Protein 9RFA (pdb70)

Foldseek 3Di:
DLFEEEEEDCPLQNVLLLVLLLVVVYEYEYAPCPHDDDPSNVVSHYHYDHAQLVSLQPGLEYEYEDAELVVVVCQDDPVSHNLNNAAASHEYEYQYQYFLVSQVVSQVSNVVRNYGYKDWHWDDGSNLQNVLAIATEIAGDPVSCVVCVVSNSSRHDNYDYQYHTSRRSVVVLVVLLCLLLLLVVLLVVLVVQLVVPHQSVVVLVVCCPDPNNDPCSVPLVVCLNVVPFQADDFLLSSLVSLVSVVVVCVVVVHDDPSSVVSNVLSVLCVVVPGRRTYSSCSSVSVCVVVVHGSYD/DFEEEEEPCPLLNVLLVVLQVVVPYAYEYEPCPHDDDDVNVVSHYHYDDAQLVRLQRGQEYEYEDAELVVVVCQDPPDRHNQNNHAANHEYEYQYQYALVSQVVSQVSSVVRNYGYKDWHWQAFSVQSNVLATATEIAADPVVCVVCVVSSSSRHDNYDYQYHGSRRSVVSLVVLLCLLLLLVVLLVVLQVQVVVVHQLVVVLVVLCVDPNNDPCSVPLSVCLNVVVFQDPDFLLSSLNSLVSVVVVCVVVVHDDPSSVVSNVLSVQCVVVPRRRTYSSCSSVSVCVVVVHGSYDD/DWEEEEADCPLQRVLLLVLLVVVVYAYEYEPCPHDDDPVNVVSHYHYDHALLVSQLPGQEYEYEDAELVVVVCQDPPVRHNQNNHAASHEYEYQYQYALVSFVVSQVSSVVRNYGYKDWHWDFGSVLQNVLAIAIEIAADPVSCVVCVVSSSSRHDRYDDQYHTSRRSVVVLVVLLCLLLLLVVLLVVLVVQLVVPHQLVVVLVVCCVDDNNDVCSVPLSVCLNVVVFAARDFLLSSLSSLVSVVVVCVVVVHDDPSSVVSNVLSVLCVVVPRRRTYSSCSSVSVCVVVVHGSYDD/DDAWEEEEADCPLQRVLLLVLSLVVPHEYEYEPCPHDDDPVSVVSHYHYDPAQLVSLLPTQEYEYADEEPVVVVCQQDPVSHNLNNAAANHEYEYQYQYFLVSQQVSQVSSCVRVYGYKYWHWDQGSVLQNVLAIATEIEGDPVSCVVCVVSNSSRHDNYYHCYHGSSRSVVVLVVLLCLLLLLVVLLVVLVVQLVVVHQLVVVLVVCCPDPNNDPCSVPLVVCLNVVPWQDPPFLLNSLVSLVSVVVVCVVVVHDDPSSVVSNVLSVQCVVVPGRRTYSSCSSVSVCVVVVHGSYD

Structure (mmCIF, N/CA/C/O backbone):
data_9RFA
#
_entry.id   9RFA
#
_cell.length_a   80.442
_cell.length_b   121.465
_cell.length_c   132.835
_cell.angle_alpha   90.00
_cell.angle_beta   90.00
_cell.angle_gamma   90.00
#
_symmetry.space_group_name_H-M   'P 21 21 21'
#
loop_
_entity.id
_entity.type
_entity.pdbx_description
1 polymer 'Probable oxidoreductase'
2 water water
#
loop_
_atom_site.group_PDB
_atom_site.id
_atom_site.type_symbol
_atom_site.label_atom_id
_atom_site.label_alt_id
_atom_site.label_comp_id
_atom_site.label_asym_id
_atom_site.label_entity_id
_atom_site.label_seq_id
_atom_site.pdbx_PDB_ins_code
_atom_site.Cartn_x
_atom_site.Cartn_y
_atom_site.Cartn_z
_atom_site.occupancy
_atom_site.B_iso_or_equiv
_atom_site.auth_seq_id
_atom_site.auth_comp_id
_atom_site.auth_asym_id
_atom_site.auth_atom_id
_atom_site.pdbx_PDB_model_num
ATOM 1 N N . HIS A 1 16 ? -42.753 4.566 62.520 1.00 76.43 16 HIS A N 1
ATOM 2 C CA . HIS A 1 16 ? -41.501 5.088 63.065 1.00 77.01 16 HIS A CA 1
ATOM 3 C C . HIS A 1 16 ? -40.710 4.001 63.813 1.00 76.72 16 HIS A C 1
ATOM 4 O O . HIS A 1 16 ? -40.002 4.328 64.773 1.00 77.42 16 HIS A O 1
ATOM 11 N N . MET A 1 17 ? -40.853 2.735 63.417 1.00 75.39 17 MET A N 1
ATOM 12 C CA . MET A 1 17 ? -40.025 1.677 64.056 1.00 74.54 17 MET A CA 1
ATOM 13 C C . MET A 1 17 ? -38.567 1.943 63.680 1.00 72.58 17 MET A C 1
ATOM 14 O O . MET A 1 17 ? -37.736 2.072 64.598 1.00 72.35 17 MET A O 1
ATOM 19 N N . ALA A 1 18 ? -38.279 2.025 62.381 1.00 70.98 18 ALA A N 1
ATOM 20 C CA . ALA A 1 18 ? -36.938 2.334 61.883 1.00 69.56 18 ALA A CA 1
ATOM 21 C C . ALA A 1 18 ? -36.990 3.033 60.523 1.00 67.58 18 ALA A C 1
ATOM 22 O O . ALA A 1 18 ? -37.933 2.839 59.752 1.00 67.02 18 ALA A O 1
ATOM 24 N N . LYS A 1 19 ? -35.971 3.859 60.241 1.00 66.56 19 LYS A N 1
ATOM 25 C CA . LYS A 1 19 ? -35.846 4.560 58.969 1.00 65.91 19 LYS A CA 1
ATOM 26 C C . LYS A 1 19 ? -35.033 3.656 58.085 1.00 65.34 19 LYS A C 1
ATOM 27 O O . LYS A 1 19 ? -33.871 3.372 58.378 1.00 65.07 19 LYS A O 1
ATOM 33 N N . ILE A 1 20 ? -35.680 3.115 57.058 1.00 64.97 20 ILE A N 1
ATOM 34 C CA . ILE A 1 20 ? -35.048 2.161 56.153 1.00 64.76 20 ILE A CA 1
ATOM 35 C C . ILE A 1 20 ? -35.048 2.673 54.720 1.00 64.48 20 ILE A C 1
ATOM 36 O O . ILE A 1 20 ? -36.072 3.135 54.221 1.00 64.62 20 ILE A O 1
ATOM 41 N N . GLY A 1 21 ? -33.886 2.562 54.078 1.00 63.58 21 GLY A N 1
ATOM 42 C CA . GLY A 1 21 ? -33.790 2.900 52.651 1.00 63.15 21 GLY A CA 1
ATOM 43 C C . GLY A 1 21 ? -33.867 1.623 51.841 1.00 62.41 21 GLY A C 1
ATOM 44 O O . GLY A 1 21 ? -33.647 0.553 52.421 1.00 62.67 21 GLY A O 1
ATOM 45 N N . PHE A 1 22 ? -34.173 1.727 50.555 1.00 61.64 22 PHE A N 1
ATOM 46 C CA . PHE A 1 22 ? -34.359 0.509 49.735 1.00 61.95 22 PHE A CA 1
ATOM 47 C C . PHE A 1 22 ? -34.054 0.830 48.275 1.00 62.20 22 PHE A C 1
ATOM 48 O O . PHE A 1 22 ? -34.926 1.389 47.595 1.00 62.89 22 PHE A O 1
ATOM 56 N N . ILE A 1 23 ? -32.849 0.491 47.824 1.00 61.58 23 ILE A N 1
ATOM 57 C CA . ILE A 1 23 ? -32.502 0.678 46.388 1.00 61.64 23 ILE A CA 1
ATOM 58 C C . ILE A 1 23 ? -32.749 -0.655 45.677 1.00 61.63 23 ILE A C 1
ATOM 59 O O . ILE A 1 23 ? -31.993 -1.598 45.927 1.00 61.09 23 ILE A O 1
ATOM 64 N N . GLY A 1 24 ? -33.796 -0.726 44.852 1.00 61.93 24 GLY A N 1
ATOM 65 C CA . GLY A 1 24 ? -34.152 -1.971 44.148 1.00 62.34 24 GLY A CA 1
ATOM 66 C C . GLY A 1 24 ? -35.577 -2.383 44.444 1.00 62.64 24 GLY A C 1
ATOM 67 O O . GLY A 1 24 ? -35.752 -3.411 45.103 1.00 63.26 24 GLY A O 1
ATOM 68 N N . THR A 1 25 ? -36.556 -1.627 43.956 1.00 62.49 25 THR A N 1
ATOM 69 C CA . THR A 1 25 ? -37.977 -1.903 44.299 1.00 63.12 25 THR A CA 1
ATOM 70 C C . THR A 1 25 ? -38.667 -2.622 43.138 1.00 63.69 25 THR A C 1
ATOM 71 O O . THR A 1 25 ? -39.677 -2.108 42.641 1.00 64.10 25 THR A O 1
ATOM 75 N N . GLY A 1 26 ? -38.153 -3.783 42.749 1.00 63.57 26 GLY A N 1
ATOM 76 C CA . GLY A 1 26 ? -38.695 -4.478 41.573 1.00 64.00 26 GLY A CA 1
ATOM 77 C C . GLY A 1 26 ? -39.638 -5.613 41.908 1.00 64.36 26 GLY A C 1
ATOM 78 O O . GLY A 1 26 ? -40.396 -5.475 42.877 1.00 64.67 26 GLY A O 1
ATOM 79 N N . ILE A 1 27 ? -39.568 -6.702 41.146 1.00 64.23 27 ILE A N 1
ATOM 80 C CA . ILE A 1 27 ? -40.525 -7.835 41.303 1.00 64.51 27 ILE A CA 1
ATOM 81 C C . ILE A 1 27 ? -40.543 -8.343 42.745 1.00 64.55 27 ILE A C 1
ATOM 82 O O . ILE A 1 27 ? -41.605 -8.792 43.189 1.00 65.08 27 ILE A O 1
ATOM 87 N N . MET A 1 28 ? -39.410 -8.280 43.430 1.00 63.68 28 MET A N 1
ATOM 88 C CA . MET A 1 28 ? -39.378 -8.701 44.849 1.00 63.43 28 MET A CA 1
ATOM 89 C C . MET A 1 28 ? -39.160 -7.480 45.745 1.00 62.76 28 MET A C 1
ATOM 90 O O . MET A 1 28 ? -39.760 -7.435 46.822 1.00 62.62 28 MET A O 1
ATOM 95 N N . GLY A 1 29 ? -38.344 -6.530 45.300 1.00 62.15 29 GLY A N 1
ATOM 96 C CA . GLY A 1 29 ? -38.036 -5.337 46.104 1.00 62.05 29 GLY A CA 1
ATOM 97 C C . GLY A 1 29 ? -39.289 -4.611 46.539 1.00 61.78 29 GLY A C 1
ATOM 98 O O . GLY A 1 29 ? -39.385 -4.261 47.721 1.00 61.67 29 GLY A O 1
ATOM 99 N N . LYS A 1 30 ? -40.212 -4.397 45.607 1.00 61.55 30 LYS A N 1
ATOM 100 C CA . LYS A 1 30 ? -41.441 -3.636 45.934 1.00 61.88 30 LYS A CA 1
ATOM 101 C C . LYS A 1 30 ? -42.243 -4.408 46.979 1.00 62.30 30 LYS A C 1
ATOM 102 O O . LYS A 1 30 ? -42.491 -3.820 48.039 1.00 62.76 30 LYS A O 1
ATOM 108 N N . PRO A 1 31 ? -42.664 -5.678 46.773 1.00 61.81 31 PRO A N 1
ATOM 109 C CA . PRO A 1 31 ? -43.370 -6.383 47.859 1.00 61.35 31 PRO A CA 1
ATOM 110 C C . PRO A 1 31 ? -42.624 -6.379 49.196 1.00 60.81 31 PRO A C 1
ATOM 111 O O . PRO A 1 31 ? -43.271 -6.194 50.217 1.00 61.01 31 PRO A O 1
ATOM 115 N N . MET A 1 32 ? -41.279 -6.560 49.197 1.00 60.15 32 MET A N 1
ATOM 116 C CA . MET A 1 32 ? -40.452 -6.546 50.415 1.00 60.09 32 MET A CA 1
ATOM 117 C C . MET A 1 32 ? -40.501 -5.179 51.098 1.00 60.38 32 MET A C 1
ATOM 118 O O . MET A 1 32 ? -40.528 -5.105 52.321 1.00 60.29 32 MET A O 1
ATOM 123 N N . ALA A 1 33 ? -40.529 -4.100 50.299 1.00 60.66 33 ALA A N 1
ATOM 124 C CA . ALA A 1 33 ? -40.639 -2.730 50.793 1.00 61.09 33 ALA A CA 1
ATOM 125 C C . ALA A 1 33 ? -42.056 -2.479 51.342 1.00 61.72 33 ALA A C 1
ATOM 126 O O . ALA A 1 33 ? -42.191 -1.959 52.442 1.00 62.19 33 ALA A O 1
ATOM 128 N N . GLN A 1 34 ? -43.104 -2.907 50.626 1.00 61.96 34 GLN A N 1
ATOM 129 C CA . GLN A 1 34 ? -44.494 -2.801 51.079 1.00 62.89 34 GLN A CA 1
ATOM 130 C C . GLN A 1 34 ? -44.675 -3.495 52.436 1.00 63.51 34 GLN A C 1
ATOM 131 O O . GLN A 1 34 ? -45.264 -2.905 53.345 1.00 63.87 34 GLN A O 1
ATOM 137 N N . ASN A 1 35 ? -44.088 -4.701 52.601 1.00 63.41 35 ASN A N 1
ATOM 138 C CA . ASN A 1 35 ? -44.140 -5.463 53.851 1.00 63.84 35 ASN A CA 1
ATOM 139 C C . ASN A 1 35 ? -43.434 -4.745 55.014 1.00 63.89 35 ASN A C 1
ATOM 140 O O . ASN A 1 35 ? -43.873 -4.850 56.161 1.00 63.74 35 ASN A O 1
ATOM 145 N N . LEU A 1 36 ? -42.356 -4.010 54.719 1.00 64.00 36 LEU A N 1
ATOM 146 C CA . LEU A 1 36 ? -41.661 -3.205 55.724 1.00 64.62 36 LEU A CA 1
ATOM 147 C C . LEU A 1 36 ? -42.555 -2.013 56.127 1.00 65.54 36 LEU A C 1
ATOM 148 O O . LEU A 1 36 ? -42.604 -1.664 57.301 1.00 65.69 36 LEU A O 1
ATOM 153 N N . GLN A 1 37 ? -43.293 -1.423 55.170 1.00 65.85 37 GLN A N 1
ATOM 154 C CA . GLN A 1 37 ? -44.219 -0.335 55.476 1.00 66.76 37 GLN A CA 1
ATOM 155 C C . GLN A 1 37 ? -45.384 -0.847 56.341 1.00 68.23 37 GLN A C 1
ATOM 156 O O . GLN A 1 37 ? -45.788 -0.152 57.270 1.00 68.69 37 GLN A O 1
ATOM 162 N N . LYS A 1 38 ? -45.885 -2.070 56.074 1.00 68.71 38 LYS A N 1
ATOM 163 C CA . LYS A 1 38 ? -46.944 -2.703 56.873 1.00 69.82 38 LYS A CA 1
ATOM 164 C C . LYS A 1 38 ? -46.485 -2.852 58.326 1.00 70.51 38 LYS A C 1
ATOM 165 O O . LYS A 1 38 ? -47.288 -2.680 59.240 1.00 71.01 38 LYS A O 1
ATOM 171 N N . ALA A 1 39 ? -45.195 -3.178 58.542 1.00 70.31 39 ALA A N 1
ATOM 172 C CA . ALA A 1 39 ? -44.619 -3.316 59.885 1.00 70.33 39 ALA A CA 1
ATOM 173 C C . ALA A 1 39 ? -44.392 -1.969 60.622 1.00 69.98 39 ALA A C 1
ATOM 174 O O . ALA A 1 39 ? -43.898 -1.967 61.747 1.00 70.16 39 ALA A O 1
ATOM 176 N N . GLY A 1 40 ? -44.747 -0.856 59.983 1.00 69.41 40 GLY A N 1
ATOM 177 C CA . GLY A 1 40 ? -44.644 0.480 60.547 1.00 69.34 40 GLY A CA 1
ATOM 178 C C . GLY A 1 40 ? -43.304 1.151 60.353 1.00 68.97 40 GLY A C 1
ATOM 179 O O . GLY A 1 40 ? -42.918 2.011 61.155 1.00 69.61 40 GLY A O 1
ATOM 180 N N . HIS A 1 41 ? -42.577 0.767 59.297 1.00 67.57 41 HIS A N 1
ATOM 181 C CA . HIS A 1 41 ? -41.267 1.362 59.034 1.00 66.37 41 HIS A CA 1
ATOM 182 C C . HIS A 1 41 ? -41.343 2.542 58.092 1.00 65.69 41 HIS A C 1
ATOM 183 O O . HIS A 1 41 ? -42.236 2.624 57.245 1.00 65.72 41 HIS A O 1
ATOM 190 N N . SER A 1 42 ? -40.390 3.456 58.232 1.00 65.09 42 SER A N 1
ATOM 191 C CA . SER A 1 42 ? -40.324 4.644 57.402 1.00 65.19 42 SER A CA 1
ATOM 192 C C . SER A 1 42 ? -39.435 4.332 56.200 1.00 64.98 42 SER A C 1
ATOM 193 O O . SER A 1 42 ? -38.256 4.037 56.387 1.00 65.09 42 SER A O 1
ATOM 196 N N . LEU A 1 43 ? -39.986 4.387 54.970 1.00 64.29 43 LEU A N 1
ATOM 197 C CA . LEU A 1 43 ? -39.202 4.072 53.780 1.00 64.22 43 LEU A CA 1
ATOM 198 C C . LEU A 1 43 ? -38.623 5.257 53.045 1.00 63.96 43 LEU A C 1
ATOM 199 O O . LEU A 1 43 ? -39.246 6.305 52.935 1.00 64.19 43 LEU A O 1
ATOM 204 N N . PHE A 1 44 ? -37.434 5.066 52.496 1.00 63.58 44 PHE A N 1
ATOM 205 C CA . PHE A 1 44 ? -36.731 6.094 51.752 1.00 63.80 44 PHE A CA 1
ATOM 206 C C . PHE A 1 44 ? -36.257 5.491 50.465 1.00 63.53 44 PHE A C 1
ATOM 207 O O . PHE A 1 44 ? -35.521 4.503 50.467 1.00 63.62 44 PHE A O 1
ATOM 215 N N . LEU A 1 45 ? -36.576 6.159 49.362 1.00 62.93 45 LEU A N 1
ATOM 216 C CA . LEU A 1 45 ? -36.238 5.594 48.038 1.00 62.81 45 LEU A CA 1
ATOM 217 C C . LEU A 1 45 ? -35.301 6.528 47.274 1.00 63.31 45 LEU A C 1
ATOM 218 O O . LEU A 1 45 ? -35.190 7.691 47.671 1.00 63.45 45 LEU A O 1
ATOM 223 N N . SER A 1 46 ? -34.635 6.011 46.240 1.00 63.63 46 SER A N 1
ATOM 224 C CA . SER A 1 46 ? -33.763 6.839 45.370 1.00 64.32 46 SER A CA 1
ATOM 225 C C . SER A 1 46 ? -34.404 6.933 43.985 1.00 65.17 46 SER A C 1
ATOM 226 O O . SER A 1 46 ? -34.918 5.916 43.510 1.00 65.42 46 SER A O 1
ATOM 229 N N . THR A 1 47 ? -34.375 8.115 43.378 1.00 65.58 47 THR A N 1
ATOM 230 C CA . THR A 1 47 ? -34.999 8.323 42.048 1.00 66.53 47 THR A CA 1
ATOM 231 C C . THR A 1 47 ? -33.896 8.539 41.013 1.00 67.71 47 THR A C 1
ATOM 232 O O . THR A 1 47 ? -34.223 9.004 39.915 1.00 68.06 47 THR A O 1
ATOM 236 N N . HIS A 1 48 ? -32.650 8.204 41.352 1.00 68.11 48 HIS A N 1
ATOM 237 C CA . HIS A 1 48 ? -31.497 8.474 40.451 1.00 69.06 48 HIS A CA 1
ATOM 238 C C . HIS A 1 48 ? -31.684 7.784 39.100 1.00 70.65 48 HIS A C 1
ATOM 239 O O . HIS A 1 48 ? -31.242 8.350 38.086 1.00 71.19 48 HIS A O 1
ATOM 246 N N . HIS A 1 49 ? -32.291 6.599 39.085 1.00 71.15 49 HIS A N 1
ATOM 247 C CA . HIS A 1 49 ? -32.409 5.848 37.810 1.00 72.11 49 HIS A CA 1
ATOM 248 C C . HIS A 1 49 ? -33.874 5.544 37.527 1.00 72.05 49 HIS A C 1
ATOM 249 O O . HIS A 1 49 ? -34.335 5.766 36.397 1.00 72.06 49 HIS A O 1
ATOM 256 N N . ASP A 1 50 ? -34.572 5.027 38.532 1.00 71.95 50 ASP A N 1
ATOM 257 C CA . ASP A 1 50 ? -35.970 4.666 38.325 1.00 72.35 50 ASP A CA 1
ATOM 258 C C . ASP A 1 50 ? -36.916 5.501 39.193 1.00 72.65 50 ASP A C 1
ATOM 259 O O . ASP A 1 50 ? -36.540 5.931 40.288 1.00 72.96 50 ASP A O 1
ATOM 264 N N . ALA A 1 51 ? -38.146 5.726 38.707 1.00 72.18 51 ALA A N 1
ATOM 265 C CA . ALA A 1 51 ? -39.146 6.474 39.465 1.00 72.25 51 ALA A CA 1
ATOM 266 C C . ALA A 1 51 ? -39.693 5.626 40.622 1.00 72.51 51 ALA A C 1
ATOM 267 O O . ALA A 1 51 ? -39.812 4.402 40.500 1.00 72.74 51 ALA A O 1
ATOM 269 N N . ALA A 1 52 ? -40.030 6.270 41.736 1.00 72.21 52 ALA A N 1
ATOM 270 C CA . ALA A 1 52 ? -40.564 5.570 42.899 1.00 72.63 52 ALA A CA 1
ATOM 271 C C . ALA A 1 52 ? -41.961 4.991 42.641 1.00 72.68 52 ALA A C 1
ATOM 272 O O . ALA A 1 52 ? -42.815 5.663 42.064 1.00 72.42 52 ALA A O 1
ATOM 274 N N . PRO A 1 53 ? -42.195 3.727 43.051 1.00 72.83 53 PRO A N 1
ATOM 275 C CA . PRO A 1 53 ? -43.512 3.106 42.820 1.00 73.05 53 PRO A CA 1
ATOM 276 C C . PRO A 1 53 ? -44.650 3.856 43.501 1.00 73.41 53 PRO A C 1
ATOM 277 O O . PRO A 1 53 ? -44.468 4.384 44.597 1.00 73.46 53 PRO A O 1
ATOM 281 N N . ALA A 1 54 ? -45.815 3.906 42.842 1.00 73.55 54 ALA A N 1
ATOM 282 C CA . ALA A 1 54 ? -46.999 4.595 43.346 1.00 74.13 54 ALA A CA 1
ATOM 283 C C . ALA A 1 54 ? -47.529 3.982 44.640 1.00 74.73 54 ALA A C 1
ATOM 284 O O . ALA A 1 54 ? -47.884 4.720 45.562 1.00 74.92 54 ALA A O 1
ATOM 286 N N . ASP A 1 55 ? -47.571 2.643 44.727 1.00 74.90 55 ASP A N 1
ATOM 287 C CA . ASP A 1 55 ? -48.050 1.981 45.949 1.00 75.44 55 ASP A CA 1
ATOM 288 C C . ASP A 1 55 ? -47.144 2.240 47.154 1.00 75.03 55 ASP A C 1
ATOM 289 O O . ASP A 1 55 ? -47.625 2.239 48.286 1.00 75.25 55 ASP A O 1
ATOM 294 N N . LEU A 1 56 ? -45.846 2.485 46.917 1.00 74.21 56 LEU A N 1
ATOM 295 C CA . LEU A 1 56 ? -44.920 2.772 47.998 1.00 73.85 56 LEU A CA 1
ATOM 296 C C . LEU A 1 56 ? -45.076 4.233 48.408 1.00 73.98 56 LEU A C 1
ATOM 297 O O . LEU A 1 56 ? -45.200 4.522 49.597 1.00 74.28 56 LEU A O 1
ATOM 302 N N . LEU A 1 57 ? -45.128 5.146 47.431 1.00 73.59 57 LEU A N 1
ATOM 303 C CA . LEU A 1 57 ? -45.288 6.561 47.728 1.00 73.97 57 LEU A CA 1
ATOM 304 C C . LEU A 1 57 ? -46.593 6.848 48.474 1.00 74.95 57 LEU A C 1
ATOM 305 O O . LEU A 1 57 ? -46.549 7.496 49.521 1.00 75.46 57 LEU A O 1
ATOM 310 N N . GLU A 1 58 ? -47.734 6.307 47.996 1.00 74.93 58 GLU A N 1
ATOM 311 C CA . GLU A 1 58 ? -49.030 6.500 48.653 1.00 75.39 58 GLU A CA 1
ATOM 312 C C . GLU A 1 58 ? -49.010 5.975 50.091 1.00 75.21 58 GLU A C 1
ATOM 313 O O . GLU A 1 58 ? -49.585 6.596 50.988 1.00 75.42 58 GLU A O 1
ATOM 319 N N . ALA A 1 59 ? -48.299 4.867 50.326 1.00 74.64 59 ALA A N 1
ATOM 320 C CA . ALA A 1 59 ? -48.200 4.299 51.664 1.00 74.64 59 ALA A CA 1
ATOM 321 C C . ALA A 1 59 ? -47.193 4.995 52.591 1.00 74.52 59 ALA A C 1
ATOM 322 O O . ALA A 1 59 ? -47.009 4.539 53.719 1.00 74.82 59 ALA A O 1
ATOM 324 N N . GLY A 1 60 ? -46.563 6.081 52.136 1.00 73.98 60 GLY A N 1
ATOM 325 C CA . GLY A 1 60 ? -45.685 6.870 52.991 1.00 74.09 60 GLY A CA 1
ATOM 326 C C . GLY A 1 60 ? -44.196 6.936 52.719 1.00 74.12 60 GLY A C 1
ATOM 327 O O . GLY A 1 60 ? -43.469 7.542 53.515 1.00 74.78 60 GLY A O 1
ATOM 328 N N . ALA A 1 61 ? -43.712 6.319 51.627 1.00 73.03 61 ALA A N 1
ATOM 329 C CA . ALA A 1 61 ? -42.281 6.357 51.317 1.00 72.15 61 ALA A CA 1
ATOM 330 C C . ALA A 1 61 ? -41.863 7.754 50.889 1.00 71.32 61 ALA A C 1
ATOM 331 O O . ALA A 1 61 ? -42.664 8.484 50.307 1.00 71.85 61 ALA A O 1
ATOM 333 N N . ILE A 1 62 ? -40.620 8.137 51.176 1.00 70.15 62 ILE A N 1
ATOM 334 C CA . ILE A 1 62 ? -40.120 9.455 50.809 1.00 69.59 62 ILE A CA 1
ATOM 335 C C . ILE A 1 62 ? -39.030 9.327 49.763 1.00 69.37 62 ILE A C 1
ATOM 336 O O . ILE A 1 62 ? -37.989 8.735 50.032 1.00 69.43 62 ILE A O 1
ATOM 341 N N . ALA A 1 63 ? -39.258 9.917 48.593 1.00 68.99 63 ALA A N 1
ATOM 342 C CA . ALA A 1 63 ? -38.299 9.796 47.476 1.00 69.03 63 ALA A CA 1
ATOM 343 C C . ALA A 1 63 ? -37.143 10.787 47.608 1.00 69.18 63 ALA A C 1
ATOM 344 O O . ALA A 1 63 ? -37.390 11.938 47.983 1.00 69.68 63 ALA A O 1
ATOM 346 N N . LEU A 1 64 ? -35.930 10.347 47.284 1.00 68.76 64 LEU A N 1
ATOM 347 C CA . LEU A 1 64 ? -34.747 11.245 47.311 1.00 68.86 64 LEU A CA 1
ATOM 348 C C . LEU A 1 64 ? -34.020 11.098 45.976 1.00 68.66 64 LEU A C 1
ATOM 349 O O . LEU A 1 64 ? -34.394 10.208 45.198 1.00 68.98 64 LEU A O 1
ATOM 354 N N . ALA A 1 65 ? -33.013 11.926 45.730 1.00 68.08 65 ALA A N 1
ATOM 355 C CA . ALA A 1 65 ? -32.368 11.914 44.402 1.00 68.35 65 ALA A CA 1
ATOM 356 C C . ALA A 1 65 ? -31.389 10.756 44.256 1.00 68.19 65 ALA A C 1
ATOM 357 O O . ALA A 1 65 ? -31.494 10.048 43.254 1.00 68.38 65 ALA A O 1
ATOM 359 N N . ASN A 1 66 ? -30.490 10.573 45.220 1.00 67.56 66 ASN A N 1
ATOM 360 C CA . ASN A 1 66 ? -29.415 9.562 45.061 1.00 67.09 66 ASN A CA 1
ATOM 361 C C . ASN A 1 66 ? -29.417 8.565 46.215 1.00 66.45 66 ASN A C 1
ATOM 362 O O . ASN A 1 66 ? -29.986 8.878 47.270 1.00 66.55 66 ASN A O 1
ATOM 367 N N . PRO A 1 67 ? -28.806 7.375 46.047 1.00 65.57 67 PRO A N 1
ATOM 368 C CA . PRO A 1 67 ? -28.685 6.424 47.151 1.00 64.94 67 PRO A CA 1
ATOM 369 C C . PRO A 1 67 ? -27.959 7.050 48.357 1.00 64.61 67 PRO A C 1
ATOM 370 O O . PRO A 1 67 ? -28.207 6.626 49.456 1.00 64.57 67 PRO A O 1
ATOM 374 N N . LYS A 1 68 ? -27.121 8.061 48.124 1.00 64.32 68 LYS A N 1
ATOM 375 C CA . LYS A 1 68 ? -26.375 8.738 49.219 1.00 64.58 68 LYS A CA 1
ATOM 376 C C . LYS A 1 68 ? -27.346 9.401 50.193 1.00 64.37 68 LYS A C 1
ATOM 377 O O . LYS A 1 68 ? -27.240 9.135 51.396 1.00 64.63 68 LYS A O 1
ATOM 383 N N . GLU A 1 69 ? -28.232 10.249 49.681 1.00 63.64 69 GLU A N 1
ATOM 384 C CA . GLU A 1 69 ? -29.236 10.921 50.541 1.00 63.63 69 GLU A CA 1
ATOM 385 C C . GLU A 1 69 ? -30.024 9.854 51.300 1.00 63.32 69 GLU A C 1
ATOM 386 O O . GLU A 1 69 ? -30.309 10.067 52.489 1.00 63.82 69 GLU A O 1
ATOM 392 N N . VAL A 1 70 ? -30.358 8.753 50.631 1.00 62.18 70 VAL A N 1
ATOM 393 C CA . VAL A 1 70 ? -31.061 7.630 51.306 1.00 61.62 70 VAL A CA 1
ATOM 394 C C . VAL A 1 70 ? -30.198 7.185 52.485 1.00 61.03 70 VAL A C 1
ATOM 395 O O . VAL A 1 70 ? -30.729 7.078 53.597 1.00 60.87 70 VAL A O 1
ATOM 399 N N . ALA A 1 71 ? -28.911 6.954 52.237 1.00 60.49 71 ALA A N 1
ATOM 400 C CA . ALA A 1 71 ? -27.996 6.454 53.284 1.00 60.42 71 ALA A CA 1
ATOM 401 C C . ALA A 1 71 ? -27.808 7.519 54.360 1.00 60.63 71 ALA A C 1
ATOM 402 O O . ALA A 1 71 ? -27.613 7.155 55.520 1.00 61.07 71 ALA A O 1
ATOM 404 N N . GLN A 1 72 ? -27.859 8.787 53.970 1.00 60.21 72 GLN A N 1
ATOM 405 C CA . GLN A 1 72 ? -27.697 9.861 54.938 1.00 59.92 72 GLN A CA 1
ATOM 406 C C . GLN A 1 72 ? -28.911 9.927 55.887 1.00 59.36 72 GLN A C 1
ATOM 407 O O . GLN A 1 72 ? -28.751 10.166 57.087 1.00 59.54 72 GLN A O 1
ATOM 413 N N . GLU A 1 73 ? -30.109 9.669 55.360 1.00 58.43 73 GLU A N 1
ATOM 414 C CA . GLU A 1 73 ? -31.314 9.726 56.158 1.00 58.61 73 GLU A CA 1
ATOM 415 C C . GLU A 1 73 ? -31.610 8.455 56.946 1.00 59.01 73 GLU A C 1
ATOM 416 O O . GLU A 1 73 ? -31.952 8.528 58.130 1.00 59.61 73 GLU A O 1
ATOM 422 N N . ALA A 1 74 ? -31.492 7.285 56.302 1.00 58.21 74 ALA A N 1
ATOM 423 C CA . ALA A 1 74 ? -31.848 6.024 56.933 1.00 57.56 74 ALA A CA 1
ATOM 424 C C . ALA A 1 74 ? -30.763 5.356 57.772 1.00 56.86 74 ALA A C 1
ATOM 425 O O . ALA A 1 74 ? -29.573 5.486 57.494 1.00 56.68 74 ALA A O 1
ATOM 427 N N . GLU A 1 75 ? -31.204 4.602 58.792 1.00 56.73 75 GLU A N 1
ATOM 428 C CA . GLU A 1 75 ? -30.358 3.807 59.680 1.00 57.09 75 GLU A CA 1
ATOM 429 C C . GLU A 1 75 ? -29.960 2.522 58.948 1.00 57.48 75 GLU A C 1
ATOM 430 O O . GLU A 1 75 ? -28.801 2.140 58.989 1.00 57.33 75 GLU A O 1
ATOM 436 N N . PHE A 1 76 ? -30.915 1.872 58.249 1.00 57.71 76 PHE A N 1
ATOM 437 C CA . PHE A 1 76 ? -30.653 0.659 57.460 1.00 58.06 76 PHE A CA 1
ATOM 438 C C . PHE A 1 76 ? -30.869 0.958 55.983 1.00 58.13 76 PHE A C 1
ATOM 439 O O . PHE A 1 76 ? -31.813 1.662 55.653 1.00 58.60 76 PHE A O 1
ATOM 447 N N . ILE A 1 77 ? -30.033 0.407 55.084 1.00 57.12 77 ILE A N 1
ATOM 448 C CA . ILE A 1 77 ? -30.221 0.604 53.647 1.00 56.33 77 ILE A CA 1
ATOM 449 C C . ILE A 1 77 ? -30.191 -0.744 52.929 1.00 56.31 77 ILE A C 1
ATOM 450 O O . ILE A 1 77 ? -29.136 -1.356 52.814 1.00 56.62 77 ILE A O 1
ATOM 455 N N . ILE A 1 78 ? -31.344 -1.209 52.457 1.00 55.73 78 ILE A N 1
ATOM 456 C CA . ILE A 1 78 ? -31.438 -2.478 51.763 1.00 55.90 78 ILE A CA 1
ATOM 457 C C . ILE A 1 78 ? -31.163 -2.283 50.264 1.00 56.78 78 ILE A C 1
ATOM 458 O O . ILE A 1 78 ? -31.584 -1.288 49.688 1.00 56.60 78 ILE A O 1
ATOM 463 N N . VAL A 1 79 ? -30.460 -3.252 49.673 1.00 57.29 79 VAL A N 1
ATOM 464 C CA . VAL A 1 79 ? -30.172 -3.245 48.212 1.00 57.93 79 VAL A CA 1
ATOM 465 C C . VAL A 1 79 ? -30.737 -4.539 47.620 1.00 58.64 79 VAL A C 1
ATOM 466 O O . VAL A 1 79 ? -30.599 -5.586 48.260 1.00 58.67 79 VAL A O 1
ATOM 470 N N . MET A 1 80 ? -31.364 -4.457 46.450 1.00 59.28 80 MET A N 1
ATOM 471 C CA . MET A 1 80 ? -31.952 -5.642 45.781 1.00 60.49 80 MET A CA 1
ATOM 472 C C . MET A 1 80 ? -31.828 -5.447 44.270 1.00 61.18 80 MET A C 1
ATOM 473 O O . MET A 1 80 ? -32.808 -5.008 43.657 1.00 61.42 80 MET A O 1
ATOM 478 N N . VAL A 1 81 ? -30.657 -5.747 43.709 1.00 61.43 81 VAL A N 1
ATOM 479 C CA . VAL A 1 81 ? -30.399 -5.556 42.251 1.00 62.22 81 VAL A CA 1
ATOM 480 C C . VAL A 1 81 ? -30.049 -6.915 41.628 1.00 63.54 81 VAL A C 1
ATOM 481 O O . VAL A 1 81 ? -29.692 -7.825 42.391 1.00 63.43 81 VAL A O 1
ATOM 485 N N . PRO A 1 82 ? -30.132 -7.114 40.291 1.00 64.22 82 PRO A N 1
ATOM 486 C CA . PRO A 1 82 ? -29.975 -8.460 39.690 1.00 64.48 82 PRO A CA 1
ATOM 487 C C . PRO A 1 82 ? -28.623 -9.187 39.798 1.00 64.95 82 PRO A C 1
ATOM 488 O O . PRO A 1 82 ? -28.659 -10.421 39.850 1.00 65.13 82 PRO A O 1
ATOM 492 N N . ASP A 1 83 ? -27.461 -8.490 39.790 1.00 64.94 83 ASP A N 1
ATOM 493 C CA . ASP A 1 83 ? -26.183 -9.210 39.885 1.00 65.56 83 ASP A CA 1
ATOM 494 C C . ASP A 1 83 ? -25.031 -8.355 40.468 1.00 64.91 83 ASP A C 1
ATOM 495 O O . ASP A 1 83 ? -25.241 -7.204 40.841 1.00 64.94 83 ASP A O 1
ATOM 500 N N . THR A 1 84 ? -23.837 -8.970 40.616 1.00 64.13 84 THR A N 1
ATOM 501 C CA . THR A 1 84 ? -22.629 -8.381 41.188 1.00 63.80 84 THR A CA 1
ATOM 502 C C . THR A 1 84 ? -22.302 -6.973 40.655 1.00 64.06 84 THR A C 1
ATOM 503 O O . THR A 1 84 ? -22.118 -6.073 41.480 1.00 64.51 84 THR A O 1
ATOM 507 N N . PRO A 1 85 ? -22.238 -6.721 39.324 1.00 63.73 85 PRO A N 1
ATOM 508 C CA . PRO A 1 85 ? -21.898 -5.361 38.860 1.00 63.23 85 PRO A CA 1
ATOM 509 C C . PRO A 1 85 ? -22.857 -4.249 39.292 1.00 62.61 85 PRO A C 1
ATOM 510 O O . PRO A 1 85 ? -22.413 -3.129 39.537 1.00 62.46 85 PRO A O 1
ATOM 514 N N . GLN A 1 86 ? -24.158 -4.548 39.387 1.00 62.39 86 GLN A N 1
ATOM 515 C CA . GLN A 1 86 ? -25.136 -3.545 39.811 1.00 62.98 86 GLN A CA 1
ATOM 516 C C . GLN A 1 86 ? -25.078 -3.267 41.324 1.00 62.90 86 GLN A C 1
ATOM 517 O O . GLN A 1 86 ? -25.478 -2.182 41.752 1.00 63.20 86 GLN A O 1
ATOM 523 N N . VAL A 1 87 ? -24.581 -4.238 42.130 1.00 62.06 87 VAL A N 1
ATOM 524 C CA . VAL A 1 87 ? -24.393 -4.055 43.570 1.00 61.62 87 VAL A CA 1
ATOM 525 C C . VAL A 1 87 ? -23.181 -3.145 43.758 1.00 61.42 87 VAL A C 1
ATOM 526 O O . VAL A 1 87 ? -23.242 -2.227 44.557 1.00 61.64 87 VAL A O 1
ATOM 530 N N . GLU A 1 88 ? -22.090 -3.380 43.012 1.00 61.13 88 GLU A N 1
ATOM 531 C CA . GLU A 1 88 ? -20.893 -2.547 43.080 1.00 61.68 88 GLU A CA 1
ATOM 532 C C . GLU A 1 88 ? -21.238 -1.088 42.693 1.00 62.06 88 GLU A C 1
ATOM 533 O O . GLU A 1 88 ? -20.743 -0.158 43.325 1.00 62.21 88 GLU A O 1
ATOM 539 N N . ASP A 1 89 ? -22.128 -0.904 41.701 1.00 62.19 89 ASP A N 1
ATOM 540 C CA . ASP A 1 89 ? -22.562 0.422 41.263 1.00 63.06 89 ASP A CA 1
ATOM 541 C C . ASP A 1 89 ? -23.319 1.210 42.357 1.00 62.90 89 ASP A C 1
ATOM 542 O O . ASP A 1 89 ? -22.825 2.255 42.782 1.00 63.24 89 ASP A O 1
ATOM 547 N N . VAL A 1 90 ? -24.481 0.716 42.839 1.00 62.30 90 VAL A N 1
ATOM 548 C CA . VAL A 1 90 ? -25.241 1.431 43.873 1.00 62.48 90 VAL A CA 1
ATOM 549 C C . VAL A 1 90 ? -24.422 1.708 45.130 1.00 62.48 90 VAL A C 1
ATOM 550 O O . VAL A 1 90 ? -24.697 2.689 45.828 1.00 62.48 90 VAL A O 1
ATOM 554 N N . LEU A 1 91 ? -23.414 0.869 45.415 1.00 62.17 91 LEU A N 1
ATOM 555 C CA . LEU A 1 91 ? -22.591 1.076 46.596 1.00 62.55 91 LEU A CA 1
ATOM 556 C C . LEU A 1 91 ? -21.562 2.170 46.395 1.00 63.11 91 LEU A C 1
ATOM 557 O O . LEU A 1 91 ? -21.508 3.101 47.197 1.00 63.29 91 LEU A O 1
ATOM 562 N N . PHE A 1 92 ? -20.749 2.076 45.329 1.00 63.37 92 PHE A N 1
ATOM 563 C CA . PHE A 1 92 ? -19.608 2.972 45.189 1.00 64.36 92 PHE A CA 1
ATOM 564 C C . PHE A 1 92 ? -19.590 3.927 43.991 1.00 65.28 92 PHE A C 1
ATOM 565 O O . PHE A 1 92 ? -18.519 4.467 43.704 1.00 65.68 92 PHE A O 1
ATOM 573 N N . ARG A 1 93 ? -20.735 4.204 43.338 1.00 65.56 93 ARG A N 1
ATOM 574 C CA . ARG A 1 93 ? -20.748 5.216 42.264 1.00 66.31 93 ARG A CA 1
ATOM 575 C C . ARG A 1 93 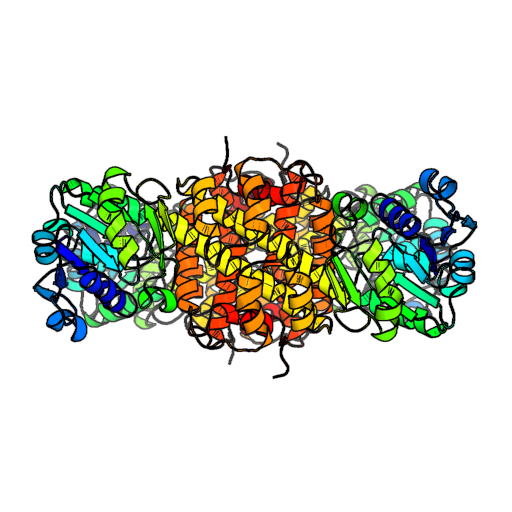? -20.752 6.634 42.908 1.00 66.49 93 ARG A C 1
ATOM 576 O O . ARG A 1 93 ? -20.863 6.747 44.138 1.00 66.49 93 ARG A O 1
ATOM 584 N N . LYS A 1 94 ? -20.726 7.695 42.101 1.00 66.43 94 LYS A N 1
ATOM 585 C CA . LYS A 1 94 ? -20.832 9.048 42.711 1.00 66.68 94 LYS A CA 1
ATOM 586 C C . LYS A 1 94 ? -22.245 9.230 43.267 1.00 66.58 94 LYS A C 1
ATOM 587 O O . LYS A 1 94 ? -23.197 8.896 42.549 1.00 66.75 94 LYS A O 1
ATOM 593 N N . ASP A 1 95 ? -22.357 9.742 44.493 1.00 66.14 95 ASP A N 1
ATOM 594 C CA . ASP A 1 95 ? -23.675 9.908 45.167 1.00 66.27 95 ASP A CA 1
ATOM 595 C C . ASP A 1 95 ? -24.264 8.519 45.430 1.00 65.89 95 ASP A C 1
ATOM 596 O O . ASP A 1 95 ? -25.492 8.380 45.373 1.00 66.04 95 ASP A O 1
ATOM 601 N N . GLY A 1 96 ? -23.403 7.547 45.739 1.00 65.05 96 GLY A N 1
ATOM 602 C CA . GLY A 1 96 ? -23.856 6.181 46.044 1.00 64.66 96 GLY A CA 1
ATOM 603 C C . GLY A 1 96 ? -24.066 5.954 47.528 1.00 63.72 96 GLY A C 1
ATOM 604 O O . GLY A 1 96 ? -23.957 6.920 48.291 1.00 63.56 96 GLY A O 1
ATOM 605 N N . ILE A 1 97 ? -24.353 4.710 47.915 1.00 62.67 97 ILE A N 1
ATOM 606 C CA . ILE A 1 97 ? -24.611 4.394 49.315 1.00 62.03 97 ILE A CA 1
ATOM 607 C C . ILE A 1 97 ? -23.387 4.671 50.209 1.00 62.00 97 ILE A C 1
ATOM 608 O O . ILE A 1 97 ? -23.544 5.335 51.237 1.00 62.12 97 ILE A O 1
ATOM 613 N N . ALA A 1 98 ? -22.171 4.255 49.785 1.00 61.57 98 ALA A N 1
ATOM 614 C CA . ALA A 1 98 ? -20.945 4.488 50.555 1.00 61.85 98 ALA A CA 1
ATOM 615 C C . ALA A 1 98 ? -20.690 5.969 50.889 1.00 62.82 98 ALA A C 1
ATOM 616 O O . ALA A 1 98 ? -20.309 6.287 52.019 1.00 63.38 98 ALA A O 1
ATOM 618 N N . GLU A 1 99 ? -20.919 6.876 49.931 1.00 62.84 99 GLU A N 1
ATOM 619 C CA . GLU A 1 99 ? -20.706 8.309 50.166 1.00 63.57 99 GLU A CA 1
ATOM 620 C C . GLU A 1 99 ? -21.700 8.945 51.175 1.00 63.64 99 GLU A C 1
ATOM 621 O O . GLU A 1 99 ? -21.486 10.080 51.608 1.00 63.84 99 GLU A O 1
ATOM 627 N N . GLY A 1 100 ? -22.752 8.209 51.542 1.00 62.95 100 GLY A N 1
ATOM 628 C CA . GLY A 1 100 ? -23.742 8.631 52.528 1.00 62.68 100 GLY A CA 1
ATOM 629 C C . GLY A 1 100 ? -23.716 7.795 53.798 1.00 62.39 100 GLY A C 1
ATOM 630 O O . GLY A 1 100 ? -24.349 8.160 54.791 1.00 62.54 100 GLY A O 1
ATOM 631 N N . ALA A 1 101 ? -22.991 6.652 53.770 1.00 61.74 101 ALA A N 1
ATOM 632 C CA . ALA A 1 101 ? -22.851 5.710 54.877 1.00 61.55 101 ALA A CA 1
ATOM 633 C C . ALA A 1 101 ? -21.872 6.197 55.934 1.00 61.13 101 ALA A C 1
ATOM 634 O O . ALA A 1 101 ? -20.923 6.930 55.629 1.00 61.44 101 ALA A O 1
ATOM 636 N N . GLY A 1 102 ? -22.115 5.775 57.169 1.00 60.17 102 GLY A N 1
ATOM 637 C CA . GLY A 1 102 ? -21.285 6.143 58.303 1.00 59.93 102 GLY A CA 1
ATOM 638 C C . GLY A 1 102 ? -21.642 5.410 59.577 1.00 59.79 102 GLY A C 1
ATOM 639 O O . GLY A 1 102 ? -22.427 4.457 59.566 1.00 59.66 102 GLY A O 1
ATOM 640 N N . PRO A 1 103 ? -21.031 5.830 60.697 1.00 59.65 103 PRO A N 1
ATOM 641 C CA . PRO A 1 103 ? -21.266 5.142 61.975 1.00 59.53 103 PRO A CA 1
ATOM 642 C C . PRO A 1 103 ? -22.729 4.984 62.349 1.00 59.69 103 PRO A C 1
ATOM 643 O O . PRO A 1 103 ? -23.499 5.929 62.240 1.00 59.68 103 PRO A O 1
ATOM 647 N N . ASN A 1 104 ? -23.099 3.752 62.727 1.00 59.76 104 ASN A N 1
ATOM 648 C CA . ASN A 1 104 ? -24.435 3.277 63.110 1.00 60.20 104 ASN A CA 1
ATOM 649 C C . ASN A 1 104 ? -25.412 3.091 61.944 1.00 58.97 104 ASN A C 1
ATOM 650 O O . ASN A 1 104 ? -26.594 2.841 62.176 1.00 58.67 104 ASN A O 1
ATOM 655 N N . LYS A 1 105 ? -24.913 3.153 60.704 1.00 58.07 105 LYS A N 1
ATOM 656 C CA . LYS A 1 105 ? -25.718 2.878 59.529 1.00 57.87 105 LYS A CA 1
ATOM 657 C C . LYS A 1 105 ? -25.407 1.437 59.062 1.00 57.49 105 LYS A C 1
ATOM 658 O O . LYS A 1 105 ? -24.264 0.980 59.149 1.00 57.75 105 LYS A O 1
ATOM 664 N N . VAL A 1 106 ? -26.434 0.696 58.649 1.00 56.45 106 VAL A N 1
ATOM 665 C CA . VAL A 1 106 ? -26.266 -0.693 58.222 1.00 55.77 106 VAL A CA 1
ATOM 666 C C . VAL A 1 106 ? -26.665 -0.866 56.775 1.00 54.76 106 VAL A C 1
ATOM 667 O O . VAL A 1 106 ? -27.836 -0.696 56.449 1.00 54.42 106 VAL A O 1
ATOM 671 N N . VAL A 1 107 ? -25.704 -1.233 55.911 1.00 54.07 107 VAL A N 1
ATOM 672 C CA . VAL A 1 107 ? -25.963 -1.507 54.493 1.00 53.40 107 VAL A CA 1
ATOM 673 C C . VAL A 1 107 ? -26.253 -3.002 54.346 1.00 52.70 107 VAL A C 1
ATOM 674 O O . VAL A 1 107 ? -25.378 -3.821 54.601 1.00 52.75 107 VAL A O 1
ATOM 678 N N . ILE A 1 108 ? -27.480 -3.360 53.977 1.00 51.98 108 ILE A N 1
ATOM 679 C CA . ILE A 1 108 ? -27.859 -4.752 53.792 1.00 51.70 108 ILE A CA 1
ATOM 680 C C . ILE A 1 108 ? -28.070 -5.103 52.316 1.00 51.80 108 ILE A C 1
ATOM 681 O O . ILE A 1 108 ? -29.098 -4.749 51.744 1.00 51.77 108 ILE A O 1
ATOM 686 N N . ASP A 1 109 ? -27.135 -5.856 51.720 1.00 51.71 109 ASP A N 1
ATOM 687 C CA . ASP A 1 109 ? -27.299 -6.315 50.348 1.00 51.73 109 ASP A CA 1
ATOM 688 C C . ASP A 1 109 ? -28.179 -7.560 50.352 1.00 51.77 109 ASP A C 1
ATOM 689 O O . ASP A 1 109 ? -27.774 -8.585 50.891 1.00 51.83 109 ASP A O 1
ATOM 694 N N . MET A 1 110 ? -29.374 -7.482 49.768 1.00 51.73 110 MET A N 1
ATOM 695 C CA . MET A 1 110 ? -30.259 -8.656 49.689 1.00 52.32 110 MET A CA 1
ATOM 696 C C . MET A 1 110 ? -30.239 -9.336 48.303 1.00 52.22 110 MET A C 1
ATOM 697 O O . MET A 1 110 ? -31.027 -10.240 48.040 1.00 51.54 110 MET A O 1
ATOM 702 N N . SER A 1 111 ? -29.333 -8.891 47.422 1.00 52.59 111 SER A N 1
ATOM 703 C CA . SER A 1 111 ? -29.127 -9.467 46.104 1.00 52.83 111 SER A CA 1
ATOM 704 C C . SER A 1 111 ? -28.382 -10.799 46.271 1.00 52.71 111 SER A C 1
ATOM 705 O O . SER A 1 111 ? -27.725 -11.033 47.290 1.00 52.97 111 SER A O 1
ATOM 708 N N . SER A 1 112 ? -28.491 -11.681 45.279 1.00 52.08 112 SER A N 1
ATOM 709 C CA . SER A 1 112 ? -27.788 -12.956 45.292 1.00 51.37 112 SER A CA 1
ATOM 710 C C . SER A 1 112 ? -26.606 -12.782 44.336 1.00 50.91 112 SER A C 1
ATOM 711 O O . SER A 1 112 ? -26.777 -12.805 43.120 1.00 51.25 112 SER A O 1
ATOM 714 N N . ILE A 1 113 ? -25.430 -12.493 44.889 1.00 50.13 113 ILE A N 1
ATOM 715 C CA . ILE A 1 113 ? -24.240 -12.173 44.118 1.00 50.30 113 ILE A CA 1
ATOM 716 C C . ILE A 1 113 ? -22.988 -13.006 44.553 1.00 51.54 113 ILE A C 1
ATOM 717 O O . ILE A 1 113 ? -23.115 -13.963 45.330 1.00 52.07 113 ILE A O 1
ATOM 722 N N . SER A 1 114 ? -21.800 -12.690 43.980 1.00 51.65 114 SER A N 1
ATOM 723 C CA . SER A 1 114 ? -20.541 -13.344 44.259 1.00 51.90 114 SER A CA 1
ATOM 724 C C . SER A 1 114 ? -20.176 -13.183 45.711 1.00 52.82 114 SER A C 1
ATOM 725 O O . SER A 1 114 ? -20.000 -12.066 46.177 1.00 53.43 114 SER A O 1
ATOM 728 N N . PRO A 1 115 ? -19.990 -14.299 46.432 1.00 53.29 115 PRO A N 1
ATOM 729 C CA . PRO A 1 115 ? -19.549 -14.206 47.835 1.00 53.34 115 PRO A CA 1
ATOM 730 C C . PRO A 1 115 ? -18.165 -13.579 47.971 1.00 53.86 115 PRO A C 1
ATOM 731 O O . PRO A 1 115 ? -17.894 -12.946 48.980 1.00 54.50 115 PRO A O 1
ATOM 735 N N . THR A 1 116 ? -17.298 -13.724 46.961 1.00 53.99 116 THR A N 1
ATOM 736 C CA . THR A 1 116 ? -15.959 -13.133 46.985 1.00 54.37 116 THR A CA 1
ATOM 737 C C . THR A 1 116 ? -16.008 -11.635 46.764 1.00 54.36 116 THR A C 1
ATOM 738 O O . THR A 1 116 ? -15.314 -10.892 47.456 1.00 54.88 116 THR A O 1
ATOM 742 N N . ALA A 1 117 ? -16.845 -11.177 45.823 1.00 53.54 117 ALA A N 1
ATOM 743 C CA . ALA A 1 117 ? -17.014 -9.738 45.598 1.00 53.07 117 ALA A CA 1
ATOM 744 C C . ALA A 1 117 ? -17.643 -9.091 46.837 1.00 52.13 117 ALA A C 1
ATOM 745 O O . ALA A 1 117 ? -17.239 -8.006 47.197 1.00 52.57 117 ALA A O 1
ATOM 747 N N . THR A 1 118 ? -18.569 -9.801 47.520 1.00 50.88 118 THR A N 1
ATOM 748 C CA . THR A 1 118 ? -19.245 -9.378 48.744 1.00 49.79 118 THR A CA 1
ATOM 749 C C . THR A 1 118 ? -18.262 -9.039 49.872 1.00 49.04 118 THR A C 1
ATOM 750 O O . THR A 1 118 ? -18.398 -7.999 50.524 1.00 48.85 118 THR A O 1
ATOM 754 N N . LYS A 1 119 ? -17.251 -9.889 50.062 1.00 48.39 119 LYS A N 1
ATOM 755 C CA . LYS A 1 119 ? -16.226 -9.681 51.081 1.00 48.24 119 LYS A CA 1
ATOM 756 C C . LYS A 1 119 ? -15.469 -8.368 50.871 1.00 49.37 119 LYS A C 1
ATOM 757 O O . LYS A 1 119 ? -15.216 -7.644 51.842 1.00 49.97 119 LYS A O 1
ATOM 763 N N . GLY A 1 120 ? -15.185 -8.036 49.611 1.00 49.38 120 GLY A N 1
ATOM 764 C CA . GLY A 1 120 ? -14.524 -6.784 49.268 1.00 50.11 120 GLY A CA 1
ATOM 765 C C . GLY A 1 120 ? -15.429 -5.582 49.462 1.00 50.47 120 GLY A C 1
ATOM 766 O O . GLY A 1 120 ? -14.986 -4.536 49.944 1.00 50.37 120 GLY A O 1
ATOM 767 N N . PHE A 1 121 ? -16.716 -5.739 49.115 1.00 50.86 121 PHE A N 1
ATOM 768 C CA . PHE A 1 121 ? -17.717 -4.685 49.276 1.00 52.07 121 PHE A CA 1
ATOM 769 C C . PHE A 1 121 ? -17.858 -4.325 50.746 1.00 52.15 121 PHE A C 1
ATOM 770 O O . PHE A 1 121 ? -17.858 -3.144 51.089 1.00 52.58 121 PHE A O 1
ATOM 778 N N . ALA A 1 122 ? -17.998 -5.349 51.601 1.00 51.98 122 ALA A N 1
ATOM 779 C CA . ALA A 1 122 ? -18.194 -5.205 53.032 1.00 52.47 122 ALA A CA 1
ATOM 780 C C . ALA A 1 122 ? -17.089 -4.408 53.687 1.00 53.21 122 ALA A C 1
ATOM 781 O O . ALA A 1 122 ? -17.390 -3.526 54.477 1.00 53.21 122 ALA A O 1
ATOM 783 N N . GLU A 1 123 ? -15.824 -4.664 53.320 1.00 53.68 123 GLU A N 1
ATOM 784 C CA . GLU A 1 123 ? -14.672 -3.966 53.886 1.00 54.47 123 GLU A CA 1
ATOM 785 C C . GLU A 1 123 ? -14.650 -2.480 53.547 1.00 54.72 123 GLU A C 1
ATOM 786 O O . GLU A 1 123 ? -14.219 -1.670 54.372 1.00 55.26 123 GLU A O 1
ATOM 792 N N . LYS A 1 124 ? -15.118 -2.119 52.341 1.00 54.22 124 LYS A N 1
ATOM 793 C CA . LYS A 1 124 ? -15.187 -0.726 51.895 1.00 53.78 124 LYS A CA 1
ATOM 794 C C . LYS A 1 124 ? -16.311 0.023 52.597 1.00 53.90 124 LYS A C 1
ATOM 795 O O . LYS A 1 124 ? -16.174 1.213 52.858 1.00 54.03 124 LYS A O 1
ATOM 801 N N . ILE A 1 125 ? -17.422 -0.670 52.912 1.00 53.77 125 ILE A N 1
ATOM 802 C CA . ILE A 1 125 ? -18.550 -0.096 53.651 1.00 53.60 125 ILE A CA 1
ATOM 803 C C . ILE A 1 125 ? -18.185 0.047 55.140 1.00 54.13 125 ILE A C 1
ATOM 804 O O . ILE A 1 125 ? -18.576 1.013 55.778 1.00 54.02 125 ILE A O 1
ATOM 809 N N . LYS A 1 126 ? -17.401 -0.899 55.681 1.00 54.80 126 LYS A N 1
ATOM 810 C CA . LYS A 1 126 ? -16.935 -0.838 57.066 1.00 55.91 126 LYS A CA 1
ATOM 811 C C . LYS A 1 126 ? -15.932 0.309 57.256 1.00 57.18 126 LYS A C 1
ATOM 812 O O . LYS A 1 126 ? -15.868 0.868 58.352 1.00 57.84 126 LYS A O 1
ATOM 818 N N . ALA A 1 127 ? -15.177 0.684 56.191 1.00 57.28 127 ALA A N 1
ATOM 819 C CA . ALA A 1 127 ? -14.203 1.783 56.217 1.00 57.51 127 ALA A CA 1
ATOM 820 C C . ALA A 1 127 ? -14.865 3.133 56.446 1.00 58.06 127 ALA A C 1
ATOM 821 O O . ALA A 1 127 ? -14.226 4.024 56.995 1.00 59.04 127 ALA A O 1
ATOM 823 N N . THR A 1 128 ? -16.134 3.296 56.021 1.00 57.13 128 THR A N 1
ATOM 824 C CA . THR A 1 128 ? -16.905 4.521 56.244 1.00 56.64 128 THR A CA 1
ATOM 825 C C . THR A 1 128 ? -17.443 4.633 57.698 1.00 56.92 128 THR A C 1
ATOM 826 O O . THR A 1 128 ? -18.059 5.641 58.042 1.00 57.50 128 THR A O 1
ATOM 830 N N . GLY A 1 129 ? -17.290 3.582 58.500 1.00 56.26 129 GLY A N 1
ATOM 831 C CA . GLY A 1 129 ? -17.842 3.531 59.846 1.00 56.06 129 GLY A CA 1
ATOM 832 C C . GLY A 1 129 ? -19.129 2.729 59.922 1.00 55.77 129 GLY A C 1
ATOM 833 O O . GLY A 1 129 ? -19.539 2.319 61.009 1.00 55.78 129 GLY A O 1
ATOM 834 N N . ALA A 1 130 ? -19.76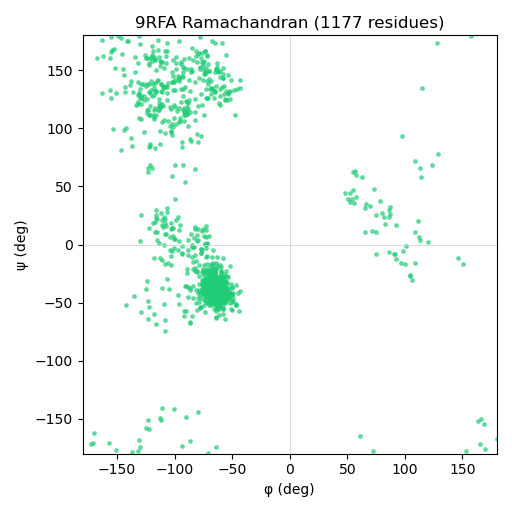4 2.473 58.760 1.00 55.53 130 ALA A N 1
ATOM 835 C CA . ALA A 1 130 ? -20.998 1.703 58.629 1.00 55.58 130 ALA A CA 1
ATOM 836 C C . ALA A 1 130 ? -20.756 0.185 58.836 1.00 55.91 130 ALA A C 1
ATOM 837 O O . ALA A 1 130 ? -19.611 -0.273 58.879 1.00 56.34 130 ALA A O 1
ATOM 839 N N . GLN A 1 131 ? -21.840 -0.584 59.019 1.00 55.36 131 GLN A N 1
ATOM 840 C CA . GLN A 1 131 ? -21.797 -2.035 59.094 1.00 55.11 131 GLN A CA 1
ATOM 841 C C . GLN A 1 131 ? -22.410 -2.607 57.789 1.00 55.16 131 GLN A C 1
ATOM 842 O O . GLN A 1 131 ? -23.094 -1.902 57.032 1.00 55.24 131 GLN A O 1
ATOM 848 N N . TYR A 1 132 ? -22.131 -3.879 57.519 1.00 54.86 132 TYR A N 1
ATOM 849 C CA . TYR A 1 132 ? -22.607 -4.540 56.317 1.00 54.67 132 TYR A CA 1
ATOM 850 C C . TYR A 1 132 ? -23.232 -5.895 56.644 1.00 54.14 132 TYR A C 1
ATOM 851 O O . TYR A 1 132 ? -22.706 -6.647 57.464 1.00 54.53 132 TYR A O 1
ATOM 860 N N . LEU A 1 133 ? -24.332 -6.216 55.979 1.00 53.20 133 LEU A N 1
ATOM 861 C CA . LEU A 1 133 ? -24.952 -7.521 56.102 1.00 53.28 133 LEU A CA 1
ATOM 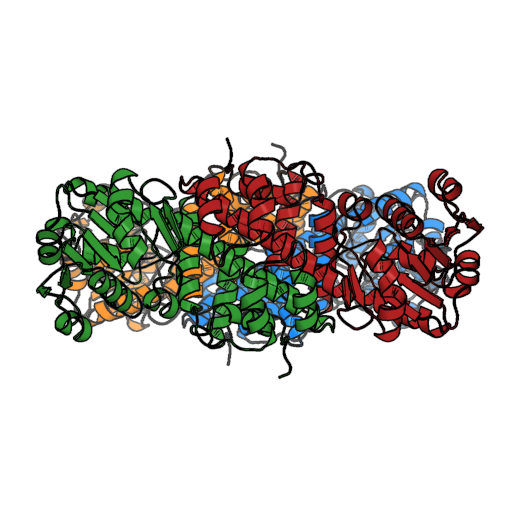862 C C . LEU A 1 133 ? -25.240 -8.036 54.698 1.00 52.75 133 LEU A C 1
ATOM 863 O O . LEU A 1 133 ? -25.938 -7.365 53.934 1.00 52.04 133 LEU A O 1
ATOM 868 N N . ASP A 1 134 ? -24.700 -9.212 54.344 1.00 52.81 134 ASP A N 1
ATOM 869 C CA . ASP A 1 134 ? -25.054 -9.823 53.065 1.00 53.05 134 ASP A CA 1
ATOM 870 C C . ASP A 1 134 ? -26.180 -10.797 53.399 1.00 53.34 134 ASP A C 1
ATOM 871 O O . ASP A 1 134 ? -25.955 -11.781 54.084 1.00 53.21 134 ASP A O 1
ATOM 876 N N . ALA A 1 135 ? -27.414 -10.451 53.035 1.00 53.78 135 ALA A N 1
ATOM 877 C CA . ALA A 1 135 ? -28.570 -11.266 53.380 1.00 54.57 135 ALA A CA 1
ATOM 878 C C . ALA A 1 135 ? -29.370 -11.692 52.140 1.00 55.48 135 ALA A C 1
ATOM 879 O O . ALA A 1 135 ? -30.521 -11.264 51.975 1.00 55.62 135 ALA A O 1
ATOM 881 N N . PRO A 1 136 ? -28.783 -12.533 51.241 1.00 55.72 136 PRO A N 1
ATOM 882 C CA . PRO A 1 136 ? -29.524 -12.960 50.046 1.00 55.86 136 PRO A CA 1
ATOM 883 C C . PRO A 1 136 ? -30.797 -13.708 50.394 1.00 56.98 136 PRO A C 1
ATOM 884 O O . PRO A 1 136 ? -30.881 -14.365 51.442 1.00 56.98 136 PRO A O 1
ATOM 888 N N . VAL A 1 137 ? -31.804 -13.577 49.533 1.00 57.93 137 VAL A N 1
ATOM 889 C CA . VAL A 1 137 ? -33.080 -14.224 49.786 1.00 59.54 137 VAL A CA 1
ATOM 890 C C . VAL A 1 137 ? -33.373 -15.352 48.803 1.00 61.15 137 VAL A C 1
ATOM 891 O O . VAL A 1 137 ? -32.826 -15.402 47.707 1.00 61.22 137 VAL A O 1
ATOM 895 N N . SER A 1 138 ? -34.233 -16.270 49.231 1.00 62.18 138 SER A N 1
ATOM 896 C CA . SER A 1 138 ? -34.699 -17.400 48.457 1.00 63.59 138 SER A CA 1
ATOM 897 C C . SER A 1 138 ? -36.245 -17.407 48.602 1.00 64.27 138 SER A C 1
ATOM 898 O O . SER A 1 138 ? -36.747 -17.256 49.719 1.00 64.55 138 SER A O 1
ATOM 901 N N . GLY A 1 139 ? -36.980 -17.501 47.492 1.00 64.20 139 GLY A N 1
ATOM 902 C CA . GLY A 1 139 ? -38.440 -17.519 47.568 1.00 64.50 139 GLY A CA 1
ATOM 903 C C . GLY A 1 139 ? -39.214 -16.871 46.445 1.00 64.58 139 GLY A C 1
ATOM 904 O O . GLY A 1 139 ? -40.433 -17.027 46.375 1.00 64.54 139 GLY A O 1
ATOM 905 N N . GLY A 1 140 ? -38.525 -16.134 45.586 1.00 64.93 140 GLY A N 1
ATOM 906 C CA . GLY A 1 140 ? -39.142 -15.469 44.440 1.00 65.96 140 GLY A CA 1
ATOM 907 C C . GLY A 1 140 ? -40.209 -14.438 44.761 1.00 66.90 140 GLY A C 1
ATOM 908 O O . GLY A 1 140 ? -40.332 -13.993 45.903 1.00 67.31 140 GLY A O 1
ATOM 909 N N . GLU A 1 141 ? -41.000 -14.060 43.757 1.00 67.11 141 GLU A N 1
ATOM 910 C CA . GLU A 1 141 ? -42.058 -13.072 43.941 1.00 67.98 141 GLU A CA 1
ATOM 911 C C . GLU A 1 141 ? -43.176 -13.599 44.832 1.00 68.78 141 GLU A C 1
ATOM 912 O O . GLU A 1 141 ? -43.788 -12.817 45.549 1.00 69.12 141 GLU A O 1
ATOM 918 N N . VAL A 1 142 ? -43.433 -14.917 44.815 1.00 68.93 142 VAL A N 1
ATOM 919 C CA . VAL A 1 142 ? -44.471 -15.502 45.656 1.00 69.58 142 VAL A CA 1
ATOM 920 C C . VAL A 1 142 ? -44.109 -15.390 47.144 1.00 70.15 142 VAL A C 1
ATOM 921 O O . VAL A 1 142 ? -44.938 -14.948 47.939 1.00 70.50 142 VAL A O 1
ATOM 925 N N . GLY A 1 143 ? -42.866 -15.721 47.492 1.00 70.03 143 GLY A N 1
ATOM 926 C CA . GLY A 1 143 ? -42.365 -15.636 48.860 1.00 70.18 143 GLY A CA 1
ATOM 927 C C . GLY A 1 143 ? -42.095 -14.212 49.320 1.00 70.02 143 GLY A C 1
ATOM 928 O O . GLY A 1 143 ? -42.126 -13.931 50.522 1.00 70.06 143 GLY A O 1
ATOM 929 N N . ALA A 1 144 ? -41.788 -13.304 48.376 1.00 69.50 144 ALA A N 1
ATOM 930 C CA . ALA A 1 144 ? -41.542 -11.906 48.723 1.00 69.62 144 ALA A CA 1
ATOM 931 C C . ALA A 1 144 ? -42.857 -11.219 49.079 1.00 69.76 144 ALA A C 1
ATOM 932 O O . ALA A 1 144 ? -42.894 -10.412 50.013 1.00 70.41 144 ALA A O 1
ATOM 934 N N . LYS A 1 145 ? -43.929 -11.533 48.329 1.00 68.95 145 LYS A N 1
ATOM 935 C CA . LYS A 1 145 ? -45.260 -10.983 48.549 1.00 68.81 145 LYS A CA 1
ATOM 936 C C . LYS A 1 145 ? -45.826 -11.538 49.851 1.00 68.88 145 LYS A C 1
ATOM 937 O O . LYS A 1 145 ? -46.395 -10.782 50.643 1.00 69.57 145 LYS A O 1
ATOM 943 N N . ALA A 1 146 ? -45.675 -12.856 50.073 1.00 67.82 146 ALA A N 1
ATOM 944 C CA . ALA A 1 146 ? -46.215 -13.510 51.253 1.00 67.43 146 ALA A CA 1
ATOM 945 C C . ALA A 1 146 ? -45.343 -13.400 52.501 1.00 67.22 146 ALA A C 1
ATOM 946 O O . ALA A 1 146 ? -45.757 -13.896 53.552 1.00 67.75 146 ALA A O 1
ATOM 948 N N . ALA A 1 147 ? -44.148 -12.764 52.398 1.00 66.24 147 ALA A N 1
ATOM 949 C CA . ALA A 1 147 ? -43.172 -12.609 53.482 1.00 65.76 147 ALA A CA 1
ATOM 950 C C . ALA A 1 147 ? -42.760 -13.946 54.099 1.00 65.23 147 ALA A C 1
ATOM 951 O O . ALA A 1 147 ? -42.546 -14.042 55.301 1.00 65.39 147 ALA A O 1
ATOM 953 N N . THR A 1 148 ? -42.674 -14.978 53.273 1.00 64.68 148 THR A N 1
ATOM 954 C CA . THR A 1 148 ? -42.264 -16.322 53.698 1.00 64.70 148 THR A CA 1
ATOM 955 C C . THR A 1 148 ? -40.857 -16.689 53.179 1.00 64.41 148 THR A C 1
ATOM 956 O O . THR A 1 148 ? -40.501 -17.871 53.148 1.00 64.88 148 THR A O 1
ATOM 960 N N . LEU A 1 149 ? -40.077 -15.678 52.777 1.00 63.34 149 LEU A N 1
ATOM 961 C CA . LEU A 1 149 ? -38.735 -15.752 52.226 1.00 63.03 149 LEU A CA 1
ATOM 962 C C . LEU A 1 149 ? -37.728 -16.445 53.152 1.00 62.29 149 LEU A C 1
ATOM 963 O O . LEU A 1 149 ? -37.869 -16.418 54.369 1.00 62.66 149 LEU A O 1
ATOM 968 N N . SER A 1 150 ? -36.703 -17.056 52.571 1.00 61.28 150 SER A N 1
ATOM 969 C CA . SER A 1 150 ? -35.616 -17.654 53.336 1.00 60.97 150 SER A CA 1
ATOM 970 C C . SER A 1 150 ? -34.464 -16.644 53.265 1.00 59.80 150 SER A C 1
ATOM 971 O O . SER A 1 150 ? -34.044 -16.272 52.168 1.00 59.66 150 SER A O 1
ATOM 974 N N . ILE A 1 151 ? -34.015 -16.136 54.418 1.00 58.65 151 ILE A N 1
ATOM 975 C CA . ILE A 1 151 ? -32.936 -15.157 54.436 1.00 57.92 151 ILE A CA 1
ATOM 976 C C . ILE A 1 151 ? -31.697 -15.747 55.086 1.00 56.85 151 ILE A C 1
ATOM 977 O O . ILE A 1 151 ? -31.779 -16.238 56.209 1.00 57.02 151 ILE A O 1
ATOM 982 N N . MET A 1 152 ? -30.572 -15.774 54.351 1.00 55.90 152 MET A N 1
ATOM 983 C CA . MET A 1 152 ? -29.294 -16.325 54.835 1.00 55.74 152 MET A CA 1
ATOM 984 C C . MET A 1 152 ? -28.372 -15.152 55.014 1.00 54.82 152 MET A C 1
ATOM 985 O O . MET A 1 152 ? -28.152 -14.414 54.056 1.00 54.70 152 MET A O 1
ATOM 990 N N . VAL A 1 153 ? -27.886 -14.920 56.246 1.00 54.09 153 VAL A N 1
ATOM 991 C CA . VAL A 1 153 ? -27.169 -13.676 56.537 1.00 53.92 153 VAL A CA 1
ATOM 992 C C . VAL A 1 153 ? -25.690 -13.814 56.946 1.00 53.31 153 VAL A C 1
ATOM 993 O O . VAL A 1 153 ? -25.339 -14.543 57.853 1.00 53.63 153 VAL A O 1
ATOM 997 N N . GLY A 1 154 ? -24.855 -13.014 56.322 1.00 52.61 154 GLY A N 1
ATOM 998 C CA . GLY A 1 154 ? -23.464 -12.881 56.687 1.00 52.65 154 GLY A CA 1
ATOM 999 C C . GLY A 1 154 ? -23.289 -11.513 57.323 1.00 52.91 154 GLY A C 1
ATOM 1000 O O . GLY A 1 154 ? -23.825 -10.521 56.829 1.00 52.80 154 GLY A O 1
ATOM 1001 N N . GLY A 1 155 ? -22.587 -11.455 58.435 1.00 53.36 155 GLY A N 1
ATOM 1002 C CA . GLY A 1 155 ? -22.340 -10.198 59.119 1.00 54.55 155 GLY A CA 1
ATOM 1003 C C . GLY A 1 155 ? -22.107 -10.328 60.603 1.00 55.61 155 GLY A C 1
ATOM 1004 O O . GLY A 1 155 ? -22.091 -11.432 61.146 1.00 55.50 155 GLY A O 1
ATOM 1005 N N . CYS A 1 156 ? -21.925 -9.181 61.259 1.00 56.59 156 CYS A N 1
ATOM 1006 C CA . CYS A 1 156 ? -21.657 -9.081 62.686 1.00 57.56 156 CYS A CA 1
ATOM 1007 C C . CYS A 1 156 ? -22.888 -9.512 63.496 1.00 57.04 156 CYS A C 1
ATOM 1008 O O . CYS A 1 156 ? -24.012 -9.150 63.144 1.00 56.86 156 CYS A O 1
ATOM 1011 N N . PRO A 1 157 ? -22.709 -10.337 64.545 1.00 56.49 157 PRO A N 1
ATOM 1012 C CA . PRO A 1 157 ? -23.869 -10.782 65.339 1.00 56.29 157 PRO A CA 1
ATOM 1013 C C . PRO A 1 157 ? -24.742 -9.644 65.869 1.00 56.23 157 PRO A C 1
ATOM 1014 O O . PRO A 1 157 ? -25.959 -9.742 65.743 1.00 56.65 157 PRO A O 1
ATOM 1018 N N . ASN A 1 158 ? -24.148 -8.540 66.381 1.00 55.43 158 ASN A N 1
ATOM 1019 C CA . ASN A 1 158 ? -24.962 -7.405 66.845 1.00 55.11 158 ASN A CA 1
ATOM 1020 C C . ASN A 1 158 ? -25.748 -6.797 65.669 1.00 54.00 158 ASN A C 1
ATOM 1021 O O . ASN A 1 158 ? -26.959 -6.601 65.764 1.00 53.65 158 ASN A O 1
ATOM 1026 N N . THR A 1 159 ? -25.066 -6.562 64.548 1.00 53.23 159 THR A N 1
ATOM 1027 C CA . THR A 1 159 ? -25.684 -6.016 63.344 1.00 53.33 159 THR A CA 1
ATOM 1028 C C . THR A 1 159 ? -26.849 -6.896 62.860 1.00 53.78 159 THR A C 1
ATOM 1029 O O . THR A 1 159 ? -27.868 -6.380 62.400 1.00 53.95 159 THR A O 1
ATOM 1033 N N . PHE A 1 160 ? -26.712 -8.229 63.023 1.00 53.87 160 PHE A N 1
ATOM 1034 C CA . PHE A 1 160 ? -27.743 -9.181 62.659 1.00 54.14 160 PHE A CA 1
ATOM 1035 C C . PHE A 1 160 ? -28.934 -9.016 63.611 1.00 54.22 160 PHE A C 1
ATOM 1036 O O . PHE A 1 160 ? -30.074 -9.011 63.159 1.00 53.63 160 PHE A O 1
ATOM 1044 N N . GLU A 1 161 ? -28.675 -8.898 64.928 1.00 54.76 161 GLU A N 1
ATOM 1045 C CA . GLU A 1 161 ? -29.767 -8.735 65.896 1.00 55.51 161 GLU A CA 1
ATOM 1046 C C . GLU A 1 161 ? -30.474 -7.402 65.728 1.00 55.09 161 GLU A C 1
ATOM 1047 O O . GLU A 1 161 ? -31.677 -7.338 65.955 1.00 55.56 161 GLU A O 1
ATOM 1053 N N . ARG A 1 162 ? -29.759 -6.356 65.275 1.00 54.22 162 ARG A N 1
ATOM 1054 C CA . ARG A 1 162 ? -30.375 -5.068 65.000 1.00 54.03 162 ARG A CA 1
ATOM 1055 C C . ARG A 1 162 ? -31.323 -5.215 63.813 1.00 54.54 162 ARG A C 1
ATOM 1056 O O . ARG A 1 162 ? -32.437 -4.692 63.861 1.00 55.04 162 ARG A O 1
ATOM 1064 N N . ALA A 1 163 ? -30.886 -5.920 62.747 1.00 54.08 163 ALA A N 1
ATOM 1065 C CA . ALA A 1 163 ? -31.684 -6.066 61.531 1.00 54.10 163 ALA A CA 1
ATOM 1066 C C . ALA A 1 163 ? -32.708 -7.196 61.557 1.00 54.64 163 ALA A C 1
ATOM 1067 O O . ALA A 1 163 ? -33.548 -7.252 60.668 1.00 55.22 163 ALA A O 1
ATOM 1069 N N . LEU A 1 164 ? -32.657 -8.077 62.564 1.00 54.57 164 LEU A N 1
ATOM 1070 C CA . LEU A 1 164 ? -33.548 -9.231 62.710 1.00 55.09 164 LEU A CA 1
ATOM 1071 C C . LEU A 1 164 ? -35.053 -8.891 62.674 1.00 55.91 164 LEU A C 1
ATOM 1072 O O . LEU A 1 164 ? -35.779 -9.600 61.967 1.00 56.15 164 LEU A O 1
ATOM 1077 N N . PRO A 1 165 ? -35.567 -7.840 63.372 1.00 56.38 165 PRO A N 1
ATOM 1078 C CA . PRO A 1 165 ? -37.000 -7.525 63.238 1.00 56.35 165 PRO A CA 1
ATOM 1079 C C . PRO A 1 165 ? -37.366 -7.082 61.816 1.00 56.49 165 PRO A C 1
ATOM 1080 O O . PRO A 1 165 ? -38.520 -7.241 61.426 1.00 57.12 165 PRO A O 1
ATOM 1084 N N . LEU A 1 166 ? -36.401 -6.550 61.029 1.00 55.90 166 LEU A N 1
ATOM 1085 C CA . LEU A 1 166 ? -36.691 -6.153 59.646 1.00 56.26 166 LEU A CA 1
ATOM 1086 C C . LEU A 1 166 ? -36.777 -7.381 58.750 1.00 56.76 166 LEU A C 1
ATOM 1087 O O . LEU A 1 166 ? -37.641 -7.436 57.876 1.00 57.28 166 LEU A O 1
ATOM 1092 N N . PHE A 1 167 ? -35.886 -8.368 58.967 1.00 56.05 167 PHE A N 1
ATOM 1093 C CA . PHE A 1 167 ? -35.919 -9.613 58.207 1.00 55.92 167 PHE A CA 1
ATOM 1094 C C . PHE A 1 167 ? -37.210 -10.383 58.541 1.00 56.82 167 PHE A C 1
ATOM 1095 O O . PHE A 1 167 ? -37.753 -11.065 57.675 1.00 56.91 167 PHE A O 1
ATOM 1103 N N . GLN A 1 168 ? -37.698 -10.281 59.800 1.00 56.77 168 GLN A N 1
ATOM 1104 C CA . GLN A 1 168 ? -38.931 -10.931 60.238 1.00 56.80 168 GLN A CA 1
ATOM 1105 C C . GLN A 1 168 ? -40.189 -10.355 59.585 1.00 57.27 168 GLN A C 1
ATOM 1106 O O . GLN A 1 168 ? -41.223 -11.000 59.604 1.00 57.89 168 GLN A O 1
ATOM 1112 N N . ALA A 1 169 ? -40.114 -9.159 59.014 1.00 57.49 169 ALA A N 1
ATOM 1113 C CA . ALA A 1 169 ? -41.237 -8.553 58.303 1.00 58.11 169 ALA A CA 1
ATOM 1114 C C . ALA A 1 169 ? -41.248 -8.952 56.805 1.00 58.76 169 ALA A C 1
ATOM 1115 O O . ALA A 1 169 ? -42.297 -8.875 56.168 1.00 59.19 169 ALA A O 1
ATOM 1117 N N . MET A 1 170 ? -40.097 -9.394 56.249 1.00 58.65 170 MET A N 1
ATOM 1118 C CA . MET A 1 170 ? -40.002 -9.807 54.847 1.00 58.98 170 MET A CA 1
ATOM 1119 C C . MET A 1 170 ? -39.843 -11.328 54.646 1.00 59.58 170 MET A C 1
ATOM 1120 O O . MET A 1 170 ? -40.010 -11.805 53.526 1.00 59.66 170 MET A O 1
ATOM 1125 N N . GLY A 1 171 ? -39.463 -12.055 55.695 1.00 59.74 171 GLY A N 1
ATOM 1126 C CA . GLY A 1 171 ? -39.203 -13.488 55.610 1.00 60.39 171 GLY A CA 1
ATOM 1127 C C . GLY A 1 171 ? -39.544 -14.318 56.835 1.00 61.00 171 GLY A C 1
ATOM 1128 O O . GLY A 1 171 ? -39.983 -13.789 57.857 1.00 61.40 171 GLY A O 1
ATOM 1129 N N . LYS A 1 172 ? -39.344 -15.637 56.734 1.00 61.10 172 LYS A N 1
ATOM 1130 C CA . LYS A 1 172 ? -39.650 -16.587 57.798 1.00 61.74 172 LYS A CA 1
ATOM 1131 C C . LYS A 1 172 ? -38.379 -17.300 58.315 1.00 61.66 172 LYS A C 1
ATOM 1132 O O . LYS A 1 172 ? -37.972 -17.046 59.452 1.00 61.50 172 LYS A O 1
ATOM 1138 N N . ASN A 1 173 ? -37.748 -18.170 57.487 1.00 61.70 173 ASN A N 1
ATOM 1139 C CA . ASN A 1 173 ? -36.535 -18.920 57.849 1.00 62.25 173 ASN A CA 1
ATOM 1140 C C . ASN A 1 173 ? -35.333 -17.977 57.768 1.00 61.56 173 ASN A C 1
ATOM 1141 O O . ASN A 1 173 ? -34.764 -17.784 56.691 1.00 62.07 173 ASN A O 1
ATOM 1146 N N . ILE A 1 174 ? -34.974 -17.357 58.895 1.00 60.20 174 ILE A N 1
ATOM 1147 C CA . ILE A 1 174 ? -33.880 -16.393 58.916 1.00 59.60 174 ILE A CA 1
ATOM 1148 C C . ILE A 1 174 ? -32.757 -16.933 59.739 1.00 58.86 174 ILE A C 1
ATOM 1149 O O . ILE A 1 174 ? -32.971 -17.226 60.906 1.00 59.36 174 ILE A O 1
ATOM 1154 N N . THR A 1 175 ? -31.565 -16.988 59.150 1.00 57.77 175 THR A N 1
ATOM 1155 C CA . THR A 1 175 ? -30.408 -17.588 59.847 1.00 57.66 175 THR A CA 1
ATOM 1156 C C . THR A 1 175 ? -29.120 -16.827 59.540 1.00 56.39 175 THR A C 1
ATOM 1157 O O . THR A 1 175 ? -28.904 -16.492 58.373 1.00 56.63 175 THR A O 1
ATOM 1161 N N . ARG A 1 176 ? -28.313 -16.554 60.560 1.00 55.16 176 ARG A N 1
ATOM 1162 C CA . ARG A 1 176 ? -26.986 -15.939 60.318 1.00 54.82 176 ARG A CA 1
ATOM 1163 C C . ARG A 1 176 ? -26.012 -17.083 60.065 1.00 54.47 176 ARG A C 1
ATOM 1164 O O . ARG A 1 176 ? -25.920 -17.966 60.922 1.00 55.09 176 ARG A O 1
ATOM 1172 N N . VAL A 1 177 ? -25.322 -17.059 58.934 1.00 53.48 177 VAL A N 1
ATOM 1173 C CA . VAL A 1 177 ? -24.425 -18.194 58.582 1.00 53.44 177 VAL A CA 1
ATOM 1174 C C . VAL A 1 177 ? -23.039 -17.943 59.179 1.00 52.91 177 VAL A C 1
ATOM 1175 O O . VAL A 1 177 ? -22.405 -18.907 59.618 1.00 53.63 177 VAL A O 1
ATOM 1179 N N . GLY A 1 178 ? -22.605 -16.690 59.187 1.00 51.69 178 GLY A N 1
ATOM 1180 C CA . GLY A 1 178 ? -21.284 -16.346 59.726 1.00 51.05 178 GLY A CA 1
ATOM 1181 C C . GLY A 1 178 ? -20.885 -14.946 59.327 1.00 51.09 178 GLY A C 1
ATOM 1182 O O . GLY A 1 178 ? -21.776 -14.108 59.160 1.00 51.14 178 GLY A O 1
ATOM 1183 N N . GLY A 1 179 ? -19.584 -14.710 59.188 1.00 50.78 179 GLY A N 1
ATOM 1184 C CA . GLY A 1 179 ? -19.094 -13.382 58.842 1.00 50.69 179 GLY A CA 1
ATOM 1185 C C . GLY A 1 179 ? -19.540 -12.896 57.475 1.00 50.75 179 GLY A C 1
ATOM 1186 O O . GLY A 1 179 ? -20.352 -13.556 56.817 1.00 51.00 179 GLY A O 1
ATOM 1187 N N . ASN A 1 180 ? -19.037 -11.727 57.040 1.00 50.12 180 ASN A N 1
ATOM 1188 C CA . ASN A 1 180 ? -19.433 -11.189 55.743 1.00 50.46 180 ASN A CA 1
ATOM 1189 C C . ASN A 1 180 ? -18.956 -12.047 54.601 1.00 50.29 180 ASN A C 1
ATOM 1190 O O . ASN A 1 180 ? -17.797 -12.461 54.562 1.00 50.64 180 ASN A O 1
ATOM 1195 N N . GLY A 1 181 ? -19.882 -12.328 53.700 1.00 49.55 181 GLY A N 1
ATOM 1196 C CA . GLY A 1 181 ? -19.683 -13.206 52.559 1.00 49.20 181 GLY A CA 1
ATOM 1197 C C . GLY A 1 181 ? -20.373 -14.548 52.746 1.00 48.31 181 GLY A C 1
ATOM 1198 O O . GLY A 1 181 ? -20.839 -15.133 51.766 1.00 47.88 181 GLY A O 1
ATOM 1199 N N . ASP A 1 182 ? -20.497 -15.023 54.022 1.00 47.81 182 ASP A N 1
ATOM 1200 C CA . ASP A 1 182 ? -21.099 -16.327 54.359 1.00 47.92 182 ASP A CA 1
ATOM 1201 C C . ASP A 1 182 ? -22.583 -16.453 54.019 1.00 48.79 182 ASP A C 1
ATOM 1202 O O . ASP A 1 182 ? -23.064 -17.573 53.827 1.00 49.40 182 ASP A O 1
ATOM 1207 N N . GLY A 1 183 ? -23.287 -15.335 53.930 1.00 48.76 183 GLY A N 1
ATOM 1208 C CA . GLY A 1 183 ? -24.691 -15.353 53.552 1.00 49.78 183 GLY A CA 1
ATOM 1209 C C . GLY A 1 183 ? -24.810 -15.681 52.076 1.00 50.87 183 GLY A C 1
ATOM 1210 O O . GLY A 1 183 ? -25.550 -16.600 51.694 1.00 51.22 183 GLY A O 1
ATOM 1211 N N . GLN A 1 184 ? -24.028 -14.958 51.232 1.00 50.64 184 GLN A N 1
ATOM 1212 C CA . GLN A 1 184 ? -23.976 -15.182 49.779 1.00 50.57 184 GLN A CA 1
ATOM 1213 C C . GLN A 1 184 ? -23.490 -16.595 49.469 1.00 50.60 184 GLN A C 1
ATOM 1214 O O . GLN A 1 184 ? -24.028 -17.238 48.566 1.00 51.12 184 GLN A O 1
ATOM 1220 N N . THR A 1 185 ? -22.506 -17.089 50.257 1.00 49.72 185 THR A N 1
ATOM 1221 C CA . THR A 1 185 ? -21.937 -18.427 50.151 1.00 48.99 185 THR A CA 1
ATOM 1222 C C . THR A 1 185 ? -23.000 -19.501 50.428 1.00 49.41 185 THR A C 1
ATOM 1223 O O . THR A 1 185 ? -23.036 -20.518 49.740 1.00 49.69 185 THR A O 1
ATOM 1227 N N . ALA A 1 186 ? -23.870 -19.274 51.410 1.00 48.93 186 ALA A N 1
ATOM 1228 C CA . ALA A 1 186 ? -24.944 -20.218 51.713 1.00 49.06 186 ALA A CA 1
ATOM 1229 C C . ALA A 1 186 ? -26.005 -20.206 50.594 1.00 48.92 186 ALA A C 1
ATOM 1230 O O . ALA A 1 186 ? -26.583 -21.240 50.273 1.00 49.41 186 ALA A O 1
ATOM 1232 N N . LYS A 1 187 ? -26.266 -19.040 50.015 1.00 48.58 187 LYS A N 1
ATOM 1233 C CA . LYS A 1 187 ? -27.227 -18.898 48.930 1.00 48.46 187 LYS A CA 1
ATOM 1234 C C . LYS A 1 187 ? -26.776 -19.705 47.697 1.00 48.72 187 LYS A C 1
ATOM 1235 O O . LYS A 1 187 ? -27.581 -20.445 47.128 1.00 49.40 187 LYS A O 1
ATOM 1241 N N . VAL A 1 188 ? -25.489 -19.606 47.323 1.00 47.93 188 VAL A N 1
ATOM 1242 C CA . VAL A 1 188 ? -24.940 -20.351 46.192 1.00 47.64 188 VAL A CA 1
ATOM 1243 C C . VAL A 1 188 ? -25.008 -21.861 46.447 1.00 48.31 188 VAL A C 1
ATOM 1244 O O . VAL A 1 188 ? -25.466 -22.611 45.581 1.00 47.97 188 VAL A O 1
ATOM 1248 N N . ALA A 1 189 ? -24.626 -22.292 47.663 1.00 48.49 189 ALA A N 1
ATOM 1249 C CA . ALA A 1 189 ? -24.692 -23.677 48.095 1.00 49.29 189 ALA A CA 1
ATOM 1250 C C . ALA A 1 189 ? -26.138 -24.195 47.993 1.00 50.28 189 ALA A C 1
ATOM 1251 O O . ALA A 1 189 ? -26.353 -25.325 47.566 1.00 50.32 189 ALA A O 1
ATOM 1253 N N . ASN A 1 190 ? -27.127 -23.353 48.357 1.00 50.73 190 ASN A N 1
ATOM 1254 C CA . ASN A 1 190 ? -28.539 -23.709 48.292 1.00 51.33 190 ASN A CA 1
ATOM 1255 C C . ASN A 1 190 ? -28.920 -24.008 46.851 1.00 51.69 190 ASN A C 1
ATOM 1256 O O . ASN A 1 190 ? -29.553 -25.024 46.599 1.00 51.86 190 ASN A O 1
ATOM 1261 N N . GLN A 1 191 ? -28.470 -23.161 45.905 1.00 51.67 191 GLN A N 1
ATOM 1262 C CA . GLN A 1 191 ? -28.747 -23.324 44.480 1.00 51.78 191 GLN A CA 1
ATOM 1263 C C . GLN A 1 191 ? -28.030 -24.519 43.848 1.00 51.30 191 GLN A C 1
ATOM 1264 O O . GLN A 1 191 ? -28.552 -25.096 42.902 1.00 51.28 191 GLN A O 1
ATOM 1270 N N . ILE A 1 192 ? -26.869 -24.935 44.389 1.00 50.84 192 ILE A N 1
ATOM 1271 C CA . ILE A 1 192 ? -26.176 -26.131 43.902 1.00 50.71 192 ILE A CA 1
ATOM 1272 C C . ILE A 1 192 ? -27.060 -27.333 44.263 1.00 51.65 192 ILE A C 1
ATOM 1273 O O . ILE A 1 192 ? -27.407 -28.114 43.383 1.00 51.76 192 ILE A O 1
ATOM 1278 N N . ILE A 1 193 ? -27.493 -27.428 45.513 1.00 52.10 193 ILE A N 1
ATOM 1279 C CA . ILE A 1 193 ? -28.307 -28.597 45.951 1.00 53.26 193 ILE A CA 1
ATOM 1280 C C . ILE A 1 193 ? -29.618 -28.634 45.158 1.00 54.12 193 ILE A C 1
ATOM 1281 O O . ILE A 1 193 ? -29.936 -29.698 44.623 1.00 54.74 193 ILE A O 1
ATOM 1286 N N . VAL A 1 194 ? -30.337 -27.515 45.073 1.00 53.79 194 VAL A N 1
ATOM 1287 C CA . VAL A 1 194 ? -31.677 -27.517 44.411 1.00 53.81 194 VAL A CA 1
ATOM 1288 C C . VAL A 1 194 ? -31.528 -28.028 42.978 1.00 54.33 194 VAL A C 1
ATOM 1289 O O . VAL A 1 194 ? -32.293 -28.917 42.595 1.00 55.08 194 VAL A O 1
ATOM 1293 N N . ALA A 1 195 ? -30.569 -27.485 42.235 1.00 53.91 195 ALA A N 1
ATOM 1294 C CA . ALA A 1 195 ? -30.363 -27.903 40.832 1.00 54.07 195 ALA A CA 1
ATOM 1295 C C . ALA A 1 195 ? -30.029 -29.395 40.778 1.00 53.66 195 ALA A C 1
ATOM 1296 O O . ALA A 1 195 ? -30.707 -30.127 40.044 1.00 54.05 195 ALA A O 1
ATOM 1298 N N . LEU A 1 196 ? -29.028 -29.820 41.540 1.00 52.92 196 LEU A N 1
ATOM 1299 C CA . LEU A 1 196 ? -28.619 -31.223 41.518 1.00 52.27 196 LEU A CA 1
ATOM 1300 C C . LEU A 1 196 ? -29.672 -32.162 42.061 1.00 52.30 196 LEU A C 1
ATOM 1301 O O . LEU A 1 196 ? -29.777 -33.283 41.585 1.00 52.24 196 LEU A O 1
ATOM 1306 N N . ASN A 1 197 ? -30.482 -31.690 42.999 1.00 52.28 197 ASN A N 1
ATOM 1307 C CA . ASN A 1 197 ? -31.599 -32.518 43.517 1.00 52.56 197 ASN A CA 1
ATOM 1308 C C . ASN A 1 197 ? -32.625 -32.699 42.398 1.00 52.56 197 ASN A C 1
ATOM 1309 O O . ASN A 1 197 ? -33.173 -33.800 42.273 1.00 53.26 197 ASN A O 1
ATOM 1314 N N . ILE A 1 198 ? -32.846 -31.653 41.610 1.00 51.99 198 ILE A N 1
ATOM 1315 C CA . ILE A 1 198 ? -33.813 -31.723 40.481 1.00 51.93 198 ILE A CA 1
ATOM 1316 C C . ILE A 1 198 ? -33.279 -32.731 39.466 1.00 51.53 198 ILE A C 1
ATOM 1317 O O . ILE A 1 198 ? -34.055 -33.580 39.023 1.00 52.15 198 ILE A O 1
ATOM 1322 N N . GLN A 1 199 ? -31.990 -32.641 39.152 1.00 50.49 199 GLN A N 1
ATOM 1323 C CA . GLN A 1 199 ? -31.367 -33.570 38.176 1.00 49.91 199 GLN A CA 1
ATOM 1324 C C . GLN A 1 199 ? -31.443 -34.994 38.723 1.00 49.33 199 GLN A C 1
ATOM 1325 O O . GLN A 1 199 ? -31.649 -35.909 37.929 1.00 49.34 199 GLN A O 1
ATOM 1331 N N . ALA A 1 200 ? -31.313 -35.145 40.037 1.00 48.84 200 ALA A N 1
ATOM 1332 C CA . ALA A 1 200 ? -31.379 -36.466 40.638 1.00 49.03 200 ALA A CA 1
ATOM 1333 C C . ALA A 1 200 ? -32.768 -37.078 40.513 1.00 49.54 200 ALA A C 1
ATOM 1334 O O . ALA A 1 200 ? -32.884 -38.258 40.175 1.00 49.50 200 ALA A O 1
ATOM 1336 N N . VAL A 1 201 ? -33.826 -36.286 40.772 1.00 49.52 201 VAL A N 1
ATOM 1337 C CA . VAL A 1 201 ? -35.199 -36.764 40.644 1.00 49.80 201 VAL A CA 1
ATOM 1338 C C . VAL A 1 201 ? -35.464 -37.067 39.170 1.00 50.07 201 VAL A C 1
ATOM 1339 O O . VAL A 1 201 ? -35.995 -38.127 38.855 1.00 51.04 201 VAL A O 1
ATOM 1343 N N . ALA A 1 202 ? -35.014 -36.181 38.268 1.00 49.31 202 ALA A N 1
ATOM 1344 C CA . ALA A 1 202 ? -35.187 -36.328 36.828 1.00 48.82 202 ALA A CA 1
ATOM 1345 C C . ALA A 1 202 ? -34.481 -37.548 36.243 1.00 47.85 202 ALA A C 1
ATOM 1346 O O . ALA A 1 202 ? -35.056 -38.229 35.405 1.00 47.35 202 ALA A O 1
ATOM 1348 N N . GLU A 1 203 ? -33.237 -37.810 36.656 1.00 47.48 203 GLU A N 1
ATOM 1349 C CA . GLU A 1 203 ? -32.486 -38.949 36.143 1.00 47.74 203 GLU A CA 1
ATOM 1350 C C . GLU A 1 203 ? -33.099 -40.257 36.606 1.00 49.05 203 GLU A C 1
ATOM 1351 O O . GLU A 1 203 ? -33.264 -41.159 35.799 1.00 49.17 203 GLU A O 1
ATOM 1357 N N . ALA A 1 204 ? -33.472 -40.344 37.884 1.00 49.76 204 ALA A N 1
ATOM 1358 C CA . ALA A 1 204 ? -34.096 -41.543 38.412 1.00 51.12 204 ALA A CA 1
ATOM 1359 C C . ALA A 1 204 ? -35.467 -41.779 37.773 1.00 52.30 204 ALA A C 1
ATOM 1360 O O . ALA A 1 204 ? -35.771 -42.922 37.430 1.00 52.51 204 ALA A O 1
ATOM 1362 N N . LEU A 1 205 ? -36.291 -40.712 37.599 1.00 52.36 205 LEU A N 1
ATOM 1363 C CA . LEU A 1 205 ? -37.625 -40.855 36.999 1.00 52.69 205 LEU A CA 1
ATOM 1364 C C . LEU A 1 205 ? -37.576 -41.156 35.513 1.00 53.61 205 LEU A C 1
ATOM 1365 O O . LEU A 1 205 ? -38.479 -41.815 34.991 1.00 54.40 205 LEU A O 1
ATOM 1370 N N . LEU A 1 206 ? -36.522 -40.702 34.831 1.00 53.62 206 LEU A N 1
ATOM 1371 C CA . LEU A 1 206 ? -36.344 -41.038 33.427 1.00 54.33 206 LEU A CA 1
ATOM 1372 C C . LEU A 1 206 ? -35.982 -42.529 33.333 1.00 54.21 206 LEU A C 1
ATOM 1373 O O . LEU A 1 206 ? -36.527 -43.243 32.491 1.00 54.56 206 LEU A O 1
ATOM 1378 N N . PHE A 1 207 ? -35.096 -42.999 34.224 1.00 53.43 207 PHE A N 1
ATOM 1379 C CA . PHE A 1 207 ? -34.685 -44.384 34.267 1.00 53.96 207 PHE A CA 1
ATOM 1380 C C . PHE A 1 207 ? -35.879 -45.297 34.598 1.00 54.58 207 PHE A C 1
ATOM 1381 O O . PHE A 1 207 ? -36.018 -46.372 34.005 1.00 54.31 207 PHE A O 1
ATOM 1389 N N . ALA A 1 208 ? -36.741 -44.861 35.544 1.00 55.02 208 ALA A N 1
ATOM 1390 C CA . ALA A 1 208 ? -37.916 -45.630 35.955 1.00 55.58 208 ALA A CA 1
ATOM 1391 C C . ALA A 1 208 ? -38.906 -45.802 34.807 1.00 56.14 208 ALA A C 1
ATOM 1392 O O . ALA A 1 208 ? -39.242 -46.935 34.476 1.00 56.36 208 ALA A O 1
ATOM 1394 N N . ALA A 1 209 ? -39.277 -44.703 34.131 1.00 56.22 209 ALA A N 1
ATOM 1395 C CA . ALA A 1 209 ? -40.193 -44.748 33.002 1.00 56.70 209 ALA A CA 1
ATOM 1396 C C . ALA A 1 209 ? -39.615 -45.492 31.807 1.00 56.89 209 ALA A C 1
ATOM 1397 O O . ALA A 1 209 ? -40.347 -46.209 31.132 1.00 57.31 209 ALA A O 1
ATOM 1399 N N . ARG A 1 210 ? -38.313 -45.338 31.541 1.00 56.55 210 ARG A N 1
ATOM 1400 C CA . ARG A 1 210 ? -37.674 -46.037 30.424 1.00 56.33 210 ARG A CA 1
ATOM 1401 C C . ARG A 1 210 ? -37.646 -47.562 30.640 1.00 56.89 210 ARG A C 1
ATOM 1402 O O . ARG A 1 210 ? -37.725 -48.312 29.672 1.00 56.59 210 ARG A O 1
ATOM 1410 N N . ASN A 1 211 ? -37.589 -48.014 31.916 1.00 57.25 211 ASN A N 1
ATOM 1411 C CA . ASN A 1 211 ? -37.631 -49.439 32.282 1.00 57.81 211 ASN A CA 1
ATOM 1412 C C . ASN A 1 211 ? -39.071 -50.006 32.433 1.00 58.21 211 ASN A C 1
ATOM 1413 O O . ASN A 1 211 ? -39.240 -51.129 32.920 1.00 58.34 211 ASN A O 1
ATOM 1418 N N . GLY A 1 212 ? -40.079 -49.224 32.035 1.00 58.09 212 GLY A N 1
ATOM 1419 C CA . GLY A 1 212 ? -41.475 -49.632 32.044 1.00 58.49 212 GLY A CA 1
ATOM 1420 C C . GLY A 1 212 ? -42.292 -49.326 33.279 1.00 58.72 212 GLY A C 1
ATOM 1421 O O . GLY A 1 212 ? -43.506 -49.541 33.273 1.00 59.10 212 GLY A O 1
ATOM 1422 N N . ALA A 1 213 ? -41.656 -48.845 34.345 1.00 58.49 213 ALA A N 1
ATOM 1423 C CA . ALA A 1 213 ? -42.370 -48.523 35.584 1.00 58.80 213 ALA A CA 1
ATOM 1424 C C . ALA A 1 213 ? -43.134 -47.183 35.495 1.00 59.41 213 ALA A C 1
ATOM 1425 O O . ALA A 1 213 ? -42.757 -46.291 34.722 1.00 59.64 213 ALA A O 1
ATOM 1427 N N . ASP A 1 214 ? -44.219 -47.048 36.275 1.00 59.22 214 ASP A N 1
ATOM 1428 C CA . ASP A 1 214 ? -44.996 -45.814 36.301 1.00 59.31 214 ASP A CA 1
ATOM 1429 C C . ASP A 1 214 ? -44.225 -44.787 37.128 1.00 59.24 214 ASP A C 1
ATOM 1430 O O . ASP A 1 214 ? -43.975 -45.033 38.299 1.00 59.29 214 ASP A O 1
ATOM 1435 N N . PRO A 1 215 ? -43.838 -43.628 36.558 1.00 59.38 215 PRO A N 1
ATOM 1436 C CA . PRO A 1 215 ? -43.037 -42.657 37.335 1.00 59.41 215 PRO A CA 1
ATOM 1437 C C . PRO A 1 215 ? -43.730 -42.045 38.553 1.00 59.58 215 PRO A C 1
ATOM 1438 O O . PRO A 1 215 ? -43.044 -41.568 39.456 1.00 59.27 215 PRO A O 1
ATOM 1442 N N . ALA A 1 216 ? -45.082 -42.063 38.587 1.00 59.69 216 ALA A N 1
ATOM 1443 C CA . ALA A 1 216 ? -45.846 -41.537 39.727 1.00 59.84 216 ALA A CA 1
ATOM 1444 C C . ALA A 1 216 ? -45.795 -42.536 40.880 1.00 59.84 216 ALA A C 1
ATOM 1445 O O . ALA A 1 216 ? -45.606 -42.137 42.025 1.00 59.72 216 ALA A O 1
ATOM 1447 N N . LYS A 1 217 ? -45.922 -43.841 40.572 1.00 59.97 217 LYS A N 1
ATOM 1448 C CA . LYS A 1 217 ? -45.826 -44.889 41.584 1.00 60.19 217 LYS A CA 1
ATOM 1449 C C . LYS A 1 217 ? -44.405 -45.017 42.105 1.00 59.98 217 LYS A C 1
ATOM 1450 O O . LYS A 1 217 ? -44.240 -45.338 43.272 1.00 60.49 217 LYS A O 1
ATOM 1456 N N . VAL A 1 218 ? -43.379 -44.747 41.272 1.00 59.42 218 VAL A N 1
ATOM 1457 C CA . VAL A 1 218 ? -41.995 -44.787 41.750 1.00 59.72 218 VAL A CA 1
ATOM 1458 C C . VAL A 1 218 ? -41.794 -43.605 42.709 1.00 60.03 218 VAL A C 1
ATOM 1459 O O . VAL A 1 218 ? -41.312 -43.802 43.816 1.00 60.18 218 VAL A O 1
ATOM 1463 N N . ARG A 1 219 ? -42.258 -42.406 42.328 1.00 60.03 219 ARG A N 1
ATOM 1464 C CA . ARG A 1 219 ? -42.149 -41.218 43.174 1.00 60.95 219 ARG A CA 1
ATOM 1465 C C . ARG A 1 219 ? -42.847 -41.424 44.517 1.00 62.58 219 ARG A C 1
ATOM 1466 O O . ARG A 1 219 ? -42.257 -41.168 45.567 1.00 62.66 219 ARG A O 1
ATOM 1474 N N . GLU A 1 220 ? -44.074 -41.964 44.476 1.00 63.79 220 GLU A N 1
ATOM 1475 C CA . GLU A 1 220 ? -44.881 -42.275 45.652 1.00 65.11 220 GLU A CA 1
ATOM 1476 C C . GLU A 1 220 ? -44.140 -43.245 46.576 1.00 65.60 220 GLU A C 1
ATOM 1477 O O . GLU A 1 220 ? -44.070 -43.014 47.782 1.00 65.88 220 GLU A O 1
ATOM 1483 N N . ALA A 1 221 ? -43.518 -44.276 45.998 1.00 65.72 221 ALA A N 1
ATOM 1484 C CA . ALA A 1 221 ? -42.751 -45.275 46.743 1.00 66.32 221 ALA A CA 1
ATOM 1485 C C . ALA A 1 221 ? -41.455 -44.739 47.356 1.00 67.01 221 ALA A C 1
ATOM 1486 O O . ALA A 1 221 ? -41.098 -45.129 48.471 1.00 67.39 221 ALA A O 1
ATOM 1488 N N . LEU A 1 222 ? -40.727 -43.885 46.622 1.00 66.95 222 LEU A N 1
ATOM 1489 C CA . LEU A 1 222 ? -39.447 -43.367 47.101 1.00 67.29 222 LEU A CA 1
ATOM 1490 C C . LEU A 1 222 ? -39.580 -42.295 48.183 1.00 68.44 222 LEU A C 1
ATOM 1491 O O . LEU A 1 222 ? -38.641 -42.106 48.957 1.00 68.38 222 LEU A O 1
ATOM 1496 N N . MET A 1 223 ? -40.744 -41.608 48.243 1.00 69.23 223 MET A N 1
ATOM 1497 C CA . MET A 1 223 ? -41.025 -40.511 49.174 1.00 70.43 223 MET A CA 1
ATOM 1498 C C . MET A 1 223 ? -41.030 -40.856 50.666 1.00 70.88 223 MET A C 1
ATOM 1499 O O . MET A 1 223 ? -41.067 -39.948 51.494 1.00 71.21 223 MET A O 1
ATOM 1504 N N . GLY A 1 224 ? -40.998 -42.133 51.002 1.00 70.75 224 GLY A N 1
ATOM 1505 C CA . GLY A 1 224 ? -40.975 -42.553 52.395 1.00 70.90 224 GLY A CA 1
ATOM 1506 C C . GLY A 1 224 ? -39.585 -42.705 52.984 1.00 70.63 224 GLY A C 1
ATOM 1507 O O . GLY A 1 224 ? -39.380 -42.402 54.162 1.00 71.15 224 GLY A O 1
ATOM 1508 N N . GLY A 1 225 ? -38.635 -43.172 52.170 1.00 69.50 225 GLY A N 1
ATOM 1509 C CA . GLY A 1 225 ? -37.271 -43.469 52.602 1.00 68.76 225 GLY A CA 1
ATOM 1510 C C . GLY A 1 225 ? -36.223 -42.380 52.522 1.00 67.69 225 GLY A C 1
ATOM 1511 O O . GLY A 1 225 ? -36.526 -41.208 52.707 1.00 67.75 225 GLY A O 1
ATOM 1512 N N . PHE A 1 226 ? -34.963 -42.770 52.284 1.00 66.81 226 PHE A N 1
ATOM 1513 C CA . PHE A 1 226 ? -33.825 -41.851 52.228 1.00 66.58 226 PHE A CA 1
ATOM 1514 C C . PHE A 1 226 ? -33.784 -40.951 50.985 1.00 65.39 226 PHE A C 1
ATOM 1515 O O . PHE A 1 226 ? -33.156 -39.897 51.012 1.00 65.30 226 PHE A O 1
ATOM 1523 N N . ALA A 1 227 ? -34.469 -41.346 49.913 1.00 64.38 227 ALA A N 1
ATOM 1524 C CA . ALA A 1 227 ? -34.562 -40.525 48.708 1.00 63.77 227 ALA A CA 1
ATOM 1525 C C . ALA A 1 227 ? -35.567 -39.354 48.864 1.00 63.37 227 ALA A C 1
ATOM 1526 O O . ALA A 1 227 ? -35.708 -38.553 47.945 1.00 63.18 227 ALA A O 1
ATOM 1528 N N . SER A 1 228 ? -36.270 -39.267 50.006 1.00 62.99 228 SER A N 1
ATOM 1529 C CA . SER A 1 228 ? -37.247 -38.230 50.279 1.00 63.04 228 SER A CA 1
ATOM 1530 C C . SER A 1 228 ? -36.619 -36.830 50.365 1.00 62.08 228 SER A C 1
ATOM 1531 O O . SER A 1 228 ? -35.612 -36.622 51.045 1.00 61.90 228 SER A O 1
ATOM 1534 N N . SER A 1 229 ? -37.219 -35.877 49.651 1.00 61.38 229 SER A N 1
ATOM 1535 C CA . SER A 1 229 ? -36.785 -34.480 49.649 1.00 61.29 229 SER A CA 1
ATOM 1536 C C . SER A 1 229 ? -37.947 -33.544 49.288 1.00 61.35 229 SER A C 1
ATOM 1537 O O . SER A 1 229 ? -38.983 -33.997 48.802 1.00 61.44 229 SER A O 1
ATOM 1540 N N . ARG A 1 230 ? -37.769 -32.235 49.502 1.00 61.42 230 ARG A N 1
ATOM 1541 C CA . ARG A 1 230 ? -38.770 -31.249 49.107 1.00 62.03 230 ARG A CA 1
ATOM 1542 C C . ARG A 1 230 ? -38.864 -31.218 47.569 1.00 61.55 230 ARG A C 1
ATOM 1543 O O . ARG A 1 230 ? -39.961 -31.101 47.032 1.00 61.75 230 ARG A O 1
ATOM 1551 N N . ILE A 1 231 ? -37.721 -31.389 46.867 1.00 60.76 231 ILE A N 1
ATOM 1552 C CA . ILE A 1 231 ? -37.644 -31.438 45.409 1.00 60.43 231 ILE A CA 1
ATOM 1553 C C . ILE A 1 231 ? -38.414 -32.635 44.856 1.00 60.18 231 ILE A C 1
ATOM 1554 O O . ILE A 1 231 ? -39.110 -32.491 43.860 1.00 59.85 231 ILE A O 1
ATOM 1559 N N . LEU A 1 232 ? -38.286 -33.818 45.486 1.00 60.19 232 LEU A N 1
ATOM 1560 C CA . LEU A 1 232 ? -39.019 -35.015 45.051 1.00 60.67 232 LEU A CA 1
ATOM 1561 C C . LEU A 1 232 ? -40.520 -34.794 45.239 1.00 61.77 232 LEU A C 1
ATOM 1562 O O . LEU A 1 232 ? -41.318 -35.195 44.398 1.00 62.21 232 LEU A O 1
ATOM 1567 N N . GLU A 1 233 ? -40.899 -34.154 46.340 1.00 62.08 233 GLU A N 1
ATOM 1568 C CA . GLU A 1 233 ? -42.282 -33.880 46.655 1.00 62.92 233 GLU A CA 1
ATOM 1569 C C . GLU A 1 233 ? -42.884 -32.856 45.673 1.00 62.72 233 GLU A C 1
ATOM 1570 O O . GLU A 1 233 ? -43.905 -33.147 45.043 1.00 63.12 233 GLU A O 1
ATOM 1576 N N . VAL A 1 234 ? -42.202 -31.728 45.470 1.00 61.64 234 VAL A N 1
ATOM 1577 C CA . VAL A 1 234 ? -42.790 -30.651 44.620 1.00 61.21 234 VAL A CA 1
ATOM 1578 C C . VAL A 1 234 ? -42.353 -30.797 43.158 1.00 60.67 234 VAL A C 1
ATOM 1579 O O . VAL A 1 234 ? -43.231 -30.986 42.302 1.00 61.21 234 VAL A O 1
ATOM 1583 N N . HIS A 1 235 ? -41.057 -30.710 42.878 1.00 59.48 235 HIS A N 1
ATOM 1584 C CA . HIS A 1 235 ? -40.572 -30.738 41.470 1.00 58.68 235 HIS A CA 1
ATOM 1585 C C . HIS A 1 235 ? -40.858 -32.099 40.820 1.00 58.15 235 HIS A C 1
ATOM 1586 O O . HIS A 1 235 ? -41.123 -32.125 39.607 1.00 58.09 235 HIS A O 1
ATOM 1593 N N . GLY A 1 236 ? -40.813 -33.186 41.591 1.00 57.58 236 GLY A N 1
ATOM 1594 C CA . GLY A 1 236 ? -41.151 -34.519 41.058 1.00 57.79 236 GLY A CA 1
ATOM 1595 C C . GLY A 1 236 ? -42.563 -34.564 40.510 1.00 58.15 236 GLY A C 1
ATOM 1596 O O . GLY A 1 236 ? -42.741 -35.104 39.413 1.00 57.99 236 GLY A O 1
ATOM 1597 N N . GLU A 1 237 ? -43.531 -34.011 41.243 1.00 58.65 237 GLU A N 1
ATOM 1598 C CA . GLU A 1 237 ? -44.930 -33.936 40.749 1.00 59.56 237 GLU A CA 1
ATOM 1599 C C . GLU A 1 237 ? -44.953 -33.184 39.421 1.00 59.97 237 GLU A C 1
ATOM 1600 O O . GLU A 1 237 ? -45.609 -33.665 38.489 1.00 60.41 237 GLU A O 1
ATOM 1606 N N . ARG A 1 238 ? -44.246 -32.057 39.353 1.00 59.66 238 ARG A N 1
ATOM 1607 C CA . ARG A 1 238 ? -44.212 -31.249 38.109 1.00 59.89 238 ARG A CA 1
ATOM 1608 C C . ARG A 1 238 ? -43.732 -32.126 36.960 1.00 59.62 238 ARG A C 1
ATOM 1609 O O . ARG A 1 238 ? -44.321 -32.048 35.877 1.00 60.09 238 ARG A O 1
ATOM 1617 N N . MET A 1 239 ? -42.700 -32.922 37.205 1.00 58.77 239 MET A N 1
ATOM 1618 C CA . MET A 1 239 ? -42.113 -33.768 36.140 1.00 58.40 239 MET A CA 1
ATOM 1619 C C . MET A 1 239 ? -43.121 -34.837 35.723 1.00 58.73 239 MET A C 1
ATOM 1620 O O . MET A 1 239 ? -43.179 -35.137 34.526 1.00 58.37 239 MET A O 1
ATOM 1625 N N . VAL A 1 240 ? -43.876 -35.380 36.680 1.00 59.38 240 VAL A N 1
ATOM 1626 C CA . VAL A 1 240 ? -44.858 -36.403 36.349 1.00 60.70 240 VAL A CA 1
ATOM 1627 C C . VAL A 1 240 ? -46.106 -35.807 35.658 1.00 62.15 240 VAL A C 1
ATOM 1628 O O . VAL A 1 240 ? -46.533 -36.287 34.600 1.00 62.16 240 VAL A O 1
ATOM 1632 N N . LYS A 1 241 ? -46.653 -34.735 36.225 1.00 62.83 241 LYS A N 1
ATOM 1633 C CA . LYS A 1 241 ? -47.911 -34.159 35.683 1.00 63.97 241 LYS A CA 1
ATOM 1634 C C . LYS A 1 241 ? -47.622 -33.278 34.464 1.00 64.76 241 LYS A C 1
ATOM 1635 O O . LYS A 1 241 ? -48.542 -33.094 33.658 1.00 65.61 241 LYS A O 1
ATOM 1641 N N . GLY A 1 242 ? -46.405 -32.757 34.336 1.00 64.33 242 GLY A N 1
ATOM 1642 C CA . GLY A 1 242 ? -46.007 -31.957 33.186 1.00 64.64 242 GLY A CA 1
ATOM 1643 C C . GLY A 1 242 ? -46.315 -30.482 33.318 1.00 64.88 242 GLY A C 1
ATOM 1644 O O . GLY A 1 242 ? -46.549 -29.803 32.316 1.00 65.42 242 GLY A O 1
ATOM 1645 N N . THR A 1 243 ? -46.257 -29.997 34.560 1.00 64.34 243 THR A N 1
ATOM 1646 C CA . THR A 1 243 ? -46.587 -28.587 34.869 1.00 64.11 243 THR A CA 1
ATOM 1647 C C . THR A 1 243 ? -45.289 -27.814 35.066 1.00 64.40 243 THR A C 1
ATOM 1648 O O . THR A 1 243 ? -44.786 -27.801 36.194 1.00 64.49 243 THR A O 1
ATOM 1652 N N . PHE A 1 244 ? -44.789 -27.179 34.012 1.00 64.24 244 PHE A N 1
ATOM 1653 C CA . PHE A 1 244 ? -43.464 -26.521 34.101 1.00 64.57 244 PHE A CA 1
ATOM 1654 C C . PHE A 1 244 ? -43.593 -25.011 33.902 1.00 65.08 244 PHE A C 1
ATOM 1655 O O . PHE A 1 244 ? -42.561 -24.342 33.757 1.00 65.27 244 PHE A O 1
ATOM 1663 N N . ASP A 1 245 ? -44.823 -24.501 33.908 1.00 65.05 245 ASP A N 1
ATOM 1664 C CA . ASP A 1 245 ? -45.032 -23.037 33.772 1.00 65.23 245 ASP A CA 1
ATOM 1665 C C . ASP A 1 245 ? -44.088 -22.332 34.745 1.00 64.76 245 ASP A C 1
ATOM 1666 O O . ASP A 1 245 ? -44.026 -22.737 35.917 1.00 64.60 245 ASP A O 1
ATOM 1671 N N . PRO A 1 246 ? -43.358 -21.296 34.297 1.00 64.35 246 PRO A N 1
ATOM 1672 C CA . PRO A 1 246 ? -42.359 -20.632 35.123 1.00 64.14 246 PRO A CA 1
ATOM 1673 C C . PRO A 1 246 ? -42.701 -20.315 36.582 1.00 64.25 246 PRO A C 1
ATOM 1674 O O . PRO A 1 246 ? -43.794 -19.866 36.856 1.00 64.14 246 PRO A O 1
ATOM 1678 N N . GLY A 1 247 ? -41.762 -20.606 37.473 1.00 63.85 247 GLY A N 1
ATOM 1679 C CA . GLY A 1 247 ? -41.864 -20.258 38.896 1.00 63.20 247 GLY A CA 1
ATOM 1680 C C . GLY A 1 247 ? -40.440 -19.873 39.209 1.00 62.20 247 GLY A C 1
ATOM 1681 O O . GLY A 1 247 ? -40.228 -18.758 39.700 1.00 62.95 247 GLY A O 1
ATOM 1682 N N . PHE A 1 248 ? -39.494 -20.754 38.873 1.00 60.26 248 PHE A N 1
ATOM 1683 C CA . PHE A 1 248 ? -38.058 -20.397 38.969 1.00 58.57 248 PHE A CA 1
ATOM 1684 C C . PHE A 1 248 ? -37.457 -20.695 37.595 1.00 57.90 248 PHE A C 1
ATOM 1685 O O . PHE A 1 248 ? -37.129 -21.850 37.311 1.00 57.99 248 PHE A O 1
ATOM 1693 N N . ARG A 1 249 ? -37.351 -19.667 36.764 1.00 57.12 249 ARG A N 1
ATOM 1694 C CA . ARG A 1 249 ? -36.855 -19.838 35.381 1.00 56.75 249 ARG A CA 1
ATOM 1695 C C . ARG A 1 249 ? -35.500 -20.546 35.348 1.00 56.30 249 ARG A C 1
ATOM 1696 O O . ARG A 1 249 ? -34.688 -20.319 36.257 1.00 56.76 249 ARG A O 1
ATOM 1704 N N . ILE A 1 250 ? -35.271 -21.349 34.310 1.00 54.98 250 ILE A N 1
ATOM 1705 C CA . ILE A 1 250 ? -33.961 -22.034 34.132 1.00 53.94 250 ILE A CA 1
ATOM 1706 C C . ILE A 1 250 ? -32.911 -20.943 33.927 1.00 53.91 250 ILE A C 1
ATOM 1707 O O . ILE A 1 250 ? -31.814 -21.088 34.466 1.00 54.18 250 ILE A O 1
ATOM 1712 N N . SER A 1 251 ? -33.267 -19.882 33.204 1.00 53.65 251 SER A N 1
ATOM 1713 C CA . SER A 1 251 ? -32.349 -18.736 32.971 1.00 53.73 251 SER A CA 1
A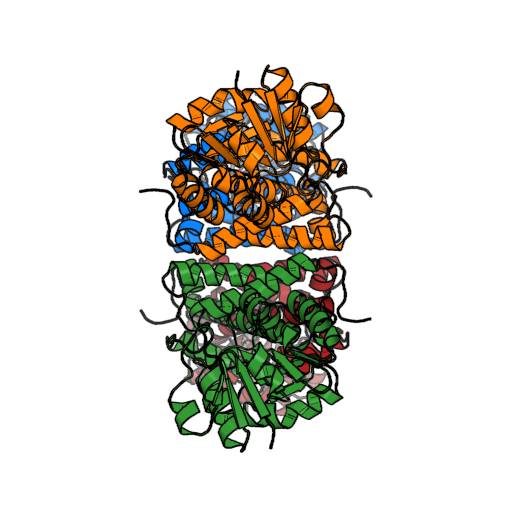TOM 1714 C C . SER A 1 251 ? -31.763 -18.251 34.298 1.00 52.73 251 SER A C 1
ATOM 1715 O O . SER A 1 251 ? -30.556 -17.986 34.345 1.00 52.83 251 SER A O 1
ATOM 1718 N N . LEU A 1 252 ? -32.598 -18.162 35.330 1.00 51.67 252 LEU A N 1
ATOM 1719 C CA . LEU A 1 252 ? -32.145 -17.676 36.655 1.00 51.01 252 LEU A CA 1
ATOM 1720 C C . LEU A 1 252 ? -31.188 -18.697 37.263 1.00 50.49 252 LEU A C 1
ATOM 1721 O O . LEU A 1 252 ? -30.114 -18.292 37.717 1.00 50.95 252 LEU A O 1
ATOM 1726 N N . HIS A 1 253 ? -31.571 -19.971 37.253 1.00 49.68 253 HIS A N 1
ATOM 1727 C CA . HIS A 1 253 ? -30.729 -21.032 37.865 1.00 49.12 253 HIS A CA 1
ATOM 1728 C C . HIS A 1 253 ? -29.387 -21.111 37.134 1.00 49.26 253 HIS A C 1
ATOM 1729 O O . HIS A 1 253 ? -28.384 -21.456 37.761 1.00 49.76 253 HIS A O 1
ATOM 1736 N N . GLN A 1 254 ? -29.379 -20.772 35.851 1.00 48.88 254 GLN A N 1
ATOM 1737 C CA . GLN A 1 254 ? -28.121 -20.775 35.070 1.00 49.60 254 GLN A CA 1
ATOM 1738 C C . GLN A 1 254 ? -27.201 -19.674 35.604 1.00 50.61 254 GLN A C 1
ATOM 1739 O O . GLN A 1 254 ? -25.988 -19.901 35.662 1.00 50.25 254 GLN A O 1
ATOM 1745 N N . LYS A 1 255 ? -27.770 -18.521 35.965 1.00 51.33 255 LYS A N 1
ATOM 1746 C CA . LYS A 1 255 ? -26.976 -17.424 36.502 1.00 52.01 255 LYS A CA 1
ATOM 1747 C C . LYS A 1 255 ? -26.405 -17.858 37.846 1.00 51.65 255 LYS A C 1
ATOM 1748 O O . LYS A 1 255 ? -25.205 -17.701 38.079 1.00 51.88 255 LYS A O 1
ATOM 1754 N N . ASP A 1 256 ? -27.252 -18.462 38.703 1.00 50.98 256 ASP A N 1
ATOM 1755 C CA . ASP A 1 256 ? -26.860 -18.952 40.024 1.00 51.03 256 ASP A CA 1
ATOM 1756 C C . ASP A 1 256 ? -25.798 -20.049 39.927 1.00 50.53 256 ASP A C 1
ATOM 1757 O O . ASP A 1 256 ? -24.826 -20.018 40.687 1.00 50.75 256 ASP A O 1
ATOM 1762 N N . LEU A 1 257 ? -25.921 -20.945 38.952 1.00 49.49 257 LEU A N 1
ATOM 1763 C CA . LEU A 1 257 ? -24.913 -22.024 38.773 1.00 49.25 257 LEU A CA 1
ATOM 1764 C C . LEU A 1 257 ? -23.595 -21.431 38.264 1.00 48.76 257 LEU A C 1
ATOM 1765 O O . LEU A 1 257 ? -22.541 -21.972 38.608 1.00 48.59 257 LEU A O 1
ATOM 1770 N N . ASN A 1 258 ? -23.667 -20.356 37.486 1.00 48.46 258 ASN A N 1
ATOM 1771 C CA . ASN A 1 258 ? -22.446 -19.708 36.950 1.00 49.04 258 ASN A CA 1
ATOM 1772 C C . ASN A 1 258 ? -21.688 -19.079 38.114 1.00 49.81 258 ASN A C 1
ATOM 1773 O O . ASN A 1 258 ? -20.454 -19.093 38.082 1.00 50.37 258 ASN A O 1
ATOM 1778 N N . LEU A 1 259 ? -22.414 -18.552 39.099 1.00 49.43 259 LEU A N 1
ATOM 1779 C CA . LEU A 1 259 ? -21.768 -17.994 40.290 1.00 49.45 259 LEU A CA 1
ATOM 1780 C C . LEU A 1 259 ? -20.984 -19.148 40.979 1.00 48.38 259 LEU A C 1
ATOM 1781 O O . LEU A 1 259 ? -19.814 -18.985 41.334 1.00 48.74 259 LEU A O 1
ATOM 1786 N N . ALA A 1 260 ? -21.618 -20.324 41.117 1.00 46.95 260 ALA A N 1
ATOM 1787 C CA . ALA A 1 260 ? -20.973 -21.494 41.701 1.00 45.94 260 ALA A CA 1
ATOM 1788 C C . ALA A 1 260 ? -19.757 -21.929 40.882 1.00 44.90 260 ALA A C 1
ATOM 1789 O O . ALA A 1 260 ? -18.703 -22.180 41.456 1.00 45.00 260 ALA A O 1
ATOM 1791 N N . LEU A 1 261 ? -19.889 -21.949 39.566 1.00 43.77 261 LEU A N 1
ATOM 1792 C CA . LEU A 1 261 ? -18.778 -22.475 38.739 1.00 43.37 261 LEU A CA 1
ATOM 1793 C C . LEU A 1 261 ? -17.630 -21.459 38.671 1.00 43.95 261 LEU A C 1
ATOM 1794 O O . LEU A 1 261 ? -16.482 -21.901 38.594 1.00 44.25 261 LEU A O 1
ATOM 1799 N N . ALA A 1 262 ? -17.928 -20.159 38.731 1.00 43.75 262 ALA A N 1
ATOM 1800 C CA . ALA A 1 262 ? -16.861 -19.162 38.738 1.00 43.75 262 ALA A CA 1
ATOM 1801 C C . ALA A 1 262 ? -16.044 -19.289 40.035 1.00 43.41 262 ALA A C 1
ATOM 1802 O O . ALA A 1 262 ? -14.812 -19.263 39.993 1.00 43.48 262 ALA A O 1
ATOM 1804 N N . GLY A 1 263 ? -16.731 -19.472 41.157 1.00 43.06 263 GLY A N 1
ATOM 1805 C CA . GLY A 1 263 ? -16.081 -19.659 42.446 1.00 43.67 263 GLY A CA 1
ATOM 1806 C C . GLY A 1 263 ? -15.226 -20.907 42.480 1.00 44.05 263 GLY A C 1
ATOM 1807 O O . GLY A 1 263 ? -14.150 -20.917 43.079 1.00 44.40 263 GLY A O 1
ATOM 1808 N N . ALA A 1 264 ? -15.699 -21.967 41.826 1.00 43.61 264 ALA A N 1
ATOM 1809 C CA . ALA A 1 264 ? -14.981 -23.231 41.716 1.00 43.66 264 ALA A CA 1
ATOM 1810 C C . ALA A 1 264 ? -13.692 -23.032 40.890 1.00 44.22 264 ALA A C 1
ATOM 1811 O O . ALA A 1 264 ? -12.632 -23.507 41.270 1.00 43.39 264 ALA A O 1
ATOM 1813 N N . ARG A 1 265 ? -13.756 -22.249 39.817 1.00 45.44 265 ARG A N 1
ATOM 1814 C CA . ARG A 1 265 ? -12.559 -21.980 38.977 1.00 47.16 265 ARG A CA 1
ATOM 1815 C C . ARG A 1 265 ? -11.564 -21.114 39.754 1.00 47.94 265 ARG A C 1
ATOM 1816 O O . ARG A 1 265 ? -10.360 -21.355 39.631 1.00 47.99 265 ARG A O 1
ATOM 1824 N N . GLU A 1 266 ? -12.063 -20.157 40.528 1.00 48.22 266 GLU A N 1
ATOM 1825 C CA . GLU A 1 266 ? -11.234 -19.261 41.324 1.00 48.82 266 GLU A CA 1
ATOM 1826 C C . GLU A 1 266 ? -10.585 -19.952 42.534 1.00 48.11 266 GLU A C 1
ATOM 1827 O O . GLU A 1 266 ? -9.406 -19.718 42.820 1.00 48.36 266 GLU A O 1
ATOM 1833 N N . LEU A 1 267 ? -11.345 -20.796 43.245 1.00 46.99 267 LEU A N 1
ATOM 1834 C CA . LEU A 1 267 ? -10.857 -21.476 44.448 1.00 46.38 267 LEU A CA 1
ATOM 1835 C C . LEU A 1 267 ? -10.436 -22.955 44.229 1.00 46.32 267 LEU A C 1
ATOM 1836 O O . LEU A 1 267 ? -10.275 -23.686 45.205 1.00 46.21 267 LEU A O 1
ATOM 1841 N N . ASN A 1 268 ? -10.279 -23.381 42.952 1.00 45.87 268 ASN A N 1
ATOM 1842 C CA . ASN A 1 268 ? -9.825 -24.718 42.521 1.00 45.95 268 ASN A CA 1
ATOM 1843 C C . ASN A 1 268 ? -10.685 -25.884 43.033 1.00 46.19 268 ASN A C 1
ATOM 1844 O O . ASN A 1 268 ? -10.188 -26.785 43.725 1.00 46.53 268 ASN A O 1
ATOM 1849 N N . LEU A 1 269 ? -11.977 -25.875 42.671 1.00 45.58 269 LEU A N 1
ATOM 1850 C CA . LEU A 1 269 ? -12.915 -26.929 43.049 1.00 45.09 269 LEU A CA 1
ATOM 1851 C C . LEU A 1 269 ? -13.296 -27.752 41.832 1.00 45.02 269 LEU A C 1
ATOM 1852 O O . LEU A 1 269 ? -13.586 -27.216 40.759 1.00 45.38 269 LEU A O 1
ATOM 1857 N N . ASN A 1 270 ? -13.298 -29.066 42.001 1.00 44.41 270 ASN A N 1
ATOM 1858 C CA . ASN A 1 270 ? -13.728 -29.973 40.962 1.00 44.00 270 ASN A CA 1
ATOM 1859 C C . ASN A 1 270 ? -15.126 -30.429 41.408 1.00 43.54 270 ASN A C 1
ATOM 1860 O O . ASN A 1 270 ? -15.257 -31.202 42.356 1.00 43.65 270 ASN A O 1
ATOM 1865 N N . LEU A 1 271 ? -16.156 -29.849 40.801 1.00 42.94 271 LEU A N 1
ATOM 1866 C CA . LEU A 1 271 ? -17.556 -30.101 41.127 1.00 43.18 271 LEU A CA 1
ATOM 1867 C C . LEU A 1 271 ? -18.150 -30.606 39.833 1.00 43.68 271 LEU A C 1
ATOM 1868 O O . LEU A 1 271 ? -18.611 -29.811 39.019 1.00 44.38 271 LEU A O 1
ATOM 1873 N N . PRO A 1 272 ? -18.059 -31.924 39.575 1.00 43.34 272 PRO A N 1
ATOM 1874 C CA . PRO A 1 272 ? -18.501 -32.434 38.269 1.00 42.91 272 PRO A CA 1
ATOM 1875 C C . PRO A 1 272 ? -20.008 -32.420 38.025 1.00 42.67 272 PRO A C 1
ATOM 1876 O O . PRO A 1 272 ? -20.423 -32.288 36.870 1.00 42.98 272 PRO A O 1
ATOM 1880 N N . ASN A 1 273 ? -20.820 -32.578 39.073 1.00 42.04 273 ASN A N 1
ATOM 1881 C CA . ASN A 1 273 ? -22.268 -32.583 38.894 1.00 42.48 273 ASN A CA 1
ATOM 1882 C C . ASN A 1 273 ? -22.813 -31.168 38.668 1.00 42.26 273 ASN A C 1
ATOM 1883 O O . ASN A 1 273 ? -23.714 -30.995 37.855 1.00 42.53 273 ASN A O 1
ATOM 1888 N N . THR A 1 274 ? -22.256 -30.174 39.340 1.00 42.08 274 THR A N 1
ATOM 1889 C CA . THR A 1 274 ? -22.689 -28.774 39.103 1.00 42.86 274 THR A CA 1
ATOM 1890 C C . THR A 1 274 ? -22.320 -28.399 37.665 1.00 43.32 274 THR A C 1
ATOM 1891 O O . THR A 1 274 ? -23.169 -27.836 36.967 1.00 43.22 274 THR A O 1
ATOM 1895 N N . ALA A 1 275 ? -21.113 -28.755 37.239 1.00 43.19 275 ALA A N 1
ATOM 1896 C CA . ALA A 1 275 ? -20.654 -28.453 35.867 1.00 43.25 275 ALA A CA 1
ATOM 1897 C C . ALA A 1 275 ? -21.607 -29.058 34.834 1.00 44.42 275 ALA A C 1
ATOM 1898 O O . ALA A 1 275 ? -21.874 -28.392 33.829 1.00 45.77 275 ALA A O 1
ATOM 1900 N N . ASN A 1 276 ? -22.103 -30.265 35.079 1.00 44.19 276 ASN A N 1
ATOM 1901 C CA . ASN A 1 276 ? -22.964 -30.939 34.077 1.00 44.90 276 ASN A CA 1
ATOM 1902 C C . ASN A 1 276 ? -24.390 -30.382 34.119 1.00 44.74 276 ASN A C 1
ATOM 1903 O O . ASN A 1 276 ? -25.018 -30.338 33.065 1.00 45.22 276 ASN A O 1
ATOM 1908 N N . ALA A 1 277 ? -24.872 -29.995 35.297 1.00 44.21 277 ALA A N 1
ATOM 1909 C CA . ALA A 1 277 ? -26.228 -29.424 35.437 1.00 43.79 277 ALA A CA 1
ATOM 1910 C C . ALA A 1 277 ? -26.360 -28.207 34.524 1.00 43.91 277 ALA A C 1
ATOM 1911 O O . ALA A 1 277 ? -27.411 -28.059 33.885 1.00 43.76 277 ALA A O 1
ATOM 1913 N N . GLN A 1 278 ? -25.312 -27.387 34.464 1.00 43.52 278 GLN A N 1
ATOM 1914 C CA . GLN A 1 278 ? -25.323 -26.178 33.607 1.00 43.95 278 GLN A CA 1
ATOM 1915 C C . GLN A 1 278 ? -25.456 -26.605 32.148 1.00 43.83 278 GLN A C 1
ATOM 1916 O O . GLN A 1 278 ? -26.240 -25.991 31.421 1.00 43.63 278 GLN A O 1
ATOM 1922 N N . GLN A 1 279 ? -24.710 -27.632 31.760 1.00 43.84 279 GLN A N 1
ATOM 1923 C CA . GLN A 1 279 ? -24.781 -28.155 30.376 1.00 43.08 279 GLN A CA 1
ATOM 1924 C C . GLN A 1 279 ? -26.217 -28.608 30.072 1.00 43.06 279 GLN A C 1
ATOM 1925 O O . GLN A 1 279 ? -26.722 -28.260 29.006 1.00 42.82 279 GLN A O 1
ATOM 1931 N N . VAL A 1 280 ? -26.841 -29.353 30.979 1.00 43.09 280 VAL A N 1
ATOM 1932 C CA . VAL A 1 280 ? -28.215 -29.878 30.732 1.00 43.95 280 VAL A CA 1
ATOM 1933 C C . VAL A 1 280 ? -29.183 -28.694 30.633 1.00 44.69 280 VAL A C 1
ATOM 1934 O O . VAL A 1 280 ? -30.123 -28.769 29.838 1.00 44.92 280 VAL A O 1
ATOM 1938 N N . PHE A 1 281 ? -28.938 -27.640 31.405 1.00 44.94 281 PHE A N 1
ATOM 1939 C CA . PHE A 1 281 ? -29.790 -26.428 31.349 1.00 45.09 281 PHE A CA 1
ATOM 1940 C C . PHE A 1 281 ? -29.641 -25.793 29.968 1.00 44.85 281 PHE A C 1
ATOM 1941 O O . PHE A 1 281 ? -30.638 -25.318 29.418 1.00 45.23 281 PHE A O 1
ATOM 1949 N N . SER A 1 282 ? -28.419 -25.789 29.443 1.00 44.26 282 SER A N 1
ATOM 1950 C CA . SER A 1 282 ? -28.158 -25.235 28.092 1.00 43.86 282 SER A CA 1
ATOM 1951 C C . SER A 1 282 ? -28.921 -26.054 27.046 1.00 44.43 282 SER A C 1
ATOM 1952 O O . SER A 1 282 ? -29.333 -25.468 26.041 1.00 45.21 282 SER A O 1
ATOM 1955 N N . THR A 1 283 ? -29.088 -27.356 27.277 1.00 44.19 283 THR A N 1
ATOM 1956 C CA . THR A 1 283 ? -29.908 -28.190 26.362 1.00 44.99 283 THR A CA 1
ATOM 1957 C C . THR A 1 283 ? -31.362 -27.717 26.462 1.00 46.00 283 THR A C 1
ATOM 1958 O O . THR A 1 283 ? -32.022 -27.597 25.422 1.00 46.47 283 THR A O 1
ATOM 1962 N N . CYS A 1 284 ? -31.816 -27.442 27.677 1.00 46.39 284 CYS A N 1
ATOM 1963 C CA . CYS A 1 284 ? -33.203 -26.970 27.902 1.00 47.34 284 CYS A CA 1
ATOM 1964 C C . CYS A 1 284 ? -33.427 -25.642 27.168 1.00 48.26 284 CYS A C 1
ATOM 1965 O O . CYS A 1 284 ? -34.454 -25.506 26.496 1.00 48.88 284 CYS A O 1
ATOM 1968 N N . ALA A 1 285 ? -32.491 -24.708 27.291 1.00 48.24 285 ALA A N 1
ATOM 1969 C CA . ALA A 1 285 ? -32.610 -23.403 26.612 1.00 48.72 285 ALA A CA 1
ATOM 1970 C C . ALA A 1 285 ? -32.575 -23.619 25.103 1.00 49.78 285 ALA A C 1
ATOM 1971 O O . ALA A 1 285 ? -33.349 -22.962 24.398 1.00 50.09 285 ALA A O 1
ATOM 1973 N N . ALA A 1 286 ? -31.704 -24.512 24.647 1.00 49.85 286 ALA A N 1
ATOM 1974 C CA . ALA A 1 286 ? -31.571 -24.817 23.216 1.00 49.45 286 ALA A CA 1
ATOM 1975 C C . ALA A 1 286 ? -32.881 -25.329 22.613 1.00 49.17 286 ALA A C 1
ATOM 1976 O O . ALA A 1 286 ? -33.135 -25.109 21.431 1.00 49.17 286 ALA A O 1
ATOM 1978 N N . ILE A 1 287 ? -33.709 -26.002 23.415 1.00 49.11 287 ILE A N 1
ATOM 1979 C CA . ILE A 1 287 ? -34.997 -26.500 22.939 1.00 49.82 287 ILE A CA 1
ATOM 1980 C C . ILE A 1 287 ? -36.170 -25.534 23.262 1.00 51.08 287 ILE A C 1
ATOM 1981 O O . ILE A 1 287 ? -37.330 -25.942 23.201 1.00 51.55 287 ILE A O 1
ATOM 1986 N N . GLY A 1 288 ? -35.857 -24.272 23.584 1.00 51.06 288 GLY A N 1
ATOM 1987 C CA . GLY A 1 288 ? -36.846 -23.238 23.836 1.00 51.30 288 GLY A CA 1
ATOM 1988 C C . GLY A 1 288 ? -37.285 -23.052 25.266 1.00 51.85 288 GLY A C 1
ATOM 1989 O O . GLY A 1 288 ? -38.298 -22.391 25.520 1.00 52.01 288 GLY A O 1
ATOM 1990 N N . GLY A 1 289 ? -36.506 -23.579 26.202 1.00 51.81 289 GLY A N 1
ATOM 1991 C CA . GLY A 1 289 ? -36.876 -23.513 27.611 1.00 52.04 289 GLY A CA 1
ATOM 1992 C C . GLY A 1 289 ? -36.188 -22.585 28.595 1.00 52.09 289 GLY A C 1
ATOM 1993 O O . GLY A 1 289 ? -36.166 -22.904 29.783 1.00 51.92 289 GLY A O 1
ATOM 1994 N N . SER A 1 290 ? -35.702 -21.407 28.166 1.00 52.38 290 SER A N 1
ATOM 1995 C CA . SER A 1 290 ? -35.088 -20.448 29.100 1.00 53.26 290 SER A CA 1
ATOM 1996 C C . SER A 1 290 ? -36.074 -20.015 30.185 1.00 54.28 290 SER A C 1
ATOM 1997 O O . SER A 1 290 ? -35.681 -19.820 31.340 1.00 53.97 290 SER A O 1
ATOM 2000 N N . ASN A 1 291 ? -37.361 -19.928 29.850 1.00 55.18 291 ASN A N 1
ATOM 2001 C CA . ASN A 1 291 ? -38.346 -19.397 30.834 1.00 56.64 291 ASN A CA 1
ATOM 2002 C C . ASN A 1 291 ? -39.113 -20.513 31.549 1.00 57.57 291 ASN A C 1
ATOM 2003 O O . ASN A 1 291 ? -39.999 -20.177 32.338 1.00 58.33 291 ASN A O 1
ATOM 2008 N N . TRP A 1 292 ? -38.767 -21.778 31.306 1.00 57.22 292 TRP A N 1
ATOM 2009 C CA . TRP A 1 292 ? -39.446 -22.914 31.982 1.00 57.20 292 TRP A CA 1
ATOM 2010 C C . TRP A 1 292 ? -39.060 -22.970 33.460 1.00 56.59 292 TRP A C 1
ATOM 2011 O O . TRP A 1 292 ? -37.969 -22.486 33.792 1.00 55.96 292 TRP A O 1
ATOM 2022 N N . ASP A 1 293 ? -39.912 -23.565 34.302 1.00 56.66 293 ASP A N 1
ATOM 2023 C CA . ASP A 1 293 ? -39.539 -23.776 35.724 1.00 57.21 293 ASP A CA 1
ATOM 2024 C C . ASP A 1 293 ? -38.332 -24.710 35.746 1.00 57.73 293 ASP A C 1
ATOM 2025 O O . ASP A 1 293 ? -38.165 -25.456 34.780 1.00 58.66 293 ASP A O 1
ATOM 2030 N N . HIS A 1 294 ? -37.533 -24.677 36.807 1.00 57.10 294 HIS A N 1
ATOM 2031 C CA . HIS A 1 294 ? -36.283 -25.486 36.830 1.00 56.52 294 HIS A CA 1
ATOM 2032 C C . HIS A 1 294 ? -36.640 -26.977 36.829 1.00 56.45 294 HIS A C 1
ATOM 2033 O O . HIS A 1 294 ? -35.785 -27.794 36.461 1.00 56.13 294 HIS A O 1
ATOM 2040 N N . SER A 1 295 ? -37.871 -27.313 37.213 1.00 56.34 295 SER A N 1
ATOM 2041 C CA . SER A 1 295 ? -38.334 -28.722 37.208 1.00 56.18 295 SER A CA 1
ATOM 2042 C C . SER A 1 295 ? -38.238 -29.269 35.790 1.00 55.73 295 SER A C 1
ATOM 2043 O O . SER A 1 295 ? -38.130 -30.492 35.642 1.00 55.93 295 SER A O 1
ATOM 2046 N N . ALA A 1 296 ? -38.266 -28.383 34.799 1.00 55.02 296 ALA A N 1
ATOM 2047 C CA . ALA A 1 296 ? -38.264 -28.809 33.384 1.00 54.85 296 ALA A CA 1
ATOM 2048 C C . ALA A 1 296 ? -36.880 -29.312 32.968 1.00 54.72 296 ALA A C 1
ATOM 2049 O O . ALA A 1 296 ? -36.737 -29.698 31.805 1.00 55.13 296 ALA A O 1
ATOM 2051 N N . LEU A 1 297 ? -35.906 -29.317 33.878 1.00 53.71 297 LEU A N 1
ATOM 2052 C CA . LEU A 1 297 ? -34.586 -29.913 33.556 1.00 52.93 297 LEU A CA 1
ATOM 2053 C C . LEU A 1 297 ? -34.839 -31.306 32.978 1.00 53.02 297 LEU A C 1
ATOM 2054 O O . LEU A 1 297 ? -34.112 -31.707 32.062 1.00 52.61 297 LEU A O 1
ATOM 2059 N N . ILE A 1 298 ? -35.849 -32.000 33.498 1.00 53.33 298 ILE A N 1
ATOM 2060 C CA . ILE A 1 298 ? -36.196 -33.358 32.992 1.00 54.10 298 ILE A CA 1
ATOM 2061 C C . ILE A 1 298 ? -36.329 -33.308 31.470 1.00 54.15 298 ILE A C 1
ATOM 2062 O O . ILE A 1 298 ? -35.838 -34.228 30.812 1.00 54.64 298 ILE A O 1
ATOM 2067 N N . LYS A 1 299 ? -36.963 -32.266 30.945 1.00 53.57 299 LYS A N 1
ATOM 2068 C CA . LYS A 1 299 ? -37.216 -32.197 29.484 1.00 53.77 299 LYS A CA 1
ATOM 2069 C C . LYS A 1 299 ? -35.885 -32.170 28.731 1.00 53.49 299 LYS A C 1
ATOM 2070 O O . LYS A 1 299 ? -35.859 -32.631 27.585 1.00 54.11 299 LYS A O 1
ATOM 2076 N N . GLY A 1 300 ? -34.826 -31.663 29.356 1.00 52.50 300 GLY A N 1
ATOM 2077 C CA . GLY A 1 300 ? -33.501 -31.707 28.714 1.00 52.05 300 GLY A CA 1
ATOM 2078 C C . GLY A 1 300 ? -32.993 -33.131 28.633 1.00 51.01 300 GLY A C 1
ATOM 2079 O O . GLY A 1 300 ? -32.477 -33.508 27.579 1.00 50.83 300 GLY A O 1
ATOM 2080 N N . LEU A 1 301 ? -33.157 -33.888 29.712 1.00 50.42 301 LEU A N 1
ATOM 2081 C CA . LEU A 1 301 ? -32.745 -35.311 29.735 1.00 50.47 301 LEU A CA 1
ATOM 2082 C C . LEU A 1 301 ? -33.666 -36.124 28.826 1.00 51.19 301 LEU A C 1
ATOM 2083 O O . LEU A 1 301 ? -33.167 -37.026 28.147 1.00 51.56 301 LEU A O 1
ATOM 2088 N N . GLU A 1 302 ? -34.955 -35.800 28.819 1.00 51.23 302 GLU A N 1
ATOM 2089 C CA . GLU A 1 302 ? -35.926 -36.489 27.967 1.00 51.53 302 GLU A CA 1
ATOM 2090 C C . GLU A 1 302 ? -35.586 -36.290 26.492 1.00 52.20 302 GLU A C 1
ATOM 2091 O O . GLU A 1 302 ? -35.792 -37.200 25.685 1.00 53.58 302 GLU A O 1
ATOM 2097 N N . HIS A 1 303 ? -35.067 -35.104 26.136 1.00 51.12 303 HIS A N 1
ATOM 2098 C CA . HIS A 1 303 ? -34.622 -34.800 24.784 1.00 50.32 303 HIS A CA 1
ATOM 2099 C C . HIS A 1 303 ? -33.339 -35.613 24.485 1.00 49.39 303 HIS A C 1
ATOM 2100 O O . HIS A 1 303 ? -33.210 -36.176 23.405 1.00 48.95 303 HIS A O 1
ATOM 2107 N N . MET A 1 304 ? -32.434 -35.729 25.474 1.00 48.93 304 MET A N 1
ATOM 2108 C CA . MET A 1 304 ? -31.188 -36.492 25.392 1.00 48.94 304 MET A CA 1
ATOM 2109 C C . MET A 1 304 ? -31.432 -38.035 25.292 1.00 49.46 304 MET A C 1
ATOM 2110 O O . MET A 1 304 ? -30.594 -38.755 24.758 1.00 49.37 304 MET A O 1
ATOM 2115 N N . ALA A 1 305 ? -32.615 -38.487 25.718 1.00 49.52 305 ALA A N 1
ATOM 2116 C CA . ALA A 1 305 ? -32.980 -39.921 25.642 1.00 50.37 305 ALA A CA 1
ATOM 2117 C C . ALA A 1 305 ? -34.051 -40.165 24.568 1.00 52.00 305 ALA A C 1
ATOM 2118 O O . ALA A 1 305 ? -34.444 -41.326 24.400 1.00 52.56 305 ALA A O 1
ATOM 2120 N N . ASN A 1 306 ? -34.506 -39.120 23.879 1.00 52.31 306 ASN A N 1
ATOM 2121 C CA . ASN A 1 306 ? -35.592 -39.256 22.870 1.00 53.06 306 ASN A CA 1
ATOM 2122 C C . ASN A 1 306 ? -36.782 -39.966 23.516 1.00 53.32 306 ASN A C 1
ATOM 2123 O O . ASN A 1 306 ? -37.455 -40.739 22.829 1.00 53.66 306 ASN A O 1
ATOM 2128 N N . PHE A 1 307 ? -37.029 -39.687 24.791 1.00 53.46 307 PHE A N 1
ATOM 2129 C CA . PHE A 1 307 ? -38.108 -40.393 25.519 1.00 54.12 307 PHE A CA 1
ATOM 2130 C C . PHE A 1 307 ? -38.682 -39.499 26.618 1.00 55.30 307 PHE A C 1
ATOM 2131 O O . PHE A 1 307 ? -37.904 -38.953 27.412 1.00 55.14 307 PHE A O 1
ATOM 2139 N N . SER A 1 308 ? -40.008 -39.377 26.656 1.00 56.12 308 SER A N 1
ATOM 2140 C CA . SER A 1 308 ? -40.706 -38.588 27.663 1.00 57.35 308 SER A CA 1
ATOM 2141 C C . SER A 1 308 ? -41.305 -39.506 28.734 1.00 59.01 308 SER A C 1
ATOM 2142 O O . SER A 1 308 ? -41.839 -40.576 28.414 1.00 59.02 308 SER A O 1
ATOM 2145 N N . ILE A 1 309 ? -41.232 -39.091 30.004 1.00 60.16 309 ILE A N 1
ATOM 2146 C CA . ILE A 1 309 ? -41.854 -39.866 31.075 1.00 62.01 309 ILE A CA 1
ATOM 2147 C C . ILE A 1 309 ? -43.393 -39.610 31.150 1.00 65.01 309 ILE A C 1
ATOM 2148 O O . ILE A 1 309 ? -44.038 -40.015 32.121 1.00 65.57 309 ILE A O 1
ATOM 2153 N N . ARG A 1 310 ? -43.978 -38.979 30.109 1.00 66.62 310 ARG A N 1
ATOM 2154 C CA . ARG A 1 310 ? -45.385 -38.611 30.051 1.00 68.92 310 ARG A CA 1
ATOM 2155 C C . ARG A 1 310 ? -46.055 -39.058 28.724 1.00 72.52 310 ARG A C 1
ATOM 2156 O O . ARG A 1 310 ? -45.446 -39.803 27.951 1.00 72.60 310 ARG A O 1
ATOM 2164 N N . ASP A 1 311 ? -47.296 -38.549 28.455 1.00 75.36 311 ASP A N 1
ATOM 2165 C CA . ASP A 1 311 ? -48.146 -38.733 27.267 1.00 78.43 311 ASP A CA 1
ATOM 2166 C C . ASP A 1 311 ? -48.382 -40.200 26.925 1.00 80.40 311 ASP A C 1
ATOM 2167 O O . ASP A 1 311 ? -48.266 -40.597 25.762 1.00 80.80 311 ASP A O 1
ATOM 2172 N N . MET B 1 17 ? -50.760 -68.148 58.369 1.00 86.59 17 MET B N 1
ATOM 2173 C CA . MET B 1 17 ? -49.425 -68.692 58.611 1.00 87.06 17 MET B CA 1
ATOM 2174 C C . MET B 1 17 ? -49.055 -69.694 57.534 1.00 86.85 17 MET B C 1
ATOM 2175 O O . MET B 1 17 ? -49.784 -70.661 57.312 1.00 87.11 17 MET B O 1
ATOM 2180 N N . ALA B 1 18 ? -47.928 -69.456 56.844 1.00 86.10 18 ALA B N 1
ATOM 2181 C CA . ALA B 1 18 ? -47.516 -70.293 55.719 1.00 85.58 18 ALA B CA 1
ATOM 2182 C C . ALA B 1 18 ? -46.085 -70.874 55.824 1.00 84.70 18 ALA B C 1
ATOM 2183 O O . ALA B 1 18 ? -45.294 -70.424 56.650 1.00 85.00 18 ALA B O 1
ATOM 2185 N N . LYS B 1 19 ? -45.804 -71.892 55.021 1.00 83.60 19 LYS B N 1
ATOM 2186 C CA . LYS B 1 19 ? -44.433 -72.449 54.975 1.00 83.15 19 LYS B CA 1
ATOM 2187 C C . LYS B 1 19 ? -43.587 -71.492 54.136 1.00 82.61 19 LYS B C 1
ATOM 2188 O O . LYS B 1 19 ? -44.015 -71.145 53.021 1.00 82.53 19 LYS B O 1
ATOM 2194 N N . ILE B 1 20 ? -42.436 -71.082 54.656 1.00 81.92 20 ILE B N 1
ATOM 2195 C CA . ILE B 1 20 ? -41.614 -70.078 53.931 1.00 81.72 20 ILE B CA 1
ATOM 2196 C C . ILE B 1 20 ? -40.177 -70.575 53.812 1.00 81.25 20 ILE B C 1
ATOM 2197 O O . ILE B 1 20 ? -39.610 -70.977 54.835 1.00 81.04 20 ILE B O 1
ATOM 2202 N N . GLY B 1 21 ? -39.639 -70.582 52.596 1.00 80.83 21 GLY B N 1
ATOM 2203 C CA . GLY B 1 21 ? -38.216 -70.907 52.417 1.00 80.86 21 GLY B CA 1
ATOM 2204 C C . GLY B 1 21 ? -37.440 -69.603 52.383 1.00 80.69 21 GLY B C 1
ATOM 2205 O O . GLY B 1 21 ? -38.051 -68.566 52.082 1.00 80.76 21 GLY B O 1
ATOM 2206 N N . PHE B 1 22 ? -36.150 -69.642 52.699 1.00 80.19 22 PHE B N 1
ATOM 2207 C CA . PHE B 1 22 ? -35.320 -68.415 52.637 1.00 80.15 22 PHE B CA 1
ATOM 2208 C C . PHE B 1 22 ? -33.916 -68.773 52.151 1.00 80.16 22 PHE B C 1
ATOM 2209 O O . PHE B 1 22 ? -33.107 -69.234 52.970 1.00 80.28 22 PHE B O 1
ATOM 2217 N N . ILE B 1 23 ? -33.653 -68.569 50.858 1.00 79.93 23 ILE B N 1
ATOM 2218 C CA . ILE B 1 23 ? -32.285 -68.818 50.321 1.00 80.24 23 ILE B CA 1
ATOM 2219 C C . ILE B 1 23 ? -31.491 -67.522 50.456 1.00 80.86 23 ILE B C 1
ATOM 2220 O O . ILE B 1 23 ? -31.850 -66.541 49.795 1.00 80.93 23 ILE B O 1
ATOM 2225 N N . GLY B 1 24 ? -30.475 -67.529 51.313 1.00 81.29 24 GLY B N 1
ATOM 2226 C CA . GLY B 1 24 ? -29.683 -66.313 51.559 1.00 82.19 24 GLY B CA 1
ATOM 2227 C C . GLY B 1 24 ? -29.862 -65.823 52.981 1.00 83.12 24 GLY B C 1
ATOM 2228 O O . GLY B 1 24 ? -30.296 -64.676 53.164 1.00 83.14 24 GLY B O 1
ATOM 2229 N N . THR B 1 25 ? -29.541 -66.671 53.954 1.00 83.74 25 THR B N 1
ATOM 2230 C CA . THR B 1 25 ? -29.722 -66.295 55.378 1.00 84.81 25 THR B CA 1
ATOM 2231 C C . THR B 1 25 ? -28.417 -65.686 55.883 1.00 85.51 25 THR B C 1
ATOM 2232 O O . THR B 1 25 ? -27.747 -66.318 56.707 1.00 85.71 25 THR B O 1
ATOM 2236 N N . GLY B 1 26 ? -28.080 -64.503 55.382 1.00 85.69 26 GLY B N 1
ATOM 2237 C CA . GLY B 1 26 ? -26.818 -63.864 55.773 1.00 86.53 26 GLY B CA 1
ATOM 2238 C C . GLY B 1 26 ? -27.053 -62.641 56.626 1.00 87.27 26 GLY B C 1
ATOM 2239 O O . GLY B 1 26 ? -27.970 -62.674 57.454 1.00 87.39 26 GLY B O 1
ATOM 2240 N N . ILE B 1 27 ? -26.268 -61.593 56.406 1.00 87.74 27 ILE B N 1
ATOM 2241 C CA . ILE B 1 27 ? -26.347 -60.368 57.250 1.00 88.63 27 ILE B CA 1
ATOM 2242 C C . ILE B 1 27 ? -27.783 -59.839 57.295 1.00 89.30 27 ILE B C 1
ATOM 2243 O O . ILE B 1 27 ? -28.217 -59.428 58.378 1.00 89.65 27 ILE B O 1
ATOM 2248 N N . MET B 1 28 ? -28.477 -59.806 56.162 1.00 89.26 28 MET B N 1
ATOM 2249 C CA . MET B 1 28 ? -29.833 -59.204 56.142 1.00 89.61 28 MET B CA 1
ATOM 2250 C C . MET B 1 28 ? -30.875 -60.320 56.063 1.00 90.51 28 MET B C 1
ATOM 2251 O O . MET B 1 28 ? -32.042 -60.052 56.361 1.00 90.49 28 MET B O 1
ATOM 2256 N N . GLY B 1 29 ? -30.450 -61.527 55.710 1.00 91.20 29 GLY B N 1
ATOM 2257 C CA . GLY B 1 29 ? -31.403 -62.636 55.541 1.00 92.46 29 GLY B CA 1
ATOM 2258 C C . GLY B 1 29 ? -31.712 -63.328 56.854 1.00 93.60 29 GLY B C 1
ATOM 2259 O O . GLY B 1 29 ? -32.887 -63.333 57.250 1.00 93.78 29 GLY B O 1
ATOM 2260 N N . LYS B 1 30 ? -30.692 -63.903 57.493 1.00 94.08 30 LYS B N 1
ATOM 2261 C CA . LYS B 1 30 ? -30.894 -64.578 58.800 1.00 94.95 30 LYS B CA 1
ATOM 2262 C C . LYS B 1 30 ? -31.780 -63.684 59.667 1.00 95.91 30 LYS B C 1
ATOM 2263 O O . LYS B 1 30 ? -32.846 -64.151 60.087 1.00 96.25 30 LYS B O 1
ATOM 2269 N N . PRO B 1 31 ? -31.408 -62.420 59.936 1.00 96.25 31 PRO B N 1
ATOM 2270 C CA . PRO B 1 31 ? -32.276 -61.535 60.685 1.00 96.65 31 PRO B CA 1
ATOM 2271 C C . PRO B 1 31 ? -33.693 -61.541 60.115 1.00 97.29 31 PRO B C 1
ATOM 2272 O O . PRO B 1 31 ? -34.617 -61.564 60.887 1.00 97.43 31 PRO B O 1
ATOM 2276 N N . MET B 1 32 ? -33.827 -61.522 58.791 1.00 97.53 32 MET B N 1
ATOM 2277 C CA . MET B 1 32 ? -35.177 -61.399 58.180 1.00 98.23 32 MET B CA 1
ATOM 2278 C C . MET B 1 32 ? -35.963 -62.685 58.431 1.00 99.22 32 MET B C 1
ATOM 2279 O O . MET B 1 32 ? -37.169 -62.598 58.724 1.00 99.40 32 MET B O 1
ATOM 2284 N N . ALA B 1 33 ? -35.295 -63.827 58.334 1.00 99.67 33 ALA B N 1
ATOM 2285 C CA . ALA B 1 33 ? -35.992 -65.086 58.654 1.00 100.67 33 ALA B CA 1
ATOM 2286 C C . ALA B 1 33 ? -36.458 -65.016 60.106 1.00 101.41 33 ALA B C 1
ATOM 2287 O O . ALA B 1 33 ? -37.556 -65.510 60.406 1.00 101.76 33 ALA B O 1
ATOM 2289 N N . GLN B 1 34 ? -35.647 -64.416 60.972 1.00 101.37 34 GLN B N 1
ATOM 2290 C CA . GLN B 1 34 ? -36.001 -64.410 62.414 1.00 101.70 34 GLN B CA 1
ATOM 2291 C C . GLN B 1 34 ? -37.347 -63.699 62.574 1.00 102.04 34 GLN B C 1
ATOM 2292 O O . GLN B 1 34 ? -38.264 -64.308 63.143 1.00 102.45 34 GLN B O 1
ATOM 2298 N N . ASN B 1 35 ? -37.485 -62.493 62.033 1.00 101.77 35 ASN B N 1
ATOM 2299 C CA . ASN B 1 35 ? -38.734 -61.725 62.268 1.00 101.99 35 ASN B CA 1
ATOM 2300 C C . ASN B 1 35 ? -39.883 -62.367 61.483 1.00 101.80 35 ASN B C 1
ATOM 2301 O O . ASN B 1 35 ? -41.004 -61.839 61.549 1.00 101.85 35 ASN B O 1
ATOM 2306 N N . LEU B 1 36 ? -39.612 -63.463 60.774 1.00 101.38 36 LEU B N 1
ATOM 2307 C CA . LEU B 1 36 ? -40.684 -64.187 60.043 1.00 101.45 36 LEU B CA 1
ATOM 2308 C C . LEU B 1 36 ? -41.161 -65.331 60.939 1.00 101.44 36 LEU B C 1
ATOM 2309 O O . LEU B 1 36 ? -42.382 -65.446 61.141 1.00 101.73 36 LEU B O 1
ATOM 2314 N N . GLN B 1 37 ? -40.232 -66.151 61.440 1.00 100.70 37 GLN B N 1
ATOM 2315 C CA . GLN B 1 37 ? -40.601 -67.221 62.397 1.00 100.40 37 GLN B CA 1
ATOM 2316 C C . GLN B 1 37 ? -41.403 -66.544 63.502 1.00 100.53 37 GLN B C 1
ATOM 2317 O O . GLN B 1 37 ? -42.497 -67.027 63.827 1.00 100.88 37 GLN B O 1
ATOM 2323 N N . LYS B 1 38 ? -40.867 -65.462 64.041 1.00 100.03 38 LYS B N 1
ATOM 2324 C CA . LYS B 1 38 ? -41.487 -64.660 65.086 1.00 99.98 38 LYS B CA 1
ATOM 2325 C C . LYS B 1 38 ? -42.966 -64.448 64.789 1.00 100.06 38 LYS B C 1
ATOM 2326 O O . LYS B 1 38 ? -43.786 -64.514 65.700 1.00 100.34 38 LYS B O 1
ATOM 2332 N N . ALA B 1 39 ? -43.312 -64.208 63.517 1.00 99.74 39 ALA B N 1
ATOM 2333 C CA . ALA B 1 39 ? -44.702 -63.992 63.109 1.00 99.86 39 ALA B CA 1
ATOM 2334 C C . ALA B 1 39 ? -45.574 -65.267 63.147 1.00 99.56 39 ALA B C 1
ATOM 2335 O O . ALA B 1 39 ? -46.800 -65.163 63.139 1.00 99.65 39 ALA B O 1
ATOM 2337 N N . GLY B 1 40 ? -44.943 -66.438 63.191 1.00 98.98 40 GLY B N 1
ATOM 2338 C CA . GLY B 1 40 ? -45.650 -67.709 63.267 1.00 99.15 40 GLY B CA 1
ATOM 2339 C C . GLY B 1 40 ? -45.547 -68.585 62.033 1.00 98.97 40 GLY B C 1
ATOM 2340 O O . GLY B 1 40 ? -46.373 -69.483 61.837 1.00 99.02 40 GLY B O 1
ATOM 2341 N N . HIS B 1 41 ? -44.525 -68.348 61.199 1.00 98.49 41 HIS B N 1
ATOM 2342 C CA . HIS B 1 41 ? -44.330 -69.122 59.974 1.00 98.34 41 HIS B CA 1
ATOM 2343 C C . HIS B 1 41 ? -43.239 -70.163 60.140 1.00 98.03 41 HIS B C 1
ATOM 2344 O O . HIS B 1 41 ? -42.254 -69.922 60.837 1.00 98.25 41 HIS B O 1
ATOM 2351 N N . SER B 1 42 ? -43.389 -71.275 59.429 1.00 97.49 42 SER B N 1
ATOM 2352 C CA . SER B 1 42 ? -42.359 -72.338 59.468 1.00 97.46 42 SER B CA 1
ATOM 2353 C C . SER B 1 42 ? -41.340 -72.066 58.362 1.00 97.02 42 SER B C 1
ATOM 2354 O O . SER B 1 42 ? -41.752 -71.974 57.197 1.00 97.30 42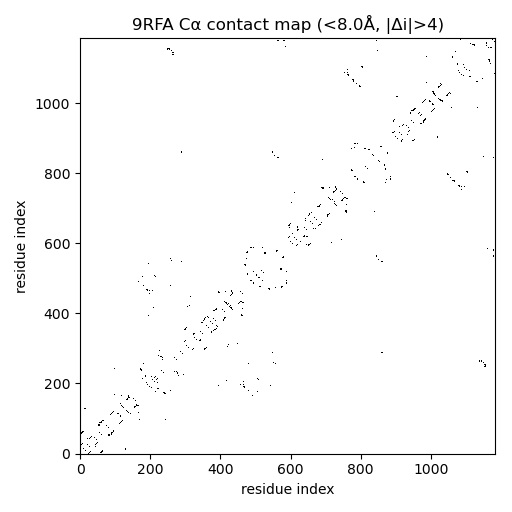 SER B O 1
ATOM 2357 N N . LEU B 1 43 ? -40.063 -71.941 58.718 1.00 96.16 43 LEU B N 1
ATOM 2358 C CA . LEU B 1 43 ? -39.041 -71.583 57.704 1.00 95.75 43 LEU B CA 1
ATOM 2359 C C . LEU B 1 43 ? -38.260 -72.822 57.269 1.00 95.29 43 LEU B C 1
ATOM 2360 O O . LEU B 1 43 ? -37.946 -73.647 58.139 1.00 95.63 43 LEU B O 1
ATOM 2365 N N . PHE B 1 44 ? -37.968 -72.939 55.972 1.00 94.38 44 PHE B N 1
ATOM 2366 C CA . PHE B 1 44 ? -37.139 -74.062 55.465 1.00 93.94 44 PHE B CA 1
ATOM 2367 C C . PHE B 1 44 ? -35.858 -73.484 54.856 1.00 92.93 44 PHE B C 1
ATOM 2368 O O . PHE B 1 44 ? -35.947 -72.458 54.163 1.00 92.93 44 PHE B O 1
ATOM 2376 N N . LEU B 1 45 ? -34.714 -74.128 55.094 1.00 91.88 45 LEU B N 1
ATOM 2377 C CA . LEU B 1 45 ? -33.415 -73.557 54.659 1.00 91.51 45 LEU B CA 1
ATOM 2378 C C . LEU B 1 45 ? -32.714 -74.503 53.685 1.00 91.36 45 LEU B C 1
ATOM 2379 O O . LEU B 1 45 ? -33.183 -75.642 53.542 1.00 91.60 45 LEU B O 1
ATOM 2384 N N . SER B 1 46 ? -31.622 -74.043 53.059 1.00 90.93 46 SER B N 1
ATOM 2385 C CA . SER B 1 46 ? -30.859 -74.882 52.096 1.00 90.99 46 SER B CA 1
ATOM 2386 C C . SER B 1 46 ? -29.384 -75.013 52.488 1.00 91.11 46 SER B C 1
ATOM 2387 O O . SER B 1 46 ? -28.790 -74.004 52.891 1.00 90.93 46 SER B O 1
ATOM 2390 N N . THR B 1 47 ? -28.826 -76.217 52.364 1.00 91.24 47 THR B N 1
ATOM 2391 C CA . THR B 1 47 ? -27.433 -76.520 52.678 1.00 91.73 47 THR B CA 1
ATOM 2392 C C . THR B 1 47 ? -26.633 -76.959 51.446 1.00 92.33 47 THR B C 1
ATOM 2393 O O . THR B 1 47 ? -25.688 -77.733 51.577 1.00 92.37 47 THR B O 1
ATOM 2397 N N . HIS B 1 48 ? -27.005 -76.470 50.258 1.00 92.73 48 HIS B N 1
ATOM 2398 C CA . HIS B 1 48 ? -26.310 -76.825 49.025 1.00 93.66 48 HIS B CA 1
ATOM 2399 C C . HIS B 1 48 ? -24.930 -76.163 48.917 1.00 94.84 48 HIS B C 1
ATOM 2400 O O . HIS B 1 48 ? -24.025 -76.731 48.306 1.00 94.94 48 HIS B O 1
ATOM 2407 N N . HIS B 1 49 ? -24.768 -74.967 49.508 1.00 95.45 49 HIS B N 1
ATOM 2408 C CA . HIS B 1 49 ? -23.498 -74.243 49.479 1.00 96.62 49 HIS B CA 1
ATOM 2409 C C . HIS B 1 49 ? -23.003 -73.965 50.906 1.00 97.12 49 HIS B C 1
ATOM 2410 O O . HIS B 1 49 ? -21.868 -74.306 51.247 1.00 97.20 49 HIS B O 1
ATOM 2417 N N . ASP B 1 50 ? -23.858 -73.345 51.738 1.00 97.20 50 ASP B N 1
ATOM 2418 C CA . ASP B 1 50 ? -23.507 -72.958 53.102 1.00 97.70 50 ASP B CA 1
ATOM 2419 C C . ASP B 1 50 ? -24.157 -73.850 54.174 1.00 97.66 50 ASP B C 1
ATOM 2420 O O . ASP B 1 50 ? -24.962 -74.722 53.851 1.00 97.71 50 ASP B O 1
ATOM 2425 N N . ALA B 1 51 ? -23.786 -73.650 55.446 1.00 97.42 51 ALA B N 1
ATOM 2426 C CA . ALA B 1 51 ? -24.360 -74.407 56.555 1.00 97.60 51 ALA B CA 1
ATOM 2427 C C . ALA B 1 51 ? -25.561 -73.657 57.147 1.00 97.39 51 ALA B C 1
ATOM 2428 O O . ALA B 1 51 ? -25.591 -72.426 57.131 1.00 97.24 51 ALA B O 1
ATOM 2430 N N . ALA B 1 52 ? -26.548 -74.401 57.668 1.00 97.15 52 ALA B N 1
ATOM 2431 C CA . ALA B 1 52 ? -27.749 -73.809 58.254 1.00 97.41 52 ALA B CA 1
ATOM 2432 C C . ALA B 1 52 ? -27.460 -73.145 59.599 1.00 97.60 52 ALA B C 1
ATOM 2433 O O . ALA B 1 52 ? -26.933 -73.791 60.503 1.00 97.67 52 ALA B O 1
ATOM 2435 N N . PRO B 1 53 ? -27.827 -71.855 59.746 1.00 97.57 53 PRO B N 1
ATOM 2436 C CA . PRO B 1 53 ? -27.546 -71.127 60.999 1.00 97.81 53 PRO B CA 1
ATOM 2437 C C . PRO B 1 53 ? -28.060 -71.743 62.307 1.00 98.50 53 PRO B C 1
ATOM 2438 O O . PRO B 1 53 ? -28.921 -72.622 62.313 1.00 98.54 53 PRO B O 1
ATOM 2442 N N . ALA B 1 54 ? -27.506 -71.265 63.431 1.00 98.81 54 ALA B N 1
ATOM 2443 C CA . ALA B 1 54 ? -27.843 -71.750 64.763 1.00 99.45 54 ALA B CA 1
ATOM 2444 C C . ALA B 1 54 ? -29.180 -71.214 65.297 1.00 99.86 54 ALA B C 1
ATOM 2445 O O . ALA B 1 54 ? -30.048 -72.013 65.644 1.00 99.80 54 ALA B O 1
ATOM 2447 N N . ASP B 1 55 ? -29.376 -69.879 65.323 1.00 100.21 55 ASP B N 1
ATOM 2448 C CA . ASP B 1 55 ? -30.613 -69.282 65.836 1.00 100.92 55 ASP B CA 1
ATOM 2449 C C . ASP B 1 55 ? -31.836 -69.454 64.909 1.00 101.31 55 ASP B C 1
ATOM 2450 O O . ASP B 1 55 ? -32.903 -68.905 65.198 1.00 101.49 55 ASP B O 1
ATOM 2455 N N . LEU B 1 56 ? -31.692 -70.220 63.816 1.00 101.09 56 LEU B N 1
ATOM 2456 C CA . LEU B 1 56 ? -32.797 -70.460 62.908 1.00 101.34 56 LEU B CA 1
ATOM 2457 C C . LEU B 1 56 ? -33.231 -71.904 63.048 1.00 101.28 56 LEU B C 1
ATOM 2458 O O . LEU B 1 56 ? -34.407 -72.159 63.296 1.00 101.45 56 LEU B O 1
ATOM 2463 N N . LEU B 1 57 ? -32.271 -72.845 62.951 1.00 100.89 57 LEU B N 1
ATOM 2464 C CA . LEU B 1 57 ? -32.521 -74.280 63.057 1.00 101.04 57 LEU B CA 1
ATOM 2465 C C . LEU B 1 57 ? -33.134 -74.649 64.407 1.00 101.11 57 LEU B C 1
ATOM 2466 O O . LEU B 1 57 ? -34.006 -75.521 64.473 1.00 101.14 57 LEU B O 1
ATOM 2471 N N . GLU B 1 58 ? -32.702 -73.962 65.477 1.00 100.69 58 GLU B N 1
ATOM 2472 C CA . GLU B 1 58 ? -33.224 -74.201 66.817 1.00 100.57 58 GLU B CA 1
ATOM 2473 C C . GLU B 1 58 ? -34.600 -73.568 66.975 1.00 100.11 58 GLU B C 1
ATOM 2474 O O . GLU B 1 58 ? -35.514 -74.219 67.474 1.00 100.35 58 GLU B O 1
ATOM 2480 N N . ALA B 1 59 ? -34.764 -72.314 66.528 1.00 99.33 59 ALA B N 1
ATOM 2481 C CA . ALA B 1 59 ? -36.038 -71.607 66.670 1.00 99.05 59 ALA B CA 1
ATOM 2482 C C . ALA B 1 59 ? -37.148 -72.051 65.700 1.00 98.29 59 ALA B C 1
ATOM 2483 O O . ALA B 1 59 ? -38.167 -71.367 65.595 1.00 98.12 59 ALA B O 1
ATOM 2485 N N . GLY B 1 60 ? -36.956 -73.186 65.032 1.00 97.67 60 GLY B N 1
ATOM 2486 C CA . GLY B 1 60 ? -37.940 -73.745 64.114 1.00 97.63 60 GLY B CA 1
ATOM 2487 C C . GLY B 1 60 ? -37.593 -73.674 62.638 1.00 97.35 60 GLY B C 1
ATOM 2488 O O . GLY B 1 60 ? -38.198 -72.890 61.900 1.00 97.62 60 GLY B O 1
ATOM 2489 N N . ALA B 1 61 ? -36.629 -74.491 62.181 1.00 96.50 61 ALA B N 1
ATOM 2490 C CA . ALA B 1 61 ? -36.274 -74.521 60.759 1.00 96.18 61 ALA B CA 1
ATOM 2491 C C . ALA B 1 61 ? -35.891 -75.911 60.287 1.00 95.50 61 ALA B C 1
ATOM 2492 O O . ALA B 1 61 ? -35.406 -76.719 61.077 1.00 95.88 61 ALA B O 1
ATOM 2494 N N . ILE B 1 62 ? -36.117 -76.203 59.003 1.00 94.40 62 ILE B N 1
ATOM 2495 C CA . ILE B 1 62 ? -35.803 -77.523 58.461 1.00 93.91 62 ILE B CA 1
ATOM 2496 C C . ILE B 1 62 ? -34.732 -77.465 57.369 1.00 92.94 62 ILE B C 1
ATOM 2497 O O . ILE B 1 62 ? -34.935 -76.839 56.332 1.00 93.06 62 ILE B O 1
ATOM 2502 N N . ALA B 1 63 ? -33.585 -78.108 57.615 1.00 91.85 63 ALA B N 1
ATOM 2503 C CA . ALA B 1 63 ? -32.473 -78.124 56.671 1.00 91.45 63 ALA B CA 1
ATOM 2504 C C . ALA B 1 63 ? -32.782 -78.995 55.467 1.00 91.02 63 ALA B C 1
ATOM 2505 O O . ALA B 1 63 ? -33.403 -80.048 55.615 1.00 91.36 63 ALA B O 1
ATOM 2507 N N . LEU B 1 64 ? -32.373 -78.559 54.269 1.00 90.11 64 LEU B N 1
ATOM 2508 C CA . LEU B 1 64 ? -32.610 -79.336 53.056 1.00 89.83 64 LEU B CA 1
ATOM 2509 C C . LEU B 1 64 ? -31.367 -79.428 52.171 1.00 89.13 64 LEU B C 1
ATOM 2510 O O . LEU B 1 64 ? -30.477 -78.588 52.257 1.00 89.17 64 LEU B O 1
ATOM 2515 N N . ALA B 1 65 ? -31.356 -80.402 51.268 1.00 88.44 65 ALA B N 1
ATOM 2516 C CA . ALA B 1 65 ? -30.170 -80.618 50.412 1.00 88.40 65 ALA B CA 1
ATOM 2517 C C . ALA B 1 65 ? -30.050 -79.526 49.351 1.00 87.78 65 ALA B C 1
ATOM 2518 O O . ALA B 1 65 ? -28.912 -79.135 49.046 1.00 87.95 65 ALA B O 1
ATOM 2520 N N . ASN B 1 66 ? -31.177 -79.065 48.809 1.00 86.66 66 ASN B N 1
ATOM 2521 C CA . ASN B 1 66 ? -31.114 -78.095 47.693 1.00 85.80 66 ASN B CA 1
ATOM 2522 C C . ASN B 1 66 ? -32.275 -77.112 47.777 1.00 84.69 66 ASN B C 1
ATOM 2523 O O . ASN B 1 66 ? -33.241 -77.392 48.501 1.00 84.61 66 ASN B O 1
ATOM 2528 N N . PRO B 1 67 ? -32.209 -75.972 47.060 1.00 83.51 67 PRO B N 1
ATOM 2529 C CA . PRO B 1 67 ? -33.318 -75.028 47.030 1.00 82.65 67 PRO B CA 1
ATOM 2530 C C . PRO B 1 67 ? -34.551 -75.622 46.340 1.00 81.77 67 PRO B C 1
ATOM 2531 O O . PRO B 1 67 ? -35.627 -75.121 46.565 1.00 81.66 67 PRO B O 1
ATOM 2535 N N . LYS B 1 68 ? -34.365 -76.663 45.530 1.00 81.12 68 LYS B N 1
ATOM 2536 C CA . LYS B 1 68 ? -35.525 -77.336 44.888 1.00 81.17 68 LYS B CA 1
ATOM 2537 C C . LYS B 1 68 ? -36.429 -77.894 45.986 1.00 80.97 68 LYS B C 1
ATOM 2538 O O . LYS B 1 68 ? -37.592 -77.476 46.063 1.00 81.16 68 LYS B O 1
ATOM 2544 N N . GLU B 1 69 ? -35.893 -78.800 46.801 1.00 80.23 69 GLU B N 1
ATOM 2545 C CA . GLU B 1 69 ? -36.659 -79.373 47.933 1.00 79.68 69 GLU B CA 1
ATOM 2546 C C . GLU B 1 69 ? -37.293 -78.232 48.724 1.00 78.91 69 GLU B C 1
ATOM 2547 O O . GLU B 1 69 ? -38.487 -78.324 49.048 1.00 79.20 69 GLU B O 1
ATOM 2553 N N . VAL B 1 70 ? -36.510 -77.197 49.015 1.00 77.71 70 VAL B N 1
ATOM 2554 C CA . VAL B 1 70 ? -37.031 -76.058 49.773 1.00 76.98 70 VAL B CA 1
ATOM 2555 C C . VAL B 1 70 ? -38.277 -75.507 49.078 1.00 76.21 70 VAL B C 1
ATOM 2556 O O . VAL B 1 70 ? -39.294 -75.279 49.733 1.00 76.11 70 VAL B O 1
ATOM 2560 N N . ALA B 1 71 ? -38.203 -75.331 47.743 1.00 75.37 71 ALA B N 1
ATOM 2561 C CA . ALA B 1 71 ? -39.311 -74.833 46.930 1.00 74.92 71 ALA B CA 1
ATOM 2562 C C . ALA B 1 71 ? -40.464 -75.838 46.920 1.00 74.38 71 ALA B C 1
ATOM 2563 O O . ALA B 1 71 ? -41.623 -75.441 47.017 1.00 74.22 71 ALA B O 1
ATOM 2565 N N . GLN B 1 72 ? -40.134 -77.138 46.842 1.00 73.97 72 GLN B N 1
ATOM 2566 C CA . GLN B 1 72 ? -41.087 -78.248 46.852 1.00 74.01 72 GLN B CA 1
ATOM 2567 C C . GLN B 1 72 ? -41.957 -78.255 48.112 1.00 74.05 72 GLN B C 1
ATOM 2568 O O . GLN B 1 72 ? -43.159 -78.521 48.027 1.00 74.03 72 GLN B O 1
ATOM 2574 N N . GLU B 1 73 ? -41.351 -77.960 49.278 1.00 73.69 73 GLU B N 1
ATOM 2575 C CA . GLU B 1 73 ? -42.068 -77.960 50.546 1.00 73.90 73 GLU B CA 1
ATOM 2576 C C . GLU B 1 73 ? -42.728 -76.611 50.893 1.00 73.56 73 GLU B C 1
ATOM 2577 O O . GLU B 1 73 ? -43.913 -76.577 51.245 1.00 73.70 73 GLU B O 1
ATOM 2583 N N . ALA B 1 74 ? -41.976 -75.524 50.712 1.00 72.73 74 ALA B N 1
ATOM 2584 C CA . ALA B 1 74 ? -42.480 -74.180 51.071 1.00 72.42 74 ALA B CA 1
ATOM 2585 C C . ALA B 1 74 ? -43.484 -73.643 50.050 1.00 71.51 74 ALA B C 1
ATOM 2586 O O . ALA B 1 74 ? -43.459 -74.096 48.895 1.00 71.26 74 ALA B O 1
ATOM 2588 N N . GLU B 1 75 ? -44.332 -72.713 50.490 1.00 70.93 75 GLU B N 1
ATOM 2589 C CA . GLU B 1 75 ? -45.301 -72.060 49.576 1.00 71.12 75 GLU B CA 1
ATOM 2590 C C . GLU B 1 75 ? -44.628 -70.798 49.048 1.00 70.74 75 GLU B C 1
ATOM 2591 O O . GLU B 1 75 ? -44.507 -70.663 47.825 1.00 71.01 75 GLU B O 1
ATOM 2597 N N . PHE B 1 76 ? -44.219 -69.917 49.958 1.00 69.98 76 PHE B N 1
ATOM 2598 C CA . PHE B 1 76 ? -43.466 -68.707 49.563 1.00 69.52 76 PHE B CA 1
ATOM 2599 C C . PHE B 1 76 ? -41.977 -69.049 49.644 1.00 68.41 76 PHE B C 1
ATOM 2600 O O . PHE B 1 76 ? -41.538 -69.555 50.689 1.00 68.16 76 PHE B O 1
ATOM 2608 N N . ILE B 1 77 ? -41.231 -68.791 48.571 1.00 67.22 77 ILE B N 1
ATOM 2609 C CA . ILE B 1 77 ? -39.762 -69.054 48.578 1.00 66.34 77 ILE B CA 1
ATOM 2610 C C . ILE B 1 77 ? -39.027 -67.726 48.377 1.00 65.05 77 ILE B C 1
ATOM 2611 O O . ILE B 1 77 ? -39.075 -67.191 47.263 1.00 64.97 77 ILE B O 1
ATOM 2616 N N . ILE B 1 78 ? -38.382 -67.219 49.429 1.00 63.89 78 ILE B N 1
ATOM 2617 C CA . ILE B 1 78 ? -37.728 -65.881 49.364 1.00 63.04 78 ILE B CA 1
ATOM 2618 C C . ILE B 1 78 ? -36.241 -66.038 49.045 1.00 62.35 78 ILE B C 1
ATOM 2619 O O . ILE B 1 78 ? -35.624 -66.981 49.565 1.00 62.33 78 ILE B O 1
ATOM 2624 N N . VAL B 1 79 ? -35.709 -65.142 48.209 1.00 61.59 79 VAL B N 1
ATOM 2625 C CA . VAL B 1 79 ? -34.265 -65.177 47.833 1.00 60.96 79 VAL B CA 1
ATOM 2626 C C . VAL B 1 79 ? -33.607 -63.846 48.201 1.00 59.55 79 VAL B C 1
ATOM 2627 O O . VAL B 1 79 ? -34.175 -62.798 47.875 1.00 58.90 79 VAL B O 1
ATOM 2631 N N . MET B 1 80 ? -32.465 -63.903 48.883 1.00 59.04 80 MET B N 1
ATOM 2632 C CA . MET B 1 80 ? -31.701 -62.676 49.221 1.00 59.22 80 MET B CA 1
ATOM 2633 C C . MET B 1 80 ? -30.223 -62.977 48.993 1.00 59.08 80 MET B C 1
ATOM 2634 O O . MET B 1 80 ? -29.578 -63.479 49.920 1.00 59.27 80 MET B O 1
ATOM 2639 N N . VAL B 1 81 ? -29.722 -62.690 47.795 1.00 58.63 81 VAL B N 1
ATOM 2640 C CA . VAL B 1 81 ? -28.314 -63.028 47.452 1.00 58.95 81 VAL B CA 1
ATOM 2641 C C . VAL B 1 81 ? -27.603 -61.758 46.974 1.00 58.71 81 VAL B C 1
ATOM 2642 O O . VAL B 1 81 ? -28.303 -60.805 46.610 1.00 59.21 81 VAL B O 1
ATOM 2646 N N . PRO B 1 82 ? -26.254 -61.685 46.977 1.00 57.97 82 PRO B N 1
ATOM 2647 C CA . PRO B 1 82 ? -25.545 -60.430 46.638 1.00 57.69 82 PRO B CA 1
ATOM 2648 C C . PRO B 1 82 ? -25.825 -59.749 45.283 1.00 57.85 82 PRO B C 1
ATOM 2649 O O . PRO B 1 82 ? -26.044 -58.534 45.275 1.00 58.01 82 PRO B O 1
ATOM 2653 N N . ASP B 1 83 ? -25.764 -60.474 44.149 1.00 57.57 83 ASP B N 1
ATOM 2654 C CA . ASP B 1 83 ? -25.914 -59.834 42.841 1.00 57.78 83 ASP B CA 1
ATOM 2655 C C . ASP B 1 83 ? -26.726 -60.659 41.839 1.00 57.80 83 ASP B C 1
ATOM 2656 O O . ASP B 1 83 ? -27.099 -61.783 42.145 1.00 57.51 83 ASP B O 1
ATOM 2661 N N . THR B 1 84 ? -27.003 -60.087 40.636 1.00 57.92 84 THR B N 1
ATOM 2662 C CA . THR B 1 84 ? -27.746 -60.731 39.556 1.00 58.23 84 THR B CA 1
ATOM 2663 C C . THR B 1 84 ? -27.276 -62.160 39.276 1.00 58.82 84 THR B C 1
ATOM 2664 O O . THR B 1 84 ? -28.118 -63.059 39.292 1.00 58.67 84 THR B O 1
ATOM 2668 N N . PRO B 1 85 ? -25.956 -62.425 39.086 1.00 59.29 85 PRO B N 1
ATOM 2669 C CA . PRO B 1 85 ? -25.525 -63.812 38.833 1.00 59.51 85 PRO B CA 1
ATOM 2670 C C . PRO B 1 85 ? -25.945 -64.816 39.911 1.00 59.73 85 PRO B C 1
ATOM 2671 O O . PRO B 1 85 ? -26.327 -65.934 39.577 1.00 59.94 85 PRO B O 1
ATOM 2675 N N . GLN B 1 86 ? -25.898 -64.416 41.196 1.00 59.55 86 GLN B N 1
ATOM 2676 C CA . GLN B 1 86 ? -26.298 -65.285 42.304 1.00 59.86 86 GLN B CA 1
ATOM 2677 C C . GLN B 1 86 ? -27.813 -65.591 42.291 1.00 60.16 86 GLN B C 1
ATOM 2678 O O . GLN B 1 86 ? -28.210 -66.667 42.737 1.00 60.16 86 GLN B O 1
ATOM 2684 N N . VAL B 1 87 ? -28.655 -64.654 41.792 1.00 60.13 87 VAL B N 1
ATOM 2685 C CA . VAL B 1 87 ? -30.101 -64.884 41.687 1.00 60.75 87 VAL B CA 1
ATOM 2686 C C . VAL B 1 87 ? -30.326 -65.926 40.602 1.00 61.76 87 VAL B C 1
ATOM 2687 O O . VAL B 1 87 ? -31.027 -66.910 40.837 1.00 61.99 87 VAL B O 1
ATOM 2691 N N . GLU B 1 88 ? -29.685 -65.749 39.431 1.00 62.04 88 GLU B N 1
ATOM 2692 C CA . GLU B 1 88 ? -29.820 -66.707 38.344 1.00 63.23 88 GLU B CA 1
ATOM 2693 C C . GLU B 1 88 ? -29.369 -68.109 38.761 1.00 63.91 88 GLU B C 1
ATOM 2694 O O . GLU B 1 88 ? -30.051 -69.073 38.435 1.00 64.05 88 GLU B O 1
ATOM 2700 N N . ASP B 1 89 ? -28.249 -68.218 39.494 1.00 64.14 89 ASP B N 1
ATOM 2701 C CA . ASP B 1 89 ? -27.747 -69.521 39.913 1.00 64.78 89 ASP B CA 1
ATOM 2702 C C . ASP B 1 89 ? -28.709 -70.220 40.843 1.00 64.78 89 ASP B C 1
ATOM 2703 O O . ASP B 1 89 ? -29.128 -71.317 40.517 1.00 65.43 89 ASP B O 1
ATOM 2708 N N . VAL B 1 90 ? -29.117 -69.589 41.947 1.00 64.20 90 VAL B N 1
ATOM 2709 C CA . VAL B 1 90 ? -30.044 -70.230 42.871 1.00 64.22 90 VAL B CA 1
ATOM 2710 C C . VAL B 1 90 ? -31.398 -70.570 42.200 1.00 64.21 90 VAL B C 1
ATOM 2711 O O . VAL B 1 90 ? -32.037 -71.549 42.594 1.00 64.61 90 VAL B O 1
ATOM 2715 N N . LEU B 1 91 ? -31.796 -69.817 41.155 1.00 63.17 91 LEU B N 1
ATOM 2716 C CA . LEU B 1 91 ? -33.056 -70.082 40.483 1.00 62.68 91 LEU B CA 1
ATOM 2717 C C . LEU B 1 91 ? -32.972 -71.264 39.526 1.00 63.24 91 LEU B C 1
ATOM 2718 O O . LEU B 1 91 ? -33.738 -72.217 39.654 1.00 63.67 91 LEU B O 1
ATOM 2723 N N . PHE B 1 92 ? -32.026 -71.213 38.598 1.00 63.17 92 PHE B N 1
ATOM 2724 C CA . PHE B 1 92 ? -32.025 -72.220 37.511 1.00 63.74 92 PHE B CA 1
ATOM 2725 C C . PHE B 1 92 ? -30.857 -73.206 37.588 1.00 65.04 92 PHE B C 1
ATOM 2726 O O . PHE B 1 92 ? -30.551 -73.824 36.562 1.00 64.79 92 PHE B O 1
ATOM 2734 N N . ARG B 1 93 ? -30.246 -73.362 38.757 1.00 66.34 93 ARG B N 1
ATOM 2735 C CA . ARG B 1 93 ? -29.175 -74.377 38.895 1.00 68.36 93 ARG B CA 1
ATOM 2736 C C . ARG B 1 93 ? -29.825 -75.757 38.951 1.00 70.16 93 ARG B C 1
ATOM 2737 O O . ARG B 1 93 ? -31.014 -75.834 39.316 1.00 70.50 93 ARG B O 1
ATOM 2745 N N . LYS B 1 94 ? -29.084 -76.803 38.585 1.00 70.71 94 LYS B N 1
ATOM 2746 C CA . LYS B 1 94 ? -29.641 -78.163 38.757 1.00 71.94 94 LYS B CA 1
ATOM 2747 C C . LYS B 1 94 ? -30.002 -78.296 40.231 1.00 72.75 94 LYS B C 1
ATOM 2748 O O . LYS B 1 94 ? -29.115 -78.051 41.064 1.00 73.21 94 LYS B O 1
ATOM 2754 N N . ASP B 1 95 ? -31.250 -78.642 40.529 1.00 72.79 95 ASP B N 1
ATOM 2755 C CA . ASP B 1 95 ? -31.704 -78.704 41.942 1.00 73.43 95 ASP B CA 1
ATOM 2756 C C . ASP B 1 95 ? -31.840 -77.269 42.451 1.00 73.28 95 ASP B C 1
ATOM 2757 O O . ASP B 1 95 ? -31.340 -76.983 43.549 1.00 73.16 95 ASP B O 1
ATOM 2762 N N . GLY B 1 96 ? -32.494 -76.416 41.664 1.00 72.88 96 GLY B N 1
ATOM 2763 C CA . GLY B 1 96 ? -32.697 -75.016 42.066 1.00 72.95 96 GLY B CA 1
ATOM 2764 C C . GLY B 1 96 ? -34.162 -74.703 42.281 1.00 72.76 96 GLY B C 1
ATOM 2765 O O . GLY B 1 96 ? -34.992 -75.581 42.013 1.00 73.08 96 GLY B O 1
ATOM 2766 N N . ILE B 1 97 ? -34.464 -73.486 42.725 1.00 72.23 97 ILE B N 1
ATOM 2767 C CA . ILE B 1 97 ? -35.870 -73.110 43.044 1.00 72.30 97 ILE B CA 1
ATOM 2768 C C . ILE B 1 97 ? -36.793 -73.486 41.879 1.00 72.21 97 ILE B C 1
ATOM 2769 O O . ILE B 1 97 ? -37.913 -73.927 42.152 1.00 72.48 97 ILE B O 1
ATOM 2774 N N . ALA B 1 98 ? -36.335 -73.335 40.638 1.00 71.51 98 ALA B N 1
ATOM 2775 C CA . ALA B 1 98 ? -37.209 -73.599 39.472 1.00 71.44 98 ALA B CA 1
ATOM 2776 C C . ALA B 1 98 ? -37.680 -75.057 39.456 1.00 71.14 98 ALA B C 1
ATOM 2777 O O . ALA B 1 98 ? -38.895 -75.275 39.389 1.00 71.07 98 ALA B O 1
ATOM 2779 N N . GLU B 1 99 ? -36.746 -76.005 39.517 1.00 70.65 99 GLU B N 1
ATOM 2780 C CA . GLU B 1 99 ? -37.083 -77.452 39.477 1.00 70.73 99 GLU B CA 1
ATOM 2781 C C . GLU B 1 99 ? -38.125 -77.798 40.549 1.00 70.15 99 GLU B C 1
ATOM 2782 O O . GLU B 1 99 ? -38.874 -78.760 40.339 1.00 69.93 99 GLU B O 1
ATOM 2788 N N . GLY B 1 100 ? -38.167 -77.045 41.648 1.00 69.52 100 GLY B N 1
ATOM 2789 C CA . GLY B 1 100 ? -39.090 -77.362 42.750 1.00 69.55 100 GLY B CA 1
ATOM 2790 C C . GLY B 1 100 ? -40.306 -76.460 42.774 1.00 69.75 100 GLY B C 1
ATOM 2791 O O . GLY B 1 100 ? -41.229 -76.740 43.552 1.00 70.20 100 GLY B O 1
ATOM 2792 N N . ALA B 1 101 ? -40.306 -75.408 41.962 1.00 69.17 101 ALA B N 1
ATOM 2793 C CA . ALA B 1 101 ? -41.445 -74.500 41.896 1.00 68.72 101 ALA B CA 1
ATOM 2794 C C . ALA B 1 101 ? -42.555 -75.096 41.060 1.00 68.06 101 ALA B C 1
ATOM 2795 O O . ALA B 1 101 ? -42.301 -75.753 40.052 1.00 67.74 101 ALA B O 1
ATOM 2797 N N . GLY B 1 102 ? -43.778 -74.848 41.480 1.00 67.74 102 GLY B N 1
ATOM 2798 C CA . GLY B 1 102 ? -44.950 -75.346 40.785 1.00 68.16 102 GLY B CA 1
ATOM 2799 C C . GLY B 1 102 ? -46.186 -74.532 41.079 1.00 68.49 102 GLY B C 1
ATOM 2800 O O . GLY B 1 102 ? -46.121 -73.496 41.740 1.00 68.23 102 GLY B O 1
ATOM 2801 N N . PRO B 1 103 ? -47.387 -74.980 40.663 1.00 69.19 103 PRO B N 1
ATOM 2802 C CA . PRO B 1 103 ? -48.588 -74.179 40.861 1.00 69.71 103 PRO B CA 1
ATOM 2803 C C . PRO B 1 103 ? -48.859 -73.825 42.328 1.00 70.65 103 PRO B C 1
ATOM 2804 O O . PRO B 1 103 ? -48.580 -74.642 43.174 1.00 71.12 103 PRO B O 1
ATOM 2808 N N . ASN B 1 104 ? -49.363 -72.618 42.579 1.00 70.78 104 ASN B N 1
ATOM 2809 C CA . ASN B 1 104 ? -49.710 -72.155 43.953 1.00 71.64 104 ASN B CA 1
ATOM 2810 C C . ASN B 1 104 ? -48.452 -71.899 44.793 1.00 71.41 104 ASN B C 1
ATOM 2811 O O . ASN B 1 104 ? -48.599 -71.702 46.007 1.00 71.60 104 ASN B O 1
ATOM 2816 N N . LYS B 1 105 ? -47.274 -71.872 44.169 1.00 70.62 105 LYS B N 1
ATOM 2817 C CA . LYS B 1 105 ? -46.038 -71.511 44.908 1.00 70.15 105 LYS B CA 1
ATOM 2818 C C . LYS B 1 105 ? -45.591 -70.125 44.428 1.00 69.44 105 LYS B C 1
ATOM 2819 O O . LYS B 1 105 ? -45.903 -69.777 43.277 1.00 69.53 105 LYS B O 1
ATOM 2825 N N . VAL B 1 106 ? -44.901 -69.358 45.272 1.00 68.57 106 VAL B N 1
ATOM 2826 C CA . VAL B 1 106 ? -44.538 -67.957 44.892 1.00 68.19 106 VAL B CA 1
ATOM 2827 C C . VAL B 1 106 ? -43.063 -67.686 45.203 1.00 66.87 106 VAL B C 1
ATOM 2828 O O . VAL B 1 106 ? -42.670 -67.812 46.373 1.00 67.03 106 VAL B O 1
ATOM 2832 N N . VAL B 1 107 ? -42.281 -67.350 44.176 1.00 65.32 107 VAL B N 1
ATOM 2833 C CA . VAL B 1 107 ? -40.848 -66.998 44.386 1.00 64.27 107 VAL B CA 1
ATOM 2834 C C . VAL B 1 107 ? -40.765 -65.493 44.640 1.00 62.78 107 VAL B C 1
ATOM 2835 O O . VAL B 1 107 ? -41.244 -64.724 43.795 1.00 62.49 107 VAL B O 1
ATOM 2839 N N . ILE B 1 108 ? -40.203 -65.110 45.783 1.00 61.57 108 ILE B N 1
ATOM 2840 C CA . ILE B 1 108 ? -40.029 -63.665 46.092 1.00 60.78 108 ILE B CA 1
ATOM 2841 C C . ILE B 1 108 ? -38.536 -63.325 46.058 1.00 59.85 108 ILE B C 1
ATOM 2842 O O . ILE B 1 108 ? -37.819 -63.711 46.988 1.00 59.52 108 ILE B O 1
ATOM 2847 N N . ASP B 1 109 ? -38.097 -62.635 45.004 1.00 59.14 109 ASP B N 1
ATOM 2848 C CA . ASP B 1 109 ? -36.682 -62.197 44.931 1.00 58.73 109 ASP B CA 1
ATOM 2849 C C . ASP B 1 109 ? -36.539 -60.910 45.729 1.00 57.65 109 ASP B C 1
ATOM 2850 O O . ASP B 1 109 ? -37.012 -59.871 45.271 1.00 57.52 109 ASP B O 1
ATOM 2855 N N . MET B 1 110 ? -35.914 -61.017 46.890 1.00 56.82 110 MET B N 1
ATOM 2856 C CA . MET B 1 110 ? -35.709 -59.834 47.713 1.00 56.25 110 MET B CA 1
ATOM 2857 C C . MET B 1 110 ? -34.314 -59.197 47.523 1.00 54.96 110 MET B C 1
ATOM 2858 O O . MET B 1 110 ? -34.008 -58.210 48.182 1.00 55.29 110 MET B O 1
ATOM 2863 N N . SER B 1 111 ? -33.490 -59.735 46.600 1.00 53.57 111 SER B N 1
ATOM 2864 C CA . SER B 1 111 ? -32.177 -59.183 46.287 1.00 52.69 111 SER B CA 1
ATOM 2865 C C . SER B 1 111 ? -32.350 -57.919 45.417 1.00 52.27 111 SER B C 1
ATOM 2866 O O . SER B 1 111 ? -33.428 -57.685 44.857 1.00 52.16 111 SER B O 1
ATOM 2869 N N . SER B 1 112 ? -31.285 -57.108 45.303 1.00 51.97 112 SER B N 1
ATOM 2870 C CA . SER B 1 112 ? -31.286 -55.890 44.487 1.00 52.10 112 SER B CA 1
ATOM 2871 C C . SER B 1 112 ? -30.415 -56.161 43.265 1.00 51.44 112 SER B C 1
ATOM 2872 O O . SER B 1 112 ? -29.189 -56.118 43.339 1.00 51.64 112 SER B O 1
ATOM 2875 N N . ILE B 1 113 ? -31.062 -56.539 42.160 1.00 50.30 113 ILE B N 1
ATOM 2876 C CA . ILE B 1 113 ? -30.385 -56.970 40.945 1.00 49.93 113 ILE B CA 1
ATOM 2877 C C . ILE B 1 113 ? -30.943 -56.266 39.688 1.00 49.95 113 ILE B C 1
ATOM 2878 O O . ILE B 1 113 ? -31.834 -55.432 39.810 1.00 49.49 113 ILE B O 1
ATOM 2883 N N . SER B 1 114 ? -30.429 -56.612 38.482 1.00 50.58 114 SER B N 1
ATOM 2884 C CA . SER B 1 114 ? -30.859 -56.043 37.203 1.00 51.61 114 SER B CA 1
ATOM 2885 C C . SER B 1 114 ? -32.373 -56.198 36.941 1.00 52.66 114 SER B C 1
ATOM 2886 O O . SER B 1 114 ? -32.912 -57.312 36.944 1.00 52.86 114 SER B O 1
ATOM 2889 N N . PRO B 1 115 ? -33.067 -55.080 36.680 1.00 52.79 115 PRO B N 1
ATOM 2890 C CA . PRO B 1 115 ? -34.511 -55.169 36.386 1.00 52.72 115 PRO B CA 1
ATOM 2891 C C . PRO B 1 115 ? -34.793 -55.926 35.088 1.00 52.76 115 PRO B C 1
ATOM 2892 O O . PRO B 1 115 ? -35.788 -56.645 34.987 1.00 53.13 115 PRO B O 1
ATOM 2896 N N . THR B 1 116 ? -33.914 -55.777 34.100 1.00 52.19 116 THR B N 1
ATOM 2897 C CA . THR B 1 116 ? -34.078 -56.438 32.814 1.00 52.30 116 THR B CA 1
ATOM 2898 C C . THR B 1 116 ? -33.920 -57.950 32.980 1.00 52.48 116 THR B C 1
ATOM 2899 O O . THR B 1 116 ? -34.727 -58.726 32.452 1.00 52.46 116 THR B O 1
ATOM 2903 N N . ALA B 1 117 ? -32.899 -58.362 33.760 1.00 52.23 117 ALA B N 1
ATOM 2904 C CA . ALA B 1 117 ? -32.646 -59.759 34.062 1.00 52.37 117 ALA B CA 1
ATOM 2905 C C . ALA B 1 117 ? -33.847 -60.330 34.828 1.00 53.39 117 ALA B C 1
ATOM 2906 O O . ALA B 1 117 ? -34.332 -61.394 34.463 1.00 53.83 117 ALA B O 1
ATOM 2908 N N . THR B 1 118 ? -34.386 -59.560 35.803 1.00 53.38 118 THR B N 1
ATOM 2909 C CA . THR B 1 118 ? -35.560 -59.884 36.611 1.00 53.70 118 THR B CA 1
ATOM 2910 C C . THR B 1 118 ? -36.767 -60.271 35.759 1.00 53.95 118 THR B C 1
ATOM 2911 O O . THR B 1 118 ? -37.410 -61.276 36.045 1.00 54.16 118 THR B O 1
ATOM 2915 N N . LYS B 1 119 ? -37.067 -59.500 34.711 1.00 53.88 119 LYS B N 1
ATOM 2916 C CA . LYS B 1 119 ? -38.206 -59.790 33.840 1.00 54.57 119 LYS B CA 1
ATOM 2917 C C . LYS B 1 119 ? -38.068 -61.136 33.109 1.00 55.49 119 LYS B C 1
ATOM 2918 O O . LYS B 1 119 ? -39.064 -61.817 32.868 1.00 56.29 119 LYS B O 1
ATOM 2924 N N . GLY B 1 120 ? -36.843 -61.513 32.778 1.00 55.28 120 GLY B N 1
ATOM 2925 C CA . GLY B 1 120 ? -36.583 -62.784 32.123 1.00 55.65 120 GLY B CA 1
ATOM 2926 C C . GLY B 1 120 ? -36.694 -63.933 33.103 1.00 56.42 120 GLY B C 1
ATOM 2927 O O . GLY B 1 120 ? -37.182 -65.007 32.737 1.00 57.31 120 GLY B O 1
ATOM 2928 N N . PHE B 1 121 ? -36.256 -63.708 34.369 1.00 55.65 121 PHE B N 1
ATOM 2929 C CA . PHE B 1 121 ? -36.320 -64.678 35.461 1.00 55.31 121 PHE B CA 1
ATOM 2930 C C . PHE B 1 121 ? -37.784 -64.918 35.850 1.00 56.53 121 PHE B C 1
ATOM 2931 O O . PHE B 1 121 ? -38.169 -66.051 36.102 1.00 57.18 121 PHE B O 1
ATOM 2939 N N . ALA B 1 122 ? -38.597 -63.864 35.910 1.00 57.19 122 ALA B N 1
ATOM 2940 C CA . ALA B 1 122 ? -40.010 -63.986 36.258 1.00 58.80 122 ALA B CA 1
ATOM 2941 C C . ALA B 1 122 ? -40.746 -64.855 35.239 1.00 61.03 122 ALA B C 1
ATOM 2942 O O . ALA B 1 122 ? -41.585 -65.670 35.619 1.00 61.50 122 ALA B O 1
ATOM 2944 N N . GLU B 1 123 ? -40.401 -64.696 33.954 1.00 61.97 123 GLU B N 1
ATOM 2945 C CA . GLU B 1 123 ? -40.990 -65.421 32.845 1.00 63.55 123 GLU B CA 1
ATOM 2946 C C . GLU B 1 123 ? -40.702 -66.937 32.903 1.00 64.41 123 GLU B C 1
ATOM 2947 O O . GLU B 1 123 ? -41.585 -67.751 32.601 1.00 64.72 123 GLU B O 1
ATOM 2953 N N . LYS B 1 124 ? -39.461 -67.311 33.269 1.00 64.26 124 LYS B N 1
ATOM 2954 C CA . LYS B 1 124 ? -39.056 -68.708 33.368 1.00 64.32 124 LYS B CA 1
ATOM 2955 C C . LYS B 1 124 ? -39.703 -69.370 34.585 1.00 64.87 124 LYS B C 1
ATOM 2956 O O . LYS B 1 124 ? -40.099 -70.530 34.516 1.00 65.09 124 LYS B O 1
ATOM 2962 N N . ILE B 1 125 ? -39.841 -68.627 35.687 1.00 64.97 125 ILE B N 1
ATOM 2963 C CA . ILE B 1 125 ? -40.486 -69.109 36.905 1.00 65.44 125 ILE B CA 1
ATOM 2964 C C . ILE B 1 125 ? -41.998 -69.356 36.675 1.00 66.14 125 ILE B C 1
ATOM 2965 O O . ILE B 1 125 ? -42.551 -70.307 37.225 1.00 66.73 125 ILE B O 1
ATOM 2970 N N . LYS B 1 126 ? -42.643 -68.546 35.819 1.00 65.69 126 LYS B N 1
ATOM 2971 C CA . LYS B 1 126 ? -44.059 -68.724 35.493 1.00 65.44 126 LYS B CA 1
ATOM 2972 C C . LYS B 1 126 ? -44.317 -69.945 34.591 1.00 65.55 126 LYS B C 1
ATOM 2973 O O . LYS B 1 126 ? -45.434 -70.472 34.568 1.00 65.43 126 LYS B O 1
ATOM 2979 N N . ALA B 1 127 ? -43.293 -70.392 33.847 1.00 65.44 127 ALA B N 1
ATOM 2980 C CA . ALA B 1 127 ? -43.403 -71.574 32.993 1.00 65.88 127 ALA B CA 1
ATOM 2981 C C . ALA B 1 127 ? -43.558 -72.879 33.829 1.00 66.16 127 ALA B C 1
ATOM 2982 O O . ALA B 1 127 ? -43.974 -73.906 33.293 1.00 66.52 127 ALA B O 1
ATOM 2984 N N . THR B 1 128 ? -43.229 -72.835 35.129 1.00 65.62 128 THR B N 1
ATOM 2985 C CA . THR B 1 128 ? -43.421 -73.964 36.026 1.00 65.86 128 THR B CA 1
ATOM 2986 C C . THR B 1 128 ? -44.840 -73.968 36.679 1.00 66.43 128 THR B C 1
ATOM 2987 O O . THR B 1 128 ? -45.182 -74.913 37.398 1.00 66.86 128 THR B O 1
ATOM 2991 N N . GLY B 1 129 ? -45.633 -72.926 36.429 1.00 66.09 129 GLY B N 1
ATOM 2992 C CA . GLY B 1 129 ? -46.939 -72.729 37.043 1.00 65.99 129 GLY B CA 1
ATOM 2993 C C . GLY B 1 129 ? -46.863 -71.799 38.245 1.00 65.57 129 GLY B C 1
ATOM 2994 O O . GLY B 1 129 ? -47.881 -71.250 38.670 1.00 65.79 129 GLY B O 1
ATOM 2995 N N . ALA B 1 130 ? -45.641 -71.591 38.740 1.00 64.89 130 ALA B N 1
ATOM 2996 C CA . ALA B 1 130 ? -45.429 -70.746 39.933 1.00 64.75 130 ALA B CA 1
ATOM 2997 C C . ALA B 1 130 ? -45.462 -69.262 39.577 1.00 65.09 130 ALA B C 1
ATOM 2998 O O . ALA B 1 130 ? -45.333 -68.926 38.393 1.00 65.13 130 ALA B O 1
ATOM 3000 N N . GLN B 1 131 ? -45.618 -68.421 40.596 1.00 64.96 131 GLN B N 1
ATOM 3001 C CA . GLN B 1 131 ? -45.676 -66.955 40.381 1.00 64.87 131 GLN B CA 1
ATOM 3002 C C . GLN B 1 131 ? -44.378 -66.331 40.901 1.00 63.92 131 GLN B C 1
ATOM 3003 O O . GLN B 1 131 ? -43.637 -67.024 41.621 1.00 64.11 131 GLN B O 1
ATOM 3009 N N . TYR B 1 132 ? -44.123 -65.069 40.558 1.00 62.22 132 TYR B N 1
ATOM 3010 C CA . TYR B 1 132 ? -42.833 -64.440 40.931 1.00 60.88 132 TYR B CA 1
ATOM 3011 C C . TYR B 1 132 ? -43.066 -63.014 41.411 1.00 59.77 132 TYR B C 1
ATOM 3012 O O . TYR B 1 132 ? -43.903 -62.325 40.829 1.00 59.24 132 TYR B O 1
ATOM 3021 N N . LEU B 1 133 ? -42.339 -62.612 42.449 1.00 59.40 133 LEU B N 1
ATOM 3022 C CA . LEU B 1 133 ? -42.432 -61.221 42.951 1.00 59.59 133 LEU B CA 1
ATOM 3023 C C . LEU B 1 133 ? -41.017 -60.665 43.114 1.00 60.17 133 LEU B C 1
ATOM 3024 O O . LEU B 1 133 ? -40.183 -61.365 43.707 1.00 59.91 133 LEU B O 1
ATOM 3029 N N . ASP B 1 134 ? -40.754 -59.477 42.567 1.00 60.70 134 ASP B N 1
ATOM 3030 C CA . ASP B 1 134 ? -39.443 -58.821 42.801 1.00 61.71 134 ASP B CA 1
ATOM 3031 C C . ASP B 1 134 ? -39.622 -57.837 43.960 1.00 62.87 134 ASP B C 1
ATOM 3032 O O . ASP B 1 134 ? -40.253 -56.799 43.743 1.00 62.65 134 ASP B O 1
ATOM 3037 N N . ALA B 1 135 ? -39.111 -58.173 45.147 1.00 63.99 135 ALA B N 1
ATOM 3038 C CA . ALA B 1 135 ? -39.290 -57.255 46.265 1.00 65.70 135 ALA B CA 1
ATOM 3039 C C . ALA B 1 135 ? -37.939 -56.812 46.861 1.00 67.73 135 ALA B C 1
ATOM 3040 O O . ALA B 1 135 ? -37.607 -57.192 47.990 1.00 67.84 135 ALA B O 1
ATOM 3042 N N . PRO B 1 136 ? -37.137 -56.010 46.117 1.00 69.05 136 PRO B N 1
ATOM 3043 C CA . PRO B 1 136 ? -35.882 -55.501 46.642 1.00 70.37 136 PRO B CA 1
ATOM 3044 C C . PRO B 1 136 ? -36.161 -54.621 47.862 1.00 72.45 136 PRO B C 1
ATOM 3045 O O . PRO B 1 136 ? -37.200 -53.997 47.916 1.00 72.45 136 PRO B O 1
ATOM 3049 N N . VAL B 1 137 ? -35.222 -54.594 48.801 1.00 74.01 137 VAL B N 1
ATOM 3050 C CA . VAL B 1 137 ? -35.426 -53.820 50.056 1.00 76.12 137 VAL B CA 1
ATOM 3051 C C . VAL B 1 137 ? -34.530 -52.581 50.009 1.00 78.88 137 VAL B C 1
ATOM 3052 O O . VAL B 1 137 ? -33.372 -52.717 49.582 1.00 79.41 137 VAL B O 1
ATOM 3056 N N . SER B 1 138 ? -35.063 -51.421 50.401 1.00 80.29 138 SER B N 1
ATOM 3057 C CA . SER B 1 138 ? -34.266 -50.167 50.415 1.00 82.23 138 SER B CA 1
ATOM 3058 C C . SER B 1 138 ? -33.514 -50.044 51.738 1.00 83.92 138 SER B C 1
ATOM 3059 O O . SER B 1 138 ? -32.356 -49.595 51.704 1.00 84.13 138 SER B O 1
ATOM 3062 N N . GLY B 1 139 ? -34.155 -50.424 52.846 1.00 84.85 139 GLY B N 1
ATOM 3063 C CA . GLY B 1 139 ? -33.534 -50.316 54.181 1.00 86.01 139 GLY B CA 1
ATOM 3064 C C . GLY B 1 139 ? -32.243 -51.104 54.297 1.00 86.86 139 GLY B C 1
ATOM 3065 O O . GLY B 1 139 ? -31.916 -51.839 53.357 1.00 87.35 139 GLY B O 1
ATOM 3066 N N . GLY B 1 140 ? -31.541 -50.960 55.420 1.00 87.05 140 GLY B N 1
ATOM 3067 C CA . GLY B 1 140 ? -30.273 -51.679 55.637 1.00 87.77 140 GLY B CA 1
ATOM 3068 C C . GLY B 1 140 ? -30.337 -52.526 56.888 1.00 88.31 140 GLY B C 1
ATOM 3069 O O . GLY B 1 140 ? -31.460 -52.830 57.313 1.00 88.52 140 GLY B O 1
ATOM 3070 N N . GLU B 1 141 ? -29.191 -52.899 57.467 1.00 88.59 141 GLU B N 1
ATOM 3071 C CA . GLU B 1 141 ? -29.295 -53.813 58.621 1.00 89.26 141 GLU B CA 1
ATOM 3072 C C . GLU B 1 141 ? -30.103 -53.207 59.804 1.00 89.86 141 GLU B C 1
ATOM 3073 O O . GLU B 1 141 ? -30.601 -53.941 60.659 1.00 89.75 141 GLU B O 1
ATOM 3079 N N . VAL B 1 142 ? -30.280 -51.872 59.803 1.00 90.27 142 VAL B N 1
ATOM 3080 C CA . VAL B 1 142 ? -31.110 -51.122 60.754 1.00 91.18 142 VAL B CA 1
ATOM 3081 C C . VAL B 1 142 ? -32.636 -51.411 60.526 1.00 91.86 142 VAL B C 1
ATOM 3082 O O . VAL B 1 142 ? -33.457 -51.169 61.410 1.00 92.12 142 VAL B O 1
ATOM 3086 N N . GLY B 1 143 ? -32.989 -51.917 59.346 1.00 91.79 143 GLY B N 1
ATOM 3087 C CA . GLY B 1 143 ? -34.341 -52.329 59.014 1.00 92.13 143 GLY B CA 1
ATOM 3088 C C . GLY B 1 143 ? -34.447 -53.844 58.976 1.00 92.40 143 GLY B C 1
ATOM 3089 O O . GLY B 1 143 ? -35.522 -54.394 59.204 1.00 92.49 143 GLY B O 1
ATOM 3090 N N . ALA B 1 144 ? -33.348 -54.534 58.623 1.00 92.33 144 ALA B N 1
ATOM 3091 C CA . ALA B 1 144 ? -33.306 -55.988 58.497 1.00 92.73 144 ALA B CA 1
ATOM 3092 C C . ALA B 1 144 ? -33.558 -56.701 59.821 1.00 92.62 144 ALA B C 1
ATOM 3093 O O . ALA B 1 144 ? -34.386 -57.612 59.866 1.00 93.08 144 ALA B O 1
ATOM 3095 N N . LYS B 1 145 ? -32.880 -56.277 60.902 1.00 91.79 145 LYS B N 1
ATOM 3096 C CA . LYS B 1 145 ? -33.098 -56.890 62.205 1.00 91.13 145 LYS B CA 1
ATOM 3097 C C . LYS B 1 145 ? -34.357 -56.268 62.804 1.00 90.38 145 LYS B C 1
ATOM 3098 O O . LYS B 1 145 ? -35.283 -56.997 63.143 1.00 90.48 145 LYS B O 1
ATOM 3104 N N . ALA B 1 146 ? -34.442 -54.928 62.828 1.00 89.43 146 ALA B N 1
ATOM 3105 C CA . ALA B 1 146 ? -35.580 -54.229 63.417 1.00 89.28 146 ALA B CA 1
ATOM 3106 C C . ALA B 1 146 ? -36.896 -54.333 62.656 1.00 88.95 146 ALA B C 1
ATOM 3107 O O . ALA B 1 146 ? -37.854 -53.664 63.037 1.00 89.27 146 ALA B O 1
ATOM 3109 N N . ALA B 1 147 ? -36.959 -55.168 61.610 1.00 88.23 147 ALA B N 1
ATOM 3110 C CA . ALA B 1 147 ? -38.155 -55.375 60.790 1.00 87.94 147 ALA B CA 1
ATOM 3111 C C . ALA B 1 147 ? -38.838 -54.073 60.339 1.00 87.41 147 ALA B C 1
ATOM 3112 O O . ALA B 1 147 ? -40.065 -53.962 60.381 1.00 87.30 147 ALA B O 1
ATOM 3114 N N . THR B 1 148 ? -38.033 -53.100 59.878 1.00 86.97 148 THR B N 1
ATOM 3115 C CA . THR B 1 148 ? -38.539 -51.806 59.416 1.00 87.07 148 THR B CA 1
ATOM 3116 C C . THR B 1 148 ? -37.984 -51.419 58.009 1.00 86.16 148 THR B C 1
ATOM 3117 O O . THR B 1 148 ? -37.957 -50.240 57.640 1.00 86.40 148 THR B O 1
ATOM 3121 N N . LEU B 1 149 ? -37.611 -52.428 57.207 1.00 84.87 149 LEU B N 1
ATOM 3122 C CA . LEU B 1 149 ? -37.115 -52.260 55.844 1.00 83.76 149 LEU B CA 1
ATOM 3123 C C . LEU B 1 149 ? -38.147 -51.672 54.909 1.00 82.55 149 LEU B C 1
ATOM 3124 O O . LEU B 1 149 ? -39.345 -51.915 55.062 1.00 82.64 149 LEU B O 1
ATOM 3129 N N . SER B 1 150 ? -37.663 -50.955 53.899 1.00 81.17 150 SER B N 1
ATOM 3130 C CA . SER B 1 150 ? -38.591 -50.457 52.859 1.00 80.12 150 SER B CA 1
ATOM 3131 C C . SER B 1 150 ? -38.645 -51.515 51.755 1.00 78.46 150 SER B C 1
ATOM 3132 O O . SER B 1 150 ? -37.585 -52.043 51.399 1.00 78.34 150 SER B O 1
ATOM 3135 N N . ILE B 1 151 ? -39.842 -51.836 51.271 1.00 77.00 151 ILE B N 1
ATOM 3136 C CA . ILE B 1 151 ? -39.983 -52.880 50.248 1.00 76.04 151 ILE B CA 1
ATOM 3137 C C . ILE B 1 151 ? -40.759 -52.410 49.013 1.00 75.11 151 ILE B C 1
ATOM 3138 O O . ILE B 1 151 ? -41.888 -51.947 49.134 1.00 75.01 151 ILE B O 1
ATOM 3143 N N . MET B 1 152 ? -40.118 -52.552 47.853 1.00 74.23 152 MET B N 1
ATOM 3144 C CA . MET B 1 152 ? -40.727 -52.127 46.570 1.00 73.88 152 MET B CA 1
ATOM 3145 C C . MET B 1 152 ? -40.993 -53.394 45.764 1.00 72.77 152 MET B C 1
ATOM 3146 O O . MET B 1 152 ? -40.026 -54.091 45.435 1.00 72.90 152 MET B O 1
ATOM 3151 N N . VAL B 1 153 ? -42.251 -53.663 45.445 1.00 71.47 153 VAL B N 1
ATOM 3152 C CA . VAL B 1 153 ? -42.632 -54.930 44.835 1.00 70.60 153 VAL B CA 1
ATOM 3153 C C . VAL B 1 153 ? -43.108 -54.824 43.391 1.00 70.33 153 VAL B C 1
ATOM 3154 O O . VAL B 1 153 ? -43.858 -53.929 43.026 1.00 70.33 153 VAL B O 1
ATOM 3158 N N . GLY B 1 154 ? -42.665 -55.770 42.588 1.00 70.22 154 GLY B N 1
ATOM 3159 C CA . GLY B 1 154 ? -43.072 -55.916 41.206 1.00 70.67 154 GLY B CA 1
ATOM 3160 C C . GLY B 1 154 ? -43.717 -57.277 41.057 1.00 71.10 154 GLY B C 1
ATOM 3161 O O . GLY B 1 154 ? -43.155 -58.280 41.500 1.00 70.72 154 GLY B O 1
ATOM 3162 N N . GLY B 1 155 ? -44.920 -57.299 40.500 1.00 71.77 155 GLY B N 1
ATOM 3163 C CA . GLY B 1 155 ? -45.682 -58.521 40.266 1.00 72.80 155 GLY B CA 1
ATOM 3164 C C . GLY B 1 155 ? -47.176 -58.287 40.151 1.00 73.71 155 GLY B C 1
ATOM 3165 O O . GLY B 1 155 ? -47.637 -57.148 40.264 1.00 73.45 155 GLY B O 1
ATOM 3166 N N . CYS B 1 156 ? -47.955 -59.362 39.919 1.00 74.57 156 CYS B N 1
ATOM 3167 C CA . CYS B 1 156 ? -49.411 -59.221 39.799 1.00 75.38 156 CYS B CA 1
ATOM 3168 C C . CYS B 1 156 ? -50.063 -58.938 41.174 1.00 75.50 156 CYS B C 1
ATOM 3169 O O . CYS B 1 156 ? -49.498 -59.315 42.206 1.00 75.39 156 CYS B O 1
ATOM 3172 N N . PRO B 1 157 ? -51.176 -58.175 41.219 1.00 75.49 157 PRO B N 1
ATOM 3173 C CA . PRO B 1 157 ? -51.768 -57.831 42.520 1.00 75.54 157 PRO B CA 1
ATOM 3174 C C . PRO B 1 157 ? -52.217 -59.060 43.288 1.00 76.07 157 PRO B C 1
ATOM 3175 O O . PRO B 1 157 ? -51.993 -59.131 44.493 1.00 76.06 157 PRO B O 1
ATOM 3179 N N . ASN B 1 158 ? -52.793 -60.046 42.611 1.00 76.12 158 ASN B N 1
ATOM 3180 C CA . ASN B 1 158 ? -53.167 -61.292 43.327 1.00 76.75 158 ASN B CA 1
ATOM 3181 C C . ASN B 1 158 ? -51.979 -61.816 44.138 1.00 76.91 158 ASN B C 1
ATOM 3182 O O . ASN B 1 158 ? -52.130 -61.982 45.358 1.00 76.85 158 ASN B O 1
ATOM 3187 N N . THR B 1 159 ? -50.844 -62.056 43.482 1.00 76.97 159 THR B N 1
ATOM 3188 C CA . THR B 1 159 ? -49.655 -62.632 44.162 1.00 77.45 159 THR B CA 1
ATOM 3189 C C . THR B 1 159 ? -49.176 -61.705 45.279 1.00 77.70 159 THR B C 1
ATOM 3190 O O . THR B 1 159 ? -48.793 -62.203 46.347 1.00 77.72 159 THR B O 1
ATOM 3194 N N . PHE B 1 160 ? -49.191 -60.404 45.032 1.00 77.84 160 PHE B N 1
ATOM 3195 C CA . PHE B 1 160 ? -48.679 -59.451 46.044 1.00 78.52 160 PHE B CA 1
ATOM 3196 C C . PHE B 1 160 ? -49.519 -59.585 47.314 1.00 78.62 160 PHE B C 1
ATOM 3197 O O . PHE B 1 160 ? -48.948 -59.572 48.410 1.00 78.51 160 PHE B O 1
ATOM 3205 N N . GLU B 1 161 ? -50.838 -59.720 47.153 1.00 78.58 161 GLU B N 1
ATOM 3206 C CA . GLU B 1 161 ? -51.740 -59.867 48.326 1.00 78.95 161 GLU B CA 1
ATOM 3207 C C . GLU B 1 161 ? -51.274 -61.055 49.165 1.00 78.57 161 GLU B C 1
ATOM 3208 O O . GLU B 1 161 ? -51.141 -60.896 50.385 1.00 78.86 161 GLU B O 1
ATOM 3214 N N . ARG B 1 162 ? -51.031 -62.191 48.520 1.00 77.85 162 ARG B N 1
ATOM 3215 C CA . ARG B 1 162 ? -50.587 -63.409 49.242 1.00 77.74 162 ARG B CA 1
ATOM 3216 C C . ARG B 1 162 ? -49.328 -63.108 50.057 1.00 78.15 162 ARG B C 1
ATOM 3217 O O . ARG B 1 162 ? -49.289 -63.502 51.230 1.00 78.20 162 ARG B O 1
ATOM 3225 N N . ALA B 1 163 ? -48.338 -62.443 49.460 1.00 78.29 163 ALA B N 1
ATOM 3226 C CA . ALA B 1 163 ? -47.052 -62.220 50.162 1.00 78.69 163 ALA B CA 1
ATOM 3227 C C . ALA B 1 163 ? -47.093 -60.933 50.990 1.00 79.09 163 ALA B C 1
ATOM 3228 O O . ALA B 1 163 ? -46.163 -60.711 51.781 1.00 79.47 163 ALA B O 1
ATOM 3230 N N . LEU B 1 164 ? -48.145 -60.133 50.829 1.00 78.88 164 LEU B N 1
ATOM 3231 C CA . LEU B 1 164 ? -48.262 -58.901 51.605 1.00 79.11 164 LEU B CA 1
ATOM 3232 C C . LEU B 1 164 ? -48.028 -59.093 53.114 1.00 79.42 164 LEU B C 1
ATOM 3233 O O . LEU B 1 164 ? -47.228 -58.337 53.656 1.00 79.62 164 LEU B O 1
ATOM 3238 N N . PRO B 1 165 ? -48.647 -60.080 53.818 1.00 79.45 165 PRO B N 1
ATOM 3239 C CA . PRO B 1 165 ? -48.391 -60.209 55.264 1.00 79.62 165 PRO B CA 1
ATOM 3240 C C . PRO B 1 165 ? -46.969 -60.619 55.613 1.00 80.24 165 PRO B C 1
ATOM 3241 O O . PRO B 1 165 ? -46.484 -60.294 56.691 1.00 80.32 165 PRO B O 1
ATOM 3245 N N . LEU B 1 166 ? -46.309 -61.330 54.704 1.00 80.69 166 LEU B N 1
ATOM 3246 C CA . LEU B 1 166 ? -44.932 -61.774 54.882 1.00 81.66 166 LEU B CA 1
ATOM 3247 C C . LEU B 1 166 ? -43.999 -60.577 54.893 1.00 82.31 166 LEU B C 1
ATOM 3248 O O . LEU B 1 166 ? -43.062 -60.537 55.689 1.00 82.46 166 LEU B O 1
ATOM 3253 N N . PHE B 1 167 ? -44.256 -59.599 54.007 1.00 82.45 167 PHE B N 1
ATOM 3254 C CA . PHE B 1 167 ? -43.455 -58.392 53.933 1.00 83.02 167 PHE B CA 1
ATOM 3255 C C . PHE B 1 167 ? -43.596 -57.594 55.219 1.00 83.96 167 PHE B C 1
ATOM 3256 O O . PHE B 1 167 ? -42.593 -57.142 55.759 1.00 84.10 167 PHE B O 1
ATOM 3264 N N . GLN B 1 168 ? -44.824 -57.498 55.756 1.00 84.41 168 GLN B N 1
ATOM 3265 C CA . GLN B 1 168 ? -45.117 -56.784 57.001 1.00 85.25 168 GLN B CA 1
ATOM 3266 C C . GLN B 1 168 ? -44.309 -57.306 58.197 1.00 85.43 168 GLN B C 1
ATOM 3267 O O . GLN B 1 168 ? -43.985 -56.544 59.104 1.00 85.52 168 GLN B O 1
ATOM 3273 N N . ALA B 1 169 ? -43.941 -58.587 58.167 1.00 85.42 169 ALA B N 1
ATOM 3274 C CA . ALA B 1 169 ? -43.139 -59.203 59.216 1.00 85.93 169 ALA B CA 1
ATOM 3275 C C . ALA B 1 169 ? -41.662 -58.790 59.165 1.00 86.30 169 ALA B C 1
ATOM 3276 O O . ALA B 1 169 ? -40.951 -58.998 60.146 1.00 86.52 169 ALA B O 1
ATOM 3278 N N . MET B 1 170 ? -41.187 -58.247 58.020 1.00 86.14 170 MET B N 1
ATOM 3279 C CA . MET B 1 170 ? -39.792 -57.822 57.844 1.00 86.21 170 MET B CA 1
ATOM 3280 C C . MET B 1 170 ? -39.621 -56.329 57.568 1.00 85.95 170 MET B C 1
ATOM 3281 O O . MET B 1 170 ? -38.490 -55.857 57.589 1.00 86.04 170 MET B O 1
ATOM 3286 N N . GLY B 1 171 ? -40.704 -55.614 57.272 1.00 85.54 171 GLY B N 1
ATOM 3287 C CA . GLY B 1 171 ? -40.625 -54.190 56.970 1.00 86.02 171 GLY B CA 1
ATOM 3288 C C . GLY B 1 171 ? -41.934 -53.433 57.043 1.00 86.24 171 GLY B C 1
ATOM 3289 O O . GLY B 1 171 ? -42.988 -54.041 57.247 1.00 86.48 171 GLY B O 1
ATOM 3290 N N . LYS B 1 172 ? -41.888 -52.096 56.857 1.00 86.05 172 LYS B N 1
ATOM 3291 C CA . LYS B 1 172 ? -43.112 -51.300 56.947 1.00 86.48 172 LYS B CA 1
ATOM 3292 C C . LYS B 1 172 ? -43.432 -50.429 55.702 1.00 86.01 172 LYS B C 1
ATOM 3293 O O . LYS B 1 172 ? -44.612 -50.328 55.347 1.00 86.05 172 LYS B O 1
ATOM 3299 N N . ASN B 1 173 ? -42.428 -49.810 55.043 1.00 85.28 173 ASN B N 1
ATOM 3300 C CA . ASN B 1 173 ? -42.712 -48.978 53.863 1.00 84.96 173 ASN B CA 1
ATOM 3301 C C . ASN B 1 173 ? -42.863 -49.854 52.587 1.00 83.55 173 ASN B C 1
ATOM 3302 O O . ASN B 1 173 ? -42.063 -49.754 51.651 1.00 83.98 173 ASN B O 1
ATOM 3307 N N . ILE B 1 174 ? -43.906 -50.707 52.566 1.00 81.45 174 ILE B N 1
ATOM 3308 C CA . ILE B 1 174 ? -44.206 -51.636 51.478 1.00 79.96 174 ILE B CA 1
ATOM 3309 C C . ILE B 1 174 ? -45.052 -50.989 50.385 1.00 78.07 174 ILE B C 1
ATOM 3310 O O . ILE B 1 174 ? -46.048 -50.345 50.693 1.00 78.08 174 ILE B O 1
ATOM 3315 N N . THR B 1 175 ? -44.660 -51.154 49.106 1.00 76.40 175 THR B N 1
ATOM 3316 C CA . THR B 1 175 ? -45.390 -50.567 47.977 1.00 75.27 175 THR B CA 1
ATOM 3317 C C . THR B 1 175 ? -45.390 -51.492 46.749 1.00 73.45 175 THR B C 1
ATOM 3318 O O . THR B 1 175 ? -44.410 -52.181 46.504 1.00 73.03 175 THR B O 1
ATOM 3322 N N . ARG B 1 176 ? -46.482 -51.494 45.975 1.00 72.05 176 ARG B N 1
ATOM 3323 C CA . ARG B 1 176 ? -46.538 -52.248 44.732 1.00 71.01 176 ARG B CA 1
ATOM 3324 C C . ARG B 1 176 ? -46.238 -51.222 43.643 1.00 70.53 176 ARG B C 1
ATOM 3325 O O . ARG B 1 176 ? -46.984 -50.253 43.484 1.00 70.95 176 ARG B O 1
ATOM 3333 N N . VAL B 1 177 ? -45.115 -51.381 42.944 1.00 69.34 177 VAL B N 1
ATOM 3334 C CA . VAL B 1 177 ? -44.702 -50.417 41.921 1.00 68.44 177 VAL B CA 1
ATOM 3335 C C . VAL B 1 177 ? -45.369 -50.700 40.563 1.00 67.15 177 VAL B C 1
ATOM 3336 O O . VAL B 1 177 ? -45.716 -49.774 39.830 1.00 67.39 177 VAL B O 1
ATOM 3340 N N . GLY B 1 178 ? -45.558 -51.976 40.254 1.00 65.64 178 GLY B N 1
ATOM 3341 C CA . GLY B 1 178 ? -46.175 -52.410 39.010 1.00 64.64 178 GLY B CA 1
ATOM 3342 C C . GLY B 1 178 ? -45.908 -53.874 38.738 1.00 63.37 178 GLY B C 1
ATOM 3343 O O . GLY B 1 178 ? -45.718 -54.645 39.678 1.00 63.26 178 GLY B O 1
ATOM 3344 N N . GLY B 1 179 ? -45.879 -54.251 37.460 1.00 62.32 179 GLY B N 1
ATOM 3345 C CA . GLY B 1 179 ? -45.623 -55.623 37.022 1.00 61.89 179 GLY B CA 1
ATOM 3346 C C . GLY B 1 179 ? -44.207 -56.097 37.294 1.00 61.13 179 GLY B C 1
ATOM 3347 O O . GLY B 1 179 ? -43.388 -55.335 37.811 1.00 61.16 179 GLY B O 1
ATOM 3348 N N . ASN B 1 180 ? -43.912 -57.374 37.009 1.00 60.30 180 ASN B N 1
ATOM 3349 C CA . ASN B 1 180 ? -42.577 -57.923 37.269 1.00 60.08 180 ASN B CA 1
ATOM 3350 C C . ASN B 1 180 ? -41.450 -57.116 36.610 1.00 60.36 180 ASN B C 1
ATOM 3351 O O . ASN B 1 180 ? -41.479 -56.838 35.409 1.00 60.81 180 ASN B O 1
ATOM 3356 N N . GLY B 1 181 ? -40.506 -56.695 37.435 1.00 59.58 181 GLY B N 1
ATOM 3357 C CA . GLY B 1 181 ? -39.390 -55.861 37.024 1.00 59.21 181 GLY B CA 1
ATOM 3358 C C . GLY B 1 181 ? -39.496 -54.442 37.552 1.00 58.72 181 GLY B C 1
ATOM 3359 O O . GLY B 1 181 ? -38.507 -53.714 37.524 1.00 59.23 181 GLY B O 1
ATOM 3360 N N . ASP B 1 182 ? -40.696 -54.021 38.028 1.00 57.70 182 ASP B N 1
ATOM 3361 C CA . ASP B 1 182 ? -40.923 -52.662 38.527 1.00 57.12 182 ASP B CA 1
ATOM 3362 C C . ASP B 1 182 ? -40.436 -52.432 39.959 1.00 56.62 182 ASP B C 1
ATOM 3363 O O . ASP B 1 182 ? -40.173 -51.288 40.323 1.00 56.57 182 ASP B O 1
ATOM 3368 N N . GLY B 1 183 ? -40.303 -53.492 40.745 1.00 55.85 183 GLY B N 1
ATOM 3369 C CA . GLY B 1 183 ? -39.769 -53.368 42.092 1.00 55.77 183 GLY B CA 1
ATOM 3370 C C . GLY B 1 183 ? -38.274 -53.111 42.033 1.00 55.64 183 GLY B C 1
ATOM 3371 O O . GLY B 1 183 ? -37.758 -52.247 42.734 1.00 55.64 183 GLY B O 1
ATOM 3372 N N . GLN B 1 184 ? -37.562 -53.850 41.171 1.00 55.47 184 GLN B N 1
ATOM 3373 C CA . GLN B 1 184 ? -36.121 -53.669 40.993 1.00 55.09 184 GLN B CA 1
ATOM 3374 C C . GLN B 1 184 ? -35.827 -52.304 40.359 1.00 55.30 184 GLN B C 1
ATOM 3375 O O . GLN B 1 184 ? -34.854 -51.651 40.732 1.00 55.50 184 GLN B O 1
ATOM 3381 N N . THR B 1 185 ? -36.687 -51.851 39.437 1.00 54.83 185 THR B N 1
ATOM 3382 C CA . THR B 1 185 ? -36.517 -50.547 38.816 1.00 55.06 185 THR B CA 1
ATOM 3383 C C . THR B 1 185 ? -36.644 -49.436 39.878 1.00 55.13 185 THR B C 1
ATOM 3384 O O . THR B 1 185 ? -35.870 -48.480 39.866 1.00 55.48 185 THR B O 1
ATOM 3388 N N . ALA B 1 186 ? -37.591 -49.597 40.819 1.00 54.43 186 ALA B N 1
ATOM 3389 C CA . ALA B 1 186 ? -37.832 -48.648 41.897 1.00 54.00 186 ALA B CA 1
ATOM 3390 C C . ALA B 1 186 ? -36.644 -48.599 42.846 1.00 53.85 186 ALA B C 1
ATOM 3391 O O . ALA B 1 186 ? -36.249 -47.513 43.253 1.00 54.42 186 ALA B O 1
ATOM 3393 N N . LYS B 1 187 ? -36.056 -49.742 43.168 1.00 53.28 187 LYS B N 1
ATOM 3394 C CA . LYS B 1 187 ? -34.864 -49.748 44.056 1.00 52.95 187 LYS B CA 1
ATOM 3395 C C . LYS B 1 187 ? -33.707 -49.034 43.356 1.00 52.89 187 LYS B C 1
ATOM 3396 O O . LYS B 1 187 ? -33.018 -48.252 44.014 1.00 53.13 187 LYS B O 1
ATOM 3402 N N . VAL B 1 188 ? -33.521 -49.308 42.067 1.00 52.44 188 VAL B N 1
ATOM 3403 C CA . VAL B 1 188 ? -32.432 -48.661 41.343 1.00 52.48 188 VAL B CA 1
ATOM 3404 C C . VAL B 1 188 ? -32.645 -47.134 41.258 1.00 52.38 188 VAL B C 1
ATOM 3405 O O . VAL B 1 188 ? -31.687 -46.381 41.475 1.00 52.44 188 VAL B O 1
ATOM 3409 N N . ALA B 1 189 ? -33.908 -46.681 41.033 1.00 51.95 189 ALA B N 1
ATOM 3410 C CA . ALA B 1 189 ? -34.260 -45.250 40.976 1.00 52.15 189 ALA B CA 1
ATOM 3411 C C . ALA B 1 189 ? -33.956 -44.573 42.311 1.00 52.19 189 ALA B C 1
ATOM 3412 O O . ALA B 1 189 ? -33.415 -43.472 42.341 1.00 52.02 189 ALA B O 1
ATOM 3414 N N . ASN B 1 190 ? -34.234 -45.275 43.408 1.00 52.35 190 ASN B N 1
ATOM 3415 C CA . ASN B 1 190 ? -33.951 -44.757 44.770 1.00 52.55 190 ASN B CA 1
ATOM 3416 C C . ASN B 1 190 ? -32.443 -44.602 44.921 1.00 52.83 190 ASN B C 1
ATOM 3417 O O . ASN B 1 190 ? -32.009 -43.573 45.439 1.00 53.70 190 ASN B O 1
ATOM 3422 N N . GLN B 1 191 ? -31.690 -45.607 44.483 1.00 52.23 191 GLN B N 1
ATOM 3423 C CA . GLN B 1 191 ? -30.242 -45.577 44.607 1.00 51.89 191 GLN B CA 1
ATOM 3424 C C . GLN B 1 191 ? -29.591 -44.474 43.808 1.00 51.33 191 GLN B C 1
ATOM 3425 O O . GLN B 1 191 ? -28.560 -43.966 44.237 1.00 51.58 191 GLN B O 1
ATOM 3431 N N . ILE B 1 192 ? -30.206 -44.069 42.680 1.00 50.58 192 ILE B N 1
ATOM 3432 C CA . ILE B 1 192 ? -29.754 -42.945 41.866 1.00 50.56 192 ILE B CA 1
ATOM 3433 C C . ILE B 1 192 ? -30.019 -41.654 42.668 1.00 51.59 192 ILE B C 1
ATOM 3434 O O . ILE B 1 192 ? -29.134 -40.799 42.755 1.00 52.17 192 ILE B O 1
ATOM 3439 N N . ILE B 1 193 ? -31.245 -41.499 43.240 1.00 51.18 193 ILE B N 1
ATOM 3440 C CA . ILE B 1 193 ? -31.582 -40.298 44.006 1.00 51.03 193 ILE B CA 1
ATOM 3441 C C . ILE B 1 193 ? -30.686 -40.211 45.225 1.00 50.65 193 ILE B C 1
ATOM 3442 O O . ILE B 1 193 ? -30.103 -39.167 45.452 1.00 50.65 193 ILE B O 1
ATOM 3447 N N . VAL B 1 194 ? -30.485 -41.329 45.934 1.00 49.87 194 VAL B N 1
ATOM 3448 C CA . VAL B 1 194 ? -29.640 -41.317 47.128 1.00 49.22 194 VAL B CA 1
ATOM 3449 C C . VAL B 1 194 ? -28.197 -40.935 46.787 1.00 48.38 194 VAL B C 1
ATOM 3450 O O . VAL B 1 194 ? -27.686 -39.994 47.377 1.00 48.69 194 VAL B O 1
ATOM 3454 N N . ALA B 1 195 ? -27.572 -41.589 45.798 1.00 47.59 195 ALA B N 1
ATOM 3455 C CA . ALA B 1 195 ? -26.186 -41.258 45.441 1.00 47.29 195 ALA B CA 1
ATOM 3456 C C . ALA B 1 195 ? -26.022 -39.806 44.956 1.00 46.89 195 ALA B C 1
ATOM 3457 O O . ALA B 1 195 ? -25.081 -39.131 45.370 1.00 46.89 195 ALA B O 1
ATOM 3459 N N . LEU B 1 196 ? -26.948 -39.319 44.113 1.00 46.37 196 LEU B N 1
ATOM 3460 C CA . LEU B 1 196 ? -26.879 -37.956 43.586 1.00 46.43 196 LEU B CA 1
ATOM 3461 C C . LEU B 1 196 ? -27.190 -36.885 44.629 1.00 46.82 196 LEU B C 1
ATOM 3462 O O . LEU B 1 196 ? -26.653 -35.789 44.551 1.00 46.75 196 LEU B O 1
ATOM 3467 N N . ASN B 1 197 ? -28.063 -37.191 45.590 1.00 46.98 197 ASN B N 1
ATOM 3468 C CA . ASN B 1 197 ? -28.375 -36.262 46.671 1.00 47.24 197 ASN B CA 1
ATOM 3469 C C . ASN B 1 197 ? -27.184 -36.163 47.619 1.00 47.53 197 ASN B C 1
ATOM 3470 O O . ASN B 1 197 ? -26.952 -35.104 48.173 1.00 47.76 197 ASN B O 1
ATOM 3475 N N . ILE B 1 198 ? -26.422 -37.249 47.802 1.00 47.39 198 ILE B N 1
ATOM 3476 C CA . ILE B 1 198 ? -25.228 -37.220 48.632 1.00 47.74 198 ILE B CA 1
ATOM 3477 C C . ILE B 1 198 ? -24.202 -36.321 47.928 1.00 47.36 198 ILE B C 1
ATOM 3478 O O . ILE B 1 198 ? -23.717 -35.384 48.533 1.00 47.08 198 ILE B O 1
ATOM 3483 N N . GLN B 1 199 ? -23.990 -36.523 46.620 1.00 47.34 199 GLN B N 1
ATOM 3484 C CA . GLN B 1 199 ? -23.077 -35.680 45.852 1.00 47.65 199 GLN B CA 1
ATOM 3485 C C . GLN B 1 199 ? -23.508 -34.205 45.803 1.00 48.08 199 GLN B C 1
ATOM 3486 O O . GLN B 1 199 ? -22.643 -33.319 45.865 1.00 48.57 199 GLN B O 1
ATOM 3492 N N . ALA B 1 200 ? -24.840 -33.936 45.776 1.00 47.39 200 ALA B N 1
ATOM 3493 C CA . ALA B 1 200 ? -25.381 -32.577 45.775 1.00 47.30 200 ALA B CA 1
ATOM 3494 C C . ALA B 1 200 ? -24.990 -31.831 47.063 1.00 47.96 200 ALA B C 1
ATOM 3495 O O . ALA B 1 200 ? -24.512 -30.695 46.993 1.00 48.02 200 ALA B O 1
ATOM 3497 N N . VAL B 1 201 ? -25.169 -32.480 48.230 1.00 48.10 201 VAL B N 1
ATOM 3498 C CA . VAL B 1 201 ? -24.838 -31.932 49.539 1.00 48.61 201 VAL B CA 1
ATOM 3499 C C . VAL B 1 201 ? -23.312 -31.808 49.679 1.00 48.36 201 VAL B C 1
ATOM 3500 O O . VAL B 1 201 ? -22.833 -30.815 50.205 1.00 48.29 201 VAL B O 1
ATOM 3504 N N . ALA B 1 202 ? -22.557 -32.792 49.151 1.00 48.14 202 ALA B N 1
ATOM 3505 C CA . ALA B 1 202 ? -21.096 -32.822 49.189 1.00 47.90 202 ALA B CA 1
ATOM 3506 C C . ALA B 1 202 ? -20.472 -31.659 48.404 1.00 47.76 202 ALA B C 1
ATOM 3507 O O . ALA B 1 202 ? -19.585 -30.986 48.918 1.00 48.25 202 ALA B O 1
ATOM 3509 N N . GLU B 1 203 ? -20.948 -31.402 47.182 1.00 46.68 203 GLU B N 1
ATOM 3510 C CA . GLU B 1 203 ? -20.433 -30.329 46.352 1.00 45.74 203 GLU B CA 1
ATOM 3511 C C . GLU B 1 203 ? -20.785 -28.958 46.933 1.00 45.58 203 GLU B C 1
ATOM 3512 O O . GLU B 1 203 ? -19.946 -28.047 46.941 1.00 45.33 203 GLU B O 1
ATOM 3518 N N . ALA B 1 204 ? -21.993 -28.827 47.472 1.00 45.11 204 ALA B N 1
ATOM 3519 C CA . ALA B 1 204 ? -22.439 -27.542 48.046 1.00 45.16 204 ALA B CA 1
ATOM 3520 C C . ALA B 1 204 ? -21.654 -27.213 49.321 1.00 46.13 204 ALA B C 1
ATOM 3521 O O . ALA B 1 204 ? -21.312 -26.046 49.509 1.00 46.61 204 ALA B O 1
ATOM 3523 N N . LEU B 1 205 ? -21.366 -28.215 50.148 1.00 46.81 205 LEU B N 1
ATOM 3524 C CA . LEU B 1 205 ? -20.659 -27.984 51.433 1.00 47.42 205 LEU B CA 1
ATOM 3525 C C . LEU B 1 205 ? -19.170 -27.740 51.168 1.00 47.68 205 LEU B C 1
ATOM 3526 O O . LEU B 1 205 ? -18.571 -26.945 51.901 1.00 48.03 205 LEU B O 1
ATOM 3531 N N . LEU B 1 206 ? -18.610 -28.395 50.153 1.00 47.15 206 LEU B N 1
ATOM 3532 C CA . LEU B 1 206 ? -17.194 -28.154 49.782 1.00 47.27 206 LEU B CA 1
ATOM 3533 C C . LEU B 1 206 ? -17.076 -26.710 49.292 1.00 47.54 206 LEU B C 1
ATOM 3534 O O . LEU B 1 206 ? -16.116 -26.034 49.670 1.00 47.57 206 LEU B O 1
ATOM 3539 N N . PHE B 1 207 ? -18.053 -26.267 48.509 1.00 47.40 207 PHE B N 1
ATOM 3540 C CA . PHE B 1 207 ? -18.051 -24.872 48.025 1.00 48.22 207 PHE B CA 1
ATOM 3541 C C . PHE B 1 207 ? -18.120 -23.942 49.229 1.00 48.06 207 PHE B C 1
ATOM 3542 O O . PHE B 1 207 ? -17.315 -23.010 49.313 1.00 48.24 207 PHE B O 1
ATOM 3550 N N . ALA B 1 208 ? -19.058 -24.214 50.129 1.00 47.45 208 ALA B N 1
ATOM 3551 C CA . ALA B 1 208 ? -19.258 -23.350 51.310 1.00 47.53 208 ALA B CA 1
ATOM 3552 C C . ALA B 1 208 ? -17.966 -23.229 52.117 1.00 47.30 208 ALA B C 1
ATOM 3553 O O . ALA B 1 208 ? -17.596 -22.105 52.459 1.00 47.69 208 ALA B O 1
ATOM 3555 N N . ALA B 1 209 ? -17.315 -24.352 52.394 1.00 46.82 209 ALA B N 1
ATOM 3556 C CA . ALA B 1 209 ? -16.112 -24.351 53.248 1.00 46.01 209 ALA B CA 1
ATOM 3557 C C . ALA B 1 209 ? -14.924 -23.779 52.480 1.00 45.85 209 ALA B C 1
ATOM 3558 O O . ALA B 1 209 ? -14.060 -23.175 53.112 1.00 46.80 209 ALA B O 1
ATOM 3560 N N . ARG B 1 210 ? -14.898 -23.969 51.166 1.00 44.97 210 ARG B N 1
ATOM 3561 C CA . ARG B 1 210 ? -13.810 -23.361 50.360 1.00 44.44 210 ARG B CA 1
ATOM 3562 C C . ARG B 1 210 ? -13.990 -21.843 50.389 1.00 44.68 210 ARG B C 1
ATOM 3563 O O . ARG B 1 210 ? -12.977 -21.143 50.404 1.00 44.66 210 ARG B O 1
ATOM 3571 N N . ASN B 1 211 ? -15.236 -21.370 50.442 1.00 44.66 211 ASN B N 1
ATOM 3572 C CA . ASN B 1 211 ? -15.457 -19.928 50.541 1.00 45.36 211 ASN B CA 1
ATOM 3573 C C . ASN B 1 211 ? -15.339 -19.366 51.998 1.00 46.79 211 ASN B C 1
ATOM 3574 O O . ASN B 1 211 ? -15.732 -18.222 52.260 1.00 47.11 211 ASN B O 1
ATOM 3579 N N . GLY B 1 212 ? -14.796 -20.163 52.916 1.00 47.04 212 GLY B N 1
ATOM 3580 C CA . GLY B 1 212 ? -14.572 -19.751 54.293 1.00 47.34 212 GLY B CA 1
ATOM 3581 C C . GLY B 1 212 ? -15.727 -19.917 55.254 1.00 47.86 212 GLY B C 1
ATOM 3582 O O . GLY B 1 212 ? -15.531 -19.750 56.454 1.00 47.66 212 GLY B O 1
ATOM 3583 N N . ALA B 1 213 ? -16.901 -20.305 54.762 1.00 48.42 213 ALA B N 1
ATOM 3584 C CA . ALA B 1 213 ? -18.086 -20.437 55.640 1.00 49.47 213 ALA B CA 1
ATOM 3585 C C . ALA B 1 213 ? -18.053 -21.748 56.434 1.00 50.89 213 ALA B C 1
ATOM 3586 O O . ALA B 1 213 ? -17.273 -22.640 56.079 1.00 51.78 213 ALA B O 1
ATOM 3588 N N . ASP B 1 214 ? -18.881 -21.844 57.475 1.00 50.93 214 ASP B N 1
ATOM 3589 C CA . ASP B 1 214 ? -18.968 -23.078 58.292 1.00 51.45 214 ASP B CA 1
ATOM 3590 C C . ASP B 1 214 ? -20.031 -23.979 57.678 1.00 51.67 214 ASP B C 1
ATOM 3591 O O . ASP B 1 214 ? -21.210 -23.607 57.700 1.00 51.62 214 ASP B O 1
ATOM 3596 N N . PRO B 1 215 ? -19.654 -25.165 57.150 1.00 51.77 215 PRO B N 1
ATOM 3597 C CA . PRO B 1 215 ? -20.613 -26.086 56.555 1.00 51.78 215 PRO B CA 1
ATOM 3598 C C . PRO B 1 215 ? -21.801 -26.380 57.479 1.00 52.10 215 PRO B C 1
ATOM 3599 O O . PRO B 1 215 ? -22.887 -26.544 56.982 1.00 52.17 215 PRO B O 1
ATOM 3603 N N . ALA B 1 216 ? -21.564 -26.420 58.787 1.00 51.96 216 ALA B N 1
ATOM 3604 C CA . ALA B 1 216 ? -22.649 -26.778 59.725 1.00 53.04 216 ALA B CA 1
ATOM 3605 C C . ALA B 1 216 ? -23.720 -25.682 59.729 1.00 54.65 216 ALA B C 1
ATOM 3606 O O . ALA B 1 216 ? -24.911 -26.019 59.745 1.00 54.88 216 ALA B O 1
ATOM 3608 N N . LYS B 1 217 ? -23.297 -24.421 59.688 1.00 55.39 217 LYS B N 1
ATOM 3609 C CA . LYS B 1 217 ? -24.253 -23.288 59.681 1.00 56.55 217 LYS B CA 1
ATOM 3610 C C . LYS B 1 217 ? -24.999 -23.277 58.347 1.00 56.27 217 LYS B C 1
ATOM 3611 O O . LYS B 1 217 ? -26.219 -23.053 58.351 1.00 56.30 217 LYS B O 1
ATOM 3617 N N . VAL B 1 218 ? -24.283 -23.537 57.257 1.00 55.53 218 VAL B N 1
ATOM 3618 C CA . VAL B 1 218 ? -24.922 -23.582 55.914 1.00 55.17 218 VAL B CA 1
ATOM 3619 C C . VAL B 1 218 ? -25.964 -24.702 55.919 1.00 55.78 218 VAL B C 1
ATOM 3620 O O . VAL B 1 218 ? -27.069 -24.471 55.415 1.00 55.88 218 VAL B O 1
ATOM 3624 N N . ARG B 1 219 ? -25.618 -25.857 56.490 1.00 55.90 219 ARG B N 1
ATOM 3625 C CA . ARG B 1 219 ? -26.555 -27.004 56.552 1.00 56.76 219 ARG B CA 1
ATOM 3626 C C . ARG B 1 219 ? -27.798 -26.572 57.324 1.00 58.64 219 ARG B C 1
ATOM 3627 O O . ARG B 1 219 ? -28.910 -26.775 56.817 1.00 58.58 219 ARG B O 1
ATOM 3635 N N . GLU B 1 220 ? -27.596 -25.997 58.507 1.00 60.03 220 GLU B N 1
ATOM 3636 C CA . GLU B 1 220 ? -28.731 -25.500 59.321 1.00 61.49 220 GLU B CA 1
ATOM 3637 C C . GLU B 1 220 ? -29.612 -24.606 58.455 1.00 61.23 220 GLU B C 1
ATOM 3638 O O . GLU B 1 220 ? -30.816 -24.893 58.328 1.00 61.37 220 GLU B O 1
ATOM 3644 N N . ALA B 1 221 ? -29.010 -23.582 57.864 1.00 60.91 221 ALA B N 1
ATOM 3645 C CA . ALA B 1 221 ? -29.769 -22.616 57.048 1.00 61.50 221 ALA B CA 1
ATOM 3646 C C . ALA B 1 221 ? -30.459 -23.304 55.876 1.00 62.24 221 ALA B C 1
ATOM 3647 O O . ALA B 1 221 ? -31.609 -22.948 55.577 1.00 62.56 221 ALA B O 1
ATOM 3649 N N . LEU B 1 222 ? -29.778 -24.245 55.235 1.00 62.07 222 LEU B N 1
ATOM 3650 C CA . LEU B 1 222 ? -30.347 -24.848 54.005 1.00 62.23 222 LEU B CA 1
ATOM 3651 C C . LEU B 1 222 ? -31.457 -25.841 54.361 1.00 62.61 222 LEU B C 1
ATOM 3652 O O . LEU B 1 222 ? -32.334 -26.056 53.519 1.00 62.32 222 LEU B O 1
ATOM 3657 N N . MET B 1 223 ? -31.438 -26.381 55.574 1.00 63.23 223 MET B N 1
ATOM 3658 C CA . MET B 1 223 ? -32.418 -27.424 55.969 1.00 64.66 223 MET B CA 1
ATOM 3659 C C . MET B 1 223 ? -33.817 -26.825 56.147 1.00 65.76 223 MET B C 1
ATOM 3660 O O . MET B 1 223 ? -34.740 -27.579 56.473 1.00 66.02 223 MET B O 1
ATOM 3665 N N . GLY B 1 224 ? -33.963 -25.524 55.936 1.00 66.40 224 GLY B N 1
ATOM 3666 C CA . GLY B 1 224 ? -35.289 -24.901 56.060 1.00 67.68 224 GLY B CA 1
ATOM 3667 C C . GLY B 1 224 ? -35.940 -24.590 54.725 1.00 68.92 224 GLY B C 1
ATOM 3668 O O . GLY B 1 224 ? -37.099 -24.154 54.738 1.00 69.60 224 GLY B O 1
ATOM 3669 N N . GLY B 1 225 ? -35.243 -24.814 53.611 1.00 68.74 225 GLY B N 1
ATOM 3670 C CA . GLY B 1 225 ? -35.794 -24.414 52.304 1.00 68.90 225 GLY B CA 1
ATOM 3671 C C . GLY B 1 225 ? -35.863 -25.549 51.304 1.00 68.83 225 GLY B C 1
ATOM 3672 O O . GLY B 1 225 ? -35.882 -26.706 51.732 1.00 69.18 225 GLY B O 1
ATOM 3673 N N . PHE B 1 226 ? -35.910 -25.220 50.015 1.00 68.27 226 PHE B N 1
ATOM 3674 C CA . PHE B 1 226 ? -36.059 -26.272 49.014 1.00 68.46 226 PHE B CA 1
ATOM 3675 C C . PHE B 1 226 ? -34.848 -27.215 48.901 1.00 67.67 226 PHE B C 1
ATOM 3676 O O . PHE B 1 226 ? -34.918 -28.198 48.163 1.00 67.81 226 PHE B O 1
ATOM 3684 N N . ALA B 1 227 ? -33.762 -26.943 49.641 1.00 66.65 227 ALA B N 1
ATOM 3685 C CA . ALA B 1 227 ? -32.600 -27.833 49.699 1.00 66.03 227 ALA B CA 1
ATOM 3686 C C . ALA B 1 227 ? -32.811 -29.001 50.699 1.00 65.36 227 ALA B C 1
ATOM 3687 O O . ALA B 1 227 ? -31.989 -29.915 50.749 1.00 65.65 227 ALA B O 1
ATOM 3689 N N . SER B 1 228 ? -33.896 -28.956 51.499 1.00 64.47 228 SER B N 1
ATOM 3690 C CA . SER B 1 228 ? -34.262 -29.944 52.501 1.00 64.00 228 SER B CA 1
ATOM 3691 C C . SER B 1 228 ? -34.411 -31.307 51.898 1.00 62.73 228 SER B C 1
ATOM 3692 O O . SER B 1 228 ? -35.046 -31.458 50.853 1.00 62.80 228 SER B O 1
ATOM 3695 N N . SER B 1 229 ? -33.871 -32.307 52.599 1.00 61.41 229 SER B N 1
ATOM 3696 C CA . SER B 1 229 ? -33.899 -33.712 52.211 1.00 60.44 229 SER B CA 1
ATOM 3697 C C . SER B 1 229 ? -33.456 -34.576 53.396 1.00 59.46 229 SER B C 1
ATOM 3698 O O . SER B 1 229 ? -32.766 -34.095 54.296 1.00 59.30 229 SER B O 1
ATOM 3701 N N . ARG B 1 230 ? -33.795 -35.871 53.369 1.00 58.71 230 ARG B N 1
ATOM 3702 C CA . ARG B 1 230 ? -33.344 -36.799 54.401 1.00 58.54 230 ARG B CA 1
ATOM 3703 C C . ARG B 1 230 ? -31.798 -36.893 54.383 1.00 56.95 230 ARG B C 1
ATOM 3704 O O . ARG B 1 230 ? -31.180 -36.942 55.436 1.00 56.85 230 ARG B O 1
ATOM 3712 N N . ILE B 1 231 ? -31.187 -36.817 53.186 1.00 55.87 231 ILE B N 1
ATOM 3713 C CA . ILE B 1 231 ? -29.735 -36.848 52.964 1.00 55.36 231 ILE B CA 1
ATOM 3714 C C . ILE B 1 231 ? -29.020 -35.625 53.597 1.00 54.63 231 ILE B C 1
ATOM 3715 O O . ILE B 1 231 ? -27.952 -35.771 54.193 1.00 54.19 231 ILE B O 1
ATOM 3720 N N . LEU B 1 232 ? -29.622 -34.428 53.487 1.00 54.16 232 LEU B N 1
ATOM 3721 C CA . LEU B 1 232 ? -29.060 -33.243 54.132 1.00 54.10 232 LEU B CA 1
ATOM 3722 C C . LEU B 1 232 ? -29.121 -33.420 55.668 1.00 53.97 232 LEU B C 1
ATOM 3723 O O . LEU B 1 232 ? -28.140 -33.116 56.339 1.00 53.98 232 LEU B O 1
ATOM 3728 N N . GLU B 1 233 ? -30.240 -33.962 56.211 1.00 53.65 233 GLU B N 1
ATOM 3729 C CA . GLU B 1 233 ? -30.377 -34.183 57.655 1.00 54.52 233 GLU B CA 1
ATOM 3730 C C . GLU B 1 233 ? -29.360 -35.191 58.173 1.00 55.19 233 GLU B C 1
ATOM 3731 O O . GLU B 1 233 ? -28.671 -34.932 59.157 1.00 55.67 233 GLU B O 1
ATOM 3737 N N . VAL B 1 234 ? -29.292 -36.361 57.531 1.00 54.91 234 VAL B N 1
ATOM 3738 C CA . VAL B 1 234 ? -28.457 -37.442 58.009 1.00 54.91 234 VAL B CA 1
ATOM 3739 C C . VAL B 1 234 ? -27.018 -37.342 57.482 1.00 54.74 234 VAL B C 1
ATOM 3740 O O . VAL B 1 234 ? -26.115 -37.038 58.256 1.00 54.87 234 VAL B O 1
ATOM 3744 N N . HIS B 1 235 ? -26.811 -37.522 56.178 1.00 54.28 235 HIS B N 1
ATOM 3745 C CA . HIS B 1 235 ? -25.488 -37.544 55.569 1.00 54.22 235 HIS B CA 1
ATOM 3746 C C . HIS B 1 235 ? -24.770 -36.201 55.610 1.00 53.58 235 HIS B C 1
ATOM 3747 O O . HIS B 1 235 ? -23.546 -36.174 55.719 1.00 53.41 235 HIS B O 1
ATOM 3754 N N . GLY B 1 236 ? -25.529 -35.102 55.608 1.00 52.80 236 GLY B N 1
ATOM 3755 C CA . GLY B 1 236 ? -24.967 -33.762 55.705 1.00 52.13 236 GLY B CA 1
ATOM 3756 C C . GLY B 1 236 ? -24.237 -33.597 57.020 1.00 52.03 236 GLY B C 1
ATOM 3757 O O . GLY B 1 236 ? -23.080 -33.172 57.040 1.00 51.49 236 GLY B O 1
ATOM 3758 N N . GLU B 1 237 ? -24.881 -34.072 58.112 1.00 52.46 237 GLU B N 1
ATOM 3759 C CA . GLU B 1 237 ? -24.344 -34.067 59.467 1.00 52.98 237 GLU B CA 1
ATOM 3760 C C . GLU B 1 237 ? -23.068 -34.884 59.503 1.00 52.50 237 GLU B C 1
ATOM 3761 O O . GLU B 1 237 ? -22.051 -34.373 59.954 1.00 52.32 237 GLU B O 1
ATOM 3767 N N . ARG B 1 238 ? -23.109 -36.103 58.968 1.00 52.03 238 ARG B N 1
ATOM 3768 C CA . ARG B 1 238 ? -21.922 -36.994 58.952 1.00 51.86 238 ARG B CA 1
ATOM 3769 C C . ARG B 1 238 ? -20.765 -36.327 58.209 1.00 51.91 238 ARG B C 1
ATOM 3770 O O . ARG B 1 238 ? -19.628 -36.451 58.677 1.00 52.28 238 ARG B O 1
ATOM 3778 N N . MET B 1 239 ? -21.054 -35.664 57.091 1.00 51.33 239 MET B N 1
ATOM 3779 C CA . MET B 1 239 ? -20.003 -34.996 56.280 1.00 51.43 239 MET B CA 1
ATOM 3780 C C . MET B 1 239 ? -19.346 -33.899 57.118 1.00 52.38 239 MET B C 1
ATOM 3781 O O . MET B 1 239 ? -18.124 -33.722 57.002 1.00 52.60 239 MET B O 1
ATOM 3786 N N . VAL B 1 240 ? -20.134 -33.216 57.945 1.00 52.50 240 VAL B N 1
ATOM 3787 C CA . VAL B 1 240 ? -19.613 -32.115 58.801 1.00 52.97 240 VAL B CA 1
ATOM 3788 C C . VAL B 1 240 ? -18.891 -32.702 60.017 1.00 53.66 240 VAL B C 1
ATOM 3789 O O . VAL B 1 240 ? -17.823 -32.176 60.362 1.00 54.52 240 VAL B O 1
ATOM 3793 N N . LYS B 1 241 ? -19.432 -33.760 60.620 1.00 52.96 241 LYS B N 1
ATOM 3794 C CA . LYS B 1 241 ? -18.854 -34.316 61.872 1.00 53.23 241 LYS B CA 1
ATOM 3795 C C . LYS B 1 241 ? -17.677 -35.254 61.586 1.00 53.74 241 LYS B C 1
ATOM 3796 O O . LYS B 1 241 ? -16.853 -35.438 62.489 1.00 54.44 241 LYS B O 1
ATOM 3802 N N . GLY B 1 242 ? -17.599 -35.821 60.385 1.00 53.01 242 GLY B N 1
ATOM 3803 C CA . GLY B 1 242 ? -16.549 -36.763 60.033 1.00 52.62 242 GLY B CA 1
ATOM 3804 C C . GLY B 1 242 ? -16.831 -38.161 60.547 1.00 52.05 242 GLY B C 1
ATOM 3805 O O . GLY B 1 242 ? -15.898 -38.923 60.811 1.00 51.44 242 GLY B O 1
ATOM 3806 N N . THR B 1 243 ? -18.128 -38.445 60.689 1.00 51.93 243 THR B N 1
ATOM 3807 C CA . THR B 1 243 ? -18.602 -39.768 61.156 1.00 52.63 243 THR B CA 1
ATOM 3808 C C . THR B 1 243 ? -18.888 -40.617 59.917 1.00 53.11 243 THR B C 1
ATOM 3809 O O . THR B 1 243 ? -20.054 -40.676 59.503 1.00 53.53 243 THR B O 1
ATOM 3813 N N . PHE B 1 244 ? -17.859 -41.253 59.359 1.00 52.56 244 PHE B N 1
ATOM 3814 C CA . PHE B 1 244 ? -18.034 -41.975 58.077 1.00 52.65 244 PHE B CA 1
ATOM 3815 C C . PHE B 1 244 ? -18.016 -43.490 58.298 1.00 53.38 244 PHE B C 1
ATOM 3816 O O . PHE B 1 244 ? -17.892 -44.240 57.324 1.00 53.67 244 PHE B O 1
ATOM 3824 N N . ASP B 1 245 ? -18.175 -43.917 59.548 1.00 53.16 245 ASP B N 1
ATOM 3825 C CA . ASP B 1 245 ? -18.179 -45.367 59.866 1.00 52.75 245 ASP B CA 1
ATOM 3826 C C . ASP B 1 245 ? -19.326 -46.033 59.108 1.00 52.57 245 ASP B C 1
ATOM 3827 O O . ASP B 1 245 ? -20.449 -45.517 59.134 1.00 52.49 245 ASP B O 1
ATOM 3832 N N . PRO B 1 246 ? -19.075 -47.180 58.446 1.00 52.65 246 PRO B N 1
ATOM 3833 C CA . PRO B 1 246 ? -20.069 -47.812 57.604 1.00 53.12 246 PRO B CA 1
ATOM 3834 C C . PRO B 1 246 ? -21.472 -48.116 58.118 1.00 54.26 246 PRO B C 1
ATOM 3835 O O . PRO B 1 246 ? -21.627 -48.590 59.219 1.00 53.52 246 PRO B O 1
ATOM 3839 N N . GLY B 1 247 ? -22.448 -47.734 57.314 1.00 55.41 247 GLY B N 1
ATOM 3840 C CA . GLY B 1 247 ? -23.845 -48.126 57.519 1.00 55.93 247 GLY B CA 1
ATOM 3841 C C . GLY B 1 247 ? -24.150 -48.647 56.131 1.00 56.14 247 GLY B C 1
ATOM 3842 O O . GLY B 1 247 ? -24.437 -49.842 56.004 1.00 56.66 247 GLY B O 1
ATOM 3843 N N . PHE B 1 248 ? -23.989 -47.791 55.116 1.00 55.61 248 PHE B N 1
ATOM 3844 C CA . PHE B 1 248 ? -24.100 -48.250 53.707 1.00 55.29 248 PHE B CA 1
ATOM 3845 C C . PHE B 1 248 ? -22.740 -48.021 53.047 1.00 54.89 248 PHE B C 1
ATOM 3846 O O . PHE B 1 248 ? -22.378 -46.865 52.813 1.00 55.20 248 PHE B O 1
ATOM 3854 N N . ARG B 1 249 ? -22.022 -49.097 52.752 1.00 54.06 249 ARG B N 1
ATOM 3855 C CA . ARG B 1 249 ? -20.654 -48.993 52.189 1.00 53.74 249 ARG B CA 1
ATOM 3856 C C . ARG B 1 249 ? -20.663 -48.474 50.750 1.00 53.09 249 ARG B C 1
ATOM 3857 O O . ARG B 1 249 ? -21.626 -48.760 50.023 1.00 53.40 249 ARG B O 1
ATOM 3865 N N . ILE B 1 250 ? -19.604 -47.768 50.362 1.00 51.75 250 ILE B N 1
ATOM 3866 C CA . ILE B 1 250 ? -19.464 -47.226 48.982 1.00 50.54 250 ILE B CA 1
ATOM 3867 C C . ILE B 1 250 ? -19.554 -48.369 47.969 1.00 49.01 250 ILE B C 1
ATOM 3868 O O . ILE B 1 250 ? -20.193 -48.183 46.934 1.00 48.39 250 ILE B O 1
ATOM 3873 N N . SER B 1 251 ? -18.938 -49.507 48.274 1.00 48.33 251 SER B N 1
ATOM 3874 C CA . SER B 1 251 ? -18.905 -50.646 47.325 1.00 47.52 251 SER B CA 1
ATOM 3875 C C . SER B 1 251 ? -20.324 -51.082 46.972 1.00 46.56 251 SER B C 1
ATOM 3876 O O . SER B 1 251 ? -20.585 -51.337 45.798 1.00 46.15 251 SER B O 1
ATOM 3879 N N . LEU B 1 252 ? -21.195 -51.149 47.973 1.00 46.51 252 LEU B N 1
ATOM 3880 C CA . LEU B 1 252 ? -22.588 -51.527 47.715 1.00 46.96 252 LEU B CA 1
ATOM 3881 C C . LEU B 1 252 ? -23.257 -50.483 46.806 1.00 46.67 252 LEU B C 1
ATOM 3882 O O . LEU B 1 252 ? -23.998 -50.845 45.891 1.00 46.90 252 LEU B O 1
ATOM 3887 N N . HIS B 1 253 ? -22.950 -49.191 47.019 1.00 46.09 253 HIS B N 1
ATOM 3888 C CA . HIS B 1 253 ? -23.496 -48.135 46.184 1.00 45.97 253 HIS B CA 1
ATOM 3889 C C . HIS B 1 253 ? -22.876 -48.153 44.764 1.00 45.94 253 HIS B C 1
ATOM 3890 O O . HIS B 1 253 ? -23.558 -47.842 43.795 1.00 46.27 253 HIS B O 1
ATOM 3897 N N . GLN B 1 254 ? -21.617 -48.575 44.633 1.00 45.36 254 GLN B N 1
ATOM 3898 C CA . GLN B 1 254 ? -20.975 -48.726 43.329 1.00 45.39 254 GLN B CA 1
ATOM 3899 C C . GLN B 1 254 ? -21.693 -49.810 42.522 1.00 46.78 254 GLN B C 1
ATOM 3900 O O . GLN B 1 254 ? -21.903 -49.644 41.319 1.00 47.94 254 GLN B O 1
ATOM 3906 N N . LYS B 1 255 ? -22.105 -50.904 43.193 1.00 46.65 255 LYS B N 1
ATOM 3907 C CA . LYS B 1 255 ? -22.839 -52.018 42.594 1.00 46.43 255 LYS B CA 1
ATOM 3908 C C . LYS B 1 255 ? -24.225 -51.528 42.128 1.00 46.17 255 LYS B C 1
ATOM 3909 O O . LYS B 1 255 ? -24.603 -51.790 40.989 1.00 46.07 255 LYS B O 1
ATOM 3915 N N . ASP B 1 256 ? -24.945 -50.781 42.978 1.00 45.92 256 ASP B N 1
ATOM 3916 C CA . ASP B 1 256 ? -26.253 -50.222 42.612 1.00 46.70 256 ASP B CA 1
ATOM 3917 C C . ASP B 1 256 ? -26.180 -49.197 41.485 1.00 47.48 256 ASP B C 1
ATOM 3918 O O . ASP B 1 256 ? -27.068 -49.192 40.626 1.00 48.01 256 ASP B O 1
ATOM 3923 N N . LEU B 1 257 ? -25.140 -48.318 41.475 1.00 47.08 257 LEU B N 1
ATOM 3924 C CA . LEU B 1 257 ? -24.993 -47.353 40.376 1.00 46.70 257 LEU B CA 1
ATOM 3925 C C . LEU B 1 257 ? -24.671 -48.072 39.074 1.00 46.48 257 LEU B C 1
ATOM 3926 O O . LEU B 1 257 ? -25.139 -47.639 38.026 1.00 47.15 257 LEU B O 1
ATOM 3931 N N . ASN B 1 258 ? -23.922 -49.191 39.141 1.00 45.58 258 ASN B N 1
ATOM 3932 C CA . ASN B 1 258 ? -23.625 -50.029 37.986 1.00 45.52 258 ASN B CA 1
ATOM 3933 C C . ASN B 1 258 ? -24.903 -50.651 37.391 1.00 45.77 258 ASN B C 1
ATOM 3934 O O . ASN B 1 258 ? -25.011 -50.737 36.178 1.00 46.09 258 ASN B O 1
ATOM 3939 N N . LEU B 1 259 ? -25.887 -51.022 38.220 1.00 45.31 259 LEU B N 1
ATOM 3940 C CA . LEU B 1 259 ? -27.168 -51.516 37.722 1.00 45.49 259 LEU B CA 1
ATOM 3941 C C . LEU B 1 259 ? -27.875 -50.436 36.916 1.00 46.42 259 LEU B C 1
ATOM 3942 O O . LEU B 1 259 ? -28.330 -50.710 35.809 1.00 46.98 259 LEU B O 1
ATOM 3947 N N . ALA B 1 260 ? -27.882 -49.179 37.424 1.00 46.57 260 ALA B N 1
ATOM 3948 C CA . ALA B 1 260 ? -28.495 -48.028 36.750 1.00 46.37 260 ALA B CA 1
ATOM 3949 C C . ALA B 1 260 ? -27.782 -47.672 35.446 1.00 45.97 260 ALA B C 1
ATOM 3950 O O . ALA B 1 260 ? -28.436 -47.309 34.464 1.00 46.09 260 ALA B O 1
ATOM 3952 N N . LEU B 1 261 ? -26.442 -47.744 35.446 1.00 44.99 261 LEU B N 1
ATOM 3953 C CA . LEU B 1 261 ? -25.641 -47.410 34.279 1.00 44.82 261 LEU B CA 1
ATOM 3954 C C . LEU B 1 261 ? -25.689 -48.492 33.209 1.00 45.55 261 LEU B C 1
ATOM 3955 O O . LEU B 1 261 ? -25.684 -48.179 32.006 1.00 45.87 261 LEU B O 1
ATOM 3960 N N . ALA B 1 262 ? -25.802 -49.772 33.628 1.00 45.54 262 ALA B N 1
ATOM 3961 C CA . ALA B 1 262 ? -25.973 -50.861 32.669 1.00 45.70 262 ALA B CA 1
ATOM 3962 C C . ALA B 1 262 ? -27.369 -50.708 32.042 1.00 46.49 262 ALA B C 1
ATOM 3963 O O . ALA B 1 262 ? -27.478 -50.745 30.825 1.00 47.15 262 ALA B O 1
ATOM 3965 N N . GLY B 1 263 ? -28.387 -50.405 32.850 1.00 46.37 263 GLY B N 1
ATOM 3966 C CA . GLY B 1 263 ? -29.732 -50.178 32.341 1.00 47.30 263 GLY B CA 1
ATOM 3967 C C . GLY B 1 263 ? -29.801 -49.015 31.367 1.00 48.34 263 GLY B C 1
ATOM 3968 O O . GLY B 1 263 ? -30.411 -49.137 30.296 1.00 49.48 263 GLY B O 1
ATOM 3969 N N . ALA B 1 264 ? -29.121 -47.899 31.694 1.00 47.45 264 ALA B N 1
ATOM 3970 C CA . ALA B 1 264 ? -29.076 -46.717 30.834 1.00 47.27 264 ALA B CA 1
ATOM 3971 C C . ALA B 1 264 ? -28.383 -47.031 29.518 1.00 48.04 264 ALA B C 1
ATOM 3972 O O . ALA B 1 264 ? -28.844 -46.583 28.466 1.00 47.76 264 ALA B O 1
ATOM 3974 N N . ARG B 1 265 ? -27.295 -47.829 29.555 1.00 48.70 265 ARG B N 1
ATOM 3975 C CA . ARG B 1 265 ? -26.610 -48.179 28.310 1.00 49.71 265 ARG B CA 1
ATOM 3976 C C . ARG B 1 265 ? -27.476 -49.129 27.464 1.00 49.83 265 ARG B C 1
ATOM 3977 O O . ARG B 1 265 ? -27.543 -48.990 26.250 1.00 49.52 265 ARG B O 1
ATOM 3985 N N . GLU B 1 266 ? -28.189 -50.047 28.118 1.00 50.08 266 GLU B N 1
ATOM 3986 C CA . GLU B 1 266 ? -29.058 -51.005 27.437 1.00 50.74 266 GLU B CA 1
ATOM 3987 C C . GLU B 1 266 ? -30.281 -50.349 26.819 1.00 50.61 266 GLU B C 1
ATOM 3988 O O . GLU B 1 266 ? -30.754 -50.826 25.793 1.00 50.82 266 GLU B O 1
ATOM 3994 N N . LEU B 1 267 ? -30.822 -49.296 27.461 1.00 49.91 267 LEU B N 1
ATOM 3995 C CA . LEU B 1 267 ? -32.052 -48.638 27.004 1.00 49.78 267 LEU B CA 1
ATOM 3996 C C . LEU B 1 267 ? -31.863 -47.247 26.396 1.00 49.70 267 LEU B C 1
ATOM 3997 O O . LEU B 1 267 ? -32.851 -46.558 26.100 1.00 50.09 267 LEU B O 1
ATOM 4002 N N . ASN B 1 268 ? -30.599 -46.858 26.168 1.00 48.67 268 ASN B N 1
ATOM 4003 C CA . ASN B 1 268 ? -30.198 -45.611 25.538 1.00 48.19 268 ASN B CA 1
ATOM 4004 C C . ASN B 1 268 ? -30.618 -44.359 26.324 1.00 46.95 268 ASN B C 1
ATOM 4005 O O . ASN B 1 268 ? -31.317 -43.501 25.795 1.00 46.53 268 ASN B O 1
ATOM 4010 N N . LEU B 1 269 ? -30.173 -44.258 27.588 1.00 46.18 269 LEU B N 1
ATOM 4011 C CA . LEU B 1 269 ? -30.414 -43.100 28.435 1.00 46.59 269 LEU B CA 1
ATOM 4012 C C . LEU B 1 269 ? -29.089 -42.361 28.650 1.00 47.23 269 LEU B C 1
ATOM 4013 O O . LEU B 1 269 ? -28.058 -42.991 28.907 1.00 48.10 269 LEU B O 1
ATOM 4018 N N . ASN B 1 270 ? -29.115 -41.041 28.559 1.00 46.43 270 ASN B N 1
ATOM 4019 C CA . ASN B 1 270 ? -27.938 -40.227 28.844 1.00 46.52 270 ASN B CA 1
ATOM 4020 C C . ASN B 1 270 ? -28.175 -39.639 30.226 1.00 46.95 270 ASN B C 1
ATOM 4021 O O . ASN B 1 270 ? -28.892 -38.660 30.337 1.00 48.33 270 ASN B O 1
ATOM 4026 N N . LEU B 1 271 ? -27.627 -40.261 31.274 1.00 46.14 271 LEU B N 1
ATOM 4027 C CA . LEU B 1 271 ? -27.747 -39.823 32.668 1.00 45.27 271 LEU B CA 1
ATOM 4028 C C . LEU B 1 271 ? -26.341 -39.377 33.099 1.00 45.28 271 LEU B C 1
ATOM 4029 O O . LEU B 1 271 ? -25.582 -40.185 33.621 1.00 45.59 271 LEU B O 1
ATOM 4034 N N . PRO B 1 272 ? -25.960 -38.107 32.859 1.00 44.95 272 PRO B N 1
ATOM 4035 C CA . PRO B 1 272 ? -24.573 -37.699 33.154 1.00 44.83 272 PRO B CA 1
ATOM 4036 C C . PRO B 1 272 ? -24.188 -37.551 34.630 1.00 44.95 272 PRO B C 1
ATOM 4037 O O . PRO B 1 272 ? -22.995 -37.722 34.943 1.00 44.90 272 PRO B O 1
ATOM 4041 N N . ASN B 1 273 ? -25.141 -37.210 35.527 1.00 44.43 273 ASN B N 1
ATOM 4042 C CA . ASN B 1 273 ? -24.773 -37.064 36.937 1.00 45.06 273 ASN B CA 1
ATOM 4043 C C . ASN B 1 273 ? -24.551 -38.443 37.580 1.00 45.07 273 ASN B C 1
ATOM 4044 O O . ASN B 1 273 ? -23.598 -38.599 38.347 1.00 45.73 273 ASN B O 1
ATOM 4049 N N . THR B 1 274 ? -25.360 -39.461 37.197 1.00 43.89 274 THR B N 1
ATOM 4050 C CA . THR B 1 274 ? -25.191 -40.827 37.694 1.00 43.81 274 THR B CA 1
ATOM 4051 C C . THR B 1 274 ? -23.833 -41.397 37.220 1.00 43.67 274 THR B C 1
ATOM 4052 O O . THR B 1 274 ? -23.116 -42.044 37.987 1.00 43.32 274 THR B O 1
ATOM 4056 N N . ALA B 1 275 ? -23.482 -41.128 35.961 1.00 43.41 275 ALA B N 1
ATOM 4057 C CA . ALA B 1 275 ? -22.208 -41.541 35.397 1.00 43.57 275 ALA B CA 1
ATOM 4058 C C . ALA B 1 275 ? -21.037 -40.909 36.184 1.00 44.72 275 ALA B C 1
ATOM 4059 O O . ALA B 1 275 ? -20.127 -41.628 36.581 1.00 45.10 275 ALA B O 1
ATOM 4061 N N . ASN B 1 276 ? -21.108 -39.593 36.491 1.00 45.25 276 ASN B N 1
ATOM 4062 C CA . ASN B 1 276 ? -20.066 -38.869 37.241 1.00 46.07 276 ASN B CA 1
ATOM 4063 C C . ASN B 1 276 ? -19.935 -39.378 38.651 1.00 44.47 276 ASN B C 1
ATOM 4064 O O . ASN B 1 276 ? -18.818 -39.578 39.134 1.00 44.07 276 ASN B O 1
ATOM 4069 N N . ALA B 1 277 ? -21.074 -39.618 39.316 1.00 43.75 277 ALA B N 1
ATOM 4070 C CA . ALA B 1 277 ? -21.083 -40.136 40.685 1.00 43.59 277 ALA B CA 1
ATOM 4071 C C . ALA B 1 277 ? -20.304 -41.441 40.817 1.00 43.03 277 ALA B C 1
ATOM 4072 O O . ALA B 1 277 ? -19.579 -41.616 41.791 1.00 44.00 277 ALA B O 1
ATOM 4074 N N . GLN B 1 278 ? -20.389 -42.315 39.819 1.00 41.70 278 GLN B N 1
ATOM 4075 C CA . GLN B 1 278 ? -19.668 -43.580 39.844 1.00 41.28 278 GLN B CA 1
ATOM 4076 C C . GLN B 1 278 ? -18.144 -43.395 39.838 1.00 40.72 278 GLN B C 1
ATOM 4077 O O . GLN B 1 278 ? -17.413 -44.126 40.524 1.00 40.73 278 GLN B O 1
ATOM 4083 N N . GLN B 1 279 ? -17.684 -42.409 39.067 1.00 40.10 279 GLN B N 1
ATOM 4084 C CA . GLN B 1 279 ? -16.276 -42.038 38.938 1.00 40.04 279 GLN B CA 1
ATOM 4085 C C . GLN B 1 279 ? -15.782 -41.396 40.236 1.00 40.19 279 GLN B C 1
ATOM 4086 O O . GLN B 1 279 ? -14.643 -41.667 40.633 1.00 40.06 279 GLN B O 1
ATOM 4092 N N . VAL B 1 280 ? -16.642 -40.573 40.913 1.00 40.03 280 VAL B N 1
ATOM 4093 C CA . VAL B 1 280 ? -16.299 -39.971 42.210 1.00 40.49 280 VAL B CA 1
ATOM 4094 C C . VAL B 1 280 ? -16.178 -41.098 43.262 1.00 41.36 280 VAL B C 1
ATOM 4095 O O . VAL B 1 280 ? -15.192 -41.149 43.999 1.00 41.81 280 VAL B O 1
ATOM 4099 N N . PHE B 1 281 ? -17.108 -42.067 43.254 1.00 41.43 281 PHE B N 1
ATOM 4100 C CA . PHE B 1 281 ? -17.025 -43.241 44.135 1.00 42.09 281 PHE B CA 1
ATOM 4101 C C . PHE B 1 281 ? -15.719 -44.009 43.908 1.00 41.89 281 PHE B C 1
ATOM 4102 O O . PHE B 1 281 ? -15.165 -44.554 44.858 1.00 42.14 281 PHE B O 1
ATOM 4110 N N . SER B 1 282 ? -15.224 -44.047 42.659 1.00 41.59 282 SER B N 1
ATOM 4111 C CA . SER B 1 282 ? -13.967 -44.728 42.340 1.00 42.36 282 SER B CA 1
ATOM 4112 C C . SER B 1 282 ? -12.772 -44.009 42.960 1.00 42.85 282 SER B C 1
ATOM 4113 O O . SER B 1 282 ? -11.849 -44.670 43.435 1.00 43.15 282 SER B O 1
ATOM 4116 N N . THR B 1 283 ? -12.826 -42.681 43.025 1.00 42.96 283 THR B N 1
ATOM 4117 C CA . THR B 1 283 ? -11.749 -41.899 43.687 1.00 42.67 283 THR B CA 1
ATOM 4118 C C . THR B 1 283 ? -11.771 -42.229 45.181 1.00 42.13 283 THR B C 1
ATOM 4119 O O . THR B 1 283 ? -10.695 -42.439 45.754 1.00 42.59 283 THR B O 1
ATOM 4123 N N . CYS B 1 284 ? -12.962 -42.309 45.766 1.00 41.50 284 CYS B N 1
ATOM 4124 C CA . CYS B 1 284 ? -13.105 -42.651 47.204 1.00 41.71 284 CYS B CA 1
ATOM 4125 C C . CYS B 1 284 ? -12.464 -44.016 47.469 1.00 42.52 284 CYS B C 1
ATOM 4126 O O . CYS B 1 284 ? -11.739 -44.151 48.457 1.00 43.18 284 CYS B O 1
ATOM 4129 N N . ALA B 1 285 ? -12.724 -44.982 46.598 1.00 42.39 285 ALA B N 1
ATOM 4130 C CA . ALA B 1 285 ? -12.161 -46.337 46.761 1.00 42.74 285 ALA B CA 1
ATOM 4131 C C . ALA B 1 285 ? -10.648 -46.312 46.543 1.00 43.64 285 ALA B C 1
ATOM 4132 O O . ALA B 1 285 ? -9.949 -47.064 47.221 1.00 43.58 285 ALA B O 1
ATOM 4134 N N . ALA B 1 286 ? -10.178 -45.476 45.624 1.00 44.19 286 ALA B N 1
ATOM 4135 C CA . ALA B 1 286 ? -8.749 -45.358 45.358 1.00 44.84 286 ALA B CA 1
ATOM 4136 C C . ALA B 1 286 ? -7.987 -44.802 46.559 1.00 45.80 286 ALA B C 1
ATOM 4137 O O . ALA B 1 286 ? -6.792 -45.064 46.686 1.00 46.67 286 ALA B O 1
ATOM 4139 N N . ILE B 1 287 ? -8.686 -44.090 47.440 1.00 45.30 287 ILE B N 1
ATOM 4140 C CA . ILE B 1 287 ? -8.038 -43.503 48.647 1.00 45.02 287 ILE B CA 1
ATOM 4141 C C . ILE B 1 287 ? -8.395 -44.353 49.871 1.00 45.98 287 ILE B C 1
ATOM 4142 O O . ILE B 1 287 ? -8.237 -43.857 50.991 1.00 46.92 287 ILE B O 1
ATOM 4147 N N . GLY B 1 288 ? -8.848 -45.587 49.657 1.00 45.66 288 GLY B N 1
ATOM 4148 C CA . GLY B 1 288 ? -9.119 -46.521 50.765 1.00 45.99 288 GLY B CA 1
ATOM 4149 C C . GLY B 1 288 ? -10.504 -46.390 51.361 1.00 46.10 288 GLY B C 1
ATOM 4150 O O . GLY B 1 288 ? -10.643 -46.722 52.541 1.00 47.23 288 GLY B O 1
ATOM 4151 N N . GLY B 1 289 ? -11.501 -45.983 50.581 1.00 44.60 289 GLY B N 1
ATOM 4152 C CA . GLY B 1 289 ? -12.825 -45.724 51.169 1.00 43.97 289 GLY B CA 1
ATOM 4153 C C . GLY B 1 289 ? -13.939 -46.622 50.687 1.00 44.05 289 GLY B C 1
ATOM 4154 O O . GLY B 1 289 ? -15.094 -46.210 50.784 1.00 43.81 289 GLY B O 1
ATOM 4155 N N . SER B 1 290 ? -13.606 -47.820 50.227 1.00 44.82 290 SER B N 1
ATOM 4156 C CA . SER B 1 290 ? -14.626 -48.746 49.682 1.00 44.99 290 SER B CA 1
ATOM 4157 C C . SER B 1 290 ? -15.593 -49.164 50.792 1.00 45.00 290 SER B C 1
ATOM 4158 O O . SER B 1 290 ? -16.759 -49.428 50.481 1.00 44.56 290 SER B O 1
ATOM 4161 N N . ASN B 1 291 ? -15.119 -49.172 52.036 1.00 45.33 291 ASN B N 1
ATOM 4162 C CA . ASN B 1 291 ? -15.962 -49.610 53.177 1.00 46.70 291 ASN B CA 1
ATOM 4163 C C . ASN B 1 291 ? -16.350 -48.411 54.049 1.00 47.35 291 ASN B C 1
ATOM 4164 O O . ASN B 1 291 ? -16.677 -48.622 55.221 1.00 48.64 291 ASN B O 1
ATOM 4169 N N . TRP B 1 292 ? -16.303 -47.203 53.501 1.00 46.62 292 TRP B N 1
ATOM 4170 C CA . TRP B 1 292 ? -16.801 -46.024 54.242 1.00 46.26 292 TRP B CA 1
ATOM 4171 C C . TRP B 1 292 ? -18.307 -45.945 54.007 1.00 47.02 292 TRP B C 1
ATOM 4172 O O . TRP B 1 292 ? -18.803 -46.669 53.137 1.00 47.09 292 TRP B O 1
ATOM 4183 N N . ASP B 1 293 ? -18.998 -45.089 54.752 1.00 47.29 293 ASP B N 1
ATOM 4184 C CA . ASP B 1 293 ? -20.440 -44.872 54.490 1.00 47.34 293 ASP B CA 1
ATOM 4185 C C . ASP B 1 293 ? -20.534 -44.030 53.215 1.00 47.93 293 ASP B C 1
ATOM 4186 O O . ASP B 1 293 ? -19.602 -43.260 52.963 1.00 48.44 293 ASP B O 1
ATOM 4191 N N . HIS B 1 294 ? -21.604 -44.192 52.440 1.00 47.45 294 HIS B N 1
ATOM 4192 C CA . HIS B 1 294 ? -21.748 -43.476 51.143 1.00 47.60 294 HIS B CA 1
ATOM 4193 C C . HIS B 1 294 ? -21.614 -41.966 51.369 1.00 48.56 294 HIS B C 1
ATOM 4194 O O . HIS B 1 294 ? -21.259 -41.249 50.421 1.00 49.52 294 HIS B O 1
ATOM 4201 N N . SER B 1 295 ? -21.864 -41.508 52.591 1.00 48.10 295 SER B N 1
ATOM 4202 C CA . SER B 1 295 ? -21.705 -40.076 52.939 1.00 47.96 295 SER B CA 1
ATOM 4203 C C . SER B 1 295 ? -20.256 -39.645 52.699 1.00 47.72 295 SER B C 1
ATOM 4204 O O . SER B 1 295 ? -20.030 -38.448 52.504 1.00 48.33 295 SER B O 1
ATOM 4207 N N . ALA B 1 296 ? -19.323 -40.590 52.699 1.00 47.05 296 ALA B N 1
ATOM 4208 C CA . ALA B 1 296 ? -17.886 -40.263 52.555 1.00 47.01 296 ALA B CA 1
ATOM 4209 C C . ALA B 1 296 ? -17.538 -39.887 51.111 1.00 46.87 296 ALA B C 1
ATOM 4210 O O . ALA B 1 296 ? -16.347 -39.736 50.830 1.00 46.99 296 ALA B O 1
ATOM 4212 N N . LEU B 1 297 ? -18.533 -39.750 50.238 1.00 46.27 297 LEU B N 1
ATOM 4213 C CA . LEU B 1 297 ? -18.269 -39.256 48.861 1.00 46.47 297 LEU B CA 1
ATOM 4214 C C . LEU B 1 297 ? -17.569 -37.899 48.963 1.00 46.57 297 LEU B C 1
ATOM 4215 O O . LEU B 1 297 ? -16.753 -37.603 48.088 1.00 46.25 297 LEU B O 1
ATOM 4220 N N . ILE B 1 298 ? -17.886 -37.124 50.004 1.00 46.37 298 ILE B N 1
ATOM 4221 C CA . ILE B 1 298 ? -17.273 -35.783 50.230 1.00 46.55 298 ILE B CA 1
ATOM 4222 C C . ILE B 1 298 ? -15.750 -35.903 50.228 1.00 46.87 298 ILE B C 1
ATOM 4223 O O . ILE B 1 298 ? -15.097 -35.003 49.701 1.00 47.39 298 ILE B O 1
ATOM 4228 N N . LYS B 1 299 ? -15.225 -36.989 50.775 1.00 46.55 299 LYS B N 1
ATOM 4229 C CA . LYS B 1 299 ? -13.755 -37.143 50.895 1.00 46.62 299 LYS B CA 1
ATOM 4230 C C . LYS B 1 299 ? -13.155 -37.350 49.502 1.00 46.61 299 LYS B C 1
ATOM 4231 O O . LYS B 1 299 ? -11.990 -37.001 49.314 1.00 47.17 299 LYS B O 1
ATOM 4237 N N . GLY B 1 300 ? -13.933 -37.884 48.563 1.00 45.67 300 GLY B N 1
ATOM 4238 C CA . GLY B 1 300 ? -13.435 -37.999 47.182 1.00 45.61 300 GLY B CA 1
ATOM 4239 C C . GLY B 1 300 ? -13.335 -36.620 46.575 1.00 45.91 300 GLY B C 1
ATOM 4240 O O . GLY B 1 300 ? -12.256 -36.270 46.087 1.00 46.03 300 GLY B O 1
ATOM 4241 N N . LEU B 1 301 ? -14.425 -35.860 46.650 1.00 45.41 301 LEU B N 1
ATOM 4242 C CA . LEU B 1 301 ? -14.444 -34.471 46.140 1.00 45.56 301 LEU B CA 1
ATOM 4243 C C . LEU B 1 301 ? -13.400 -33.645 46.895 1.00 44.90 301 LEU B C 1
ATOM 4244 O O . LEU B 1 301 ? -12.737 -32.826 46.265 1.00 44.57 301 LEU B O 1
ATOM 4249 N N . GLU B 1 302 ? -13.264 -33.876 48.195 1.00 44.45 302 GLU B N 1
ATOM 4250 C CA . GLU B 1 302 ? -12.237 -33.167 49.001 1.00 44.49 302 GLU B CA 1
ATOM 4251 C C . GLU B 1 302 ? -10.851 -33.475 48.425 1.00 44.30 302 GLU B C 1
ATOM 4252 O O . GLU B 1 302 ? -10.065 -32.543 48.260 1.00 44.70 302 GLU B O 1
ATOM 4258 N N . HIS B 1 303 ? -10.587 -34.746 48.134 1.00 43.47 303 HIS B N 1
ATOM 4259 C CA . HIS B 1 303 ? -9.294 -35.150 47.531 1.00 42.48 303 HIS B CA 1
ATOM 4260 C C . HIS B 1 303 ? -9.168 -34.453 46.181 1.00 43.11 303 HIS B C 1
ATOM 4261 O O . HIS B 1 303 ? -8.075 -33.989 45.834 1.00 43.36 303 HIS B O 1
ATOM 4268 N N . MET B 1 304 ? -10.275 -34.392 45.448 1.00 42.84 304 MET B N 1
ATOM 4269 C CA . MET B 1 304 ? -10.283 -33.724 44.156 1.00 43.09 304 MET B CA 1
ATOM 4270 C C . MET B 1 304 ? -10.028 -32.209 44.253 1.00 44.29 304 MET B C 1
ATOM 4271 O O . MET B 1 304 ? -9.576 -31.602 43.283 1.00 44.43 304 MET B O 1
ATOM 4276 N N . ALA B 1 305 ? -10.315 -31.596 45.427 1.00 44.86 305 ALA B N 1
ATOM 4277 C CA . ALA B 1 305 ? -10.078 -30.175 45.704 1.00 45.05 305 ALA B CA 1
ATOM 4278 C C . ALA B 1 305 ? -8.826 -29.937 46.570 1.00 46.18 305 ALA B C 1
ATOM 4279 O O . ALA B 1 305 ? -8.503 -28.796 46.823 1.00 47.26 305 ALA B O 1
ATOM 4281 N N . ASN B 1 306 ? -8.174 -30.986 47.064 1.00 46.62 306 ASN B N 1
ATOM 4282 C CA . ASN B 1 306 ? -7.021 -30.826 47.994 1.00 47.30 306 ASN B CA 1
ATOM 4283 C C . ASN B 1 306 ? -7.441 -29.951 49.178 1.00 47.96 306 ASN B C 1
ATOM 4284 O O . ASN B 1 306 ? -6.617 -29.160 49.642 1.00 48.26 306 ASN B O 1
ATOM 4289 N N . PHE B 1 307 ? -8.667 -30.127 49.662 1.00 48.06 307 PHE B N 1
ATOM 4290 C CA . PHE B 1 307 ? -9.202 -29.292 50.760 1.00 48.99 307 PHE B CA 1
ATOM 4291 C C . PHE B 1 307 ? -10.310 -30.058 51.486 1.00 49.48 307 PHE B C 1
ATOM 4292 O O . PHE B 1 307 ? -11.186 -30.602 50.804 1.00 49.36 307 PHE B O 1
ATOM 4300 N N . SER B 1 308 ? -10.271 -30.075 52.820 1.00 49.82 308 SER B N 1
ATOM 4301 C CA . SER B 1 308 ? -11.329 -30.745 53.617 1.00 50.26 308 SER B CA 1
ATOM 4302 C C . SER B 1 308 ? -12.308 -29.719 54.189 1.00 51.23 308 SER B C 1
ATOM 4303 O O . SER B 1 308 ? -11.869 -28.620 54.525 1.00 51.42 308 SER B O 1
ATOM 4306 N N . ILE B 1 309 ? -13.585 -30.079 54.283 1.00 51.82 309 ILE B N 1
ATOM 4307 C CA . ILE B 1 309 ? -14.607 -29.200 54.915 1.00 52.60 309 ILE B CA 1
ATOM 4308 C C . ILE B 1 309 ? -14.526 -29.410 56.427 1.00 55.60 309 ILE B C 1
ATOM 4309 O O . ILE B 1 309 ? -15.454 -28.998 57.133 1.00 56.60 309 ILE B O 1
ATOM 4314 N N . ARG B 1 310 ? -13.448 -30.030 56.900 1.00 56.75 310 ARG B N 1
ATOM 4315 C CA . ARG B 1 310 ? -13.290 -30.308 58.346 1.00 58.41 310 ARG B CA 1
ATOM 4316 C C . ARG B 1 310 ? -11.874 -29.933 58.774 1.00 62.10 310 ARG B C 1
ATOM 4317 O O . ARG B 1 310 ? -10.964 -30.047 57.944 1.00 62.22 310 ARG B O 1
ATOM 4325 N N . ASP B 1 311 ? -11.705 -29.487 60.018 1.00 65.00 311 ASP B N 1
ATOM 4326 C CA . ASP B 1 311 ? -10.336 -29.212 60.523 1.00 68.50 311 ASP B CA 1
ATOM 4327 C C . ASP B 1 311 ? -9.709 -30.541 60.936 1.00 71.00 311 ASP B C 1
ATOM 4328 O O . ASP B 1 311 ? -9.947 -30.980 62.071 1.00 71.56 311 ASP B O 1
ATOM 4333 N N . GLU B 1 312 ? -8.942 -31.146 60.037 1.00 72.17 312 GLU B N 1
ATOM 4334 C CA . GLU B 1 312 ? -8.313 -32.435 60.272 1.00 73.48 312 GLU B CA 1
ATOM 4335 C C . GLU B 1 312 ? -6.976 -32.488 59.522 1.00 74.19 312 GLU B C 1
ATOM 4336 O O . GLU B 1 312 ? -6.175 -31.556 59.621 1.00 74.44 312 GLU B O 1
ATOM 4342 N N . MET C 1 17 ? 2.911 -73.337 5.811 1.00 70.75 17 MET C N 1
ATOM 4343 C CA . MET C 1 17 ? 3.912 -73.626 6.826 1.00 71.28 17 MET C CA 1
ATOM 4344 C C . MET C 1 17 ? 3.330 -74.251 8.117 1.00 70.19 17 MET C C 1
ATOM 4345 O O . MET C 1 17 ? 3.771 -75.331 8.506 1.00 70.59 17 MET C O 1
ATOM 4350 N N . ALA C 1 18 ? 2.354 -73.589 8.778 1.00 68.37 18 ALA C N 1
ATOM 4351 C CA . ALA C 1 18 ? 1.803 -74.086 10.042 1.00 66.82 18 ALA C CA 1
ATOM 4352 C C . ALA C 1 18 ? 0.333 -74.554 9.991 1.00 65.20 18 ALA C C 1
ATOM 4353 O O . ALA C 1 18 ? -0.417 -74.163 9.098 1.00 65.35 18 ALA C O 1
ATOM 4355 N N . LYS C 1 19 ? -0.065 -75.409 10.955 1.00 63.76 19 LYS C N 1
ATOM 4356 C CA . LYS C 1 19 ? -1.434 -75.882 11.094 1.00 63.00 19 LYS C CA 1
ATOM 4357 C C . LYS C 1 19 ? -2.141 -74.854 11.983 1.00 61.29 19 LYS C C 1
ATOM 4358 O O . LYS C 1 19 ? -1.673 -74.552 13.082 1.00 61.37 19 LYS C O 1
ATOM 4364 N N . ILE C 1 20 ? -3.212 -74.251 11.475 1.00 59.53 20 ILE C N 1
ATOM 4365 C CA . ILE C 1 20 ? -3.896 -73.175 12.172 1.00 58.24 20 ILE C CA 1
ATOM 4366 C C . ILE C 1 20 ? -5.402 -73.369 12.306 1.00 57.25 20 ILE C C 1
ATOM 4367 O O . ILE C 1 20 ? -6.130 -73.458 11.317 1.00 56.73 20 ILE C O 1
ATOM 4372 N N . GLY C 1 21 ? -5.856 -73.401 13.554 1.00 56.61 21 GLY C N 1
ATOM 4373 C CA . GLY C 1 21 ? -7.304 -73.439 13.787 1.00 56.68 21 GLY C CA 1
ATOM 4374 C C . GLY C 1 21 ? -7.812 -72.015 13.865 1.00 56.95 21 GLY C C 1
ATOM 4375 O O . GLY C 1 21 ? -7.029 -71.128 14.238 1.00 56.90 21 GLY C O 1
ATOM 4376 N N . PHE C 1 22 ? -9.067 -71.802 13.490 1.00 56.77 22 PHE C N 1
ATOM 4377 C CA . PHE C 1 22 ? -9.647 -70.445 13.525 1.00 57.32 22 PHE C CA 1
ATOM 4378 C C . PHE C 1 22 ? -11.100 -70.544 13.977 1.00 58.45 22 PHE C C 1
ATOM 4379 O O . PHE C 1 22 ? -11.962 -70.893 13.160 1.00 58.88 22 PHE C O 1
ATOM 4387 N N . ILE C 1 23 ? -11.344 -70.257 15.250 1.00 58.70 23 ILE C N 1
ATOM 4388 C CA . ILE C 1 23 ? -12.734 -70.246 15.776 1.00 59.29 23 ILE C CA 1
ATOM 4389 C C . ILE C 1 23 ? -13.248 -68.814 15.646 1.00 59.71 23 ILE C C 1
ATOM 4390 O O . ILE C 1 23 ? -12.680 -67.933 16.294 1.00 59.81 23 ILE C O 1
ATOM 4395 N N . GLY C 1 24 ? -14.271 -68.605 14.822 1.00 59.86 24 GLY C N 1
ATOM 4396 C CA . GLY C 1 24 ? -14.806 -67.251 14.595 1.00 60.96 24 GLY C CA 1
ATOM 4397 C C . GLY C 1 24 ? -14.552 -66.782 13.179 1.00 62.16 24 GLY C C 1
ATOM 4398 O O . GLY C 1 24 ? -13.814 -65.810 13.013 1.00 62.20 24 GLY C O 1
ATOM 4399 N N . THR C 1 25 ? -15.168 -67.436 12.201 1.00 63.00 25 THR C N 1
ATOM 4400 C CA . THR C 1 25 ? -14.906 -67.115 10.777 1.00 64.30 25 THR C CA 1
ATOM 4401 C C . THR C 1 25 ? -16.029 -66.227 10.248 1.00 65.24 25 THR C C 1
ATOM 4402 O O . THR C 1 25 ? -16.783 -66.687 9.384 1.00 65.61 25 THR C O 1
ATOM 4406 N N . GLY C 1 26 ? -16.100 -64.994 10.738 1.00 65.55 26 GLY C N 1
ATOM 4407 C CA . GLY C 1 26 ? -17.175 -64.077 10.330 1.00 66.16 26 GLY C CA 1
ATOM 4408 C C . GLY C 1 26 ? -16.677 -62.898 9.522 1.00 66.44 26 GLY C C 1
ATOM 4409 O O . GLY C 1 26 ? -15.665 -63.052 8.824 1.00 66.56 26 GLY C O 1
ATOM 4410 N N . ILE C 1 27 ? -17.352 -61.758 9.638 1.00 66.39 27 ILE C N 1
ATOM 4411 C CA . ILE C 1 27 ? -17.012 -60.556 8.822 1.00 66.97 27 ILE C CA 1
ATOM 4412 C C . ILE C 1 27 ? -15.497 -60.323 8.804 1.00 66.48 27 ILE C C 1
ATOM 4413 O O . ILE C 1 27 ? -14.978 -60.006 7.730 1.00 66.73 27 ILE C O 1
ATOM 4418 N N . MET C 1 28 ? -14.828 -60.480 9.943 1.00 65.44 28 MET C N 1
ATOM 4419 C CA . MET C 1 28 ? -13.371 -60.210 10.014 1.00 64.92 28 MET C CA 1
ATOM 4420 C C . MET C 1 28 ? -12.598 -61.531 10.058 1.00 64.19 28 MET C C 1
ATOM 4421 O O . MET C 1 28 ? -11.550 -61.616 9.411 1.00 63.91 28 MET C O 1
ATOM 4426 N N . GLY C 1 29 ? -13.126 -62.524 10.770 1.00 63.63 29 GLY C N 1
ATOM 4427 C CA . GLY C 1 29 ? -12.435 -63.817 10.904 1.00 63.55 29 GLY C CA 1
ATOM 4428 C C . GLY C 1 29 ? -12.253 -64.531 9.580 1.00 63.35 29 GLY C C 1
ATOM 4429 O O . GLY C 1 29 ? -11.157 -65.049 9.339 1.00 63.20 29 GLY C O 1
ATOM 4430 N N . LYS C 1 30 ? -13.304 -64.569 8.762 1.00 63.06 30 LYS C N 1
ATOM 4431 C CA . LYS C 1 30 ? -13.205 -65.227 7.433 1.00 63.14 30 LYS C CA 1
ATOM 4432 C C . LYS C 1 30 ? -12.086 -64.567 6.624 1.00 62.90 30 LYS C C 1
ATOM 4433 O O . LYS C 1 30 ? -11.163 -65.294 6.247 1.00 63.30 30 LYS C O 1
ATOM 4439 N N . PRO C 1 31 ? -12.092 -63.252 6.316 1.00 62.22 31 PRO C N 1
ATOM 4440 C CA . PRO C 1 31 ? -10.980 -62.702 5.515 1.00 61.99 31 PRO C CA 1
ATOM 4441 C C . PRO C 1 31 ? -9.610 -62.919 6.160 1.00 61.76 31 PRO C C 1
ATOM 4442 O O . PRO C 1 31 ? -8.613 -62.993 5.446 1.00 61.93 31 PRO C O 1
ATOM 4446 N N . MET C 1 32 ? -9.552 -62.996 7.509 1.00 61.10 32 MET C N 1
ATOM 4447 C CA . MET C 1 32 ? -8.297 -63.217 8.229 1.00 60.53 32 MET C CA 1
ATOM 4448 C C . MET C 1 32 ? -7.787 -64.637 7.983 1.00 60.02 32 MET C C 1
ATOM 4449 O O . MET C 1 32 ? -6.597 -64.832 7.739 1.00 59.60 32 MET C O 1
ATOM 4454 N N . ALA C 1 33 ? -8.705 -65.622 8.023 1.00 59.93 33 ALA C N 1
ATOM 4455 C CA . ALA C 1 33 ? -8.404 -67.031 7.778 1.00 60.16 33 ALA C CA 1
ATOM 4456 C C . ALA C 1 33 ? -8.008 -67.219 6.313 1.00 60.21 33 ALA C C 1
ATOM 4457 O O . ALA C 1 33 ? -7.006 -67.873 6.038 1.00 59.95 33 ALA C O 1
ATOM 4459 N N . GLN C 1 34 ? -8.743 -66.568 5.387 1.00 60.35 34 GLN C N 1
ATOM 4460 C CA . GLN C 1 34 ? -8.470 -66.580 3.950 1.00 61.01 34 GLN C CA 1
ATOM 4461 C C . GLN C 1 34 ? -7.066 -66.071 3.665 1.00 60.52 34 GLN C C 1
ATOM 4462 O O . GLN C 1 34 ? -6.388 -66.592 2.780 1.00 60.92 34 GLN C O 1
ATOM 4468 N N . ASN C 1 35 ? -6.634 -65.044 4.406 1.00 59.65 35 ASN C N 1
ATOM 4469 C CA . ASN C 1 35 ? -5.311 -64.454 4.260 1.00 59.57 35 ASN C CA 1
ATOM 4470 C C . ASN C 1 35 ? -4.221 -65.368 4.814 1.00 59.59 35 ASN C C 1
ATOM 4471 O O . ASN C 1 35 ? -3.109 -65.375 4.290 1.00 59.91 35 ASN C O 1
ATOM 4476 N N . LEU C 1 36 ? -4.535 -66.139 5.857 1.00 59.21 36 LEU C N 1
ATOM 4477 C CA . LEU C 1 36 ? -3.611 -67.108 6.423 1.00 59.67 36 LEU C CA 1
ATOM 4478 C C . LEU C 1 36 ? -3.443 -68.279 5.430 1.00 60.57 36 LEU C C 1
ATOM 4479 O O . LEU C 1 36 ? -2.328 -68.762 5.238 1.00 60.90 36 LEU C O 1
ATOM 4484 N N . GLN C 1 37 ? -4.546 -68.702 4.779 1.00 60.39 37 GLN C N 1
ATOM 4485 C CA . GLN C 1 37 ? -4.561 -69.739 3.752 1.00 60.73 37 GLN C CA 1
ATOM 4486 C C . GLN C 1 37 ? -3.692 -69.276 2.578 1.00 61.36 37 GLN C C 1
ATOM 4487 O O . GLN C 1 37 ? -2.910 -70.065 2.057 1.00 61.61 37 GLN C O 1
ATOM 4493 N N . LYS C 1 38 ? -3.810 -67.985 2.190 1.00 61.44 38 LYS C N 1
ATOM 4494 C CA . LYS C 1 38 ? -3.034 -67.329 1.138 1.00 62.08 38 LYS C CA 1
ATOM 4495 C C . LYS C 1 38 ? -1.531 -67.422 1.395 1.00 62.98 38 LYS C C 1
ATOM 4496 O O . LYS C 1 38 ? -0.758 -67.460 0.449 1.00 63.19 38 LYS C O 1
ATOM 4502 N N . ALA C 1 39 ? -1.115 -67.430 2.666 1.00 63.61 39 ALA C N 1
ATOM 4503 C CA . ALA C 1 39 ? 0.293 -67.561 3.057 1.00 64.69 39 ALA C CA 1
ATOM 4504 C C . ALA C 1 39 ? 0.797 -69.031 3.090 1.00 65.79 39 ALA C C 1
ATOM 4505 O O . ALA C 1 39 ? 1.933 -69.280 3.508 1.00 66.04 39 ALA C O 1
ATOM 4507 N N . GLY C 1 40 ? -0.046 -69.976 2.661 1.00 66.05 40 GLY C N 1
ATOM 4508 C CA . GLY C 1 40 ? 0.278 -71.393 2.584 1.00 66.63 40 GLY C CA 1
ATOM 4509 C C . GLY C 1 40 ? 0.047 -72.164 3.862 1.00 67.16 40 GLY C C 1
ATOM 4510 O O . GLY C 1 40 ? 0.668 -73.212 4.071 1.00 67.66 40 GLY C O 1
ATOM 4511 N N . HIS C 1 41 ? -0.835 -71.662 4.735 1.00 66.77 41 HIS C N 1
ATOM 4512 C CA . HIS C 1 41 ? -1.100 -72.342 6.002 1.00 66.75 41 HIS C CA 1
ATOM 4513 C C . HIS C 1 41 ? -2.273 -73.320 5.886 1.00 66.35 41 HIS C C 1
ATOM 4514 O O . HIS C 1 41 ? -3.178 -73.116 5.069 1.00 66.05 41 HIS C O 1
ATOM 4521 N N . SER C 1 42 ? -2.252 -74.384 6.711 1.00 66.03 42 SER C N 1
ATOM 4522 C CA . SER C 1 42 ? -3.313 -75.393 6.734 1.00 66.03 42 SER C CA 1
ATOM 4523 C C . SER C 1 42 ? -4.376 -74.937 7.722 1.00 65.31 42 SER C C 1
ATOM 4524 O O . SER C 1 42 ? -4.081 -74.832 8.899 1.00 64.90 42 SER C O 1
ATOM 4527 N N . LEU C 1 43 ? -5.598 -74.679 7.261 1.00 65.11 43 LEU C N 1
ATOM 4528 C CA . LEU C 1 43 ? -6.664 -74.221 8.139 1.00 65.71 43 LEU C CA 1
ATOM 4529 C C . LEU C 1 43 ? -7.568 -75.315 8.638 1.00 66.41 43 LEU C C 1
ATOM 4530 O O . LEU C 1 43 ? -7.934 -76.201 7.871 1.00 67.04 43 LEU C O 1
ATOM 4535 N N . PHE C 1 44 ? -8.006 -75.194 9.899 1.00 66.39 44 PHE C N 1
ATOM 4536 C CA . PHE C 1 44 ? -8.905 -76.129 10.564 1.00 67.15 44 PHE C CA 1
ATOM 4537 C C . PHE C 1 44 ? -10.054 -75.358 11.179 1.00 67.51 44 PHE C C 1
ATOM 4538 O O . PHE C 1 44 ? -9.827 -74.395 11.905 1.00 67.84 44 PHE C O 1
ATOM 4546 N N . LEU C 1 45 ? -11.286 -75.742 10.861 1.00 67.55 45 LEU C N 1
ATOM 4547 C CA . LEU C 1 45 ? -12.460 -75.012 11.326 1.00 68.49 45 LEU C CA 1
ATOM 4548 C C . LEU C 1 45 ? -13.344 -75.808 12.298 1.00 69.70 45 LEU C C 1
ATOM 4549 O O . LEU C 1 45 ? -13.160 -77.014 12.449 1.00 69.52 45 LEU C O 1
ATOM 4554 N N . SER C 1 46 ? -14.293 -75.134 12.970 1.00 70.81 46 SER C N 1
ATOM 4555 C CA . SER C 1 46 ? -15.210 -75.824 13.870 1.00 72.72 46 SER C CA 1
ATOM 4556 C C . SER C 1 46 ? -16.660 -75.615 13.451 1.00 74.72 46 SER C C 1
ATOM 4557 O O . SER C 1 46 ? -17.090 -74.492 13.203 1.00 74.32 46 SER C O 1
ATOM 4560 N N . THR C 1 47 ? -17.410 -76.713 13.365 1.00 76.70 47 THR C N 1
ATOM 4561 C CA . THR C 1 47 ? -18.812 -76.658 12.991 1.00 79.03 47 THR C CA 1
ATOM 4562 C C . THR C 1 47 ? -19.761 -76.797 14.196 1.00 81.22 47 THR C C 1
ATOM 4563 O O . THR C 1 47 ? -20.964 -76.967 13.997 1.00 81.45 47 THR C O 1
ATOM 4567 N N . HIS C 1 48 ? -19.244 -76.665 15.437 1.00 82.73 48 HIS C N 1
ATOM 4568 C CA . HIS C 1 48 ? -20.044 -76.833 16.647 1.00 84.75 48 HIS C CA 1
ATOM 4569 C C . HIS C 1 48 ? -21.167 -75.816 16.827 1.00 85.45 48 HIS C C 1
ATOM 4570 O O . HIS C 1 48 ? -22.068 -76.065 17.630 1.00 85.65 48 HIS C O 1
ATOM 4577 N N . HIS C 1 49 ? -21.147 -74.701 16.086 1.00 85.77 49 HIS C N 1
ATOM 4578 C CA . HIS C 1 49 ? -22.244 -73.737 16.162 1.00 86.73 49 HIS C CA 1
ATOM 4579 C C . HIS C 1 49 ? -22.676 -73.270 14.784 1.00 86.56 49 HIS C C 1
ATOM 4580 O O . HIS C 1 49 ? -23.873 -73.211 14.491 1.00 86.70 49 HIS C O 1
ATOM 4587 N N . ASP C 1 50 ? -21.704 -72.960 13.928 1.00 86.10 50 ASP C N 1
ATOM 4588 C CA . ASP C 1 50 ? -22.003 -72.511 12.575 1.00 86.05 50 ASP C CA 1
ATOM 4589 C C . ASP C 1 50 ? -21.356 -73.404 11.529 1.00 85.61 50 ASP C C 1
ATOM 4590 O O . ASP C 1 50 ? -20.352 -74.062 11.804 1.00 85.63 50 ASP C O 1
ATOM 4595 N N . ALA C 1 51 ? -21.922 -73.416 10.319 1.00 85.04 51 ALA C N 1
ATOM 4596 C CA . ALA C 1 51 ? -21.355 -74.200 9.228 1.00 84.99 51 ALA C CA 1
ATOM 4597 C C . ALA C 1 51 ? -20.072 -73.517 8.733 1.00 84.26 51 ALA C C 1
ATOM 4598 O O . ALA C 1 51 ? -20.047 -72.293 8.573 1.00 84.36 51 ALA C O 1
ATOM 4600 N N . ALA C 1 52 ? -19.005 -74.303 8.534 1.00 83.20 52 ALA C N 1
ATOM 4601 C CA . ALA C 1 52 ? -17.719 -73.801 8.066 1.00 82.89 52 ALA C CA 1
ATOM 4602 C C . ALA C 1 52 ? -17.870 -73.159 6.686 1.00 82.63 52 ALA C C 1
ATOM 4603 O O . ALA C 1 52 ? -18.298 -73.833 5.751 1.00 82.97 52 ALA C O 1
ATOM 4605 N N . PRO C 1 53 ? -17.549 -71.853 6.548 1.00 81.83 53 PRO C N 1
ATOM 4606 C CA . PRO C 1 53 ? -17.706 -71.175 5.247 1.00 81.42 53 PRO C CA 1
ATOM 4607 C C . PRO C 1 53 ? -17.191 -71.934 4.028 1.00 81.04 53 PRO C C 1
ATOM 4608 O O . PRO C 1 53 ? -16.095 -72.499 4.054 1.00 81.23 53 PRO C O 1
ATOM 4612 N N . ALA C 1 54 ? -18.018 -71.965 2.971 1.00 80.21 54 ALA C N 1
ATOM 4613 C CA . ALA C 1 54 ? -17.738 -72.666 1.721 1.00 79.68 54 ALA C CA 1
ATOM 4614 C C . ALA C 1 54 ? -16.468 -72.179 1.058 1.00 79.09 54 ALA C C 1
ATOM 4615 O O . ALA C 1 54 ? -15.697 -72.996 0.567 1.00 79.18 54 ALA C O 1
ATOM 4617 N N . ASP C 1 55 ? -16.233 -70.859 1.061 1.00 78.25 55 ASP C N 1
ATOM 4618 C CA . ASP C 1 55 ? -15.029 -70.286 0.461 1.00 77.96 55 ASP C CA 1
ATOM 4619 C C . ASP C 1 55 ? -13.743 -70.807 1.126 1.00 77.16 55 ASP C C 1
ATOM 4620 O O . ASP C 1 55 ? -12.702 -70.896 0.474 1.00 77.12 55 ASP C O 1
ATOM 4625 N N . LEU C 1 56 ? -13.817 -71.161 2.416 1.00 76.34 56 LEU C N 1
ATOM 4626 C CA . LEU C 1 56 ? -12.658 -71.669 3.135 1.00 76.04 56 LEU C CA 1
ATOM 4627 C C . LEU C 1 56 ? -12.419 -73.140 2.822 1.00 75.38 56 LEU C C 1
ATOM 4628 O O . LEU C 1 56 ? -11.272 -73.536 2.615 1.00 75.20 56 LEU C O 1
ATOM 4633 N N . LEU C 1 57 ? -13.500 -73.942 2.762 1.00 74.69 57 LEU C N 1
ATOM 4634 C CA . LEU C 1 57 ? -13.414 -75.366 2.441 1.00 74.37 57 LEU C CA 1
ATOM 4635 C C . LEU C 1 57 ? -12.925 -75.537 0.994 1.00 73.80 57 LEU C C 1
ATOM 4636 O O . LEU C 1 57 ? -12.011 -76.315 0.742 1.00 73.67 57 LEU C O 1
ATOM 4641 N N . GLU C 1 58 ? -13.474 -74.735 0.068 1.00 73.44 58 GLU C N 1
ATOM 4642 C CA . GLU C 1 58 ? -13.106 -74.706 -1.354 1.00 73.50 58 GLU C CA 1
ATOM 4643 C C . GLU C 1 58 ? -11.612 -74.387 -1.597 1.00 72.91 58 GLU C C 1
ATOM 4644 O O . GLU C 1 58 ? -11.134 -74.542 -2.721 1.00 72.91 58 GLU C O 1
ATOM 4650 N N . ALA C 1 59 ? -10.885 -73.938 -0.556 1.00 72.13 59 ALA C N 1
ATOM 4651 C CA . ALA C 1 59 ? -9.467 -73.615 -0.656 1.00 72.03 59 ALA C CA 1
ATOM 4652 C C . ALA C 1 59 ? -8.538 -74.531 0.162 1.00 71.99 59 ALA C C 1
ATOM 4653 O O . ALA C 1 59 ? -7.325 -74.323 0.145 1.00 72.20 59 ALA C O 1
ATOM 4655 N N . GLY C 1 60 ? -9.089 -75.528 0.854 1.00 71.57 60 GLY C N 1
ATOM 4656 C CA . GLY C 1 60 ? -8.268 -76.471 1.603 1.00 71.91 60 GLY C CA 1
ATOM 4657 C C . GLY C 1 60 ? -8.485 -76.562 3.102 1.00 72.09 60 GLY C C 1
ATOM 4658 O O . GLY C 1 60 ? -7.771 -77.317 3.783 1.00 72.17 60 GLY C O 1
ATOM 4659 N N . ALA C 1 61 ? -9.458 -75.802 3.641 1.00 71.67 61 ALA C N 1
ATOM 4660 C CA . ALA C 1 61 ? -9.726 -75.852 5.078 1.00 71.65 61 ALA C CA 1
ATOM 4661 C C . ALA C 1 61 ? -10.467 -77.132 5.455 1.00 71.50 61 ALA C C 1
ATOM 4662 O O . ALA C 1 61 ? -11.336 -77.586 4.710 1.00 71.33 61 ALA C O 1
ATOM 4664 N N . ILE C 1 62 ? -10.114 -77.716 6.609 1.00 71.35 62 ILE C N 1
ATOM 4665 C CA . ILE C 1 62 ? -10.733 -78.943 7.110 1.00 71.62 62 ILE C CA 1
ATOM 4666 C C . ILE C 1 62 ? -11.722 -78.654 8.240 1.00 71.75 62 ILE C C 1
ATOM 4667 O O . ILE C 1 62 ? -11.330 -78.165 9.301 1.00 72.14 62 ILE C O 1
ATOM 4672 N N . ALA C 1 63 ? -13.003 -78.958 8.013 1.00 71.05 63 ALA C N 1
ATOM 4673 C CA . ALA C 1 63 ? -14.036 -78.740 9.017 1.00 70.78 63 ALA C CA 1
ATOM 4674 C C . ALA C 1 63 ? -14.083 -79.885 10.038 1.00 70.59 63 ALA C C 1
ATOM 4675 O O . ALA C 1 63 ? -14.197 -81.060 9.673 1.00 70.94 63 ALA C O 1
ATOM 4677 N N . LEU C 1 64 ? -13.971 -79.538 11.323 1.00 69.74 64 LEU C N 1
ATOM 4678 C CA . LEU C 1 64 ? -14.025 -80.492 12.428 1.00 69.32 64 LEU C CA 1
ATOM 4679 C C . LEU C 1 64 ? -15.235 -80.198 13.332 1.00 69.42 64 LEU C C 1
ATOM 4680 O O . LEU C 1 64 ? -15.782 -79.102 13.279 1.00 69.63 64 LEU C O 1
ATOM 4685 N N . ALA C 1 65 ? -15.680 -81.184 14.122 1.00 69.28 65 ALA C N 1
ATOM 4686 C CA . ALA C 1 65 ? -16.892 -81.081 14.937 1.00 69.45 65 ALA C CA 1
ATOM 4687 C C . ALA C 1 65 ? -16.835 -80.098 16.092 1.00 69.42 65 ALA C C 1
ATOM 4688 O O . ALA C 1 65 ? -17.880 -79.572 16.478 1.00 69.66 65 ALA C O 1
ATOM 4690 N N . ASN C 1 66 ? -15.644 -79.861 16.661 1.00 68.87 66 ASN C N 1
ATOM 4691 C CA . ASN C 1 66 ? -15.524 -78.971 17.811 1.00 68.54 66 ASN C CA 1
ATOM 4692 C C . ASN C 1 66 ? -14.114 -78.348 17.975 1.00 68.02 66 ASN C C 1
ATOM 4693 O O . ASN C 1 66 ? -13.132 -78.894 17.457 1.00 67.88 66 ASN C O 1
ATOM 4698 N N . PRO C 1 67 ? -14.013 -77.226 18.740 1.00 67.17 67 PRO C N 1
ATOM 4699 C CA . PRO C 1 67 ? -12.708 -76.577 18.961 1.00 66.71 67 PRO C CA 1
ATOM 4700 C C . PRO C 1 67 ? -11.663 -77.410 19.715 1.00 66.67 67 PRO C C 1
ATOM 4701 O O . PRO C 1 67 ? -10.473 -77.087 19.667 1.00 66.57 67 PRO C O 1
ATOM 4705 N N . LYS C 1 68 ? -12.093 -78.467 20.422 1.00 66.67 68 LYS C N 1
ATOM 4706 C CA . LYS C 1 68 ? -11.170 -79.365 21.122 1.00 67.35 68 LYS C CA 1
ATOM 4707 C C . LYS C 1 68 ? -10.350 -80.135 20.070 1.00 67.14 68 LYS C C 1
ATOM 4708 O O . LYS C 1 68 ? -9.126 -80.220 20.186 1.00 67.36 68 LYS C O 1
ATOM 4714 N N . GLU C 1 69 ? -11.039 -80.645 19.023 1.00 66.42 69 GLU C N 1
ATOM 4715 C CA . GLU C 1 69 ? -10.463 -81.376 17.896 1.00 66.12 69 GLU C CA 1
ATOM 4716 C C . GLU C 1 69 ? -9.539 -80.485 17.092 1.00 64.91 69 GLU C C 1
ATOM 4717 O O . GLU C 1 69 ? -8.434 -80.906 16.736 1.00 64.75 69 GLU C O 1
ATOM 4723 N N . VAL C 1 70 ? -9.985 -79.233 16.837 1.00 63.93 70 VAL C N 1
ATOM 4724 C CA . VAL C 1 70 ? -9.233 -78.199 16.131 1.00 63.08 70 VAL C CA 1
ATOM 4725 C C . VAL C 1 70 ? -7.885 -77.968 16.845 1.00 62.04 70 VAL C C 1
ATOM 4726 O O . VAL C 1 70 ? -6.832 -78.004 16.213 1.00 61.54 70 VAL C O 1
ATOM 4730 N N . ALA C 1 71 ? -7.925 -77.800 18.176 1.00 61.64 71 ALA C N 1
ATOM 4731 C CA . ALA C 1 71 ? -6.734 -77.572 18.990 1.00 61.59 71 ALA C CA 1
ATOM 4732 C C . ALA C 1 71 ? -5.799 -78.779 18.988 1.00 61.82 71 ALA C C 1
ATOM 4733 O O . ALA C 1 71 ? -4.585 -78.612 18.987 1.00 61.71 71 ALA C O 1
ATOM 4735 N N . GLN C 1 72 ? -6.361 -79.997 18.984 1.00 61.77 72 GLN C N 1
ATOM 4736 C CA . GLN C 1 72 ? -5.569 -81.223 18.950 1.00 62.05 72 GLN C CA 1
ATOM 4737 C C . GLN C 1 72 ? -4.714 -81.276 17.669 1.00 61.73 72 GLN C C 1
ATOM 4738 O O . GLN C 1 72 ? -3.524 -81.608 17.717 1.00 61.08 72 GLN C O 1
ATOM 4744 N N . GLU C 1 73 ? -5.314 -80.873 16.535 1.00 61.87 73 GLU C N 1
ATOM 4745 C CA . GLU C 1 73 ? -4.641 -80.847 15.239 1.00 62.38 73 GLU C CA 1
ATOM 4746 C C . GLU C 1 73 ? -3.612 -79.712 15.083 1.00 62.44 73 GLU C C 1
ATOM 4747 O O . GLU C 1 73 ? -2.422 -79.964 14.873 1.00 63.19 73 GLU C O 1
ATOM 4753 N N . ALA C 1 74 ? -4.073 -78.473 15.247 1.00 61.25 74 ALA C N 1
ATOM 4754 C CA . ALA C 1 74 ? -3.235 -77.288 14.947 1.00 60.38 74 ALA C CA 1
ATOM 4755 C C . ALA C 1 74 ? -2.165 -76.933 15.980 1.00 59.07 74 ALA C C 1
ATOM 4756 O O . ALA C 1 74 ? -2.281 -77.356 17.139 1.00 58.99 74 ALA C O 1
ATOM 4758 N N . GLU C 1 75 ? -1.172 -76.152 15.543 1.00 57.84 75 GLU C N 1
ATOM 4759 C CA . GLU C 1 75 ? -0.113 -75.644 16.449 1.00 57.11 75 GLU C CA 1
ATOM 4760 C C . GLU C 1 75 ? -0.595 -74.301 16.987 1.00 56.02 75 GLU C C 1
ATOM 4761 O O . GLU C 1 75 ? -0.315 -73.992 18.152 1.00 55.80 75 GLU C O 1
ATOM 4767 N N . PHE C 1 76 ? -1.301 -73.550 16.146 1.00 55.08 76 PHE C N 1
ATOM 4768 C CA . PHE C 1 76 ? -1.857 -72.242 16.561 1.00 54.54 76 PHE C CA 1
ATOM 4769 C C . PHE C 1 76 ? -3.380 -72.303 16.467 1.00 54.31 76 PHE C C 1
ATOM 4770 O O . PHE C 1 76 ? -3.882 -72.822 15.464 1.00 54.68 76 PHE C O 1
ATOM 4778 N N . ILE C 1 77 ? -4.087 -71.807 17.482 1.00 53.40 77 ILE C N 1
ATOM 4779 C CA . ILE C 1 77 ? -5.576 -71.734 17.406 1.00 53.12 77 ILE C CA 1
ATOM 4780 C C . ILE C 1 77 ? -6.003 -70.281 17.646 1.00 52.67 77 ILE C C 1
ATOM 4781 O O . ILE C 1 77 ? -5.798 -69.780 18.760 1.00 52.50 77 ILE C O 1
ATOM 4786 N N . ILE C 1 78 ? -6.550 -69.637 16.616 1.00 51.76 78 ILE C N 1
ATOM 4787 C CA . ILE C 1 78 ? -6.979 -68.217 16.723 1.00 51.52 78 ILE C CA 1
ATOM 4788 C C . ILE C 1 78 ? -8.465 -68.156 17.070 1.00 52.13 78 ILE C C 1
ATOM 4789 O O . ILE C 1 78 ? -9.248 -68.887 16.449 1.00 52.30 78 ILE C O 1
ATOM 4794 N N . VAL C 1 79 ? -8.818 -67.317 18.035 1.00 51.93 79 VAL C N 1
ATOM 4795 C CA . VAL C 1 79 ? -10.236 -67.107 18.428 1.00 52.10 79 VAL C CA 1
ATOM 4796 C C . VAL C 1 79 ? -10.628 -65.695 17.995 1.00 52.87 79 VAL C C 1
ATOM 4797 O O . VAL C 1 79 ? -9.872 -64.764 18.281 1.00 52.70 79 VAL C O 1
ATOM 4801 N N . MET C 1 80 ? -11.763 -65.556 17.320 1.00 53.55 80 MET C N 1
ATOM 4802 C CA . MET C 1 80 ? -12.273 -64.223 16.919 1.00 54.54 80 MET C CA 1
ATOM 4803 C C . MET C 1 80 ? -13.780 -64.220 17.188 1.00 55.11 80 MET C C 1
ATOM 4804 O O . MET C 1 80 ? -14.545 -64.513 16.260 1.00 55.02 80 MET C O 1
ATOM 4809 N N . VAL C 1 81 ? -14.170 -63.922 18.428 1.00 55.44 81 VAL C N 1
ATOM 4810 C CA . VAL C 1 81 ? -15.603 -63.955 18.839 1.00 56.31 81 VAL C CA 1
ATOM 4811 C C . VAL C 1 81 ? -16.011 -62.573 19.363 1.00 57.26 81 VAL C C 1
ATOM 4812 O O . VAL C 1 81 ? -15.115 -61.790 19.713 1.00 57.15 81 VAL C O 1
ATOM 4816 N N . PRO C 1 82 ? -17.315 -62.224 19.424 1.00 57.78 82 PRO C N 1
ATOM 4817 C CA . PRO C 1 82 ? -17.753 -60.856 19.776 1.00 58.12 82 PRO C CA 1
ATOM 4818 C C . PRO C 1 82 ? -17.432 -60.298 21.164 1.00 58.61 82 PRO C C 1
ATOM 4819 O O . PRO C 1 82 ? -17.090 -59.126 21.230 1.00 58.75 82 PRO C O 1
ATOM 4823 N N . ASP C 1 83 ? -17.605 -61.061 22.257 1.00 58.79 83 ASP C N 1
ATOM 4824 C CA . ASP C 1 83 ? -17.334 -60.523 23.597 1.00 59.14 83 ASP C CA 1
ATOM 4825 C C . ASP C 1 83 ? -16.665 -61.567 24.526 1.00 58.18 83 ASP C C 1
ATOM 4826 O O . ASP C 1 83 ? -16.462 -62.712 24.118 1.00 57.56 83 ASP C O 1
ATOM 4831 N N . THR C 1 84 ? -16.287 -61.132 25.758 1.00 57.57 84 THR C N 1
ATOM 4832 C CA . THR C 1 84 ? -15.656 -61.902 26.823 1.00 57.27 84 THR C CA 1
ATOM 4833 C C . THR C 1 84 ? -16.313 -63.268 27.102 1.00 58.02 84 THR C C 1
ATOM 4834 O O . THR C 1 84 ? -15.588 -64.264 27.124 1.00 57.68 84 THR C O 1
ATOM 4838 N N . PRO C 1 85 ? -17.658 -63.369 27.321 1.00 58.35 85 PRO C N 1
ATOM 4839 C CA . PRO C 1 85 ? -18.245 -64.685 27.609 1.00 58.29 85 PRO C CA 1
ATOM 4840 C C . PRO C 1 85 ? -18.187 -65.657 26.439 1.00 58.16 85 PRO C C 1
ATOM 4841 O O . PRO C 1 85 ? -18.194 -66.858 26.665 1.00 58.38 85 PRO C O 1
ATOM 4845 N N . GLN C 1 86 ? -18.105 -65.154 25.203 1.00 57.72 86 GLN C N 1
ATOM 4846 C CA . GLN C 1 86 ? -17.976 -66.015 24.034 1.00 57.55 86 GLN C CA 1
ATOM 4847 C C . GLN C 1 86 ? -16.565 -66.617 23.974 1.00 57.41 86 GLN C C 1
ATOM 4848 O O . GLN C 1 86 ? -16.427 -67.783 23.609 1.00 57.53 86 GLN C O 1
ATOM 4854 N N . VAL C 1 87 ? -15.524 -65.839 24.351 1.00 57.06 87 VAL C N 1
ATOM 4855 C CA . VAL C 1 87 ? -14.130 -66.321 24.403 1.00 57.20 87 VAL C CA 1
ATOM 4856 C C . VAL C 1 87 ? -14.040 -67.376 25.508 1.00 57.59 87 VAL C C 1
ATOM 4857 O O . VAL C 1 87 ? -13.425 -68.428 25.319 1.00 57.73 87 VAL C O 1
ATOM 4861 N N . GLU C 1 88 ? -14.670 -67.077 26.667 1.00 57.48 88 GLU C N 1
ATOM 4862 C CA . GLU C 1 88 ? -14.769 -67.925 27.840 1.00 58.29 88 GLU C CA 1
ATOM 4863 C C . GLU C 1 88 ? -15.368 -69.283 27.435 1.00 58.86 88 GLU C C 1
ATOM 4864 O O . GLU C 1 88 ? -14.822 -70.331 27.776 1.00 58.90 88 GLU C O 1
ATOM 4870 N N . ASP C 1 89 ? -16.447 -69.242 26.648 1.00 58.88 89 ASP C N 1
ATOM 4871 C CA . ASP C 1 89 ? -17.128 -70.412 26.158 1.00 59.71 89 ASP C CA 1
ATOM 4872 C C . ASP C 1 89 ? -16.234 -71.245 25.240 1.00 59.93 89 ASP C C 1
ATOM 4873 O O . ASP C 1 89 ? -15.885 -72.339 25.636 1.00 60.73 89 ASP C O 1
ATOM 4878 N N . VAL C 1 90 ? -15.790 -70.727 24.070 1.00 59.43 90 VAL C N 1
ATOM 4879 C CA . VAL C 1 90 ? -14.953 -71.504 23.152 1.00 59.28 90 VAL C CA 1
ATOM 4880 C C . VAL C 1 90 ? -13.692 -72.070 23.819 1.00 60.11 90 VAL C C 1
ATOM 4881 O O . VAL C 1 90 ? -13.218 -73.134 23.408 1.00 60.48 90 VAL C O 1
ATOM 4885 N N . LEU C 1 91 ? -13.188 -71.407 24.873 1.00 59.92 91 LEU C N 1
ATOM 4886 C CA . LEU C 1 91 ? -12.012 -71.903 25.568 1.00 60.37 91 LEU C CA 1
ATOM 4887 C C . LEU C 1 91 ? -12.314 -73.034 26.564 1.00 60.96 91 LEU C C 1
ATOM 4888 O O . LEU C 1 91 ? -11.734 -74.111 26.465 1.00 61.27 91 LEU C O 1
ATOM 4893 N N . PHE C 1 92 ? -13.209 -72.789 27.526 1.00 61.05 92 PHE C N 1
ATOM 4894 C CA . PHE C 1 92 ? -13.396 -73.694 28.647 1.00 61.68 92 PHE C CA 1
ATOM 4895 C C . PHE C 1 92 ? -14.688 -74.522 28.642 1.00 63.34 92 PHE C C 1
ATOM 4896 O O . PHE C 1 92 ? -14.951 -75.251 29.598 1.00 63.54 92 PHE C O 1
ATOM 4904 N N . ARG C 1 93 ? -15.425 -74.490 27.539 1.00 64.42 93 ARG C N 1
ATOM 4905 C CA . ARG C 1 93 ? -16.632 -75.285 27.326 1.00 65.95 93 ARG C CA 1
ATOM 4906 C C . ARG C 1 93 ? -16.238 -76.763 27.117 1.00 66.79 93 ARG C C 1
ATOM 4907 O O . ARG C 1 93 ? -15.074 -77.057 26.809 1.00 66.68 93 ARG C O 1
ATOM 4915 N N . LYS C 1 94 ? -17.209 -77.700 27.280 1.00 67.29 94 LYS C N 1
ATOM 4916 C CA . LYS C 1 94 ? -16.981 -79.133 27.034 1.00 67.74 94 LYS C CA 1
ATOM 4917 C C . LYS C 1 94 ? -16.721 -79.284 25.534 1.00 67.77 94 LYS C C 1
ATOM 4918 O O . LYS C 1 94 ? -17.500 -78.786 24.719 1.00 68.10 94 LYS C O 1
ATOM 4924 N N . ASP C 1 95 ? -15.598 -79.906 25.185 1.00 67.34 95 ASP C N 1
ATOM 4925 C CA . ASP C 1 95 ? -15.097 -80.035 23.817 1.00 67.61 95 ASP C CA 1
ATOM 4926 C C . ASP C 1 95 ? -14.618 -78.658 23.287 1.00 67.89 95 ASP C C 1
ATOM 4927 O O . ASP C 1 95 ? -14.732 -78.373 22.088 1.00 68.25 95 ASP C O 1
ATOM 4932 N N . GLY C 1 96 ? -14.088 -77.835 24.197 1.00 66.98 96 GLY C N 1
ATOM 4933 C CA . GLY C 1 96 ? -13.540 -76.523 23.905 1.00 66.34 96 GLY C CA 1
ATOM 4934 C C . GLY C 1 96 ? -12.039 -76.592 23.723 1.00 65.48 96 GLY C C 1
ATOM 4935 O O . GLY C 1 96 ? -11.424 -77.649 23.916 1.00 65.92 96 GLY C O 1
ATOM 4936 N N . ILE C 1 97 ? -11.443 -75.463 23.343 1.00 63.99 97 ILE C N 1
ATOM 4937 C CA . ILE C 1 97 ? -10.016 -75.340 23.069 1.00 63.00 97 ILE C CA 1
ATOM 4938 C C . ILE C 1 97 ? -9.104 -75.868 24.192 1.00 61.98 97 ILE C C 1
ATOM 4939 O O . ILE C 1 97 ? -8.124 -76.547 23.895 1.00 61.43 97 ILE C O 1
ATOM 4944 N N . ALA C 1 98 ? -9.446 -75.592 25.441 1.00 61.79 98 ALA C N 1
ATOM 4945 C CA . ALA C 1 98 ? -8.535 -75.976 26.540 1.00 62.12 98 ALA C CA 1
ATOM 4946 C C . ALA C 1 98 ? -8.361 -77.495 26.610 1.00 62.39 98 ALA C C 1
ATOM 4947 O O . ALA C 1 98 ? -7.205 -77.948 26.622 1.00 61.86 98 ALA C O 1
ATOM 4949 N N . GLU C 1 99 ? -9.464 -78.246 26.679 1.00 62.95 99 GLU C N 1
ATOM 4950 C CA . GLU C 1 99 ? -9.349 -79.703 26.833 1.00 63.79 99 GLU C CA 1
ATOM 4951 C C . GLU C 1 99 ? -8.868 -80.437 25.554 1.00 64.32 99 GLU C C 1
ATOM 4952 O O . GLU C 1 99 ? -8.962 -81.654 25.472 1.00 64.95 99 GLU C O 1
ATOM 4958 N N . GLY C 1 100 ? -8.320 -79.688 24.608 1.00 63.95 100 GLY C N 1
ATOM 4959 C CA . GLY C 1 100 ? -7.683 -80.173 23.390 1.00 63.82 100 GLY C CA 1
ATOM 4960 C C . GLY C 1 100 ? -6.307 -79.546 23.180 1.00 63.39 100 GLY C C 1
ATOM 4961 O O . GLY C 1 100 ? -5.630 -79.848 22.199 1.00 63.85 100 GLY C O 1
ATOM 4962 N N . ALA C 1 101 ? -5.897 -78.735 24.152 1.00 62.57 101 ALA C N 1
ATOM 4963 C CA . ALA C 1 101 ? -4.634 -77.989 24.020 1.00 62.36 101 ALA C CA 1
ATOM 4964 C C . ALA C 1 101 ? -3.550 -78.581 24.911 1.00 61.63 101 ALA C C 1
ATOM 4965 O O . ALA C 1 101 ? -3.877 -79.366 25.807 1.00 61.71 101 ALA C O 1
ATOM 4967 N N . GLY C 1 102 ? -2.311 -78.164 24.675 1.00 60.61 102 GLY C N 1
ATOM 4968 C CA . GLY C 1 102 ? -1.191 -78.704 25.452 1.00 60.35 102 GLY C CA 1
ATOM 4969 C C . GLY C 1 102 ? 0.132 -78.109 25.035 1.00 59.88 102 GLY C C 1
ATOM 4970 O O . GLY C 1 102 ? 0.135 -77.124 24.294 1.00 59.97 102 GLY C O 1
ATOM 4971 N N . PRO C 1 103 ? 1.259 -78.691 25.476 1.00 59.37 103 PRO C N 1
ATOM 4972 C CA . PRO C 1 103 ? 2.580 -78.131 25.191 1.00 58.86 103 PRO C CA 1
ATOM 4973 C C . PRO C 1 103 ? 2.864 -77.815 23.719 1.00 58.46 103 PRO C C 1
ATOM 4974 O O . PRO C 1 103 ? 2.433 -78.575 22.891 1.00 59.11 103 PRO C O 1
ATOM 4978 N N . ASN C 1 104 ? 3.560 -76.707 23.451 1.00 57.46 104 ASN C N 1
ATOM 4979 C CA . ASN C 1 104 ? 3.941 -76.292 22.070 1.00 57.12 104 ASN C CA 1
ATOM 4980 C C . ASN C 1 104 ? 2.751 -75.732 21.290 1.00 55.87 104 ASN C C 1
ATOM 4981 O O . ASN C 1 104 ? 2.968 -75.212 20.194 1.00 55.99 104 ASN C O 1
ATOM 4986 N N . LYS C 1 105 ? 1.549 -75.837 21.835 1.00 54.83 105 LYS C N 1
ATOM 4987 C CA . LYS C 1 105 ? 0.391 -75.222 21.148 1.00 54.74 105 LYS C CA 1
ATOM 4988 C C . LYS C 1 105 ? 0.295 -73.751 21.570 1.00 54.25 105 LYS C C 1
ATOM 4989 O O . LYS C 1 105 ? 0.681 -73.431 22.707 1.00 53.71 105 LYS C O 1
ATOM 4995 N N . VAL C 1 106 ? -0.182 -72.898 20.667 1.00 53.76 106 VAL C N 1
ATOM 4996 C CA . VAL C 1 106 ? -0.295 -71.443 20.961 1.00 53.81 106 VAL C CA 1
ATOM 4997 C C . VAL C 1 106 ? -1.747 -71.016 20.756 1.00 53.11 106 VAL C C 1
ATOM 4998 O O . VAL C 1 106 ? -2.233 -71.123 19.622 1.00 52.82 106 VAL C O 1
ATOM 5002 N N . VAL C 1 107 ? -2.405 -70.582 21.832 1.00 52.25 107 VAL C N 1
ATOM 5003 C CA . VAL C 1 107 ? -3.809 -70.087 21.736 1.00 51.55 107 VAL C CA 1
ATOM 5004 C C . VAL C 1 107 ? -3.776 -68.562 21.582 1.00 50.09 107 VAL C C 1
ATOM 5005 O O . VAL C 1 107 ? -3.187 -67.898 22.447 1.00 50.03 107 VAL C O 1
ATOM 5009 N N . ILE C 1 108 ? -4.366 -68.041 20.506 1.00 48.70 108 ILE C N 1
ATOM 5010 C CA . ILE C 1 108 ? -4.313 -66.577 20.230 1.00 47.53 108 ILE C CA 1
ATOM 5011 C C . ILE C 1 108 ? -5.729 -66.003 20.228 1.00 46.82 108 ILE C C 1
ATOM 5012 O O . ILE C 1 108 ? -6.483 -66.316 19.300 1.00 46.73 108 ILE C O 1
ATOM 5017 N N . ASP C 1 109 ? -6.051 -65.181 21.226 1.00 46.27 109 ASP C N 1
ATOM 5018 C CA . ASP C 1 109 ? -7.376 -64.511 21.261 1.00 46.31 109 ASP C CA 1
ATOM 5019 C C . ASP C 1 109 ? -7.285 -63.190 20.504 1.00 46.65 109 ASP C C 1
ATOM 5020 O O . ASP C 1 109 ? -6.735 -62.229 21.046 1.00 46.49 109 ASP C O 1
ATOM 5025 N N . MET C 1 110 ? -7.787 -63.185 19.279 1.00 46.65 110 MET C N 1
ATOM 5026 C CA . MET C 1 110 ? -7.811 -61.970 18.490 1.00 46.52 110 MET C CA 1
ATOM 5027 C C . MET C 1 110 ? -9.081 -61.122 18.719 1.00 46.57 110 MET C C 1
ATOM 5028 O O . MET C 1 110 ? -9.198 -60.046 18.137 1.00 47.42 110 MET C O 1
ATOM 5033 N N . SER C 1 111 ? -9.962 -61.533 19.644 1.00 45.56 111 SER C N 1
ATOM 5034 C CA . SER C 1 111 ? -11.135 -60.743 19.993 1.00 46.00 111 SER C CA 1
ATOM 5035 C C . SER C 1 111 ? -10.709 -59.500 20.857 1.00 46.16 111 SER C C 1
ATOM 5036 O O . SER C 1 111 ? -9.583 -59.432 21.364 1.00 46.46 111 SER C O 1
ATOM 5039 N N . SER C 1 112 ? -11.624 -58.534 21.027 1.00 45.34 112 SER C N 1
ATOM 5040 C CA . SER C 1 112 ? -11.380 -57.348 21.841 1.00 44.97 112 SER C CA 1
ATOM 5041 C C . SER C 1 112 ? -12.305 -57.492 23.027 1.00 44.89 112 SER C C 1
ATOM 5042 O O . SER C 1 112 ? -13.515 -57.275 22.923 1.00 45.48 112 SER C O 1
ATOM 5045 N N . ILE C 1 113 ? -11.747 -57.998 24.122 1.00 44.05 113 ILE C N 1
ATOM 5046 C CA . ILE C 1 113 ? -12.475 -58.346 25.339 1.00 43.71 113 ILE C CA 1
ATOM 5047 C C . ILE C 1 113 ? -11.765 -57.751 26.592 1.00 44.55 113 ILE C C 1
ATOM 5048 O O . ILE C 1 113 ? -10.714 -57.097 26.475 1.00 45.10 113 ILE C O 1
ATOM 5053 N N . SER C 1 114 ? -12.354 -57.986 27.784 1.00 44.04 114 SER C N 1
ATOM 5054 C CA . SER C 1 114 ? -11.860 -57.569 29.078 1.00 43.71 114 SER C CA 1
ATOM 5055 C C . SER C 1 114 ? -10.420 -57.987 29.293 1.00 44.44 114 SER C C 1
ATOM 5056 O O . SER C 1 114 ? -10.134 -59.175 29.255 1.00 44.51 114 SER C O 1
ATOM 5059 N N . PRO C 1 115 ? -9.520 -57.048 29.621 1.00 44.84 115 PRO C N 1
ATOM 5060 C CA . PRO C 1 115 ? -8.147 -57.446 29.961 1.00 45.03 115 PRO C CA 1
ATOM 5061 C C . PRO C 1 115 ? -8.127 -58.281 31.247 1.00 45.76 115 PRO C C 1
ATOM 5062 O O . PRO C 1 115 ? -7.286 -59.159 31.368 1.00 46.03 115 PRO C O 1
ATOM 5066 N N . THR C 1 116 ? -9.047 -58.026 32.205 1.00 46.03 116 THR C N 1
ATOM 5067 C CA . THR C 1 116 ? -9.079 -58.796 33.449 1.00 46.80 116 THR C CA 1
ATOM 5068 C C . THR C 1 116 ? -9.413 -60.253 33.180 1.00 47.25 116 THR C C 1
ATOM 5069 O O . THR C 1 116 ? -8.677 -61.150 33.621 1.00 47.60 116 THR C O 1
ATOM 5073 N N . ALA C 1 117 ? -10.492 -60.501 32.401 1.00 46.46 117 ALA C N 1
ATOM 5074 C CA . ALA C 1 117 ? -10.890 -61.848 32.025 1.00 45.89 117 ALA C CA 1
ATOM 5075 C C . ALA C 1 117 ? -9.755 -62.541 31.286 1.00 46.16 117 ALA C C 1
ATOM 5076 O O . ALA C 1 117 ? -9.425 -63.654 31.639 1.00 46.74 117 ALA C O 1
ATOM 5078 N N . THR C 1 118 ? -9.071 -61.817 30.388 1.00 45.99 118 THR C N 1
ATOM 5079 C CA . THR C 1 118 ? -7.916 -62.267 29.605 1.00 46.18 118 THR C CA 1
ATOM 5080 C C . THR C 1 118 ? -6.776 -62.813 30.469 1.00 45.85 118 THR C C 1
ATOM 5081 O O . THR C 1 118 ? -6.236 -63.867 30.153 1.00 45.81 118 THR C O 1
ATOM 5085 N N . LYS C 1 119 ? -6.420 -62.120 31.556 1.00 45.57 119 LYS C N 1
ATOM 5086 C CA . LYS C 1 119 ? -5.336 -62.577 32.434 1.00 45.61 119 LYS C CA 1
ATOM 5087 C C . LYS C 1 119 ? -5.669 -63.917 33.087 1.00 45.41 119 LYS C C 1
ATOM 5088 O O . LYS C 1 119 ? -4.781 -64.763 33.227 1.00 45.27 119 LYS C O 1
ATOM 5094 N N . GLY C 1 120 ? -6.941 -64.085 33.461 1.00 44.81 120 GLY C N 1
ATOM 5095 C CA . GLY C 1 120 ? -7.462 -65.298 34.063 1.00 44.95 120 GLY C CA 1
ATOM 5096 C C . GLY C 1 120 ? -7.546 -66.436 33.065 1.00 45.50 120 GLY C C 1
ATOM 5097 O O . GLY C 1 120 ? -7.300 -67.583 33.432 1.00 45.52 120 GLY C O 1
ATOM 5098 N N . PHE C 1 121 ? -7.911 -66.136 31.796 1.00 45.39 121 PHE C N 1
ATOM 5099 C CA . PHE C 1 121 ? -7.958 -67.143 30.733 1.00 45.93 121 PHE C CA 1
ATOM 5100 C C . PHE C 1 121 ? -6.535 -67.585 30.412 1.00 46.05 121 PHE C C 1
ATOM 5101 O O . PHE C 1 121 ? -6.321 -68.754 30.139 1.00 46.18 121 PHE C O 1
ATOM 5109 N N . ALA C 1 122 ? -5.572 -66.647 30.407 1.00 46.14 122 ALA C N 1
ATOM 5110 C CA . ALA C 1 122 ? -4.193 -66.954 30.082 1.00 46.81 122 ALA C CA 1
ATOM 5111 C C . ALA C 1 122 ? -3.576 -67.957 31.036 1.00 47.80 122 ALA C C 1
ATOM 5112 O O . ALA C 1 122 ? -2.862 -68.839 30.583 1.00 47.17 122 ALA C O 1
ATOM 5114 N N . GLU C 1 123 ? -3.825 -67.815 32.343 1.00 49.11 123 GLU C N 1
ATOM 5115 C CA . GLU C 1 123 ? -3.246 -68.729 33.322 1.00 50.79 123 GLU C CA 1
ATOM 5116 C C . GLU C 1 123 ? -3.852 -70.151 33.236 1.00 50.94 123 GLU C C 1
ATOM 5117 O O . GLU C 1 123 ? -3.121 -71.132 33.410 1.00 51.21 123 GLU C O 1
ATOM 5123 N N . LYS C 1 124 ? -5.131 -70.249 32.893 1.00 50.34 124 LYS C N 1
ATOM 5124 C CA . LYS C 1 124 ? -5.767 -71.580 32.739 1.00 50.31 124 LYS C CA 1
ATOM 5125 C C . LYS C 1 124 ? -5.196 -72.280 31.499 1.00 51.12 124 LYS C C 1
ATOM 5126 O O . LYS C 1 124 ? -4.933 -73.488 31.572 1.00 51.86 124 LYS C O 1
ATOM 5132 N N . ILE C 1 125 ? -5.016 -71.546 30.406 1.00 50.89 125 ILE C N 1
ATOM 5133 C CA . ILE C 1 125 ? -4.517 -72.168 29.151 1.00 51.72 125 ILE C CA 1
ATOM 5134 C C . ILE C 1 125 ? -3.054 -72.573 29.365 1.00 53.32 125 ILE C C 1
ATOM 5135 O O . ILE C 1 125 ? -2.653 -73.624 28.847 1.00 53.82 125 ILE C O 1
ATOM 5140 N N . LYS C 1 126 ? -2.300 -71.782 30.122 1.00 53.56 126 LYS C N 1
ATOM 5141 C CA . LYS C 1 126 ? -0.857 -72.077 30.313 1.00 54.27 126 LYS C CA 1
ATOM 5142 C C . LYS C 1 126 ? -0.735 -73.349 31.151 1.00 54.99 126 LYS C C 1
ATOM 5143 O O . LYS C 1 126 ? 0.299 -74.017 31.057 1.00 55.78 126 LYS C O 1
ATOM 5149 N N . ALA C 1 127 ? -1.777 -73.670 31.914 1.00 54.71 127 ALA C N 1
ATOM 5150 C CA . ALA C 1 127 ? -1.787 -74.891 32.745 1.00 54.76 127 ALA C CA 1
ATOM 5151 C C . ALA C 1 127 ? -1.919 -76.124 31.850 1.00 55.51 127 ALA C C 1
ATOM 5152 O O . ALA C 1 127 ? -1.470 -77.196 32.272 1.00 55.42 127 ALA C O 1
ATOM 5154 N N . THR C 1 128 ? -2.530 -75.974 30.674 1.00 55.56 128 THR C N 1
ATOM 5155 C CA . THR C 1 128 ? -2.619 -77.094 29.703 1.00 56.16 128 THR C CA 1
ATOM 5156 C C . THR C 1 128 ? -1.243 -77.331 29.079 1.00 56.60 128 THR C C 1
ATOM 5157 O O . THR C 1 128 ? -1.119 -78.281 28.304 1.00 57.19 128 THR C O 1
ATOM 5161 N N . GLY C 1 129 ? -0.249 -76.515 29.427 1.00 55.90 129 GLY C N 1
ATOM 5162 C CA . GLY C 1 129 ? 1.085 -76.629 28.815 1.00 55.81 129 GLY C CA 1
ATOM 5163 C C . GLY C 1 129 ? 1.193 -75.715 27.614 1.00 55.83 129 GLY C C 1
ATOM 5164 O O . GLY C 1 129 ? 2.312 -75.502 27.135 1.00 56.26 129 GLY C O 1
ATOM 5165 N N . ALA C 1 130 ? 0.060 -75.182 27.162 1.00 55.09 130 ALA C N 1
ATOM 5166 C CA . ALA C 1 130 ? 0.039 -74.310 25.972 1.00 54.78 130 ALA C CA 1
ATOM 5167 C C . ALA C 1 130 ? 0.439 -72.882 26.331 1.00 54.03 130 ALA C C 1
ATOM 5168 O O . ALA C 1 130 ? 0.493 -72.557 27.524 1.00 53.84 130 ALA C O 1
ATOM 5170 N N . GLN C 1 131 ? 0.724 -72.077 25.312 1.00 53.14 131 GLN C N 1
ATOM 5171 C CA . GLN C 1 131 ? 1.038 -70.647 25.542 1.00 52.47 131 GLN C CA 1
ATOM 5172 C C . GLN C 1 131 ? -0.162 -69.820 25.066 1.00 51.56 131 GLN C C 1
ATOM 5173 O O . GLN C 1 131 ? -0.940 -70.326 24.240 1.00 51.43 131 GLN C O 1
ATOM 5179 N N . TYR C 1 132 ? -0.315 -68.611 25.596 1.00 50.38 132 TYR C N 1
ATOM 5180 C CA . TYR C 1 132 ? -1.494 -67.776 25.263 1.00 49.66 132 TYR C CA 1
ATOM 5181 C C . TYR C 1 132 ? -1.025 -66.404 24.788 1.00 49.20 132 TYR C C 1
ATOM 5182 O O . TYR C 1 132 ? -0.089 -65.851 25.376 1.00 48.87 132 TYR C O 1
ATOM 5191 N N . LEU C 1 133 ? -1.666 -65.888 23.746 1.00 48.84 133 LEU C N 1
ATOM 5192 C CA . LEU C 1 133 ? -1.358 -64.519 23.274 1.00 48.28 133 LEU C CA 1
ATOM 5193 C C . LEU C 1 133 ? -2.676 -63.761 23.128 1.00 48.07 133 LEU C C 1
ATOM 5194 O O . LEU C 1 133 ? -3.582 -64.281 22.464 1.00 47.84 133 LEU C O 1
ATOM 5199 N N . ASP C 1 134 ? -2.792 -62.598 23.762 1.00 47.87 134 ASP C N 1
ATOM 5200 C CA . ASP C 1 134 ? -3.992 -61.752 23.538 1.00 47.69 134 ASP C CA 1
ATOM 5201 C C . ASP C 1 134 ? -3.655 -60.798 22.388 1.00 47.89 134 ASP C C 1
ATOM 5202 O O . ASP C 1 134 ? -2.850 -59.885 22.604 1.00 47.74 134 ASP C O 1
ATOM 5207 N N . ALA C 1 135 ? -4.217 -61.045 21.203 1.00 48.07 135 ALA C N 1
ATOM 5208 C CA . ALA C 1 135 ? -3.885 -60.221 20.050 1.00 48.88 135 ALA C CA 1
ATOM 5209 C C . ALA C 1 135 ? -5.087 -59.478 19.424 1.00 50.11 135 ALA C C 1
ATOM 5210 O O . ALA C 1 135 ? -5.434 -59.741 18.273 1.00 50.07 135 ALA C O 1
ATOM 5212 N N . PRO C 1 136 ? -5.720 -58.520 20.142 1.00 50.89 136 PRO C N 1
ATOM 5213 C CA . PRO C 1 136 ? -6.845 -57.778 19.545 1.00 51.45 136 PRO C CA 1
ATOM 5214 C C . PRO C 1 136 ? -6.476 -56.952 18.312 1.00 52.10 136 PRO C C 1
ATOM 5215 O O . PRO C 1 136 ? -5.354 -56.447 18.173 1.00 52.13 136 PRO C O 1
ATOM 5219 N N . VAL C 1 137 ? -7.440 -56.829 17.402 1.00 52.49 137 VAL C N 1
ATOM 5220 C CA . VAL C 1 137 ? -7.230 -56.123 16.157 1.00 53.30 137 VAL C CA 1
ATOM 5221 C C . VAL C 1 137 ? -8.042 -54.844 16.067 1.00 54.87 137 VAL C C 1
ATOM 5222 O O . VAL C 1 137 ? -9.064 -54.688 16.731 1.00 54.89 137 VAL C O 1
ATOM 5226 N N . SER C 1 138 ? -7.530 -53.901 15.280 1.00 56.04 138 SER C N 1
ATOM 5227 C CA . SER C 1 138 ? -8.168 -52.635 14.996 1.00 57.62 138 SER C CA 1
ATOM 5228 C C . SER C 1 138 ? -8.264 -52.525 13.468 1.00 58.87 138 SER C C 1
ATOM 5229 O O . SER C 1 138 ? -7.361 -52.906 12.730 1.00 58.49 138 SER C O 1
ATOM 5232 N N . GLY C 1 139 ? -9.408 -52.081 13.020 1.00 60.25 139 GLY C N 1
ATOM 5233 C CA . GLY C 1 139 ? -9.765 -52.054 11.616 1.00 62.14 139 GLY C CA 1
ATOM 5234 C C . GLY C 1 139 ? -11.109 -52.743 11.442 1.00 64.24 139 GLY C C 1
ATOM 5235 O O . GLY C 1 139 ? -11.684 -53.302 12.399 1.00 64.97 139 GLY C O 1
ATOM 5236 N N . GLY C 1 140 ? -11.633 -52.681 10.233 1.00 64.85 140 GLY C N 1
ATOM 5237 C CA . GLY C 1 140 ? -12.937 -53.264 9.967 1.00 65.92 140 GLY C CA 1
ATOM 5238 C C . GLY C 1 140 ? -12.836 -54.462 9.072 1.00 66.61 140 GLY C C 1
ATOM 5239 O O . GLY C 1 140 ? -11.817 -55.157 9.051 1.00 66.79 140 GLY C O 1
ATOM 5240 N N . GLU C 1 141 ? -13.899 -54.684 8.313 1.00 66.65 141 GLU C N 1
ATOM 5241 C CA . GLU C 1 141 ? -13.950 -55.730 7.308 1.00 67.06 141 GLU C CA 1
ATOM 5242 C C . GLU C 1 141 ? -12.931 -55.382 6.210 1.00 67.09 141 GLU C C 1
ATOM 5243 O O . GLU C 1 141 ? -12.249 -56.276 5.729 1.00 67.00 141 GLU C O 1
ATOM 5249 N N . VAL C 1 142 ? -12.785 -54.070 5.883 1.00 67.13 142 VAL C N 1
ATOM 5250 C CA . VAL C 1 142 ? -11.843 -53.522 4.907 1.00 67.69 142 VAL C CA 1
ATOM 5251 C C . VAL C 1 142 ? -10.399 -53.880 5.246 1.00 68.02 142 VAL C C 1
ATOM 5252 O O . VAL C 1 142 ? -9.737 -54.503 4.422 1.00 68.51 142 VAL C O 1
ATOM 5256 N N . GLY C 1 143 ? -9.945 -53.542 6.456 1.00 67.59 143 GLY C N 1
ATOM 5257 C CA . GLY C 1 143 ? -8.596 -53.851 6.916 1.00 67.36 143 GLY C CA 1
ATOM 5258 C C . GLY C 1 143 ? -8.349 -55.342 7.056 1.00 66.84 143 GLY C C 1
ATOM 5259 O O . GLY C 1 143 ? -7.228 -55.812 6.847 1.00 67.13 143 GLY C O 1
ATOM 5260 N N . ALA C 1 144 ? -9.396 -56.103 7.405 1.00 65.79 144 ALA C N 1
ATOM 5261 C CA . ALA C 1 144 ? -9.275 -57.546 7.544 1.00 65.44 144 ALA C CA 1
ATOM 5262 C C . ALA C 1 144 ? -9.051 -58.192 6.170 1.00 64.74 144 ALA C C 1
ATOM 5263 O O . ALA C 1 144 ? -8.212 -59.092 6.036 1.00 65.41 144 ALA C O 1
ATOM 5265 N N . LYS C 1 145 ? -9.792 -57.717 5.150 1.00 62.89 145 LYS C N 1
ATOM 5266 C CA . LYS C 1 145 ? -9.685 -58.202 3.782 1.00 61.28 145 LYS C CA 1
ATOM 5267 C C . LYS C 1 145 ? -8.354 -57.778 3.172 1.00 59.93 145 LYS C C 1
ATOM 5268 O O . LYS C 1 145 ? -7.725 -58.571 2.482 1.00 59.86 145 LYS C O 1
ATOM 5274 N N . ALA C 1 146 ? -7.922 -56.533 3.443 1.00 59.01 146 ALA C N 1
ATOM 5275 C CA . ALA C 1 146 ? -6.678 -55.952 2.926 1.00 58.51 146 ALA C CA 1
ATOM 5276 C C . ALA C 1 146 ? -5.421 -56.291 3.735 1.00 57.88 146 ALA C C 1
ATOM 5277 O O . ALA C 1 146 ? -4.327 -55.870 3.348 1.00 58.05 146 ALA C O 1
ATOM 5279 N N . ALA C 1 147 ? -5.568 -57.044 4.850 1.00 56.75 147 ALA C N 1
ATOM 5280 C CA . ALA C 1 147 ? -4.465 -57.425 5.733 1.00 55.80 147 ALA C CA 1
ATOM 5281 C C . ALA C 1 147 ? -3.684 -56.194 6.215 1.00 55.03 147 ALA C C 1
ATOM 5282 O O . ALA C 1 147 ? -2.457 -56.148 6.138 1.00 55.39 147 ALA C O 1
ATOM 5284 N N . THR C 1 148 ? -4.409 -55.173 6.657 1.00 53.98 148 THR C N 1
ATOM 5285 C CA . THR C 1 148 ? -3.807 -53.923 7.151 1.00 53.54 148 THR C CA 1
ATOM 5286 C C . THR C 1 148 ? -4.220 -53.582 8.587 1.00 52.66 148 THR C C 1
ATOM 5287 O O . THR C 1 148 ? -3.994 -52.452 9.047 1.00 52.68 148 THR C O 1
ATOM 5291 N N . LEU C 1 149 ? -4.802 -54.570 9.294 1.00 51.41 149 LEU C N 1
ATOM 5292 C CA . LEU C 1 149 ? -5.215 -54.477 10.676 1.00 50.30 149 LEU C CA 1
ATOM 5293 C C . LEU C 1 149 ? -4.025 -54.111 11.573 1.00 49.27 149 LEU C C 1
ATOM 5294 O O . LEU C 1 149 ? -2.881 -54.488 11.302 1.00 48.60 149 LEU C O 1
ATOM 5299 N N . SER C 1 150 ? -4.308 -53.363 12.637 1.00 48.51 150 SER C N 1
ATOM 5300 C CA . SER C 1 150 ? -3.319 -53.068 13.650 1.00 48.35 150 SER C CA 1
ATOM 5301 C C . SER C 1 150 ? -3.511 -54.167 14.714 1.00 46.68 150 SER C C 1
ATOM 5302 O O . SER C 1 150 ? -4.641 -54.494 15.076 1.00 45.74 150 SER C O 1
ATOM 5305 N N . ILE C 1 151 ? -2.415 -54.771 15.174 1.00 46.19 151 ILE C N 1
ATOM 5306 C CA . ILE C 1 151 ? -2.475 -55.870 16.135 1.00 46.34 151 ILE C CA 1
ATOM 5307 C C . ILE C 1 151 ? -1.651 -55.541 17.379 1.00 46.64 151 ILE C C 1
ATOM 5308 O O . ILE C 1 151 ? -0.477 -55.174 17.266 1.00 46.66 151 ILE C O 1
ATOM 5313 N N . MET C 1 152 ? -2.289 -55.610 18.564 1.00 46.41 152 MET C N 1
ATOM 5314 C CA . MET C 1 152 ? -1.640 -55.281 19.834 1.00 46.83 152 MET C CA 1
ATOM 5315 C C . MET C 1 152 ? -1.548 -56.571 20.614 1.00 45.96 152 MET C C 1
ATOM 5316 O O . MET C 1 152 ? -2.575 -57.188 20.899 1.00 45.83 152 MET C O 1
ATOM 5321 N N . VAL C 1 153 ? -0.322 -57.016 20.919 1.00 45.41 153 VAL C N 1
ATOM 5322 C CA . VAL C 1 153 ? -0.140 -58.351 21.479 1.00 45.54 153 VAL C CA 1
ATOM 5323 C C . VAL C 1 153 ? 0.420 -58.397 22.902 1.00 45.87 153 VAL C C 1
ATOM 5324 O O . VAL C 1 153 ? 1.438 -57.782 23.220 1.00 45.52 153 VAL C O 1
ATOM 5328 N N . GLY C 1 154 ? -0.258 -59.185 23.726 1.00 46.19 154 GLY C N 1
ATOM 5329 C CA . GLY C 1 154 ? 0.134 -59.458 25.097 1.00 47.08 154 GLY C CA 1
ATOM 5330 C C . GLY C 1 154 ? 0.522 -60.917 25.259 1.00 47.76 154 GLY C C 1
ATOM 5331 O O . GLY C 1 154 ? -0.297 -61.814 25.064 1.00 48.68 154 GLY C O 1
ATOM 5332 N N . GLY C 1 155 ? 1.777 -61.159 25.570 1.00 47.45 155 GLY C N 1
ATOM 5333 C CA . GLY C 1 155 ? 2.280 -62.501 25.793 1.00 48.51 155 GLY C CA 1
ATOM 5334 C C . GLY C 1 155 ? 3.789 -62.562 25.879 1.00 49.83 155 GLY C C 1
ATOM 5335 O O . GLY C 1 155 ? 4.478 -61.542 25.833 1.00 49.87 155 GLY C O 1
ATOM 5336 N N . CYS C 1 156 ? 4.297 -63.769 26.005 1.00 50.85 156 CYS C N 1
ATOM 5337 C CA . CYS C 1 156 ? 5.710 -64.116 26.100 1.00 52.32 156 CYS C CA 1
ATOM 5338 C C . CYS C 1 156 ? 6.426 -63.729 24.778 1.00 52.22 156 CYS C C 1
ATOM 5339 O O . CYS C 1 156 ? 5.887 -63.961 23.699 1.00 52.09 156 CYS C O 1
ATOM 5342 N N . PRO C 1 157 ? 7.623 -63.119 24.845 1.00 52.41 157 PRO C N 1
ATOM 5343 C CA . PRO C 1 157 ? 8.310 -62.698 23.606 1.00 52.95 157 PRO C CA 1
ATOM 5344 C C . PRO C 1 157 ? 8.588 -63.816 22.600 1.00 54.74 157 PRO C C 1
ATOM 5345 O O . PRO C 1 157 ? 8.457 -63.593 21.397 1.00 55.39 157 PRO C O 1
ATOM 5349 N N . ASN C 1 158 ? 8.929 -65.012 23.061 1.00 55.49 158 ASN C N 1
ATOM 5350 C CA . ASN C 1 158 ? 9.117 -66.137 22.112 1.00 56.18 158 ASN C CA 1
ATOM 5351 C C . ASN C 1 158 ? 7.790 -66.459 21.427 1.00 55.39 158 ASN C C 1
ATOM 5352 O O . ASN C 1 158 ? 7.774 -66.551 20.193 1.00 55.43 158 ASN C O 1
ATOM 5357 N N . THR C 1 159 ? 6.732 -66.646 22.215 1.00 54.13 159 THR C N 1
ATOM 5358 C CA . THR C 1 159 ? 5.415 -67.024 21.650 1.00 53.20 159 THR C CA 1
ATOM 5359 C C . THR C 1 159 ? 5.003 -65.967 20.623 1.00 52.94 159 THR C C 1
ATOM 5360 O O . THR C 1 159 ? 4.494 -66.346 19.558 1.00 53.25 159 THR C O 1
ATOM 5364 N N . PHE C 1 160 ? 5.235 -64.694 20.935 1.00 52.05 160 PHE C N 1
ATOM 5365 C CA . PHE C 1 160 ? 4.889 -63.594 20.003 1.00 51.29 160 PHE C CA 1
ATOM 5366 C C . PHE C 1 160 ? 5.661 -63.762 18.696 1.00 51.00 160 PHE C C 1
ATOM 5367 O O . PHE C 1 160 ? 5.064 -63.613 17.626 1.00 51.25 160 PHE C O 1
ATOM 5375 N N . GLU C 1 161 ? 6.951 -64.055 18.796 1.00 50.33 161 GLU C N 1
ATOM 5376 C CA . GLU C 1 161 ? 7.783 -64.133 17.573 1.00 50.40 161 GLU C CA 1
ATOM 5377 C C . GLU C 1 161 ? 7.276 -65.282 16.703 1.00 50.47 161 GLU C C 1
ATOM 5378 O O . GLU C 1 161 ? 7.324 -65.152 15.478 1.00 51.13 161 GLU C O 1
ATOM 5384 N N . ARG C 1 162 ? 6.791 -66.349 17.330 1.00 49.56 162 ARG C N 1
ATOM 5385 C CA . ARG C 1 162 ? 6.271 -67.521 16.585 1.00 49.34 162 ARG C CA 1
ATOM 5386 C C . ARG C 1 162 ? 5.022 -67.123 15.800 1.00 49.32 162 ARG C C 1
ATOM 5387 O O . ARG C 1 162 ? 4.902 -67.538 14.648 1.00 49.92 162 ARG C O 1
ATOM 5395 N N . ALA C 1 163 ? 4.125 -66.364 16.418 1.00 48.73 163 ALA C N 1
ATOM 5396 C CA . ALA C 1 163 ? 2.865 -65.987 15.747 1.00 48.92 163 ALA C CA 1
ATOM 5397 C C . ALA C 1 163 ? 3.104 -64.795 14.821 1.00 49.13 163 ALA C C 1
ATOM 5398 O O . ALA C 1 163 ? 2.242 -64.526 13.981 1.00 48.76 163 ALA C O 1
ATOM 5400 N N . LEU C 1 164 ? 4.245 -64.126 14.974 1.00 49.52 164 LEU C N 1
ATOM 5401 C CA . LEU C 1 164 ? 4.555 -62.946 14.159 1.00 50.48 164 LEU C CA 1
ATOM 5402 C C . LEU C 1 164 ? 4.372 -63.147 12.639 1.00 51.66 164 LEU C C 1
ATOM 5403 O O . LEU C 1 164 ? 3.681 -62.324 12.042 1.00 51.92 164 LEU C O 1
ATOM 5408 N N . PRO C 1 165 ? 4.893 -64.211 11.981 1.00 52.25 165 PRO C N 1
ATOM 5409 C CA . PRO C 1 165 ? 4.601 -64.393 10.542 1.00 52.00 165 PRO C CA 1
ATOM 5410 C C . PRO C 1 165 ? 3.099 -64.540 10.267 1.00 51.36 165 PRO C C 1
ATOM 5411 O O . PRO C 1 165 ? 2.647 -64.181 9.182 1.00 51.84 165 PRO C O 1
ATOM 5415 N N . LEU C 1 166 ? 2.328 -65.058 11.239 1.00 50.03 166 LEU C N 1
ATOM 5416 C CA . LEU C 1 166 ? 0.875 -65.204 11.111 1.00 49.41 166 LEU C CA 1
ATOM 5417 C C . LEU C 1 166 ? 0.233 -63.834 11.197 1.00 48.72 166 LEU C C 1
ATOM 5418 O O . LEU C 1 166 ? -0.643 -63.518 10.402 1.00 48.81 166 LEU C O 1
ATOM 5423 N N . PHE C 1 167 ? 0.681 -63.008 12.152 1.00 47.97 167 PHE C N 1
ATOM 5424 C CA . PHE C 1 167 ? 0.194 -61.649 12.324 1.00 47.22 167 PHE C CA 1
ATOM 5425 C C . PHE C 1 167 ? 0.498 -60.805 11.095 1.00 47.86 167 PHE C C 1
ATOM 5426 O O . PHE C 1 167 ? -0.338 -60.008 10.709 1.00 47.90 167 PHE C O 1
ATOM 5434 N N . GLN C 1 168 ? 1.671 -60.982 10.471 1.00 48.18 168 GLN C N 1
ATOM 5435 C CA . GLN C 1 168 ? 2.041 -60.219 9.272 1.00 49.36 168 GLN C CA 1
ATOM 5436 C C . GLN C 1 168 ? 1.189 -60.553 8.042 1.00 50.84 168 GLN C C 1
ATOM 5437 O O . GLN C 1 168 ? 1.121 -59.764 7.105 1.00 51.06 168 GLN C O 1
ATOM 5443 N N . ALA C 1 169 ? 0.594 -61.734 8.021 1.00 51.95 169 ALA C N 1
ATOM 5444 C CA . ALA C 1 169 ? -0.285 -62.151 6.933 1.00 53.47 169 ALA C CA 1
ATOM 5445 C C . ALA C 1 169 ? -1.672 -61.515 7.081 1.00 54.70 169 ALA C C 1
ATOM 5446 O O . ALA C 1 169 ? -2.370 -61.363 6.086 1.00 55.63 169 ALA C O 1
ATOM 5448 N N . MET C 1 170 ? -2.090 -61.184 8.311 1.00 54.43 170 MET C N 1
ATOM 5449 C CA . MET C 1 170 ? -3.400 -60.603 8.571 1.00 54.63 170 MET C CA 1
ATOM 5450 C C . MET C 1 170 ? -3.389 -59.096 8.839 1.00 54.79 170 MET C C 1
ATOM 5451 O O . MET C 1 170 ? -4.448 -58.474 8.812 1.00 55.05 170 MET C O 1
ATOM 5456 N N . GLY C 1 171 ? -2.232 -58.536 9.159 1.00 54.52 171 GLY C N 1
ATOM 5457 C CA . GLY C 1 171 ? -2.139 -57.132 9.508 1.00 55.07 171 GLY C CA 1
ATOM 5458 C C . GLY C 1 171 ? -0.840 -56.449 9.161 1.00 55.88 171 GLY C C 1
ATOM 5459 O O . GLY C 1 171 ? 0.079 -57.067 8.631 1.00 56.11 171 GLY C O 1
ATOM 5460 N N . LYS C 1 172 ? -0.764 -55.160 9.466 1.00 56.37 172 LYS C N 1
ATOM 5461 C CA . LYS C 1 172 ? 0.380 -54.339 9.117 1.00 57.77 172 LYS C CA 1
ATOM 5462 C C . LYS C 1 172 ? 1.071 -53.798 10.384 1.00 58.55 172 LYS C C 1
ATOM 5463 O O . LYS C 1 172 ? 2.252 -54.096 10.607 1.00 59.08 172 LYS C O 1
ATOM 5469 N N . ASN C 1 173 ? 0.347 -53.020 11.219 1.00 58.16 173 ASN C N 1
ATOM 5470 C CA . ASN C 1 173 ? 0.951 -52.473 12.427 1.00 58.36 173 ASN C CA 1
ATOM 5471 C C . ASN C 1 173 ? 0.854 -53.431 13.596 1.00 56.73 173 ASN C C 1
ATOM 5472 O O . ASN C 1 173 ? -0.114 -53.390 14.337 1.00 56.71 173 ASN C O 1
ATOM 5477 N N . ILE C 1 174 ? 1.865 -54.289 13.763 1.00 55.13 174 ILE C N 1
ATOM 5478 C CA . ILE C 1 174 ? 1.880 -55.275 14.840 1.00 54.16 174 ILE C CA 1
ATOM 5479 C C . ILE C 1 174 ? 2.878 -54.886 15.941 1.00 53.28 174 ILE C C 1
ATOM 5480 O O . ILE C 1 174 ? 4.039 -54.575 15.649 1.00 53.25 174 ILE C O 1
ATOM 5485 N N . THR C 1 175 ? 2.430 -54.901 17.198 1.00 52.23 175 THR C N 1
ATOM 5486 C CA . THR C 1 175 ? 3.292 -54.518 18.307 1.00 52.18 175 THR C CA 1
ATOM 5487 C C . THR C 1 175 ? 3.024 -55.375 19.517 1.00 51.83 175 THR C C 1
ATOM 5488 O O . THR C 1 175 ? 1.865 -55.506 19.916 1.00 52.14 175 THR C O 1
ATOM 5492 N N . ARG C 1 176 ? 4.093 -55.918 20.135 1.00 50.63 176 ARG C N 1
ATOM 5493 C CA . ARG C 1 176 ? 3.970 -56.644 21.384 1.00 49.98 176 ARG C CA 1
ATOM 5494 C C . ARG C 1 176 ? 4.048 -55.567 22.508 1.00 50.49 176 ARG C C 1
ATOM 5495 O O . ARG C 1 176 ? 5.073 -54.907 22.661 1.00 51.02 176 ARG C O 1
ATOM 5503 N N . VAL C 1 177 ? 2.953 -55.359 23.252 1.00 50.23 177 VAL C N 1
ATOM 5504 C CA . VAL C 1 177 ? 2.892 -54.310 24.277 1.00 50.64 177 VAL C CA 1
ATOM 5505 C C . VAL C 1 177 ? 3.371 -54.830 25.657 1.00 50.43 177 VAL C C 1
ATOM 5506 O O . VAL C 1 177 ? 3.863 -54.027 26.446 1.00 50.84 177 VAL C O 1
ATOM 5510 N N . GLY C 1 178 ? 3.289 -56.137 25.922 1.00 49.85 178 GLY C N 1
ATOM 5511 C CA . GLY C 1 178 ? 3.787 -56.674 27.190 1.00 49.25 178 GLY C CA 1
ATOM 5512 C C . GLY C 1 178 ? 3.373 -58.100 27.433 1.00 49.09 178 GLY C C 1
ATOM 5513 O O . GLY C 1 178 ? 3.122 -58.826 26.480 1.00 49.23 178 GLY C O 1
ATOM 5514 N N . GLY C 1 179 ? 3.307 -58.497 28.700 1.00 48.51 179 GLY C N 1
ATOM 5515 C CA . GLY C 1 179 ? 2.844 -59.817 29.102 1.00 48.62 179 GLY C CA 1
ATOM 5516 C C . GLY C 1 179 ? 1.346 -59.972 28.894 1.00 49.14 179 GLY C C 1
ATOM 5517 O O . GLY C 1 179 ? 0.683 -59.071 28.367 1.00 49.70 179 GLY C O 1
ATOM 5518 N N . ASN C 1 180 ? 0.806 -61.133 29.232 1.00 48.86 180 ASN C N 1
ATOM 5519 C CA . ASN C 1 180 ? -0.616 -61.410 29.036 1.00 48.82 180 ASN C CA 1
ATOM 5520 C C . ASN C 1 180 ? -1.536 -60.387 29.711 1.00 49.13 180 ASN C C 1
ATOM 5521 O O . ASN C 1 180 ? -1.335 -60.005 30.872 1.00 49.45 180 ASN C O 1
ATOM 5526 N N . GLY C 1 181 ? -2.503 -59.926 28.924 1.00 48.61 181 GLY C N 1
ATOM 5527 C CA . GLY C 1 181 ? -3.497 -58.927 29.286 1.00 48.41 181 GLY C CA 1
ATOM 5528 C C . GLY C 1 181 ? -3.225 -57.559 28.682 1.00 48.05 181 GLY C C 1
ATOM 5529 O O . GLY C 1 181 ? -4.158 -56.774 28.458 1.00 48.10 181 GLY C O 1
ATOM 5530 N N . ASP C 1 182 ? -1.941 -57.276 28.385 1.00 47.14 182 ASP C N 1
ATOM 5531 C CA . ASP C 1 182 ? -1.495 -55.989 27.877 1.00 46.90 182 ASP C CA 1
ATOM 5532 C C . ASP C 1 182 ? -1.920 -55.673 26.441 1.00 46.38 182 ASP C C 1
ATOM 5533 O O . ASP C 1 182 ? -2.006 -54.492 26.096 1.00 46.98 182 ASP C O 1
ATOM 5538 N N . GLY C 1 183 ? -2.194 -56.686 25.633 1.00 45.12 183 GLY C N 1
ATOM 5539 C CA . GLY C 1 183 ? -2.661 -56.454 24.271 1.00 44.56 183 GLY C CA 1
ATOM 5540 C C . GLY C 1 183 ? -4.081 -55.926 24.299 1.00 43.94 183 GLY C C 1
ATOM 5541 O O . GLY C 1 183 ? -4.394 -54.954 23.609 1.00 44.38 183 GLY C O 1
ATOM 5542 N N . GLN C 1 184 ? -4.943 -56.541 25.135 1.00 43.05 184 GLN C N 1
ATOM 5543 C CA . GLN C 1 184 ? -6.331 -56.119 25.339 1.00 42.85 184 GLN C CA 1
ATOM 5544 C C . GLN C 1 184 ? -6.376 -54.766 26.061 1.00 43.23 184 GLN C C 1
ATOM 5545 O O . GLN C 1 184 ? -7.234 -53.943 25.762 1.00 43.65 184 GLN C O 1
ATOM 5551 N N . THR C 1 185 ? -5.435 -54.517 26.976 1.00 43.10 185 THR C N 1
ATOM 5552 C CA . THR C 1 185 ? -5.330 -53.248 27.677 1.00 43.80 185 THR C CA 1
ATOM 5553 C C . THR C 1 185 ? -5.008 -52.134 26.671 1.00 43.91 185 THR C C 1
ATOM 5554 O O . THR C 1 185 ? -5.670 -51.092 26.677 1.00 43.66 185 THR C O 1
ATOM 5558 N N . ALA C 1 186 ? -4.038 -52.385 25.770 1.00 43.66 186 ALA C N 1
ATOM 5559 C CA . ALA C 1 186 ? -3.682 -51.428 24.729 1.00 43.55 186 ALA C CA 1
ATOM 5560 C C . ALA C 1 186 ? -4.834 -51.215 23.759 1.00 43.22 186 ALA C C 1
ATOM 5561 O O . ALA C 1 186 ? -4.935 -50.125 23.192 1.00 44.32 186 ALA C O 1
ATOM 5563 N N . LYS C 1 187 ? -5.689 -52.227 23.547 1.00 41.74 187 LYS C N 1
ATOM 5564 C CA . LYS C 1 187 ? -6.823 -52.056 22.642 1.00 41.44 187 LYS C CA 1
ATOM 5565 C C . LYS C 1 187 ? -7.870 -51.170 23.295 1.00 41.39 187 LYS C C 1
ATOM 5566 O O . LYS C 1 187 ? -8.406 -50.273 22.643 1.00 41.48 187 LYS C O 1
ATOM 5572 N N . VAL C 1 188 ? -8.145 -51.402 24.582 1.00 41.62 188 VAL C N 1
ATOM 5573 C CA . VAL C 1 188 ? -9.138 -50.618 25.311 1.00 42.28 188 VAL C CA 1
ATOM 5574 C C . VAL C 1 188 ? -8.688 -49.166 25.436 1.00 42.58 188 VAL C C 1
ATOM 5575 O O . VAL C 1 188 ? -9.495 -48.262 25.198 1.00 42.90 188 VAL C O 1
ATOM 5579 N N . ALA C 1 189 ? -7.377 -48.940 25.674 1.00 42.24 189 ALA C N 1
ATOM 5580 C CA . ALA C 1 189 ? -6.792 -47.597 25.749 1.00 42.25 189 ALA C CA 1
ATOM 5581 C C . ALA C 1 189 ? -6.889 -46.885 24.394 1.00 42.22 189 ALA C C 1
ATOM 5582 O O . ALA C 1 189 ? -7.094 -45.665 24.344 1.00 42.39 189 ALA C O 1
ATOM 5584 N N . ASN C 1 190 ? -6.757 -47.650 23.295 1.00 41.35 190 ASN C N 1
ATOM 5585 C CA . ASN C 1 190 ? -6.880 -47.127 21.948 1.00 41.23 190 ASN C CA 1
ATOM 5586 C C . ASN C 1 190 ? -8.320 -46.665 21.731 1.00 41.13 190 ASN C C 1
ATOM 5587 O O . ASN C 1 190 ? -8.533 -45.572 21.229 1.00 40.89 190 ASN C O 1
ATOM 5592 N N . GLN C 1 191 ? -9.304 -47.451 22.180 1.00 41.44 191 GLN C N 1
ATOM 5593 C CA . GLN C 1 191 ? -10.720 -47.085 22.039 1.00 41.71 191 GLN C CA 1
ATOM 5594 C C . GLN C 1 191 ? -11.136 -45.900 22.897 1.00 42.11 191 GLN C C 1
ATOM 5595 O O . GLN C 1 191 ? -12.125 -45.251 22.585 1.00 42.57 191 GLN C O 1
ATOM 5601 N N . ILE C 1 192 ? -10.402 -45.619 23.984 1.00 41.86 192 ILE C N 1
ATOM 5602 C CA . ILE C 1 192 ? -10.661 -44.447 24.818 1.00 41.91 192 ILE C CA 1
ATOM 5603 C C . ILE C 1 192 ? -10.203 -43.221 24.004 1.00 41.94 192 ILE C C 1
ATOM 5604 O O . ILE C 1 192 ? -10.976 -42.283 23.820 1.00 41.89 192 ILE C O 1
ATOM 5609 N N . ILE C 1 193 ? -8.976 -43.270 23.443 1.00 41.89 193 ILE C N 1
ATOM 5610 C CA . ILE C 1 193 ? -8.454 -42.155 22.655 1.00 42.23 193 ILE C CA 1
ATOM 5611 C C . ILE C 1 193 ? -9.310 -41.928 21.428 1.00 43.06 193 ILE C C 1
ATOM 5612 O O . ILE C 1 193 ? -9.631 -40.789 21.145 1.00 43.27 193 ILE C O 1
ATOM 5617 N N . VAL C 1 194 ? -9.755 -42.998 20.757 1.00 43.10 194 VAL C N 1
ATOM 5618 C CA . VAL C 1 194 ? -10.595 -42.827 19.566 1.00 43.25 194 VAL C CA 1
ATOM 5619 C C . VAL C 1 194 ? -11.921 -42.143 19.917 1.00 42.74 194 VAL C C 1
ATOM 5620 O O . VAL C 1 194 ? -12.198 -41.083 19.357 1.00 43.06 194 VAL C O 1
ATOM 5624 N N . ALA C 1 195 ? -12.698 -42.698 20.867 1.00 41.73 195 ALA C N 1
ATOM 5625 C CA . ALA C 1 195 ? -13.965 -42.076 21.239 1.00 41.63 195 ALA C CA 1
ATOM 5626 C C . ALA C 1 195 ? -13.795 -40.641 21.790 1.00 42.46 195 ALA C C 1
ATOM 5627 O O . ALA C 1 195 ? -14.548 -39.749 21.391 1.00 43.40 195 ALA C O 1
ATOM 5629 N N . LEU C 1 196 ? -12.777 -40.395 22.642 1.00 41.74 196 LEU C N 1
ATOM 5630 C CA . LEU C 1 196 ? -12.560 -39.060 23.190 1.00 41.21 196 LEU C CA 1
ATOM 5631 C C . LEU C 1 196 ? -12.040 -38.059 22.150 1.00 41.56 196 LEU C C 1
ATOM 5632 O O . LEU C 1 196 ? -12.429 -36.896 22.200 1.00 41.95 196 LEU C O 1
ATOM 5637 N N . ASN C 1 197 ? -11.215 -38.497 21.184 1.00 40.98 197 ASN C N 1
ATOM 5638 C CA . ASN C 1 197 ? -10.758 -37.609 20.106 1.00 40.76 197 ASN C CA 1
ATOM 5639 C C . ASN C 1 197 ? -11.958 -37.279 19.185 1.00 40.95 197 ASN C C 1
ATOM 5640 O O . ASN C 1 197 ? -12.027 -36.191 18.638 1.00 40.10 197 ASN C O 1
ATOM 5645 N N . ILE C 1 198 ? -12.902 -38.230 19.014 1.00 42.17 198 ILE C N 1
ATOM 5646 C CA . ILE C 1 198 ? -14.113 -38.001 18.228 1.00 43.10 198 ILE C CA 1
ATOM 5647 C C . ILE C 1 198 ? -14.955 -36.965 18.952 1.00 43.17 198 ILE C C 1
ATOM 5648 O O . ILE C 1 198 ? -15.414 -36.026 18.319 1.00 44.17 198 ILE C O 1
ATOM 5653 N N . GLN C 1 199 ? -15.112 -37.095 20.279 1.00 42.37 199 GLN C N 1
ATOM 5654 C CA . GLN C 1 199 ? -15.885 -36.127 21.035 1.00 41.86 199 GLN C CA 1
ATOM 5655 C C . GLN C 1 199 ? -15.202 -34.722 21.074 1.00 42.31 199 GLN C C 1
ATOM 5656 O O . GLN C 1 199 ? -15.896 -33.716 21.018 1.00 42.06 199 GLN C O 1
ATOM 5662 N N . ALA C 1 200 ? -13.852 -34.671 21.072 1.00 42.14 200 ALA C N 1
ATOM 5663 C CA . ALA C 1 200 ? -13.078 -33.433 21.053 1.00 41.88 200 ALA C CA 1
ATOM 5664 C C . ALA C 1 200 ? -13.344 -32.641 19.759 1.00 42.07 200 ALA C C 1
ATOM 5665 O O . ALA C 1 200 ? -13.644 -31.449 19.842 1.00 41.95 200 ALA C O 1
ATOM 5667 N N . VAL C 1 201 ? -13.296 -33.306 18.588 1.00 41.57 201 VAL C N 1
ATOM 5668 C CA . VAL C 1 201 ? -13.576 -32.688 17.293 1.00 41.90 201 VAL C CA 1
ATOM 5669 C C . VAL C 1 201 ? -15.067 -32.292 17.193 1.00 41.60 201 VAL C C 1
ATOM 5670 O O . VAL C 1 201 ? -15.365 -31.182 16.773 1.00 41.19 201 VAL C O 1
ATOM 5674 N N . ALA C 1 202 ? -15.989 -33.179 17.610 1.00 41.46 202 ALA C N 1
ATOM 5675 C CA . ALA C 1 202 ? -17.423 -32.884 17.568 1.00 42.09 202 ALA C CA 1
ATOM 5676 C C . ALA C 1 202 ? -17.778 -31.672 18.444 1.00 43.11 202 ALA C C 1
ATOM 5677 O O . ALA C 1 202 ? -18.516 -30.783 17.998 1.00 43.28 202 ALA C O 1
ATOM 5679 N N . GLU C 1 203 ? -17.222 -31.607 19.670 1.00 42.92 203 GLU C N 1
ATOM 5680 C CA . GLU C 1 203 ? -17.480 -30.476 20.545 1.00 42.79 203 GLU C CA 1
ATOM 5681 C C . GLU C 1 203 ? -16.926 -29.172 19.979 1.00 41.70 203 GLU C C 1
ATOM 5682 O O . GLU C 1 203 ? -17.641 -28.182 19.989 1.00 40.93 203 GLU C O 1
ATOM 5688 N N . ALA C 1 204 ? -15.695 -29.190 19.438 1.00 41.81 204 ALA C N 1
ATOM 5689 C CA . ALA C 1 204 ? -15.047 -28.017 18.864 1.00 43.28 204 ALA C CA 1
ATOM 5690 C C . ALA C 1 204 ? -15.702 -27.502 17.573 1.00 44.99 204 ALA C C 1
ATOM 5691 O O . ALA C 1 204 ? -15.860 -26.291 17.423 1.00 45.71 204 ALA C O 1
ATOM 5693 N N . LEU C 1 205 ? -16.080 -28.401 16.653 1.00 45.41 205 LEU C N 1
ATOM 5694 C CA . LEU C 1 205 ? -16.741 -27.977 15.424 1.00 45.98 205 LEU C CA 1
ATOM 5695 C C . LEU C 1 205 ? -18.180 -27.516 15.700 1.00 46.76 205 LEU C C 1
ATOM 5696 O O . LEU C 1 205 ? -18.659 -26.623 15.004 1.00 47.61 205 LEU C O 1
ATOM 5701 N N . LEU C 1 206 ? -18.852 -28.067 16.727 1.00 46.66 206 LEU C N 1
ATOM 5702 C CA . LEU C 1 206 ? -20.201 -27.625 17.086 1.00 47.13 206 LEU C CA 1
ATOM 5703 C C . LEU C 1 206 ? -20.133 -26.205 17.593 1.00 47.74 206 LEU C C 1
ATOM 5704 O O . LEU C 1 206 ? -20.912 -25.364 17.155 1.00 47.60 206 LEU C O 1
ATOM 5709 N N . PHE C 1 207 ? -19.149 -25.920 18.473 1.00 47.93 207 PHE C N 1
ATOM 5710 C CA . PHE C 1 207 ? -18.907 -24.600 19.016 1.00 48.66 207 PHE C CA 1
ATOM 5711 C C . PHE C 1 207 ? -18.636 -23.620 17.878 1.00 49.28 207 PHE C C 1
ATOM 5712 O O . PHE C 1 207 ? -19.226 -22.545 17.845 1.00 49.89 207 PHE C O 1
ATOM 5720 N N . ALA C 1 208 ? -17.769 -24.006 16.932 1.00 49.12 208 ALA C N 1
ATOM 5721 C CA . ALA C 1 208 ? -17.433 -23.153 15.807 1.00 49.75 208 ALA C CA 1
ATOM 5722 C C . ALA C 1 208 ? -18.639 -22.853 14.913 1.00 50.45 208 ALA C C 1
ATOM 5723 O O . ALA C 1 208 ? -18.825 -21.704 14.511 1.00 51.03 208 ALA C O 1
ATOM 5725 N N . ALA C 1 209 ? -19.452 -23.874 14.607 1.00 49.92 209 ALA C N 1
ATOM 5726 C CA . ALA C 1 209 ? -20.621 -23.716 13.747 1.00 49.36 209 ALA C CA 1
ATOM 5727 C C . ALA C 1 209 ? -21.684 -22.869 14.415 1.00 48.43 209 ALA C C 1
ATOM 5728 O O . ALA C 1 209 ? -22.271 -22.009 13.765 1.00 48.51 209 ALA C O 1
ATOM 5730 N N . ARG C 1 210 ? -21.898 -23.068 15.711 1.00 47.68 210 ARG C N 1
ATOM 5731 C CA . ARG C 1 210 ? -22.874 -22.294 16.487 1.00 47.82 210 ARG C CA 1
ATOM 5732 C C . ARG C 1 210 ? -22.481 -20.794 16.594 1.00 47.66 210 ARG C C 1
ATOM 5733 O O . ARG C 1 210 ? -23.350 -19.935 16.724 1.00 47.50 210 ARG C O 1
ATOM 5741 N N . ASN C 1 211 ? -21.175 -20.492 16.500 1.00 47.68 211 ASN C N 1
ATOM 5742 C CA . ASN C 1 211 ? -20.641 -19.131 16.483 1.00 48.61 211 ASN C CA 1
ATOM 5743 C C . ASN C 1 211 ? -20.636 -18.483 15.079 1.00 49.49 211 ASN C C 1
ATOM 5744 O O . ASN C 1 211 ? -20.199 -17.341 14.940 1.00 49.32 211 ASN C O 1
ATOM 5749 N N . GLY C 1 212 ? -21.094 -19.230 14.075 1.00 50.06 212 GLY C N 1
ATOM 5750 C CA . GLY C 1 212 ? -21.188 -18.683 12.709 1.00 51.15 212 GLY C CA 1
ATOM 5751 C C . GLY C 1 212 ? -20.055 -19.116 11.798 1.00 52.29 212 GLY C C 1
ATOM 5752 O O . GLY C 1 212 ? -20.059 -18.709 10.629 1.00 53.21 212 GLY C O 1
ATOM 5753 N N . ALA C 1 213 ? -19.112 -19.897 12.311 1.00 52.07 213 ALA C N 1
ATOM 5754 C CA . ALA C 1 213 ? -17.949 -20.292 11.496 1.00 52.64 213 ALA C CA 1
ATOM 5755 C C . ALA C 1 213 ? -18.295 -21.506 10.639 1.00 53.38 213 ALA C C 1
ATOM 5756 O O . ALA C 1 213 ? -19.249 -22.208 10.972 1.00 54.07 213 ALA C O 1
ATOM 5758 N N . ASP C 1 214 ? -17.542 -21.719 9.565 1.00 53.35 214 ASP C N 1
ATOM 5759 C CA . ASP C 1 214 ? -17.737 -22.916 8.709 1.00 53.43 214 ASP C CA 1
ATOM 5760 C C . ASP C 1 214 ? -16.867 -24.038 9.270 1.00 53.05 214 ASP C C 1
ATOM 5761 O O . ASP C 1 214 ? -15.635 -23.934 9.185 1.00 53.42 214 ASP C O 1
ATOM 5766 N N . PRO C 1 215 ? -17.470 -25.102 9.827 1.00 52.06 215 PRO C N 1
ATOM 5767 C CA . PRO C 1 215 ? -16.714 -26.209 10.379 1.00 51.60 215 PRO C CA 1
ATOM 5768 C C . PRO C 1 215 ? -15.594 -26.667 9.435 1.00 51.64 215 PRO C C 1
ATOM 5769 O O . PRO C 1 215 ? -14.550 -27.023 9.915 1.00 52.03 215 PRO C O 1
ATOM 5773 N N . ALA C 1 216 ? -15.828 -26.599 8.129 1.00 51.15 216 ALA C N 1
ATOM 5774 C CA . ALA C 1 216 ? -14.846 -27.094 7.142 1.00 51.15 216 ALA C CA 1
ATOM 5775 C C . ALA C 1 216 ? -13.562 -26.268 7.195 1.00 51.31 216 ALA C C 1
ATOM 5776 O O . ALA C 1 216 ? -12.476 -26.858 7.156 1.00 50.85 216 ALA C O 1
ATOM 5778 N N . LYS C 1 217 ? -13.700 -24.950 7.274 1.00 52.06 217 LYS C N 1
ATOM 5779 C CA . LYS C 1 217 ? -12.519 -24.054 7.304 1.00 52.69 217 LYS C CA 1
ATOM 5780 C C . LYS C 1 217 ? -11.824 -24.202 8.656 1.00 52.20 217 LYS C C 1
ATOM 5781 O O . LYS C 1 217 ? -10.584 -24.174 8.685 1.00 52.11 217 LYS C O 1
ATOM 5787 N N . VAL C 1 218 ? -12.605 -24.375 9.723 1.00 51.60 218 VAL C N 1
ATOM 5788 C CA . VAL C 1 218 ? -12.008 -24.610 11.067 1.00 51.44 218 VAL C CA 1
ATOM 5789 C C . VAL C 1 218 ? -11.115 -25.849 10.989 1.00 51.52 218 VAL C C 1
ATOM 5790 O O . VAL C 1 218 ? -9.938 -25.738 11.339 1.00 51.91 218 VAL C O 1
ATOM 5794 N N . ARG C 1 219 ? -11.662 -26.968 10.515 1.00 50.94 219 ARG C N 1
ATOM 5795 C CA . ARG C 1 219 ? -10.869 -28.214 10.391 1.00 51.10 219 ARG C CA 1
ATOM 5796 C C . ARG C 1 219 ? -9.600 -27.914 9.593 1.00 53.29 219 ARG C C 1
ATOM 5797 O O . ARG C 1 219 ? -8.522 -28.339 10.024 1.00 53.63 219 ARG C O 1
ATOM 5805 N N . GLU C 1 220 ? -9.737 -27.197 8.480 1.00 54.54 220 GLU C N 1
ATOM 5806 C CA . GLU C 1 220 ? -8.584 -26.873 7.606 1.00 55.90 220 GLU C CA 1
ATOM 5807 C C . GLU C 1 220 ? -7.556 -26.080 8.409 1.00 56.69 220 GLU C C 1
ATOM 5808 O O . GLU C 1 220 ? -6.354 -26.345 8.271 1.00 57.04 220 GLU C O 1
ATOM 5814 N N . ALA C 1 221 ? -8.035 -25.159 9.233 1.00 56.65 221 ALA C N 1
ATOM 5815 C CA . ALA C 1 221 ? -7.122 -24.313 10.023 1.00 56.91 221 ALA C CA 1
ATOM 5816 C C . ALA C 1 221 ? -6.478 -25.134 11.140 1.00 57.16 221 ALA C C 1
ATOM 5817 O O . ALA C 1 221 ? -5.281 -24.929 11.389 1.00 57.15 221 ALA C O 1
ATOM 5819 N N . LEU C 1 222 ? -7.238 -26.031 11.767 1.00 56.99 222 LEU C N 1
ATOM 5820 C CA . LEU C 1 222 ? -6.727 -26.794 12.939 1.00 57.52 222 LEU C CA 1
ATOM 5821 C C . LEU C 1 222 ? -5.819 -27.959 12.517 1.00 57.66 222 LEU C C 1
ATOM 5822 O O . LEU C 1 222 ? -5.075 -28.452 13.372 1.00 57.25 222 LEU C O 1
ATOM 5827 N N . MET C 1 223 ? -5.871 -28.372 11.254 1.00 57.81 223 MET C N 1
ATOM 5828 C CA . MET C 1 223 ? -5.062 -29.510 10.842 1.00 58.66 223 MET C CA 1
ATOM 5829 C C . MET C 1 223 ? -3.554 -29.237 10.731 1.00 59.58 223 MET C C 1
ATOM 5830 O O . MET C 1 223 ? -2.779 -30.188 10.618 1.00 59.93 223 MET C O 1
ATOM 5835 N N . GLY C 1 224 ? -3.145 -27.976 10.795 1.00 59.66 224 GLY C N 1
ATOM 5836 C CA . GLY C 1 224 ? -1.731 -27.637 10.718 1.00 60.28 224 GLY C CA 1
ATOM 5837 C C . GLY C 1 224 ? -1.056 -27.341 12.046 1.00 60.94 224 GLY C C 1
ATOM 5838 O O . GLY C 1 224 ? 0.118 -26.951 12.062 1.00 61.76 224 GLY C O 1
ATOM 5839 N N . GLY C 1 225 ? -1.778 -27.516 13.158 1.00 60.17 225 GLY C N 1
ATOM 5840 C CA . GLY C 1 225 ? -1.229 -27.242 14.483 1.00 59.50 225 GLY C CA 1
ATOM 5841 C C . GLY C 1 225 ? -1.258 -28.412 15.453 1.00 58.48 225 GLY C C 1
ATOM 5842 O O . GLY C 1 225 ? -1.214 -29.571 15.047 1.00 58.30 225 GLY C O 1
ATOM 5843 N N . PHE C 1 226 ? -1.345 -28.111 16.752 1.00 57.59 226 PHE C N 1
ATOM 5844 C CA . PHE C 1 226 ? -1.369 -29.126 17.800 1.00 57.25 226 PHE C CA 1
ATOM 5845 C C . PHE C 1 226 ? -2.696 -29.861 17.931 1.00 56.35 226 PHE C C 1
ATOM 5846 O O . PHE C 1 226 ? -2.722 -30.955 18.492 1.00 56.77 226 PHE C O 1
ATOM 5854 N N . ALA C 1 227 ? -3.792 -29.279 17.434 1.00 55.12 227 ALA C N 1
ATOM 5855 C CA . ALA C 1 227 ? -5.085 -29.963 17.463 1.00 54.42 227 ALA C CA 1
ATOM 5856 C C . ALA C 1 227 ? -5.185 -31.056 16.375 1.00 53.96 227 ALA C C 1
ATOM 5857 O O . ALA C 1 227 ? -6.187 -31.764 16.343 1.00 54.51 227 ALA C O 1
ATOM 5859 N N . SER C 1 228 ? -4.168 -31.186 15.489 1.00 52.84 228 SER C N 1
ATOM 5860 C CA . SER C 1 228 ? -4.158 -32.147 14.398 1.00 52.80 228 SER C CA 1
ATOM 5861 C C . SER C 1 228 ? -4.080 -33.593 14.845 1.00 52.08 228 SER C C 1
ATOM 5862 O O . SER C 1 228 ? -3.248 -33.955 15.678 1.00 52.59 228 SER C O 1
ATOM 5865 N N . SER C 1 229 ? -4.933 -34.429 14.253 1.00 50.90 229 SER C N 1
ATOM 5866 C CA . SER C 1 229 ? -5.016 -35.854 14.564 1.00 50.21 229 SER C CA 1
ATOM 5867 C C . SER C 1 229 ? -5.594 -36.650 13.377 1.00 49.96 229 SER C C 1
ATOM 5868 O O . SER C 1 229 ? -6.211 -36.054 12.486 1.00 49.76 229 SER C O 1
ATOM 5871 N N . ARG C 1 230 ? -5.459 -38.005 13.394 1.00 49.81 230 ARG C N 1
ATOM 5872 C CA . ARG C 1 230 ? -6.070 -38.812 12.349 1.00 50.40 230 ARG C CA 1
ATOM 5873 C C . ARG C 1 230 ? -7.605 -38.750 12.429 1.00 49.55 230 ARG C C 1
ATOM 5874 O O . ARG C 1 230 ? -8.262 -38.858 11.401 1.00 49.57 230 ARG C O 1
ATOM 5882 N N . ILE C 1 231 ? -8.171 -38.496 13.632 1.00 48.92 231 ILE C N 1
ATOM 5883 C CA . ILE C 1 231 ? -9.615 -38.341 13.845 1.00 48.60 231 ILE C CA 1
ATOM 5884 C C . ILE C 1 231 ? -10.097 -37.004 13.261 1.00 48.71 231 ILE C C 1
ATOM 5885 O O . ILE C 1 231 ? -11.160 -36.957 12.664 1.00 49.32 231 ILE C O 1
ATOM 5890 N N . LEU C 1 232 ? -9.304 -35.931 13.380 1.00 48.31 232 LEU C N 1
ATOM 5891 C CA . LEU C 1 232 ? -9.668 -34.633 12.787 1.00 48.71 232 LEU C CA 1
ATOM 5892 C C . LEU C 1 232 ? -9.621 -34.728 11.240 1.00 49.00 232 LEU C C 1
ATOM 5893 O O . LEU C 1 232 ? -10.466 -34.153 10.547 1.00 48.85 232 LEU C O 1
ATOM 5898 N N . GLU C 1 233 ? -8.638 -35.478 10.719 1.00 48.54 233 GLU C N 1
ATOM 5899 C CA . GLU C 1 233 ? -8.466 -35.689 9.298 1.00 49.34 233 GLU C CA 1
ATOM 5900 C C . GLU C 1 233 ? -9.594 -36.550 8.705 1.00 48.92 233 GLU C C 1
ATOM 5901 O O . GLU C 1 233 ? -10.218 -36.144 7.731 1.00 49.39 233 GLU C O 1
ATOM 5907 N N . VAL C 1 234 ? -9.867 -37.724 9.286 1.00 48.15 234 VAL C N 1
ATOM 5908 C CA . VAL C 1 234 ? -10.887 -38.633 8.759 1.00 47.49 234 VAL C CA 1
ATOM 5909 C C . VAL C 1 234 ? -12.284 -38.311 9.301 1.00 47.37 234 VAL C C 1
ATOM 5910 O O . VAL C 1 234 ? -13.132 -37.887 8.523 1.00 46.97 234 VAL C O 1
ATOM 5914 N N . HIS C 1 235 ? -12.527 -38.488 10.629 1.00 47.27 235 HIS C N 1
ATOM 5915 C CA . HIS C 1 235 ? -13.844 -38.277 11.236 1.00 47.37 235 HIS C CA 1
ATOM 5916 C C . HIS C 1 235 ? -14.317 -36.843 11.193 1.00 47.35 235 HIS C C 1
ATOM 5917 O O . HIS C 1 235 ? -15.512 -36.619 11.018 1.00 47.49 235 HIS C O 1
ATOM 5924 N N . GLY C 1 236 ? -13.387 -35.887 11.276 1.00 47.17 236 GLY C N 1
ATOM 5925 C CA . GLY C 1 236 ? -13.686 -34.462 11.183 1.00 47.99 236 GLY C CA 1
ATOM 5926 C C . GLY C 1 236 ? -14.363 -34.130 9.868 1.00 49.21 236 GLY C C 1
ATOM 5927 O O . GLY C 1 236 ? -15.409 -33.471 9.849 1.00 49.36 236 GLY C O 1
ATOM 5928 N N . GLU C 1 237 ? -13.815 -34.689 8.764 1.00 49.66 237 GLU C N 1
ATOM 5929 C CA . GLU C 1 237 ? -14.362 -34.542 7.425 1.00 50.29 237 GLU C CA 1
ATOM 5930 C C . GLU C 1 237 ? -15.742 -35.212 7.304 1.00 50.11 237 GLU C C 1
ATOM 5931 O O . GLU C 1 237 ? -16.627 -34.652 6.673 1.00 50.71 237 GLU C O 1
ATOM 5937 N N . ARG C 1 238 ? -15.940 -36.364 7.938 1.00 49.08 238 ARG C N 1
ATOM 5938 C CA . ARG C 1 238 ? -17.229 -37.057 7.943 1.00 48.83 238 ARG C CA 1
ATOM 5939 C C . ARG C 1 238 ? -18.271 -36.218 8.654 1.00 48.73 238 ARG C C 1
ATOM 5940 O O . ARG C 1 238 ? -19.394 -36.137 8.187 1.00 48.94 238 ARG C O 1
ATOM 5948 N N . MET C 1 239 ? -17.907 -35.598 9.786 1.00 48.05 239 MET C N 1
ATOM 5949 C CA . MET C 1 239 ? -18.806 -34.734 10.552 1.00 47.51 239 MET C CA 1
ATOM 5950 C C . MET C 1 239 ? -19.217 -33.496 9.748 1.00 47.61 239 MET C C 1
ATOM 5951 O O . MET C 1 239 ? -20.361 -33.044 9.850 1.00 47.28 239 MET C O 1
ATOM 5956 N N . VAL C 1 240 ? -18.280 -32.963 8.942 1.00 47.49 240 VAL C N 1
ATOM 5957 C CA . VAL C 1 240 ? -18.481 -31.804 8.081 1.00 48.37 240 VAL C CA 1
ATOM 5958 C C . VAL C 1 240 ? -19.317 -32.159 6.839 1.00 49.83 240 VAL C C 1
ATOM 5959 O O . VAL C 1 240 ? -20.197 -31.389 6.450 1.00 50.34 240 VAL C O 1
ATOM 5963 N N . LYS C 1 241 ? -19.037 -33.312 6.222 1.00 50.39 241 LYS C N 1
ATOM 5964 C CA . LYS C 1 241 ? -19.712 -33.779 5.009 1.00 51.43 241 LYS C CA 1
ATOM 5965 C C . LYS C 1 241 ? -21.023 -34.513 5.257 1.00 52.13 241 LYS C C 1
ATOM 5966 O O . LYS C 1 241 ? -21.828 -34.622 4.344 1.00 52.82 241 LYS C O 1
ATOM 5972 N N . GLY C 1 242 ? -21.226 -35.039 6.454 1.00 52.18 242 GLY C N 1
ATOM 5973 C CA . GLY C 1 242 ? -22.428 -35.806 6.771 1.00 52.66 242 GLY C CA 1
ATOM 5974 C C . GLY C 1 242 ? -22.370 -37.264 6.344 1.00 53.30 242 GLY C C 1
ATOM 5975 O O . GLY C 1 242 ? -23.403 -37.938 6.287 1.00 53.63 242 GLY C O 1
ATOM 5976 N N . THR C 1 243 ? -21.149 -37.741 6.087 1.00 53.23 243 THR C N 1
ATOM 5977 C CA . THR C 1 243 ? -20.903 -39.142 5.669 1.00 53.37 243 THR C CA 1
ATOM 5978 C C . THR C 1 243 ? -20.785 -40.011 6.919 1.00 53.51 243 THR C C 1
ATOM 5979 O O . THR C 1 243 ? -19.659 -40.180 7.399 1.00 53.39 243 THR C O 1
ATOM 5983 N N . PHE C 1 244 ? -21.903 -40.550 7.406 1.00 53.40 244 PHE C N 1
ATOM 5984 C CA . PHE C 1 244 ? -21.903 -41.298 8.689 1.00 53.83 244 PHE C CA 1
ATOM 5985 C C . PHE C 1 244 ? -22.253 -42.770 8.465 1.00 54.88 244 PHE C C 1
ATOM 5986 O O . PHE C 1 244 ? -22.680 -43.438 9.410 1.00 54.61 244 PHE C O 1
ATOM 5994 N N . ASP C 1 245 ? -22.060 -43.251 7.241 1.00 56.08 245 ASP C N 1
ATOM 5995 C CA . ASP C 1 245 ? -22.351 -44.670 6.920 1.00 57.32 245 ASP C CA 1
ATOM 5996 C C . ASP C 1 245 ? -21.339 -45.553 7.649 1.00 57.99 245 ASP C C 1
ATOM 5997 O O . ASP C 1 245 ? -20.144 -45.225 7.639 1.00 57.94 245 ASP C O 1
ATOM 6002 N N . PRO C 1 246 ? -21.803 -46.712 8.173 1.00 58.46 246 PRO C N 1
ATOM 6003 C CA . PRO C 1 246 ? -20.967 -47.612 8.948 1.00 58.62 246 PRO C CA 1
ATOM 6004 C C . PRO C 1 246 ? -19.586 -48.005 8.441 1.00 59.07 246 PRO C C 1
ATOM 6005 O O . PRO C 1 246 ? -19.494 -48.618 7.412 1.00 58.65 246 PRO C O 1
ATOM 6009 N N . GLY C 1 247 ? -18.574 -47.530 9.133 1.00 59.35 247 GLY C N 1
ATOM 6010 C CA . GLY C 1 247 ? -17.189 -47.905 9.017 1.00 59.28 247 GLY C CA 1
ATOM 6011 C C . GLY C 1 247 ? -17.099 -48.652 10.331 1.00 58.74 247 GLY C C 1
ATOM 6012 O O . GLY C 1 247 ? -17.271 -49.871 10.363 1.00 59.61 247 GLY C O 1
ATOM 6013 N N . PHE C 1 248 ? -17.060 -47.904 11.445 1.00 57.25 248 PHE C N 1
ATOM 6014 C CA . PHE C 1 248 ? -17.062 -48.496 12.784 1.00 56.13 248 PHE C CA 1
ATOM 6015 C C . PHE C 1 248 ? -18.358 -48.124 13.508 1.00 54.84 248 PHE C C 1
ATOM 6016 O O . PHE C 1 248 ? -18.547 -46.961 13.813 1.00 54.96 248 PHE C O 1
ATOM 6024 N N . ARG C 1 249 ? -19.207 -49.093 13.841 1.00 53.48 249 ARG C N 1
ATOM 6025 C CA . ARG C 1 249 ? -20.544 -48.785 14.423 1.00 53.04 249 ARG C CA 1
ATOM 6026 C C . ARG C 1 249 ? -20.467 -48.332 15.884 1.00 51.59 249 ARG C C 1
ATOM 6027 O O . ARG C 1 249 ? -19.606 -48.832 16.615 1.00 51.60 249 ARG C O 1
ATOM 6035 N N . ILE C 1 250 ? -21.373 -47.439 16.281 1.00 50.08 250 ILE C N 1
ATOM 6036 C CA . ILE C 1 250 ? -21.397 -46.890 17.668 1.00 48.98 250 ILE C CA 1
ATOM 6037 C C . ILE C 1 250 ? -21.656 -48.021 18.667 1.00 47.97 250 ILE C C 1
ATOM 6038 O O . ILE C 1 250 ? -21.030 -47.999 19.731 1.00 47.88 250 ILE C O 1
ATOM 6043 N N . SER C 1 251 ? -22.527 -48.968 18.322 1.00 47.01 251 SER C N 1
ATOM 6044 C CA . SER C 1 251 ? -22.802 -50.142 19.189 1.00 46.43 251 SER C CA 1
ATOM 6045 C C . SER C 1 251 ? -21.485 -50.807 19.569 1.00 45.59 251 SER C C 1
ATOM 6046 O O . SER C 1 251 ? -21.325 -51.180 20.734 1.00 46.01 251 SER C O 1
ATOM 6049 N N . LEU C 1 252 ? -20.594 -50.944 18.598 1.00 44.59 252 LEU C N 1
ATOM 6050 C CA . LEU C 1 252 ? -19.294 -51.589 18.838 1.00 44.63 252 LEU C CA 1
ATOM 6051 C C . LEU C 1 252 ? -18.411 -50.708 19.716 1.00 44.34 252 LEU C C 1
ATOM 6052 O O . LEU C 1 252 ? -17.775 -51.225 20.631 1.00 44.74 252 LEU C O 1
ATOM 6057 N N . HIS C 1 253 ? -18.393 -49.395 19.492 1.00 43.83 253 HIS C N 1
ATOM 6058 C CA . HIS C 1 253 ? -17.601 -48.520 20.401 1.00 43.29 253 HIS C CA 1
ATOM 6059 C C . HIS C 1 253 ? -18.218 -48.513 21.801 1.00 43.88 253 HIS C C 1
ATOM 6060 O O . HIS C 1 253 ? -17.466 -48.463 22.785 1.00 44.83 253 HIS C O 1
ATOM 6067 N N . GLN C 1 254 ? -19.541 -48.573 21.881 1.00 43.04 254 GLN C N 1
ATOM 6068 C CA . GLN C 1 254 ? -20.202 -48.618 23.174 1.00 43.40 254 GLN C CA 1
ATOM 6069 C C . GLN C 1 254 ? -19.715 -49.817 24.009 1.00 44.33 254 GLN C C 1
ATOM 6070 O O . GLN C 1 254 ? -19.439 -49.667 25.208 1.00 45.08 254 GLN C O 1
ATOM 6076 N N . LYS C 1 255 ? -19.557 -50.981 23.350 1.00 43.94 255 LYS C N 1
ATOM 6077 C CA . LYS C 1 255 ? -19.095 -52.236 23.938 1.00 44.24 255 LYS C CA 1
ATOM 6078 C C . LYS C 1 255 ? -17.667 -52.060 24.444 1.00 44.16 255 LYS C C 1
ATOM 6079 O O . LYS C 1 255 ? -17.360 -52.498 25.551 1.00 44.46 255 LYS C O 1
ATOM 6085 N N . ASP C 1 256 ? -16.806 -51.407 23.643 1.00 43.96 256 ASP C N 1
ATOM 6086 C CA . ASP C 1 256 ? -15.404 -51.113 23.980 1.00 43.96 256 ASP C CA 1
ATOM 6087 C C . ASP C 1 256 ? -15.273 -50.113 25.128 1.00 43.14 256 ASP C C 1
ATOM 6088 O O . ASP C 1 256 ? -14.443 -50.296 26.018 1.00 43.17 256 ASP C O 1
ATOM 6093 N N . LEU C 1 257 ? -16.126 -49.097 25.142 1.00 42.69 257 LEU C N 1
ATOM 6094 C CA . LEU C 1 257 ? -16.130 -48.113 26.221 1.00 42.73 257 LEU C CA 1
ATOM 6095 C C . LEU C 1 257 ? -16.603 -48.748 27.528 1.00 42.48 257 LEU C C 1
ATOM 6096 O O . LEU C 1 257 ? -16.131 -48.347 28.590 1.00 42.36 257 LEU C O 1
ATOM 6101 N N . ASN C 1 258 ? -17.499 -49.756 27.457 1.00 41.97 258 ASN C N 1
ATOM 6102 C CA . ASN C 1 258 ? -17.930 -50.464 28.648 1.00 42.31 258 ASN C CA 1
ATOM 6103 C C . ASN C 1 258 ? -16.767 -51.307 29.223 1.00 42.55 258 ASN C C 1
ATOM 6104 O O . ASN C 1 258 ? -16.653 -51.414 30.439 1.00 42.57 258 ASN C O 1
ATOM 6109 N N . LEU C 1 259 ? -15.865 -51.836 28.371 1.00 42.37 259 LEU C N 1
ATOM 6110 C CA . LEU C 1 259 ? -14.689 -52.563 28.868 1.00 42.40 259 LEU C CA 1
ATOM 6111 C C . LEU C 1 259 ? -13.790 -51.597 29.659 1.00 42.50 259 LEU C C 1
ATOM 6112 O O . LEU C 1 259 ? -13.251 -51.979 30.687 1.00 43.47 259 LEU C O 1
ATOM 6117 N N . ALA C 1 260 ? -13.664 -50.344 29.204 1.00 41.69 260 ALA C N 1
ATOM 6118 C CA . ALA C 1 260 ? -12.875 -49.304 29.888 1.00 40.96 260 ALA C CA 1
ATOM 6119 C C . ALA C 1 260 ? -13.502 -48.918 31.231 1.00 40.02 260 ALA C C 1
ATOM 6120 O O . ALA C 1 260 ? -12.813 -48.867 32.253 1.00 38.82 260 ALA C O 1
ATOM 6122 N N . LEU C 1 261 ? -14.827 -48.726 31.235 1.00 40.12 261 LEU C N 1
ATOM 6123 C CA . LEU C 1 261 ? -15.558 -48.352 32.429 1.00 40.78 261 LEU C CA 1
ATOM 6124 C C . LEU C 1 261 ? -15.605 -49.471 33.476 1.00 42.02 261 LEU C C 1
ATOM 6125 O O . LEU C 1 261 ? -15.461 -49.173 34.671 1.00 42.87 261 LEU C O 1
ATOM 6130 N N . ALA C 1 262 ? -15.675 -50.761 33.041 1.00 41.74 262 ALA C N 1
ATOM 6131 C CA . ALA C 1 262 ? -15.652 -51.905 33.957 1.00 41.63 262 ALA C CA 1
ATOM 6132 C C . ALA C 1 262 ? -14.259 -51.996 34.604 1.00 41.84 262 ALA C C 1
ATOM 6133 O O . ALA C 1 262 ? -14.167 -52.167 35.820 1.00 42.08 262 ALA C O 1
ATOM 6135 N N . GLY C 1 263 ? -13.206 -51.817 33.798 1.00 41.50 263 GLY C N 1
ATOM 6136 C CA . GLY C 1 263 ? -11.830 -51.817 34.276 1.00 41.93 263 GLY C CA 1
ATOM 6137 C C . GLY C 1 263 ? -11.557 -50.684 35.244 1.00 42.38 263 GLY C C 1
ATOM 6138 O O . GLY C 1 263 ? -10.823 -50.876 36.212 1.00 43.42 263 GLY C O 1
ATOM 6139 N N . ALA C 1 264 ? -12.193 -49.505 35.027 1.00 41.51 264 ALA C N 1
ATOM 6140 C CA . ALA C 1 264 ? -12.079 -48.334 35.899 1.00 41.15 264 ALA C CA 1
ATOM 6141 C C . ALA C 1 264 ? -12.778 -48.597 37.217 1.00 41.47 264 ALA C C 1
ATOM 6142 O O . ALA C 1 264 ? -12.259 -48.222 38.267 1.00 40.99 264 ALA C O 1
ATOM 6144 N N . ARG C 1 265 ? -13.954 -49.248 37.176 1.00 42.15 265 ARG C N 1
ATOM 6145 C CA . ARG C 1 265 ? -14.645 -49.588 38.415 1.00 43.35 265 ARG C CA 1
ATOM 6146 C C . ARG C 1 265 ? -13.839 -50.642 39.193 1.00 43.01 265 ARG C C 1
ATOM 6147 O O . ARG C 1 265 ? -13.748 -50.549 40.405 1.00 43.67 265 ARG C O 1
ATOM 6155 N N . GLU C 1 266 ? -13.227 -51.609 38.493 1.00 41.94 266 GLU C N 1
ATOM 6156 C CA . GLU C 1 266 ? -12.416 -52.663 39.101 1.00 41.98 266 GLU C CA 1
ATOM 6157 C C . GLU C 1 266 ? -11.132 -52.139 39.729 1.00 41.51 266 GLU C C 1
ATOM 6158 O O . GLU C 1 266 ? -10.700 -52.690 40.748 1.00 40.99 266 GLU C O 1
ATOM 6164 N N . LEU C 1 267 ? -10.463 -51.149 39.075 1.00 40.76 267 LEU C N 1
ATOM 6165 C CA . LEU C 1 267 ? -9.159 -50.656 39.541 1.00 40.71 267 LEU C CA 1
ATOM 6166 C C . LEU C 1 267 ? -9.169 -49.217 40.096 1.00 41.11 267 LEU C C 1
ATOM 6167 O O . LEU C 1 267 ? -8.111 -48.589 40.241 1.00 41.21 267 LEU C O 1
ATOM 6172 N N . ASN C 1 268 ? -10.360 -48.719 40.422 1.00 40.72 268 ASN C N 1
ATOM 6173 C CA . ASN C 1 268 ? -10.566 -47.432 41.053 1.00 41.31 268 ASN C CA 1
ATOM 6174 C C . ASN C 1 268 ? -9.981 -46.270 40.272 1.00 40.69 268 ASN C C 1
ATOM 6175 O O . ASN C 1 268 ? -9.053 -45.606 40.730 1.00 39.70 268 ASN C O 1
ATOM 6180 N N . LEU C 1 269 ? -10.511 -46.062 39.069 1.00 40.63 269 LEU C N 1
ATOM 6181 C CA . LEU C 1 269 ? -10.093 -44.967 38.213 1.00 41.23 269 LEU C CA 1
ATOM 6182 C C . LEU C 1 269 ? -11.242 -44.007 37.999 1.00 41.59 269 LEU C C 1
ATOM 6183 O O . LEU C 1 269 ? -12.369 -44.409 37.701 1.00 41.95 269 LEU C O 1
ATOM 6188 N N . ASN C 1 270 ? -10.962 -42.742 38.174 1.00 41.80 270 ASN C N 1
ATOM 6189 C CA . ASN C 1 270 ? -11.917 -41.686 37.904 1.00 42.47 270 ASN C CA 1
ATOM 6190 C C . ASN C 1 270 ? -11.526 -41.185 36.539 1.00 42.50 270 ASN C C 1
ATOM 6191 O O . ASN C 1 270 ? -10.491 -40.537 36.418 1.00 42.93 270 ASN C O 1
ATOM 6196 N N . LEU C 1 271 ? -12.298 -41.562 35.502 1.00 41.79 271 LEU C N 1
ATOM 6197 C CA . LEU C 1 271 ? -12.069 -41.170 34.098 1.00 41.05 271 LEU C CA 1
ATOM 6198 C C . LEU C 1 271 ? -13.351 -40.465 33.630 1.00 40.89 271 LEU C C 1
ATOM 6199 O O . LEU C 1 271 ? -14.227 -41.103 33.043 1.00 40.50 271 LEU C O 1
ATOM 6204 N N . PRO C 1 272 ? -13.487 -39.147 33.913 1.00 41.10 272 PRO C N 1
ATOM 6205 C CA . PRO C 1 272 ? -14.765 -38.469 33.632 1.00 41.13 272 PRO C CA 1
ATOM 6206 C C . PRO C 1 272 ? -15.160 -38.266 32.170 1.00 41.41 272 PRO C C 1
ATOM 6207 O O . PRO C 1 272 ? -16.360 -38.168 31.894 1.00 41.75 272 PRO C O 1
ATOM 6211 N N . ASN C 1 273 ? -14.194 -38.136 31.251 1.00 40.92 273 ASN C N 1
ATOM 6212 C CA . ASN C 1 273 ? -14.527 -37.929 29.843 1.00 41.18 273 ASN C CA 1
ATOM 6213 C C . ASN C 1 273 ? -14.927 -39.243 29.186 1.00 40.42 273 ASN C C 1
ATOM 6214 O O . ASN C 1 273 ? -15.849 -39.235 28.373 1.00 39.80 273 ASN C O 1
ATOM 6219 N N . THR C 1 274 ? -14.245 -40.374 29.528 1.00 39.92 274 THR C N 1
ATOM 6220 C CA . THR C 1 274 ? -14.603 -41.711 29.017 1.00 40.17 274 THR C CA 1
ATOM 6221 C C . THR C 1 274 ? -16.019 -42.030 29.490 1.00 40.68 274 THR C C 1
ATOM 6222 O O . THR C 1 274 ? -16.851 -42.443 28.688 1.00 40.82 274 THR C O 1
ATOM 6226 N N . ALA C 1 275 ? -16.311 -41.734 30.772 1.00 40.73 275 ALA C N 1
ATOM 6227 C CA . ALA C 1 275 ? -17.617 -41.936 31.368 1.00 41.72 275 ALA C CA 1
ATOM 6228 C C . ALA C 1 275 ? -18.691 -41.145 30.663 1.00 43.32 275 ALA C C 1
ATOM 6229 O O . ALA C 1 275 ? -19.768 -41.681 30.439 1.00 44.43 275 ALA C O 1
ATOM 6231 N N . ASN C 1 276 ? -18.409 -39.889 30.289 1.00 43.71 276 ASN C N 1
ATOM 6232 C CA . ASN C 1 276 ? -19.374 -39.026 29.614 1.00 45.16 276 ASN C CA 1
ATOM 6233 C C . ASN C 1 276 ? -19.587 -39.397 28.172 1.00 44.41 276 ASN C C 1
ATOM 6234 O O . ASN C 1 276 ? -20.702 -39.268 27.675 1.00 44.21 276 ASN C O 1
ATOM 6239 N N . ALA C 1 277 ? -18.525 -39.846 27.492 1.00 44.38 277 ALA C N 1
ATOM 6240 C CA . ALA C 1 277 ? -18.558 -40.284 26.086 1.00 44.78 277 ALA C CA 1
ATOM 6241 C C . ALA C 1 277 ? -19.585 -41.385 25.887 1.00 45.20 277 ALA C C 1
ATOM 6242 O O . ALA C 1 277 ? -20.281 -41.389 24.870 1.00 45.60 277 ALA C O 1
ATOM 6244 N N . GLN C 1 278 ? -19.687 -42.305 26.867 1.00 44.44 278 GLN C N 1
ATOM 6245 C CA . GLN C 1 278 ? -20.634 -43.405 26.827 1.00 44.46 278 GLN C CA 1
ATOM 6246 C C . GLN C 1 278 ? -22.079 -42.876 26.862 1.00 44.41 278 GLN C C 1
ATOM 6247 O O . GLN C 1 278 ? -22.957 -43.388 26.159 1.00 44.70 278 GLN C O 1
ATOM 6253 N N . GLN C 1 279 ? -22.312 -41.843 27.671 1.00 43.63 279 GLN C N 1
ATOM 6254 C CA . GLN C 1 279 ? -23.607 -41.198 27.798 1.00 43.65 279 GLN C CA 1
ATOM 6255 C C . GLN C 1 279 ? -24.002 -40.530 26.478 1.00 43.68 279 GLN C C 1
ATOM 6256 O O . GLN C 1 279 ? -25.135 -40.686 26.021 1.00 43.36 279 GLN C O 1
ATOM 6262 N N . VAL C 1 280 ? -23.042 -39.875 25.819 1.00 43.84 280 VAL C N 1
ATOM 6263 C CA . VAL C 1 280 ? -23.273 -39.227 24.529 1.00 44.50 280 VAL C CA 1
ATOM 6264 C C . VAL C 1 280 ? -23.570 -40.260 23.433 1.00 44.78 280 VAL C C 1
ATOM 6265 O O . VAL C 1 280 ? -24.427 -40.018 22.581 1.00 45.36 280 VAL C O 1
ATOM 6269 N N . PHE C 1 281 ? -22.923 -41.422 23.498 1.00 44.41 281 PHE C N 1
ATOM 6270 C CA . PHE C 1 281 ? -23.161 -42.556 22.598 1.00 44.81 281 PHE C CA 1
ATOM 6271 C C . PHE C 1 281 ? -24.567 -43.123 22.806 1.00 46.05 281 PHE C C 1
ATOM 6272 O O . PHE C 1 281 ? -25.182 -43.573 21.849 1.00 46.50 281 PHE C O 1
ATOM 6280 N N . SER C 1 282 ? -25.077 -43.062 24.029 1.00 46.30 282 SER C N 1
ATOM 6281 C CA . SER C 1 282 ? -26.435 -43.581 24.319 1.00 46.67 282 SER C CA 1
ATOM 6282 C C . SER C 1 282 ? -27.469 -42.616 23.739 1.00 47.57 282 SER C C 1
ATOM 6283 O O . SER C 1 282 ? -28.522 -43.081 23.296 1.00 48.70 282 SER C O 1
ATOM 6286 N N . THR C 1 283 ? -27.146 -41.327 23.705 1.00 47.03 283 THR C N 1
ATOM 6287 C CA . THR C 1 283 ? -28.053 -40.318 23.101 1.00 47.70 283 THR C CA 1
ATOM 6288 C C . THR C 1 283 ? -28.104 -40.588 21.600 1.00 48.25 283 THR C C 1
ATOM 6289 O O . THR C 1 283 ? -29.197 -40.505 21.021 1.00 48.52 283 THR C O 1
ATOM 6293 N N . CYS C 1 284 ? -26.959 -40.940 21.020 1.00 48.05 284 CYS C N 1
ATOM 6294 C CA . CYS C 1 284 ? -26.872 -41.236 19.568 1.00 47.77 284 CYS C CA 1
ATOM 6295 C C . CYS C 1 284 ? -27.754 -42.448 19.253 1.00 48.40 284 CYS C C 1
ATOM 6296 O O . CYS C 1 284 ? -28.414 -42.443 18.211 1.00 48.85 284 CYS C O 1
ATOM 6299 N N . ALA C 1 285 ? -27.785 -43.426 20.153 1.00 48.41 285 ALA C N 1
ATOM 6300 C CA . ALA C 1 285 ? -28.578 -44.652 19.936 1.00 48.95 285 ALA C CA 1
ATOM 6301 C C . ALA C 1 285 ? -30.063 -44.374 20.160 1.00 49.76 285 ALA C C 1
ATOM 6302 O O . ALA C 1 285 ? -30.880 -45.035 19.516 1.00 50.32 285 ALA C O 1
ATOM 6304 N N . ALA C 1 286 ? -30.382 -43.433 21.043 1.00 49.85 286 ALA C N 1
ATOM 6305 C CA . ALA C 1 286 ? -31.787 -43.067 21.313 1.00 50.08 286 ALA C CA 1
ATOM 6306 C C . ALA C 1 286 ? -32.378 -42.387 20.079 1.00 50.59 286 ALA C C 1
ATOM 6307 O O . ALA C 1 286 ? -33.595 -42.482 19.887 1.00 51.06 286 ALA C O 1
ATOM 6309 N N . ILE C 1 287 ? -31.530 -41.756 19.266 1.00 49.93 287 ILE C N 1
ATOM 6310 C CA . ILE C 1 287 ? -32.000 -41.072 18.024 1.00 49.15 287 ILE C CA 1
ATOM 6311 C C . ILE C 1 287 ? -31.767 -41.992 16.818 1.00 49.95 287 ILE C C 1
ATOM 6312 O O . ILE C 1 287 ? -31.711 -41.473 15.706 1.00 50.63 287 ILE C O 1
ATOM 6317 N N . GLY C 1 288 ? -31.639 -43.302 17.040 1.00 50.17 288 GLY C N 1
ATOM 6318 C CA . GLY C 1 288 ? -31.493 -44.290 15.951 1.00 50.84 288 GLY C CA 1
ATOM 6319 C C . GLY C 1 288 ? -30.106 -44.375 15.340 1.00 51.85 288 GLY C C 1
ATOM 6320 O O . GLY C 1 288 ? -30.032 -44.606 14.129 1.00 52.48 288 GLY C O 1
ATOM 6321 N N . GLY C 1 289 ? -29.042 -44.243 16.131 1.00 51.44 289 GLY C N 1
ATOM 6322 C CA . GLY C 1 289 ? -27.693 -44.194 15.538 1.00 51.14 289 GLY C CA 1
ATOM 6323 C C . GLY C 1 289 ? -26.752 -45.298 15.971 1.00 51.18 289 GLY C C 1
ATOM 6324 O O . GLY C 1 289 ? -25.550 -45.146 15.753 1.00 50.97 289 GLY C O 1
ATOM 6325 N N . SER C 1 290 ? -27.284 -46.386 16.516 1.00 51.51 290 SER C N 1
ATOM 6326 C CA . SER C 1 290 ? -26.447 -47.520 16.980 1.00 51.92 290 SER C CA 1
ATOM 6327 C C . SER C 1 290 ? -25.551 -48.021 15.848 1.00 51.92 290 SER C C 1
ATOM 6328 O O . SER C 1 290 ? -24.434 -48.453 16.139 1.00 51.80 290 SER C O 1
ATOM 6331 N N . ASN C 1 291 ? -26.023 -47.934 14.608 1.00 51.79 291 ASN C N 1
ATOM 6332 C CA . ASN C 1 291 ? -25.261 -48.493 13.462 1.00 52.13 291 ASN C CA 1
ATOM 6333 C C . ASN C 1 291 ? -24.581 -47.380 12.657 1.00 51.22 291 ASN C C 1
ATOM 6334 O O . ASN C 1 291 ? -24.011 -47.691 11.604 1.00 52.03 291 ASN C O 1
ATOM 6339 N N . TRP C 1 292 ? -24.630 -46.143 13.136 1.00 49.53 292 TRP C N 1
ATOM 6340 C CA . TRP C 1 292 ? -23.891 -45.067 12.438 1.00 49.21 292 TRP C CA 1
ATOM 6341 C C . TRP C 1 292 ? -22.392 -45.256 12.662 1.00 48.17 292 TRP C C 1
ATOM 6342 O O . TRP C 1 292 ? -22.018 -45.990 13.583 1.00 48.11 292 TRP C O 1
ATOM 6353 N N . ASP C 1 293 ? -21.572 -44.610 11.843 1.00 47.21 293 ASP C N 1
ATOM 6354 C CA . ASP C 1 293 ? -20.115 -44.635 12.105 1.00 46.79 293 ASP C CA 1
ATOM 6355 C C . ASP C 1 293 ? -19.887 -43.787 13.357 1.00 47.20 293 ASP C C 1
ATOM 6356 O O . ASP C 1 293 ? -20.585 -42.775 13.503 1.00 47.64 293 ASP C O 1
ATOM 6361 N N . HIS C 1 294 ? -18.968 -44.197 14.226 1.00 46.27 294 HIS C N 1
ATOM 6362 C CA . HIS C 1 294 ? -18.728 -43.486 15.509 1.00 45.57 294 HIS C CA 1
ATOM 6363 C C . HIS C 1 294 ? -18.507 -41.985 15.275 1.00 47.11 294 HIS C C 1
ATOM 6364 O O . HIS C 1 294 ? -18.631 -41.220 16.242 1.00 48.25 294 HIS C O 1
ATOM 6371 N N . SER C 1 295 ? -18.184 -41.575 14.052 1.00 46.86 295 SER C N 1
ATOM 6372 C CA . SER C 1 295 ? -18.084 -40.127 13.744 1.00 47.67 295 SER C CA 1
ATOM 6373 C C . SER C 1 295 ? -19.430 -39.448 14.017 1.00 47.77 295 SER C C 1
ATOM 6374 O O . SER C 1 295 ? -19.429 -38.233 14.248 1.00 48.24 295 SER C O 1
ATOM 6377 N N . ALA C 1 296 ? -20.528 -40.207 13.997 1.00 47.08 296 ALA C N 1
ATOM 6378 C CA . ALA C 1 296 ? -21.879 -39.622 14.170 1.00 46.93 296 ALA C CA 1
ATOM 6379 C C . ALA C 1 296 ? -22.146 -39.270 15.634 1.00 47.04 296 ALA C C 1
ATOM 6380 O O . ALA C 1 296 ? -23.299 -38.977 15.958 1.00 47.61 296 ALA C O 1
ATOM 6382 N N . LEU C 1 297 ? -21.119 -39.303 16.479 1.00 46.22 297 LEU C N 1
ATOM 6383 C CA . LEU C 1 297 ? -21.284 -38.847 17.881 1.00 45.54 297 LEU C CA 1
ATOM 6384 C C . LEU C 1 297 ? -21.739 -37.387 17.829 1.00 45.38 297 LEU C C 1
ATOM 6385 O O . LEU C 1 297 ? -22.491 -36.978 18.714 1.00 45.32 297 LEU C O 1
ATOM 6390 N N . ILE C 1 298 ? -21.306 -36.658 16.803 1.00 45.02 298 ILE C N 1
ATOM 6391 C CA . ILE C 1 298 ? -21.661 -35.221 16.656 1.00 45.51 298 ILE C CA 1
ATOM 6392 C C . ILE C 1 298 ? -23.183 -35.075 16.627 1.00 47.13 298 ILE C C 1
ATOM 6393 O O . ILE C 1 298 ? -23.683 -34.091 17.169 1.00 47.48 298 ILE C O 1
ATOM 6398 N N . LYS C 1 299 ? -23.875 -36.029 16.016 1.00 48.12 299 LYS C N 1
ATOM 6399 C CA . LYS C 1 299 ? -25.352 -35.939 15.891 1.00 48.49 299 LYS C CA 1
ATOM 6400 C C . LYS C 1 299 ? -25.959 -35.916 17.295 1.00 48.02 299 LYS C C 1
ATOM 6401 O O . LYS C 1 299 ? -26.936 -35.192 17.492 1.00 48.53 299 LYS C O 1
ATOM 6407 N N . GLY C 1 300 ? -25.378 -36.661 18.230 1.00 47.21 300 GLY C N 1
ATOM 6408 C CA . GLY C 1 300 ? -25.850 -36.607 19.625 1.00 47.31 300 GLY C CA 1
ATOM 6409 C C . GLY C 1 300 ? -25.674 -35.216 20.196 1.00 47.40 300 GLY C C 1
ATOM 6410 O O . GLY C 1 300 ? -26.655 -34.661 20.692 1.00 47.31 300 GLY C O 1
ATOM 6411 N N . LEU C 1 301 ? -24.465 -34.670 20.094 1.00 47.19 301 LEU C N 1
ATOM 6412 C CA . LEU C 1 301 ? -24.167 -33.316 20.621 1.00 47.85 301 LEU C CA 1
ATOM 6413 C C . LEU C 1 301 ? -25.053 -32.287 19.914 1.00 48.50 301 LEU C C 1
ATOM 6414 O O . LEU C 1 301 ? -25.495 -31.342 20.574 1.00 48.77 301 LEU C O 1
ATOM 6419 N N . GLU C 1 302 ? -25.317 -32.497 18.630 1.00 48.30 302 GLU C N 1
ATOM 6420 C CA . GLU C 1 302 ? -26.198 -31.584 17.863 1.00 48.77 302 GLU C CA 1
ATOM 6421 C C . GLU C 1 302 ? -27.615 -31.652 18.434 1.00 49.21 302 GLU C C 1
ATOM 6422 O O . GLU C 1 302 ? -28.226 -30.598 18.602 1.00 49.79 302 GLU C O 1
ATOM 6428 N N . HIS C 1 303 ? -28.100 -32.856 18.723 1.00 48.75 303 HIS C N 1
ATOM 6429 C CA . HIS C 1 303 ? -29.442 -33.021 19.333 1.00 48.61 303 HIS C CA 1
ATOM 6430 C C . HIS C 1 303 ? -29.451 -32.280 20.664 1.00 49.10 303 HIS C C 1
ATOM 6431 O O . HIS C 1 303 ? -30.395 -31.524 20.922 1.00 49.35 303 HIS C O 1
ATOM 6438 N N . MET C 1 304 ? -28.405 -32.475 21.463 1.00 48.89 304 MET C N 1
ATOM 6439 C CA . MET C 1 304 ? -28.306 -31.859 22.811 1.00 48.99 304 MET C CA 1
ATOM 6440 C C . MET C 1 304 ? -28.211 -30.332 22.712 1.00 49.58 304 MET C C 1
ATOM 6441 O O . MET C 1 304 ? -28.565 -29.679 23.692 1.00 49.48 304 MET C O 1
ATOM 6446 N N . ALA C 1 305 ? -27.738 -29.796 21.588 1.00 49.82 305 ALA C N 1
ATOM 6447 C CA . ALA C 1 305 ? -27.673 -28.352 21.329 1.00 50.41 305 ALA C CA 1
ATOM 6448 C C . ALA C 1 305 ? -28.825 -27.847 20.429 1.00 51.21 305 ALA C C 1
ATOM 6449 O O . ALA C 1 305 ? -28.884 -26.647 20.144 1.00 51.76 305 ALA C O 1
ATOM 6451 N N . ASN C 1 306 ? -29.700 -28.763 19.939 1.00 51.14 306 ASN C N 1
ATOM 6452 C CA . ASN C 1 306 ? -30.815 -28.517 19.015 1.00 51.39 306 ASN C CA 1
ATOM 6453 C C . ASN C 1 306 ? -30.291 -27.759 17.796 1.00 52.10 306 ASN C C 1
ATOM 6454 O O . ASN C 1 306 ? -30.880 -26.766 17.375 1.00 52.82 306 ASN C O 1
ATOM 6459 N N . PHE C 1 307 ? -29.135 -28.196 17.269 1.00 51.74 307 PHE C N 1
ATOM 6460 C CA . PHE C 1 307 ? -28.462 -27.464 16.214 1.00 52.13 307 PHE C CA 1
ATOM 6461 C C . PHE C 1 307 ? -27.429 -28.338 15.514 1.00 52.50 307 PHE C C 1
ATOM 6462 O O . PHE C 1 307 ? -26.551 -28.891 16.166 1.00 52.34 307 PHE C O 1
ATOM 6470 N N . SER C 1 308 ? -27.468 -28.362 14.175 1.00 52.55 308 SER C N 1
ATOM 6471 C CA . SER C 1 308 ? -26.531 -29.130 13.381 1.00 52.72 308 SER C CA 1
ATOM 6472 C C . SER C 1 308 ? -25.392 -28.252 12.835 1.00 53.54 308 SER C C 1
ATOM 6473 O O . SER C 1 308 ? -25.581 -27.060 12.588 1.00 53.43 308 SER C O 1
ATOM 6476 N N . ILE C 1 309 ? -24.215 -28.848 12.625 1.00 54.02 309 ILE C N 1
ATOM 6477 C CA . ILE C 1 309 ? -23.092 -28.128 12.020 1.00 55.15 309 ILE C CA 1
ATOM 6478 C C . ILE C 1 309 ? -23.162 -28.141 10.467 1.00 57.48 309 ILE C C 1
ATOM 6479 O O . ILE C 1 309 ? -22.295 -27.561 9.812 1.00 58.30 309 ILE C O 1
ATOM 6484 N N . ARG C 1 310 ? -24.173 -28.812 9.892 1.00 58.36 310 ARG C N 1
ATOM 6485 C CA . ARG C 1 310 ? -24.377 -28.941 8.465 1.00 60.06 310 ARG C CA 1
ATOM 6486 C C . ARG C 1 310 ? -25.696 -28.282 8.032 1.00 63.45 310 ARG C C 1
ATOM 6487 O O . ARG C 1 310 ? -26.601 -28.085 8.850 1.00 63.17 310 ARG C O 1
ATOM 6495 N N . ASP C 1 311 ? -25.801 -27.945 6.734 1.00 66.40 311 ASP C N 1
ATOM 6496 C CA . ASP C 1 311 ? -27.010 -27.345 6.183 1.00 69.60 311 ASP C CA 1
ATOM 6497 C C . ASP C 1 311 ? -28.083 -28.418 6.043 1.00 72.31 311 ASP C C 1
ATOM 6498 O O . ASP C 1 311 ? -27.930 -29.353 5.258 1.00 73.08 311 ASP C O 1
ATOM 6503 N N . GLU C 1 312 ? -29.137 -28.315 6.855 1.00 73.55 312 GLU C N 1
ATOM 6504 C CA . GLU C 1 312 ? -30.236 -29.283 6.900 1.00 75.19 312 GLU C CA 1
ATOM 6505 C C . GLU C 1 312 ? -31.119 -29.211 5.647 1.00 75.89 312 GLU C C 1
ATOM 6506 O O . GLU C 1 312 ? -31.112 -28.208 4.931 1.00 76.20 312 GLU C O 1
ATOM 6512 N N . GLN D 1 15 ? 9.021 -8.364 -1.614 1.00 71.53 15 GLN D N 1
ATOM 6513 C CA . GLN D 1 15 ? 7.678 -7.847 -1.884 1.00 71.75 15 GLN D CA 1
ATOM 6514 C C . GLN D 1 15 ? 7.461 -6.408 -1.276 1.00 71.13 15 GLN D C 1
ATOM 6515 O O . GLN D 1 15 ? 8.449 -5.709 -1.037 1.00 71.48 15 GLN D O 1
ATOM 6521 N N . HIS D 1 16 ? 6.204 -6.031 -1.026 1.00 70.04 16 HIS D N 1
ATOM 6522 C CA . HIS D 1 16 ? 5.883 -4.669 -0.516 1.00 69.57 16 HIS D CA 1
ATOM 6523 C C . HIS D 1 16 ? 6.335 -4.502 0.936 1.00 68.87 16 HIS D C 1
ATOM 6524 O O . HIS D 1 16 ? 5.953 -5.320 1.791 1.00 69.10 16 HIS D O 1
ATOM 6531 N N . MET D 1 17 ? 7.135 -3.465 1.196 1.00 67.63 17 MET D N 1
ATOM 6532 C CA . MET D 1 17 ? 7.575 -3.170 2.582 1.00 66.49 17 MET D CA 1
ATOM 6533 C C . MET D 1 17 ? 6.557 -2.202 3.169 1.00 64.50 17 MET D C 1
ATOM 6534 O O . MET D 1 17 ? 6.471 -1.069 2.684 1.00 65.10 17 MET D O 1
ATOM 6539 N N . ALA D 1 18 ? 5.820 -2.640 4.176 1.00 62.17 18 ALA D N 1
ATOM 6540 C CA . ALA D 1 18 ? 4.716 -1.800 4.670 1.00 60.51 18 ALA D CA 1
ATOM 6541 C C . ALA D 1 18 ? 5.074 -1.045 5.945 1.00 58.24 18 ALA D C 1
ATOM 6542 O O . ALA D 1 18 ? 6.009 -1.455 6.652 1.00 58.01 18 ALA D O 1
ATOM 6544 N N . LYS D 1 19 ? 4.337 0.029 6.199 1.00 56.22 19 LYS D N 1
ATOM 6545 C CA . LYS D 1 19 ? 4.500 0.787 7.424 1.00 54.59 19 LYS D CA 1
ATOM 6546 C C . LYS D 1 19 ? 3.538 0.084 8.376 1.00 52.43 19 LYS D C 1
ATOM 6547 O O . LYS D 1 19 ? 2.342 -0.009 8.082 1.00 51.96 19 LYS D O 1
ATOM 6553 N N . ILE D 1 20 ? 4.074 -0.480 9.452 1.00 50.94 20 ILE D N 1
ATOM 6554 C CA . ILE D 1 20 ? 3.200 -1.286 10.344 1.00 50.31 20 ILE D CA 1
ATOM 6555 C C . ILE D 1 20 ? 3.299 -0.796 11.782 1.00 50.62 20 ILE D C 1
ATOM 6556 O O . ILE D 1 20 ? 4.417 -0.672 12.293 1.00 51.15 20 ILE D O 1
ATOM 6561 N N . GLY D 1 21 ? 2.154 -0.517 12.384 1.00 50.15 21 GLY D N 1
ATOM 6562 C CA . GLY D 1 21 ? 2.124 -0.160 13.807 1.00 50.83 21 GLY D CA 1
ATOM 6563 C C . GLY D 1 21 ? 1.882 -1.402 14.641 1.00 51.51 21 GLY D C 1
ATOM 6564 O O . GLY D 1 21 ? 1.137 -2.279 14.190 1.00 50.86 21 GLY D O 1
ATOM 6565 N N . PHE D 1 22 ? 2.510 -1.474 15.810 1.00 52.46 22 PHE D N 1
ATOM 6566 C CA . PHE D 1 22 ? 2.366 -2.654 16.692 1.00 54.03 22 PHE D CA 1
ATOM 6567 C C . PHE D 1 22 ? 2.047 -2.179 18.108 1.00 54.83 22 PHE D C 1
ATOM 6568 O O . PHE D 1 22 ? 2.926 -1.594 18.751 1.00 54.87 22 PHE D O 1
ATOM 6576 N N . ILE D 1 23 ? 0.812 -2.403 18.548 1.00 55.08 23 ILE D N 1
ATOM 6577 C CA . ILE D 1 23 ? 0.427 -2.040 19.938 1.00 56.03 23 ILE D CA 1
ATOM 6578 C C . ILE D 1 23 ? 0.433 -3.309 20.790 1.00 57.21 23 ILE D C 1
ATOM 6579 O O . ILE D 1 23 ? -0.536 -4.070 20.717 1.00 57.32 23 ILE D O 1
ATOM 6584 N N . GLY D 1 24 ? 1.494 -3.508 21.568 1.00 57.88 24 GLY D N 1
ATOM 6585 C CA . GLY D 1 24 ? 1.636 -4.726 22.384 1.00 58.49 24 GLY D CA 1
ATOM 6586 C C . GLY D 1 24 ? 2.983 -5.376 22.148 1.00 59.35 24 GLY D C 1
ATOM 6587 O O . GLY D 1 24 ? 3.025 -6.358 21.409 1.00 59.57 24 GLY D O 1
ATOM 6588 N N . THR D 1 25 ? 4.043 -4.841 22.754 1.00 59.97 25 THR D N 1
ATOM 6589 C CA . THR D 1 25 ? 5.419 -5.364 22.548 1.00 61.07 25 THR D CA 1
ATOM 6590 C C . THR D 1 25 ? 5.814 -6.260 23.721 1.00 61.59 25 THR D C 1
ATOM 6591 O O . THR D 1 25 ? 6.984 -6.217 24.123 1.00 61.78 25 THR D O 1
ATOM 6595 N N . GLY D 1 26 ? 4.871 -7.060 24.217 1.00 61.66 26 GLY D N 1
ATOM 6596 C CA . GLY D 1 26 ? 5.140 -7.960 25.352 1.00 62.00 26 GLY D CA 1
ATOM 6597 C C . GLY D 1 26 ? 5.859 -9.241 24.972 1.00 61.79 26 GLY D C 1
ATOM 6598 O O . GLY D 1 26 ? 6.702 -9.188 24.068 1.00 61.94 26 GLY D O 1
ATOM 6599 N N . ILE D 1 27 ? 5.531 -10.354 25.635 1.00 61.32 27 ILE D N 1
ATOM 6600 C CA . ILE D 1 27 ? 6.238 -11.655 25.425 1.00 60.84 27 ILE D CA 1
ATOM 6601 C C . ILE D 1 27 ? 6.025 -12.140 23.995 1.00 59.56 27 ILE D C 1
ATOM 6602 O O . ILE D 1 27 ? 6.949 -12.730 23.437 1.00 59.05 27 ILE D O 1
ATOM 6607 N N . MET D 1 28 ? 4.835 -11.911 23.456 1.00 58.82 28 MET D N 1
ATOM 6608 C CA . MET D 1 28 ? 4.510 -12.397 22.094 1.00 58.40 28 MET D CA 1
ATOM 6609 C C . MET D 1 28 ? 4.728 -11.274 21.077 1.00 57.33 28 MET D C 1
ATOM 6610 O O . MET D 1 28 ? 5.322 -11.550 20.034 1.00 57.37 28 MET D O 1
ATOM 6615 N N . GLY D 1 29 ? 4.287 -10.058 21.386 1.00 56.27 29 GLY D N 1
ATOM 6616 C CA . GLY D 1 29 ? 4.379 -8.950 20.421 1.00 55.74 29 GLY D CA 1
ATOM 6617 C C . GLY D 1 29 ? 5.803 -8.585 20.055 1.00 55.40 29 GLY D C 1
ATOM 6618 O O . GLY D 1 29 ? 6.047 -8.342 18.872 1.00 55.61 29 GLY D O 1
ATOM 6619 N N . LYS D 1 30 ? 6.709 -8.550 21.025 1.00 54.81 30 LYS D N 1
ATOM 6620 C CA . LYS D 1 30 ? 8.092 -8.088 20.741 1.00 54.69 30 LYS D CA 1
ATOM 6621 C C . LYS D 1 30 ? 8.788 -9.016 19.743 1.00 53.53 30 LYS D C 1
ATOM 6622 O O . LYS D 1 30 ? 9.335 -8.498 18.768 1.00 53.50 30 LYS D O 1
ATOM 6628 N N . PRO D 1 31 ? 8.800 -10.349 19.934 1.00 52.74 31 PRO D N 1
ATOM 6629 C CA . PRO D 1 31 ? 9.386 -11.243 18.939 1.00 52.11 31 PRO D CA 1
ATOM 6630 C C . PRO D 1 31 ? 8.646 -11.151 17.597 1.00 51.32 31 PRO D C 1
ATOM 6631 O O . PRO D 1 31 ? 9.295 -11.259 16.582 1.00 51.38 31 PRO D O 1
ATOM 6635 N N . MET D 1 32 ? 7.330 -10.942 17.628 1.00 50.28 32 MET D N 1
ATOM 6636 C CA . MET D 1 32 ? 6.504 -10.832 16.422 1.00 49.64 32 MET D CA 1
ATOM 6637 C C . MET D 1 32 ? 6.915 -9.562 15.671 1.00 50.19 32 MET D C 1
ATOM 6638 O O . MET D 1 32 ? 7.169 -9.606 14.463 1.00 50.40 32 MET D O 1
ATOM 6643 N N . ALA D 1 33 ? 7.044 -8.442 16.406 1.00 50.34 33 ALA D N 1
ATOM 6644 C CA . ALA D 1 33 ? 7.469 -7.161 15.859 1.00 51.19 33 ALA D CA 1
ATOM 6645 C C . ALA D 1 33 ? 8.915 -7.235 15.342 1.00 51.82 33 ALA D C 1
ATOM 6646 O O . ALA D 1 33 ? 9.236 -6.613 14.329 1.00 51.84 33 ALA D O 1
ATOM 6648 N N . GLN D 1 34 ? 9.772 -8.010 16.012 1.00 52.15 34 GLN D N 1
ATOM 6649 C CA . GLN D 1 34 ? 11.154 -8.216 15.588 1.00 53.39 34 GLN D CA 1
ATOM 6650 C C . GLN D 1 34 ? 11.229 -9.001 14.261 1.00 54.24 34 GLN D C 1
ATOM 6651 O O . GLN D 1 34 ? 12.097 -8.724 13.432 1.00 54.52 34 GLN D O 1
ATOM 6657 N N . ASN D 1 35 ? 10.322 -9.967 14.051 1.00 54.51 35 ASN D N 1
ATOM 6658 C CA . ASN D 1 35 ? 10.310 -10.746 12.801 1.00 54.97 35 ASN D CA 1
ATOM 6659 C C . ASN D 1 35 ? 9.782 -9.910 11.620 1.00 54.47 35 ASN D C 1
ATOM 6660 O O . ASN D 1 35 ? 10.192 -10.131 10.479 1.00 54.77 35 ASN D O 1
ATOM 6665 N N . LEU D 1 36 ? 8.891 -8.961 11.894 1.00 53.20 36 LEU D N 1
ATOM 6666 C CA . LEU D 1 36 ? 8.373 -8.078 10.822 1.00 52.47 36 LEU D CA 1
ATOM 6667 C C . LEU D 1 36 ? 9.507 -7.165 10.355 1.00 52.92 36 LEU D C 1
ATOM 6668 O O . LEU D 1 36 ? 9.608 -6.912 9.156 1.00 52.75 36 LEU D O 1
ATOM 6673 N N . GLN D 1 37 ? 10.335 -6.712 11.289 1.00 53.61 37 GLN D N 1
ATOM 6674 C CA . GLN D 1 37 ? 11.488 -5.845 10.952 1.00 54.86 37 GLN D CA 1
ATOM 6675 C C . GLN D 1 37 ? 12.518 -6.685 10.196 1.00 55.90 37 GLN D C 1
ATOM 6676 O O . GLN D 1 37 ? 13.089 -6.178 9.228 1.00 55.98 37 GLN D O 1
ATOM 6682 N N . LYS D 1 38 ? 12.735 -7.921 10.635 1.00 56.78 38 LYS D N 1
ATOM 6683 C CA . LYS D 1 38 ? 13.647 -8.811 9.904 1.00 58.11 38 LYS D CA 1
ATOM 6684 C C . LYS D 1 38 ? 13.217 -8.949 8.428 1.00 58.49 38 LYS D C 1
ATOM 6685 O O . LYS D 1 38 ? 14.045 -8.804 7.527 1.00 58.82 38 LYS D O 1
ATOM 6691 N N . ALA D 1 39 ? 11.908 -9.046 8.200 1.00 58.08 39 ALA D N 1
ATOM 6692 C CA . ALA D 1 39 ? 11.356 -9.172 6.831 1.00 57.95 39 ALA D CA 1
ATOM 6693 C C . ALA D 1 39 ? 11.475 -7.866 6.041 1.00 57.88 39 ALA D C 1
ATOM 6694 O O . ALA D 1 39 ? 11.170 -7.898 4.843 1.00 58.29 39 ALA D O 1
ATOM 6696 N N . GLY D 1 40 ? 11.844 -6.760 6.688 1.00 57.01 40 GLY D N 1
ATOM 6697 C CA . GLY D 1 40 ? 12.083 -5.497 5.964 1.00 56.40 40 GLY D CA 1
ATOM 6698 C C . GLY D 1 40 ? 11.030 -4.434 6.197 1.00 55.67 40 GLY D C 1
ATOM 6699 O O . GLY D 1 40 ? 11.082 -3.412 5.507 1.00 55.84 40 GLY D O 1
ATOM 6700 N N . HIS D 1 41 ? 10.147 -4.634 7.167 1.00 54.88 41 HIS D N 1
ATOM 6701 C CA . HIS D 1 41 ? 9.023 -3.686 7.364 1.00 54.49 41 HIS D CA 1
ATOM 6702 C C . HIS D 1 41 ? 9.423 -2.534 8.282 1.00 53.80 41 HIS D C 1
ATOM 6703 O O . HIS D 1 41 ? 10.405 -2.643 9.034 1.00 53.55 41 HIS D O 1
ATOM 6710 N N . SER D 1 42 ? 8.662 -1.447 8.198 1.00 53.45 42 SER D N 1
ATOM 6711 C CA . SER D 1 42 ? 8.947 -0.245 9.011 1.00 53.64 42 SER D CA 1
ATOM 6712 C C . SER D 1 42 ? 8.009 -0.247 10.212 1.00 53.78 42 SER D C 1
ATOM 6713 O O . SER D 1 42 ? 6.788 -0.191 10.009 1.00 53.41 42 SER D O 1
ATOM 6716 N N . LEU D 1 43 ? 8.577 -0.307 11.411 1.00 54.18 43 LEU D N 1
ATOM 6717 C CA . LEU D 1 43 ? 7.728 -0.439 12.620 1.00 55.22 43 LEU D CA 1
ATOM 6718 C C . LEU D 1 43 ? 7.401 0.914 13.236 1.00 55.57 43 LEU D C 1
ATOM 6719 O O . LEU D 1 43 ? 8.250 1.808 13.191 1.00 56.39 43 LEU D O 1
ATOM 6724 N N . PHE D 1 44 ? 6.204 1.026 13.787 1.00 55.05 44 PHE D N 1
ATOM 6725 C CA . PHE D 1 44 ? 5.744 2.226 14.464 1.00 55.34 44 PHE D CA 1
ATOM 6726 C C . PHE D 1 44 ? 5.151 1.794 15.797 1.00 55.58 44 PHE D C 1
ATOM 6727 O O . PHE D 1 44 ? 4.229 0.992 15.839 1.00 55.80 44 PHE D O 1
ATOM 6735 N N . LEU D 1 45 ? 5.704 2.304 16.883 1.00 55.49 45 LEU D N 1
ATOM 6736 C CA . LEU D 1 45 ? 5.273 1.965 18.227 1.00 55.70 45 LEU D CA 1
ATOM 6737 C C . LEU D 1 45 ? 4.589 3.146 18.920 1.00 56.06 45 LEU D C 1
ATOM 6738 O O . LEU D 1 45 ? 4.824 4.298 18.561 1.00 56.30 45 LEU D O 1
ATOM 6743 N N . SER D 1 46 ? 3.753 2.864 19.931 1.00 56.04 46 SER D N 1
ATOM 6744 C CA . SER D 1 46 ? 3.112 3.919 20.721 1.00 56.07 46 SER D CA 1
ATOM 6745 C C . SER D 1 46 ? 3.780 3.995 22.096 1.00 55.23 46 SER D C 1
ATOM 6746 O O . SER D 1 46 ? 4.072 2.959 22.704 1.00 55.50 46 SER D O 1
ATOM 6749 N N . THR D 1 47 ? 4.010 5.211 22.587 1.00 54.17 47 THR D N 1
ATOM 6750 C CA . THR D 1 47 ? 4.577 5.398 23.917 1.00 54.16 47 THR D CA 1
ATOM 6751 C C . THR D 1 47 ? 3.537 6.020 24.883 1.00 54.51 47 THR D C 1
ATOM 6752 O O . THR D 1 47 ? 3.912 6.670 25.866 1.00 54.39 47 THR D O 1
ATOM 6756 N N . HIS D 1 48 ? 2.234 5.783 24.620 1.00 54.47 48 HIS D N 1
ATOM 6757 C CA . HIS D 1 48 ? 1.151 6.304 25.442 1.00 55.04 48 HIS D CA 1
ATOM 6758 C C . HIS D 1 48 ? 1.103 5.650 26.827 1.00 55.64 48 HIS D C 1
ATOM 6759 O O . HIS D 1 48 ? 0.655 6.289 27.783 1.00 56.68 48 HIS D O 1
ATOM 6766 N N . HIS D 1 49 ? 1.544 4.386 26.945 1.00 54.85 49 HIS D N 1
ATOM 6767 C CA . HIS D 1 49 ? 1.545 3.703 28.236 1.00 54.62 49 HIS D CA 1
ATOM 6768 C C . HIS D 1 49 ? 2.938 3.183 28.610 1.00 54.80 49 HIS D C 1
ATOM 6769 O O . HIS D 1 49 ? 3.250 3.079 29.792 1.00 54.62 49 HIS D O 1
ATOM 6776 N N . ASP D 1 50 ? 3.756 2.814 27.619 1.00 55.02 50 ASP D N 1
ATOM 6777 C CA . ASP D 1 50 ? 5.076 2.240 27.885 1.00 55.74 50 ASP D CA 1
ATOM 6778 C C . ASP D 1 50 ? 6.178 2.888 27.049 1.00 56.64 50 ASP D C 1
ATOM 6779 O O . ASP D 1 50 ? 5.913 3.423 25.972 1.00 57.17 50 ASP D O 1
ATOM 6784 N N . ALA D 1 51 ? 7.423 2.806 27.528 1.00 56.39 51 ALA D N 1
ATOM 6785 C CA . ALA D 1 51 ? 8.558 3.314 26.770 1.00 56.51 51 ALA D CA 1
ATOM 6786 C C . ALA D 1 51 ? 8.820 2.343 25.603 1.00 56.27 51 ALA D C 1
ATOM 6787 O O . ALA D 1 51 ? 8.556 1.146 25.716 1.00 56.48 51 ALA D O 1
ATOM 6789 N N . ALA D 1 52 ? 9.308 2.865 24.480 1.00 55.70 52 ALA D N 1
ATOM 6790 C CA . ALA D 1 52 ? 9.585 2.056 23.311 1.00 55.49 52 ALA D CA 1
ATOM 6791 C C . ALA D 1 52 ? 10.835 1.191 23.539 1.00 55.51 52 ALA D C 1
ATOM 6792 O O . ALA D 1 52 ? 11.874 1.728 23.914 1.00 55.29 52 ALA D O 1
ATOM 6794 N N . PRO D 1 53 ? 10.739 -0.151 23.348 1.00 55.70 53 PRO D N 1
ATOM 6795 C CA . PRO D 1 53 ? 11.911 -1.021 23.564 1.00 55.91 53 PRO D CA 1
ATOM 6796 C C . PRO D 1 53 ? 13.146 -0.590 22.783 1.00 56.67 53 PRO D C 1
ATOM 6797 O O . PRO D 1 53 ? 13.073 -0.345 21.578 1.00 56.94 53 PRO D O 1
ATOM 6801 N N . ALA D 1 54 ? 14.279 -0.490 23.485 1.00 56.96 54 ALA D N 1
ATOM 6802 C CA . ALA D 1 54 ? 15.550 -0.052 22.919 1.00 57.61 54 ALA D CA 1
ATOM 6803 C C . ALA D 1 54 ? 15.968 -0.879 21.717 1.00 58.05 54 ALA D C 1
ATOM 6804 O O . ALA D 1 54 ? 16.499 -0.318 20.756 1.00 58.42 54 ALA D O 1
ATOM 6806 N N . ASP D 1 55 ? 15.704 -2.198 21.746 1.00 58.01 55 ASP D N 1
ATOM 6807 C CA . ASP D 1 55 ? 16.041 -3.059 20.610 1.00 58.59 55 ASP D CA 1
ATOM 6808 C C . ASP D 1 55 ? 15.162 -2.772 19.381 1.00 58.48 55 ASP D C 1
ATOM 6809 O O . ASP D 1 55 ? 15.682 -2.701 18.266 1.00 58.57 55 ASP D O 1
ATOM 6814 N N . LEU D 1 56 ? 13.851 -2.546 19.586 1.00 57.96 56 LEU D N 1
ATOM 6815 C CA . LEU D 1 56 ? 12.956 -2.219 18.481 1.00 57.80 56 LEU D CA 1
ATOM 6816 C C . LEU D 1 56 ? 13.360 -0.877 17.859 1.00 57.88 56 LEU D C 1
ATOM 6817 O O . LEU D 1 56 ? 13.404 -0.771 16.632 1.00 58.09 56 LEU D O 1
ATOM 6822 N N . LEU D 1 57 ? 13.757 0.106 18.693 1.00 57.47 57 LEU D N 1
ATOM 6823 C CA . LEU D 1 57 ? 14.208 1.409 18.196 1.00 57.77 57 LEU D CA 1
ATOM 6824 C C . LEU D 1 57 ? 15.530 1.299 17.445 1.00 58.23 57 LEU D C 1
ATOM 6825 O O . LEU D 1 57 ? 15.680 1.919 16.397 1.00 58.51 57 LEU D O 1
ATOM 6830 N N . GLU D 1 58 ? 16.477 0.499 17.966 1.00 58.05 58 GLU D N 1
ATOM 6831 C CA . GLU D 1 58 ? 17.786 0.284 17.342 1.00 58.38 58 GLU D CA 1
ATOM 6832 C C . GLU D 1 58 ? 17.637 -0.358 15.956 1.00 58.17 58 GLU D C 1
ATOM 6833 O O . GLU D 1 58 ? 18.385 -0.030 15.031 1.00 58.04 58 GLU D O 1
ATOM 6839 N N . ALA D 1 59 ? 16.647 -1.250 15.804 1.00 57.85 59 ALA D N 1
ATOM 6840 C CA . ALA D 1 59 ? 16.398 -1.926 14.533 1.00 57.78 59 ALA D CA 1
ATOM 6841 C C . ALA D 1 59 ? 15.601 -1.098 13.514 1.00 58.03 59 ALA D C 1
ATOM 6842 O O . ALA D 1 59 ? 15.302 -1.602 12.430 1.00 58.00 59 ALA D O 1
ATOM 6844 N N . GLY D 1 60 ? 15.275 0.154 13.855 1.00 58.05 60 GLY D N 1
ATOM 6845 C CA . GLY D 1 60 ? 14.585 1.060 12.950 1.00 58.45 60 GLY D CA 1
ATOM 6846 C C . GLY D 1 60 ? 13.165 1.473 13.273 1.00 58.95 60 GLY D C 1
ATOM 6847 O O . GLY D 1 60 ? 12.554 2.158 12.449 1.00 59.53 60 GLY D O 1
ATOM 6848 N N . ALA D 1 61 ? 12.611 1.096 14.455 1.00 58.67 61 ALA D N 1
ATOM 6849 C CA . ALA D 1 61 ? 11.229 1.497 14.785 1.00 58.65 61 ALA D CA 1
ATOM 6850 C C . ALA D 1 61 ? 11.108 2.981 15.134 1.00 58.80 61 ALA D C 1
ATOM 6851 O O . ALA D 1 61 ? 12.071 3.594 15.600 1.00 58.99 61 ALA D O 1
ATOM 6853 N N . ILE D 1 62 ? 9.923 3.554 14.883 1.00 58.42 62 ILE D N 1
ATOM 6854 C CA . ILE D 1 62 ? 9.621 4.953 15.166 1.00 58.71 62 ILE D CA 1
ATOM 6855 C C . ILE D 1 62 ? 8.599 4.991 16.287 1.00 59.02 62 ILE D C 1
ATOM 6856 O O . ILE D 1 62 ? 7.607 4.264 16.231 1.00 58.92 62 ILE D O 1
ATOM 6861 N N . ALA D 1 63 ? 8.835 5.819 17.315 1.00 58.76 63 ALA D N 1
ATOM 6862 C CA . ALA D 1 63 ? 7.893 5.919 18.431 1.00 58.48 63 ALA D CA 1
ATOM 6863 C C . ALA D 1 63 ? 7.040 7.160 18.286 1.00 58.03 63 ALA D C 1
ATOM 6864 O O . ALA D 1 63 ? 7.542 8.244 17.980 1.00 58.68 63 ALA D O 1
ATOM 6866 N N . LEU D 1 64 ? 5.739 6.995 18.464 1.00 56.90 64 LEU D N 1
ATOM 6867 C CA . LEU D 1 64 ? 4.778 8.092 18.419 1.00 56.30 64 LEU D CA 1
ATOM 6868 C C . LEU D 1 64 ? 4.069 8.170 19.775 1.00 56.00 64 LEU D C 1
ATOM 6869 O O . LEU D 1 64 ? 4.093 7.200 20.536 1.00 56.27 64 LEU D O 1
ATOM 6874 N N . ALA D 1 65 ? 3.510 9.329 20.118 1.00 55.35 65 ALA D N 1
ATOM 6875 C CA . ALA D 1 65 ? 2.919 9.530 21.440 1.00 55.32 65 ALA D CA 1
ATOM 6876 C C . ALA D 1 65 ? 1.719 8.646 21.773 1.00 55.26 65 ALA D C 1
ATOM 6877 O O . ALA D 1 65 ? 1.502 8.362 22.948 1.00 55.40 65 ALA D O 1
ATOM 6879 N N . ASN D 1 66 ? 0.932 8.232 20.772 1.00 54.94 66 ASN D N 1
ATOM 6880 C CA . ASN D 1 66 ? -0.284 7.459 21.042 1.00 54.93 66 ASN D CA 1
ATOM 6881 C C . ASN D 1 66 ? -0.685 6.518 19.870 1.00 54.81 66 ASN D C 1
ATOM 6882 O O . ASN D 1 66 ? -0.143 6.631 18.768 1.00 54.11 66 ASN D O 1
ATOM 6887 N N . PRO D 1 67 ? -1.632 5.580 20.091 1.00 55.59 67 PRO D N 1
ATOM 6888 C CA . PRO D 1 67 ? -2.049 4.685 18.997 1.00 56.03 67 PRO D CA 1
ATOM 6889 C C . PRO D 1 67 ? -2.704 5.383 17.797 1.00 56.48 67 PRO D C 1
ATOM 6890 O O . PRO D 1 67 ? -2.715 4.793 16.710 1.00 56.58 67 PRO D O 1
ATOM 6894 N N . LYS D 1 68 ? -3.225 6.631 17.974 1.00 56.18 68 LYS D N 1
ATOM 6895 C CA . LYS D 1 68 ? -3.850 7.413 16.897 1.00 56.32 68 LYS D CA 1
ATOM 6896 C C . LYS D 1 68 ? -2.796 7.820 15.906 1.00 56.17 68 LYS D C 1
ATOM 6897 O O . LYS D 1 68 ? -2.955 7.565 14.717 1.00 56.12 68 LYS D O 1
ATOM 6903 N N . GLU D 1 69 ? -1.681 8.383 16.397 1.00 55.89 69 GLU D N 1
ATOM 6904 C CA . GLU D 1 69 ? -0.565 8.789 15.544 1.00 55.89 69 GLU D CA 1
ATOM 6905 C C . GLU D 1 69 ? -0.000 7.596 14.795 1.00 54.85 69 GLU D C 1
ATOM 6906 O O . GLU D 1 69 ? 0.288 7.701 13.605 1.00 55.06 69 GLU D O 1
ATOM 6912 N N . VAL D 1 70 ? 0.087 6.440 15.468 1.00 53.90 70 VAL D N 1
ATOM 6913 C CA . VAL D 1 70 ? 0.532 5.192 14.853 1.00 53.17 70 VAL D CA 1
ATOM 6914 C C . VAL D 1 70 ? -0.419 4.819 13.704 1.00 51.99 70 VAL D C 1
ATOM 6915 O O . VAL D 1 70 ? 0.041 4.669 12.577 1.00 51.78 70 VAL D O 1
ATOM 6919 N N . ALA D 1 71 ? -1.739 4.792 13.967 1.00 51.05 71 ALA D N 1
ATOM 6920 C CA . ALA D 1 71 ? -2.734 4.506 12.938 1.00 51.09 71 ALA D CA 1
ATOM 6921 C C . ALA D 1 71 ? -2.678 5.491 11.757 1.00 51.33 71 ALA D C 1
ATOM 6922 O O . ALA D 1 71 ? -2.668 5.053 10.607 1.00 51.61 71 ALA D O 1
ATOM 6924 N N . GLN D 1 72 ? -2.552 6.805 12.035 1.00 51.01 72 GLN D N 1
ATOM 6925 C CA . GLN D 1 72 ? -2.433 7.845 11.006 1.00 50.91 72 GLN D CA 1
ATOM 6926 C C . GLN D 1 72 ? -1.197 7.642 10.124 1.00 51.27 72 GLN D C 1
ATOM 6927 O O . GLN D 1 72 ? -1.233 7.922 8.922 1.00 51.28 72 GLN D O 1
ATOM 6933 N N . GLU D 1 73 ? -0.114 7.139 10.711 1.00 51.39 73 GLU D N 1
ATOM 6934 C CA . GLU D 1 73 ? 1.128 6.942 9.985 1.00 52.64 73 GLU D CA 1
ATOM 6935 C C . GLU D 1 73 ? 1.268 5.593 9.234 1.00 53.28 73 GLU D C 1
ATOM 6936 O O . GLU D 1 73 ? 1.855 5.528 8.150 1.00 53.95 73 GLU D O 1
ATOM 6942 N N . ALA D 1 74 ? 0.765 4.526 9.821 1.00 52.78 74 ALA D N 1
ATOM 6943 C CA . ALA D 1 74 ? 0.943 3.183 9.292 1.00 52.92 74 ALA D CA 1
ATOM 6944 C C . ALA D 1 74 ? -0.185 2.655 8.395 1.00 52.74 74 ALA D C 1
ATOM 6945 O O . ALA D 1 74 ? -1.328 3.062 8.537 1.00 53.25 74 ALA D O 1
ATOM 6947 N N . GLU D 1 75 ? 0.137 1.702 7.513 1.00 52.32 75 GLU D N 1
ATOM 6948 C CA . GLU D 1 75 ? -0.822 1.039 6.628 1.00 52.43 75 GLU D CA 1
ATOM 6949 C C . GLU D 1 75 ? -1.564 -0.081 7.391 1.00 51.70 75 GLU D C 1
ATOM 6950 O O . GLU D 1 75 ? -2.768 -0.281 7.207 1.00 51.42 75 GLU D O 1
ATOM 6956 N N . PHE D 1 76 ? -0.835 -0.810 8.237 1.00 51.03 76 PHE D N 1
ATOM 6957 C CA . PHE D 1 76 ? -1.406 -1.877 9.044 1.00 51.15 76 PHE D CA 1
ATOM 6958 C C . PHE D 1 76 ? -1.180 -1.578 10.500 1.00 50.74 76 PHE D C 1
ATOM 6959 O O . PHE D 1 76 ? -0.098 -1.120 10.864 1.00 50.60 76 PHE D O 1
ATOM 6967 N N . ILE D 1 77 ? -2.173 -1.868 11.351 1.00 50.26 77 ILE D N 1
ATOM 6968 C CA . ILE D 1 77 ? -2.014 -1.681 12.794 1.00 50.33 77 ILE D CA 1
ATOM 6969 C C . ILE D 1 77 ? -2.301 -3.002 13.508 1.00 49.29 77 ILE D C 1
ATOM 6970 O O . ILE D 1 77 ? -3.431 -3.461 13.491 1.00 48.68 77 ILE D O 1
ATOM 6975 N N . ILE D 1 78 ? -1.301 -3.582 14.174 1.00 48.86 78 ILE D N 1
ATOM 6976 C CA . ILE D 1 78 ? -1.467 -4.827 14.915 1.00 48.86 78 ILE D CA 1
ATOM 6977 C C . ILE D 1 78 ? -1.641 -4.569 16.415 1.00 49.91 78 ILE D C 1
ATOM 6978 O O . ILE D 1 78 ? -1.011 -3.678 16.977 1.00 49.59 78 ILE D O 1
ATOM 6983 N N . VAL D 1 79 ? -2.525 -5.354 17.024 1.00 51.06 79 VAL D N 1
ATOM 6984 C CA . VAL D 1 79 ? -2.754 -5.282 18.493 1.00 52.53 79 VAL D CA 1
ATOM 6985 C C . VAL D 1 79 ? -2.469 -6.672 19.066 1.00 53.92 79 VAL D C 1
ATOM 6986 O O . VAL D 1 79 ? -3.223 -7.601 18.746 1.00 53.99 79 VAL D O 1
ATOM 6990 N N . MET D 1 80 ? -1.397 -6.811 19.843 1.00 54.93 80 MET D N 1
ATOM 6991 C CA . MET D 1 80 ? -1.089 -8.101 20.513 1.00 56.44 80 MET D CA 1
ATOM 6992 C C . MET D 1 80 ? -1.150 -7.864 22.022 1.00 57.53 80 MET D C 1
ATOM 6993 O O . MET D 1 80 ? -0.101 -7.610 22.627 1.00 57.05 80 MET D O 1
ATOM 6998 N N . VAL D 1 81 ? -2.355 -7.912 22.583 1.00 59.08 81 VAL D N 1
ATOM 6999 C CA . VAL D 1 81 ? -2.541 -7.637 24.035 1.00 61.31 81 VAL D CA 1
ATOM 7000 C C . VAL D 1 81 ? -3.200 -8.849 24.704 1.00 64.54 81 VAL D C 1
ATOM 7001 O O . VAL D 1 81 ? -3.886 -9.610 24.023 1.00 64.19 81 VAL D O 1
ATOM 7005 N N . PRO D 1 82 ? -2.995 -9.052 26.019 1.00 67.51 82 PRO D N 1
ATOM 7006 C CA . PRO D 1 82 ? -3.548 -10.213 26.740 1.00 69.45 82 PRO D CA 1
ATOM 7007 C C . PRO D 1 82 ? -5.071 -10.412 26.818 1.00 71.40 82 PRO D C 1
ATOM 7008 O O . PRO D 1 82 ? -5.521 -11.470 26.440 1.00 71.66 82 PRO D O 1
ATOM 7012 N N . ASP D 1 83 ? -5.821 -9.423 27.302 1.00 72.39 83 ASP D N 1
ATOM 7013 C CA . ASP D 1 83 ? -7.271 -9.607 27.530 1.00 74.00 83 ASP D CA 1
ATOM 7014 C C . ASP D 1 83 ? -8.220 -8.706 26.710 1.00 73.99 83 ASP D C 1
ATOM 7015 O O . ASP D 1 83 ? -7.807 -7.654 26.229 1.00 74.11 83 ASP D O 1
ATOM 7020 N N . THR D 1 84 ? -9.513 -9.116 26.600 1.00 73.78 84 THR D N 1
ATOM 7021 C CA . THR D 1 84 ? -10.586 -8.390 25.896 1.00 74.31 84 THR D CA 1
ATOM 7022 C C . THR D 1 84 ? -10.711 -6.897 26.285 1.00 74.55 84 THR D C 1
ATOM 7023 O O . THR D 1 84 ? -10.858 -6.081 25.371 1.00 75.16 84 THR D O 1
ATOM 7027 N N . PRO D 1 85 ? -10.640 -6.487 27.584 1.00 73.85 85 PRO D N 1
ATOM 7028 C CA . PRO D 1 85 ? -10.728 -5.046 27.897 1.00 73.01 85 PRO D CA 1
ATOM 7029 C C . PRO D 1 85 ? -9.589 -4.214 27.290 1.00 71.74 85 PRO D C 1
ATOM 7030 O O . PRO D 1 85 ? -9.827 -3.090 26.855 1.00 71.65 85 PRO D O 1
ATOM 7034 N N . GLN D 1 86 ? -8.357 -4.768 27.266 1.00 70.45 86 GLN D N 1
ATOM 7035 C CA . GLN D 1 86 ? -7.166 -4.111 26.716 1.00 69.56 86 GLN D CA 1
ATOM 7036 C C . GLN D 1 86 ? -7.272 -3.907 25.205 1.00 68.24 86 GLN D C 1
ATOM 7037 O O . GLN D 1 86 ? -6.745 -2.922 24.684 1.00 68.42 86 GLN D O 1
ATOM 7043 N N . VAL D 1 87 ? -7.936 -4.840 24.502 1.00 66.82 87 VAL D N 1
ATOM 7044 C CA . VAL D 1 87 ? -8.162 -4.737 23.065 1.00 66.12 87 VAL D CA 1
ATOM 7045 C C . VAL D 1 87 ? -9.108 -3.548 22.815 1.00 65.81 87 VAL D C 1
ATOM 7046 O O . VAL D 1 87 ? -8.776 -2.656 22.038 1.00 65.53 87 VAL D O 1
ATOM 7050 N N . GLU D 1 88 ? -10.253 -3.513 23.534 1.00 65.51 88 GLU D N 1
ATOM 7051 C CA . GLU D 1 88 ? -11.253 -2.449 23.459 1.00 65.49 88 GLU D CA 1
ATOM 7052 C C . GLU D 1 88 ? -10.604 -1.097 23.775 1.00 65.41 88 GLU D C 1
ATOM 7053 O O . GLU D 1 88 ? -10.853 -0.122 23.063 1.00 65.78 88 GLU D O 1
ATOM 7059 N N . ASP D 1 89 ? -9.762 -1.053 24.823 1.00 64.44 89 ASP D N 1
ATOM 7060 C CA . ASP D 1 89 ? -9.071 0.158 25.236 1.00 63.96 89 ASP D CA 1
ATOM 7061 C C . ASP D 1 89 ? -8.238 0.765 24.105 1.00 62.87 89 ASP D C 1
ATOM 7062 O O . ASP D 1 89 ? -8.570 1.852 23.639 1.00 62.91 89 ASP D O 1
ATOM 7067 N N . VAL D 1 90 ? -7.199 0.053 23.626 1.00 61.58 90 VAL D N 1
ATOM 7068 C CA . VAL D 1 90 ? -6.320 0.566 22.587 1.00 60.77 90 VAL D CA 1
ATOM 7069 C C . VAL D 1 90 ? -7.069 0.910 21.282 1.00 60.28 90 VAL D C 1
ATOM 7070 O O . VAL D 1 90 ? -6.667 1.823 20.564 1.00 59.93 90 VAL D O 1
ATOM 7074 N N . LEU D 1 91 ? -8.197 0.243 21.023 1.00 59.93 91 LEU D N 1
ATOM 7075 C CA . LEU D 1 91 ? -9.002 0.508 19.842 1.00 59.67 91 LEU D CA 1
ATOM 7076 C C . LEU D 1 91 ? -9.819 1.811 19.916 1.00 60.31 91 LEU D C 1
ATOM 7077 O O . LEU D 1 91 ? -9.768 2.599 18.981 1.00 60.44 91 LEU D O 1
ATOM 7082 N N . PHE D 1 92 ? -10.604 2.024 20.989 1.00 60.69 92 PHE D N 1
ATOM 7083 C CA . PHE D 1 92 ? -11.570 3.124 21.012 1.00 61.69 92 PHE D CA 1
ATOM 7084 C C . PHE D 1 92 ? -11.324 4.227 22.036 1.00 62.82 92 PHE D C 1
ATOM 7085 O O . PHE D 1 92 ? -12.133 5.161 22.112 1.00 63.44 92 PHE D O 1
ATOM 7093 N N . ARG D 1 93 ? -10.214 4.167 22.785 1.00 62.73 93 ARG D N 1
ATOM 7094 C CA . ARG D 1 93 ? -9.915 5.226 23.748 1.00 63.19 93 ARG D CA 1
ATOM 7095 C C . ARG D 1 93 ? -9.664 6.573 23.022 1.00 63.83 93 ARG D C 1
ATOM 7096 O O . ARG D 1 93 ? -9.616 6.621 21.781 1.00 63.97 93 ARG D O 1
ATOM 7104 N N . LYS D 1 94 ? -9.504 7.677 23.794 1.00 63.75 94 LYS D N 1
ATOM 7105 C CA . LYS D 1 94 ? -9.175 8.979 23.220 1.00 63.74 94 LYS D CA 1
ATOM 7106 C C . LYS D 1 94 ? -7.749 8.859 22.682 1.00 63.02 94 LYS D C 1
ATOM 7107 O O . LYS D 1 94 ? -6.874 8.309 23.359 1.00 62.63 94 LYS D O 1
ATOM 7113 N N . ASP D 1 95 ? -7.561 9.258 21.426 1.00 62.74 95 ASP D N 1
ATOM 7114 C CA . ASP D 1 95 ? -6.296 9.119 20.717 1.00 63.13 95 ASP D CA 1
ATOM 7115 C C . ASP D 1 95 ? -5.913 7.633 20.498 1.00 62.61 95 ASP D C 1
ATOM 7116 O O . ASP D 1 95 ? -4.725 7.299 20.423 1.00 62.94 95 ASP D O 1
ATOM 7121 N N . GLY D 1 96 ? -6.932 6.777 20.352 1.00 61.32 96 GLY D N 1
ATOM 7122 C CA . GLY D 1 96 ? -6.762 5.349 20.113 1.00 60.21 96 GLY D CA 1
ATOM 7123 C C . GLY D 1 96 ? -6.607 5.018 18.644 1.00 58.57 96 GLY D C 1
ATOM 7124 O O . GLY D 1 96 ? -6.443 5.913 17.816 1.00 58.78 96 GLY D O 1
ATOM 7125 N N . ILE D 1 97 ? -6.677 3.738 18.300 1.00 56.79 97 ILE D N 1
ATOM 7126 C CA . ILE D 1 97 ? -6.498 3.296 16.923 1.00 55.58 97 ILE D CA 1
ATOM 7127 C C . ILE D 1 97 ? -7.633 3.752 16.016 1.00 55.34 97 ILE D C 1
ATOM 7128 O O . ILE D 1 97 ? -7.344 4.258 14.932 1.00 55.55 97 ILE D O 1
ATOM 7133 N N . ALA D 1 98 ? -8.903 3.599 16.449 1.00 54.96 98 ALA D N 1
ATOM 7134 C CA . ALA D 1 98 ? -10.077 3.970 15.649 1.00 55.61 98 ALA D CA 1
ATOM 7135 C C . ALA D 1 98 ? -10.052 5.429 15.238 1.00 56.45 98 ALA D C 1
ATOM 7136 O O . ALA D 1 98 ? -10.384 5.746 14.091 1.00 57.20 98 ALA D O 1
ATOM 7138 N N . GLU D 1 99 ? -9.598 6.302 16.151 1.00 56.01 99 GLU D N 1
ATOM 7139 C CA . GLU D 1 99 ? -9.468 7.732 15.907 1.00 56.20 99 GLU D CA 1
ATOM 7140 C C . GLU D 1 99 ? -8.465 8.047 14.800 1.00 56.09 99 GLU D C 1
ATOM 7141 O O . GLU D 1 99 ? -8.676 8.997 14.057 1.00 56.20 99 GLU D O 1
ATOM 7147 N N . GLY D 1 100 ? -7.418 7.234 14.667 1.00 55.85 100 GLY D N 1
ATOM 7148 C CA . GLY D 1 100 ? -6.430 7.399 13.604 1.00 56.40 100 GLY D CA 1
ATOM 7149 C C . GLY D 1 100 ? -6.700 6.583 12.342 1.00 56.79 100 GLY D C 1
ATOM 7150 O O . GLY D 1 100 ? -6.016 6.753 11.325 1.00 56.95 100 GLY D O 1
ATOM 7151 N N . ALA D 1 101 ? -7.707 5.689 12.388 1.00 56.52 101 ALA D N 1
ATOM 7152 C CA . ALA D 1 101 ? -8.062 4.808 11.273 1.00 56.72 101 ALA D CA 1
ATOM 7153 C C . ALA D 1 101 ? -9.009 5.412 10.222 1.00 56.53 101 ALA D C 1
ATOM 7154 O O . ALA D 1 101 ? -9.895 6.218 10.527 1.00 56.59 101 ALA D O 1
ATOM 7156 N N . GLY D 1 102 ? -8.840 4.950 8.996 1.00 55.75 102 GLY D N 1
ATOM 7157 C CA . GLY D 1 102 ? -9.657 5.371 7.872 1.00 55.38 102 GLY D CA 1
ATOM 7158 C C . GLY D 1 102 ? -9.402 4.525 6.646 1.00 54.50 102 GLY D C 1
ATOM 7159 O O . GLY D 1 102 ? -8.702 3.516 6.711 1.00 54.57 102 GLY D O 1
ATOM 7160 N N . PRO D 1 103 ? -9.954 4.928 5.496 1.00 53.97 103 PRO D N 1
ATOM 7161 C CA . PRO D 1 103 ? -9.748 4.151 4.253 1.00 53.82 103 PRO D CA 1
ATOM 7162 C C . PRO D 1 103 ? -8.320 3.638 3.993 1.00 53.53 103 PRO D C 1
ATOM 7163 O O . PRO D 1 103 ? -7.347 4.321 4.294 1.00 53.70 103 PRO D O 1
ATOM 7167 N N . ASN D 1 104 ? -8.211 2.420 3.467 1.00 52.88 104 ASN D N 1
ATOM 7168 C CA . ASN D 1 104 ? -6.951 1.753 3.118 1.00 52.86 104 ASN D CA 1
ATOM 7169 C C . ASN D 1 104 ? -6.034 1.423 4.316 1.00 51.61 104 ASN D C 1
ATOM 7170 O O . ASN D 1 104 ? -4.888 1.036 4.108 1.00 51.59 104 ASN D O 1
ATOM 7175 N N . LYS D 1 105 ? -6.528 1.548 5.548 1.00 50.65 105 LYS D N 1
ATOM 7176 C CA . LYS D 1 105 ? -5.757 1.154 6.729 1.00 50.17 105 LYS D CA 1
ATOM 7177 C C . LYS D 1 105 ? -6.360 -0.152 7.285 1.00 49.97 105 LYS D C 1
ATOM 7178 O O . LYS D 1 105 ? -7.587 -0.312 7.318 1.00 49.97 105 LYS D O 1
ATOM 7184 N N . VAL D 1 106 ? -5.503 -1.112 7.644 1.00 49.22 106 VAL D N 1
ATOM 7185 C CA . VAL D 1 106 ? -5.969 -2.401 8.143 1.00 49.08 106 VAL D CA 1
ATOM 7186 C C . VAL D 1 106 ? -5.659 -2.580 9.630 1.00 49.48 106 VAL D C 1
ATOM 7187 O O . VAL D 1 106 ? -4.494 -2.540 10.015 1.00 49.86 106 VAL D O 1
ATOM 7191 N N . VAL D 1 107 ? -6.693 -2.785 10.463 1.00 48.87 107 VAL D N 1
ATOM 7192 C CA . VAL D 1 107 ? -6.542 -3.036 11.899 1.00 48.70 107 VAL D CA 1
ATOM 7193 C C . VAL D 1 107 ? -6.574 -4.554 12.148 1.00 48.16 107 VAL D C 1
ATOM 7194 O O . VAL D 1 107 ? -7.544 -5.215 11.806 1.00 47.55 107 VAL D O 1
ATOM 7198 N N . ILE D 1 108 ? -5.484 -5.113 12.656 1.00 48.12 108 ILE D N 1
ATOM 7199 C CA . ILE D 1 108 ? -5.377 -6.547 12.896 1.00 48.43 108 ILE D CA 1
ATOM 7200 C C . ILE D 1 108 ? -5.210 -6.870 14.361 1.00 49.25 108 ILE D C 1
ATOM 7201 O O . ILE D 1 108 ? -4.154 -6.613 14.940 1.00 49.20 108 ILE D O 1
ATOM 7206 N N . ASP D 1 109 ? -6.226 -7.490 14.953 1.00 49.71 109 ASP D N 1
ATOM 7207 C CA . ASP D 1 109 ? -6.136 -7.926 16.343 1.00 49.98 109 ASP D CA 1
ATOM 7208 C C . ASP D 1 109 ? -5.565 -9.335 16.364 1.00 49.59 109 ASP D C 1
ATOM 7209 O O . ASP D 1 109 ? -6.243 -10.262 15.944 1.00 49.57 109 ASP D O 1
ATOM 7214 N N . MET D 1 110 ? -4.348 -9.501 16.877 1.00 49.03 110 MET D N 1
ATOM 7215 C CA . MET D 1 110 ? -3.745 -10.827 16.990 1.00 48.76 110 MET D CA 1
ATOM 7216 C C . MET D 1 110 ? -3.782 -11.389 18.433 1.00 49.15 110 MET D C 1
ATOM 7217 O O . MET D 1 110 ? -3.156 -12.406 18.719 1.00 49.43 110 MET D O 1
ATOM 7222 N N . SER D 1 111 ? -4.572 -10.754 19.310 1.00 49.07 111 SER D N 1
ATOM 7223 C CA . SER D 1 111 ? -4.875 -11.191 20.664 1.00 49.20 111 SER D CA 1
ATOM 7224 C C . SER D 1 111 ? -5.982 -12.268 20.537 1.00 48.92 111 SER D C 1
ATOM 7225 O O . SER D 1 111 ? -6.718 -12.277 19.544 1.00 48.86 111 SER D O 1
ATOM 7228 N N . SER D 1 112 ? -6.119 -13.151 21.538 1.00 48.59 112 SER D N 1
ATOM 7229 C CA . SER D 1 112 ? -7.172 -14.176 21.548 1.00 48.46 112 SER D CA 1
ATOM 7230 C C . SER D 1 112 ? -8.217 -13.730 22.560 1.00 48.80 112 SER D C 1
ATOM 7231 O O . SER D 1 112 ? -7.970 -13.705 23.757 1.00 49.46 112 SER D O 1
ATOM 7234 N N . ILE D 1 113 ? -9.341 -13.281 22.067 1.00 48.36 113 ILE D N 1
ATOM 7235 C CA . ILE D 1 113 ? -10.406 -12.724 22.874 1.00 48.76 113 ILE D CA 1
ATOM 7236 C C . ILE D 1 113 ? -11.769 -13.278 22.370 1.00 49.57 113 ILE D C 1
ATOM 7237 O O . ILE D 1 113 ? -11.822 -14.086 21.443 1.00 49.48 113 ILE D O 1
ATOM 7242 N N . SER D 1 114 ? -12.868 -12.845 22.993 1.00 50.24 114 SER D N 1
ATOM 7243 C CA . SER D 1 114 ? -14.195 -13.261 22.629 1.00 51.07 114 SER D CA 1
ATOM 7244 C C . SER D 1 114 ? -14.530 -13.065 21.148 1.00 51.96 114 SER D C 1
ATOM 7245 O O . SER D 1 114 ? -14.412 -11.958 20.609 1.00 52.58 114 SER D O 1
ATOM 7248 N N . PRO D 1 115 ? -15.040 -14.119 20.501 1.00 52.02 115 PRO D N 1
ATOM 7249 C CA . PRO D 1 115 ? -15.490 -13.973 19.106 1.00 52.56 115 PRO D CA 1
ATOM 7250 C C . PRO D 1 115 ? -16.681 -13.008 18.972 1.00 53.31 115 PRO D C 1
ATOM 7251 O O . PRO D 1 115 ? -16.818 -12.338 17.950 1.00 53.35 115 PRO D O 1
ATOM 7255 N N . THR D 1 116 ? -17.537 -12.927 19.999 1.00 53.80 116 THR D N 1
ATOM 7256 C CA . THR D 1 116 ? -18.694 -12.028 19.963 1.00 54.88 116 THR D CA 1
ATOM 7257 C C . THR D 1 116 ? -18.272 -10.569 20.159 1.00 54.53 116 THR D C 1
ATOM 7258 O O . THR D 1 116 ? -18.763 -9.682 19.459 1.00 54.88 116 THR D O 1
ATOM 7262 N N . ALA D 1 117 ? -17.286 -10.323 21.014 1.00 53.98 117 ALA D N 1
ATOM 7263 C CA . ALA D 1 117 ? -16.767 -8.946 21.181 1.00 53.34 117 ALA D CA 1
ATOM 7264 C C . ALA D 1 117 ? -15.989 -8.523 19.935 1.00 53.14 117 ALA D C 1
ATOM 7265 O O . ALA D 1 117 ? -16.000 -7.326 19.620 1.00 53.84 117 ALA D O 1
ATOM 7267 N N . THR D 1 118 ? -15.350 -9.476 19.262 1.00 52.49 118 THR D N 1
ATOM 7268 C CA . THR D 1 118 ? -14.521 -9.173 18.068 1.00 52.45 118 THR D CA 1
ATOM 7269 C C . THR D 1 118 ? -15.409 -8.619 16.948 1.00 52.48 118 THR D C 1
ATOM 7270 O O . THR D 1 118 ? -15.037 -7.607 16.348 1.00 52.42 118 THR D O 1
ATOM 7274 N N . LYS D 1 119 ? -16.547 -9.258 16.703 1.00 52.24 119 LYS D N 1
ATOM 7275 C CA . LYS D 1 119 ? -17.444 -8.831 15.602 1.00 52.49 119 LYS D CA 1
ATOM 7276 C C . LYS D 1 119 ? -17.849 -7.372 15.821 1.00 53.12 119 LYS D C 1
ATOM 7277 O O . LYS D 1 119 ? -17.926 -6.628 14.835 1.00 53.74 119 LYS D O 1
ATOM 7283 N N . GLY D 1 120 ? -18.068 -6.984 17.073 1.00 52.87 120 GLY D N 1
ATOM 7284 C CA . GLY D 1 120 ? -18.445 -5.598 17.391 1.00 53.39 120 GLY D CA 1
ATOM 7285 C C . GLY D 1 120 ? -17.309 -4.640 17.116 1.00 54.16 120 GLY D C 1
ATOM 7286 O O . GLY D 1 120 ? -17.562 -3.589 16.514 1.00 54.76 120 GLY D O 1
ATOM 7287 N N . PHE D 1 121 ? -16.101 -5.005 17.529 1.00 53.82 121 PHE D N 1
ATOM 7288 C CA . PHE D 1 121 ? -14.924 -4.134 17.303 1.00 54.25 121 PHE D CA 1
ATOM 7289 C C . PHE D 1 121 ? -14.729 -3.919 15.803 1.00 54.06 121 PHE D C 1
ATOM 7290 O O . PHE D 1 121 ? -14.421 -2.793 15.407 1.00 54.14 121 PHE D O 1
ATOM 7298 N N . ALA D 1 122 ? -14.920 -4.968 15.009 1.00 53.86 122 ALA D N 1
ATOM 7299 C CA . ALA D 1 122 ? -14.673 -4.883 13.554 1.00 54.22 122 ALA D CA 1
ATOM 7300 C C . ALA D 1 122 ? -15.684 -3.942 12.893 1.00 54.99 122 ALA D C 1
ATOM 7301 O O . ALA D 1 122 ? -15.301 -3.236 11.955 1.00 54.71 122 ALA D O 1
ATOM 7303 N N . GLU D 1 123 ? -16.919 -3.930 13.388 1.00 55.64 123 GLU D N 1
ATOM 7304 C CA . GLU D 1 123 ? -17.969 -3.051 12.810 1.00 56.67 123 GLU D CA 1
ATOM 7305 C C . GLU D 1 123 ? -17.655 -1.587 13.141 1.00 56.72 123 GLU D C 1
ATOM 7306 O O . GLU D 1 123 ? -17.806 -0.747 12.252 1.00 56.98 123 GLU D O 1
ATOM 7312 N N . LYS D 1 124 ? -17.224 -1.307 14.369 1.00 56.31 124 LYS D N 1
ATOM 7313 C CA . LYS D 1 124 ? -16.845 0.062 14.714 1.00 56.53 124 LYS D CA 1
ATOM 7314 C C . LYS D 1 124 ? -15.564 0.468 13.968 1.00 56.70 124 LYS D C 1
ATOM 7315 O O . LYS D 1 124 ? -15.404 1.645 13.629 1.00 57.01 124 LYS D O 1
ATOM 7321 N N . ILE D 1 125 ? -14.674 -0.481 13.703 1.00 56.19 125 ILE D N 1
ATOM 7322 C CA . ILE D 1 125 ? -13.441 -0.135 12.942 1.00 56.40 125 ILE D CA 1
ATOM 7323 C C . ILE D 1 125 ? -13.814 0.147 11.483 1.00 56.56 125 ILE D C 1
ATOM 7324 O O . ILE D 1 125 ? -13.287 1.112 10.918 1.00 56.56 125 ILE D O 1
ATOM 7329 N N . LYS D 1 126 ? -14.715 -0.643 10.915 1.00 56.43 126 LYS D N 1
ATOM 7330 C CA . LYS D 1 126 ? -15.087 -0.486 9.485 1.00 56.89 126 LYS D CA 1
ATOM 7331 C C . LYS D 1 126 ? -15.927 0.779 9.280 1.00 56.83 126 LYS D C 1
ATOM 7332 O O . LYS D 1 126 ? -15.975 1.260 8.148 1.00 57.01 126 LYS D O 1
ATOM 7338 N N . ALA D 1 127 ? -16.566 1.284 10.333 1.00 56.43 127 ALA D N 1
ATOM 7339 C CA . ALA D 1 127 ? -17.343 2.537 10.227 1.00 56.70 127 ALA D CA 1
ATOM 7340 C C . ALA D 1 127 ? -16.388 3.668 9.855 1.00 56.86 127 ALA D C 1
ATOM 7341 O O . ALA D 1 127 ? -16.805 4.572 9.122 1.00 57.71 127 ALA D O 1
ATOM 7343 N N . THR D 1 128 ? -15.161 3.618 10.363 1.00 55.65 128 THR D N 1
ATOM 7344 C CA . THR D 1 128 ? -14.147 4.607 9.995 1.00 55.08 128 THR D CA 1
ATOM 7345 C C . THR D 1 128 ? -13.735 4.482 8.493 1.00 54.94 128 THR D C 1
ATOM 7346 O O . THR D 1 128 ? -13.093 5.375 7.948 1.00 55.62 128 THR D O 1
ATOM 7350 N N . GLY D 1 129 ? -14.061 3.369 7.860 1.00 54.13 129 GLY D N 1
ATOM 7351 C CA . GLY D 1 129 ? -13.631 3.080 6.498 1.00 54.13 129 GLY D CA 1
ATOM 7352 C C . GLY D 1 129 ? -12.410 2.173 6.459 1.00 53.77 129 GLY D C 1
ATOM 7353 O O . GLY D 1 129 ? -11.969 1.765 5.387 1.00 54.00 129 GLY D O 1
ATOM 7354 N N . ALA D 1 130 ? -11.833 1.860 7.626 1.00 53.49 130 ALA D N 1
ATOM 7355 C CA . ALA D 1 130 ? -10.676 0.983 7.736 1.00 53.71 130 ALA D CA 1
ATOM 7356 C C . ALA D 1 130 ? -11.145 -0.472 7.692 1.00 53.50 130 ALA D C 1
ATOM 7357 O O . ALA D 1 130 ? -12.320 -0.765 7.910 1.00 53.63 130 ALA D O 1
ATOM 7359 N N . GLN D 1 131 ? -10.216 -1.369 7.410 1.00 53.36 131 GLN D N 1
ATOM 7360 C CA . GLN D 1 131 ? -10.554 -2.811 7.418 1.00 53.26 131 GLN D CA 1
ATOM 7361 C C . GLN D 1 131 ? -10.102 -3.425 8.747 1.00 52.51 131 GLN D C 1
ATOM 7362 O O . GLN D 1 131 ? -9.209 -2.856 9.391 1.00 52.36 131 GLN D O 1
ATOM 7368 N N . TYR D 1 132 ? -10.724 -4.533 9.141 1.00 51.65 132 TYR D N 1
ATOM 7369 C CA . TYR D 1 132 ? -10.385 -5.204 10.419 1.00 50.70 132 TYR D CA 1
ATOM 7370 C C . TYR D 1 132 ? -10.132 -6.687 10.164 1.00 50.16 132 TYR D C 1
ATOM 7371 O O . TYR D 1 132 ? -10.883 -7.309 9.400 1.00 50.75 132 TYR D O 1
ATOM 7380 N N . LEU D 1 133 ? -9.103 -7.230 10.798 1.00 48.69 133 LEU D N 1
ATOM 7381 C CA . LEU D 1 133 ? -8.848 -8.682 10.701 1.00 48.03 133 LEU D CA 1
ATOM 7382 C C . LEU D 1 133 ? -8.660 -9.241 12.115 1.00 47.12 133 LEU D C 1
ATOM 7383 O O . LEU D 1 133 ? -7.961 -8.593 12.904 1.00 46.93 133 LEU D O 1
ATOM 7388 N N . ASP D 1 134 ? -9.304 -10.363 12.434 1.00 46.46 134 ASP D N 1
ATOM 7389 C CA . ASP D 1 134 ? -9.046 -11.044 13.727 1.00 46.28 134 ASP D CA 1
ATOM 7390 C C . ASP D 1 134 ? -8.103 -12.202 13.412 1.00 46.59 134 ASP D C 1
ATOM 7391 O O . ASP D 1 134 ? -8.538 -13.153 12.761 1.00 45.97 134 ASP D O 1
ATOM 7396 N N . ALA D 1 135 ? -6.848 -12.083 13.835 1.00 47.07 135 ALA D N 1
ATOM 7397 C CA . ALA D 1 135 ? -5.841 -13.115 13.517 1.00 47.39 135 ALA D CA 1
ATOM 7398 C C . ALA D 1 135 ? -5.219 -13.681 14.793 1.00 48.05 135 ALA D C 1
ATOM 7399 O O . ALA D 1 135 ? -4.004 -13.536 14.958 1.00 47.84 135 ALA D O 1
ATOM 7401 N N . PRO D 1 136 ? -5.985 -14.337 15.687 1.00 48.90 136 PRO D N 1
ATOM 7402 C CA . PRO D 1 136 ? -5.417 -14.972 16.869 1.00 49.28 136 PRO D CA 1
ATOM 7403 C C . PRO D 1 136 ? -4.357 -16.003 16.475 1.00 50.15 136 PRO D C 1
ATOM 7404 O O . PRO D 1 136 ? -4.513 -16.669 15.484 1.00 50.27 136 PRO D O 1
ATOM 7408 N N . VAL D 1 137 ? -3.309 -16.096 17.280 1.00 50.84 137 VAL D N 1
ATOM 7409 C CA . VAL D 1 137 ? -2.184 -16.998 16.935 1.00 52.40 137 VAL D CA 1
ATOM 7410 C C . VAL D 1 137 ? -2.099 -18.148 17.940 1.00 54.66 137 VAL D C 1
ATOM 7411 O O . VAL D 1 137 ? -2.694 -18.043 19.020 1.00 54.30 137 VAL D O 1
ATOM 7415 N N . SER D 1 138 ? -1.408 -19.218 17.560 1.00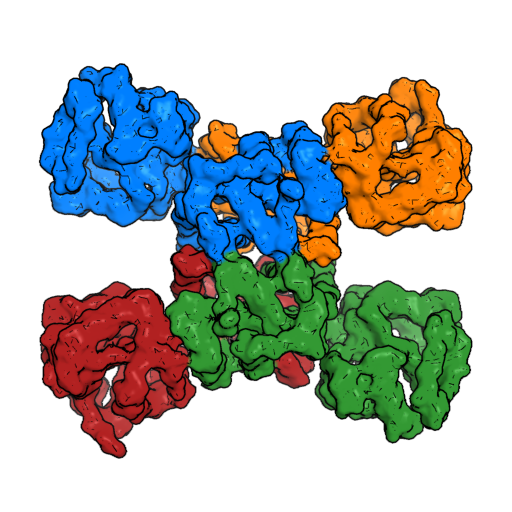 56.61 138 SER D N 1
ATOM 7416 C CA . SER D 1 138 ? -1.177 -20.357 18.476 1.00 58.61 138 SER D CA 1
ATOM 7417 C C . SER D 1 138 ? 0.291 -20.760 18.320 1.00 60.19 138 SER D C 1
ATOM 7418 O O . SER D 1 138 ? 0.746 -20.863 17.175 1.00 61.83 138 SER D O 1
ATOM 7421 N N . GLY D 1 139 ? 1.014 -20.919 19.423 1.00 59.66 139 GLY D N 1
ATOM 7422 C CA . GLY D 1 139 ? 2.416 -21.363 19.332 1.00 60.00 139 GLY D CA 1
ATOM 7423 C C . GLY D 1 139 ? 3.265 -20.836 20.467 1.00 59.99 139 GLY D C 1
ATOM 7424 O O . GLY D 1 139 ? 4.373 -21.356 20.660 1.00 60.13 139 GLY D O 1
ATOM 7425 N N . GLY D 1 140 ? 2.783 -19.813 21.164 1.00 60.00 140 GLY D N 1
ATOM 7426 C CA . GLY D 1 140 ? 3.500 -19.304 22.344 1.00 60.35 140 GLY D CA 1
ATOM 7427 C C . GLY D 1 140 ? 4.769 -18.538 22.032 1.00 60.78 140 GLY D C 1
ATOM 7428 O O . GLY D 1 140 ? 5.080 -18.375 20.848 1.00 61.48 140 GLY D O 1
ATOM 7429 N N . GLU D 1 141 ? 5.483 -18.103 23.070 1.00 60.36 141 GLU D N 1
ATOM 7430 C CA . GLU D 1 141 ? 6.709 -17.281 22.906 1.00 60.37 141 GLU D CA 1
ATOM 7431 C C . GLU D 1 141 ? 7.702 -17.949 21.961 1.00 60.21 141 GLU D C 1
ATOM 7432 O O . GLU D 1 141 ? 8.301 -17.242 21.152 1.00 59.98 141 GLU D O 1
ATOM 7438 N N . VAL D 1 142 ? 7.866 -19.257 22.071 1.00 60.29 142 VAL D N 1
ATOM 7439 C CA . VAL D 1 142 ? 8.916 -19.933 21.258 1.00 60.95 142 VAL D CA 1
ATOM 7440 C C . VAL D 1 142 ? 8.511 -19.903 19.782 1.00 61.14 142 VAL D C 1
ATOM 7441 O O . VAL D 1 142 ? 9.405 -19.801 18.933 1.00 61.59 142 VAL D O 1
ATOM 7445 N N . GLY D 1 143 ? 7.215 -19.973 19.500 1.00 60.73 143 GLY D N 1
ATOM 7446 C CA . GLY D 1 143 ? 6.742 -19.922 18.108 1.00 60.98 143 GLY D CA 1
ATOM 7447 C C . GLY D 1 143 ? 6.786 -18.508 17.574 1.00 60.70 143 GLY D C 1
ATOM 7448 O O . GLY D 1 143 ? 7.040 -18.335 16.377 1.00 61.01 143 GLY D O 1
ATOM 7449 N N . ALA D 1 144 ? 6.541 -17.538 18.446 1.00 60.17 144 ALA D N 1
ATOM 7450 C CA . ALA D 1 144 ? 6.618 -16.124 18.038 1.00 60.47 144 ALA D CA 1
ATOM 7451 C C . ALA D 1 144 ? 8.075 -15.803 17.724 1.00 61.05 144 ALA D C 1
ATOM 7452 O O . ALA D 1 144 ? 8.338 -15.190 16.682 1.00 61.64 144 ALA D O 1
ATOM 7454 N N . LYS D 1 145 ? 8.975 -16.229 18.601 1.00 60.69 145 LYS D N 1
ATOM 7455 C CA . LYS D 1 145 ? 10.404 -15.994 18.396 1.00 60.88 145 LYS D CA 1
ATOM 7456 C C . LYS D 1 145 ? 10.919 -16.732 17.163 1.00 60.44 145 LYS D C 1
ATOM 7457 O O . LYS D 1 145 ? 11.825 -16.238 16.496 1.00 60.34 145 LYS D O 1
ATOM 7463 N N . ALA D 1 146 ? 10.360 -17.922 16.868 1.00 60.13 146 ALA D N 1
ATOM 7464 C CA . ALA D 1 146 ? 10.801 -18.725 15.727 1.00 60.34 146 ALA D CA 1
ATOM 7465 C C . ALA D 1 146 ? 10.009 -18.506 14.439 1.00 60.35 146 ALA D C 1
ATOM 7466 O O . ALA D 1 146 ? 10.343 -19.129 13.425 1.00 61.04 146 ALA D O 1
ATOM 7468 N N . ALA D 1 147 ? 8.973 -17.631 14.471 1.00 59.43 147 ALA D N 1
ATOM 7469 C CA . ALA D 1 147 ? 8.058 -17.338 13.356 1.00 58.98 147 ALA D CA 1
ATOM 7470 C C . ALA D 1 147 ? 7.367 -18.602 12.870 1.00 59.11 147 ALA D C 1
ATOM 7471 O O . ALA D 1 147 ? 7.191 -18.813 11.669 1.00 59.98 147 ALA D O 1
ATOM 7473 N N . THR D 1 148 ? 6.960 -19.437 13.817 1.00 58.16 148 THR D N 1
ATOM 7474 C CA . THR D 1 148 ? 6.330 -20.729 13.454 1.00 57.84 148 THR D CA 1
ATOM 7475 C C . THR D 1 148 ? 4.885 -20.726 13.940 1.00 56.69 148 THR D C 1
ATOM 7476 O O . THR D 1 148 ? 4.253 -21.782 13.906 1.00 56.92 148 THR D O 1
ATOM 7480 N N . LEU D 1 149 ? 4.395 -19.568 14.358 1.00 55.41 149 LEU D N 1
ATOM 7481 C CA . LEU D 1 149 ? 3.036 -19.496 14.943 1.00 55.07 149 LEU D CA 1
ATOM 7482 C C . LEU D 1 149 ? 1.986 -19.900 13.915 1.00 54.78 149 LEU D C 1
ATOM 7483 O O . LEU D 1 149 ? 2.233 -19.731 12.716 1.00 54.95 149 LEU D O 1
ATOM 7488 N N . SER D 1 150 ? 0.858 -20.415 14.388 1.00 54.07 150 SER D N 1
ATOM 7489 C CA . SER D 1 150 ? -0.268 -20.714 13.477 1.00 53.91 150 SER D CA 1
ATOM 7490 C C . SER D 1 150 ? -1.245 -19.551 13.606 1.00 52.86 150 SER D C 1
ATOM 7491 O O . SER D 1 150 ? -1.524 -19.150 14.743 1.00 52.79 150 SER D O 1
ATOM 7494 N N . ILE D 1 151 ? -1.718 -19.013 12.489 1.00 51.63 151 ILE D N 1
ATOM 7495 C CA . ILE D 1 151 ? -2.588 -17.808 12.559 1.00 50.75 151 ILE D CA 1
ATOM 7496 C C . ILE D 1 151 ? -3.933 -18.118 11.907 1.00 50.17 151 ILE D C 1
ATOM 7497 O O . ILE D 1 151 ? -3.948 -18.461 10.719 1.00 50.00 151 ILE D O 1
ATOM 7502 N N . MET D 1 152 ? -5.005 -18.013 12.683 1.00 49.76 152 MET D N 1
ATOM 7503 C CA . MET D 1 152 ? -6.370 -18.267 12.169 1.00 50.36 152 MET D CA 1
ATOM 7504 C C . MET D 1 152 ? -7.023 -16.906 11.990 1.00 50.68 152 MET D C 1
ATOM 7505 O O . MET D 1 152 ? -7.193 -16.205 12.992 1.00 50.95 152 MET D O 1
ATOM 7510 N N . VAL D 1 153 ? -7.389 -16.568 10.760 1.00 50.47 153 VAL D N 1
ATOM 7511 C CA . VAL D 1 153 ? -7.855 -15.179 10.496 1.00 50.26 153 VAL D CA 1
ATOM 7512 C C . VAL D 1 153 ? -9.318 -15.100 10.075 1.00 50.19 153 VAL D C 1
ATOM 7513 O O . VAL D 1 153 ? -9.774 -15.965 9.320 1.00 49.80 153 VAL D O 1
ATOM 7517 N N . GLY D 1 154 ? -10.006 -14.083 10.576 1.00 50.57 154 GLY D N 1
ATOM 7518 C CA . GLY D 1 154 ? -11.374 -13.796 10.127 1.00 51.32 154 GLY D CA 1
ATOM 7519 C C . GLY D 1 154 ? -11.357 -12.418 9.489 1.00 51.96 154 GLY D C 1
ATOM 7520 O O . GLY D 1 154 ? -10.806 -11.498 10.097 1.00 52.27 154 GLY D O 1
ATOM 7521 N N . GLY D 1 155 ? -11.887 -12.292 8.281 1.00 52.61 155 GLY D N 1
ATOM 7522 C CA . GLY D 1 155 ? -11.956 -10.978 7.625 1.00 54.23 155 GLY D CA 1
ATOM 7523 C C . GLY D 1 155 ? -12.249 -11.057 6.139 1.00 55.87 155 GLY D C 1
ATOM 7524 O O . GLY D 1 155 ? -12.583 -12.145 5.656 1.00 56.42 155 GLY D O 1
ATOM 7525 N N . CYS D 1 156 ? -12.149 -9.922 5.449 1.00 56.40 156 CYS D N 1
ATOM 7526 C CA . CYS D 1 156 ? -12.408 -9.874 3.989 1.00 57.05 156 CYS D CA 1
ATOM 7527 C C . CYS D 1 156 ? -11.266 -10.582 3.257 1.00 56.69 156 CYS D C 1
ATOM 7528 O O . CYS D 1 156 ? -10.099 -10.390 3.638 1.00 56.85 156 CYS D O 1
ATOM 7531 N N . PRO D 1 157 ? -11.566 -11.392 2.227 1.00 55.68 157 PRO D N 1
ATOM 7532 C CA . PRO D 1 157 ? -10.542 -12.125 1.471 1.00 55.36 157 PRO D CA 1
ATOM 7533 C C . PRO D 1 157 ? -9.484 -11.224 0.836 1.00 55.48 157 PRO D C 1
ATOM 7534 O O . PRO D 1 157 ? -8.317 -11.618 0.728 1.00 55.72 157 PRO D O 1
ATOM 7538 N N . ASN D 1 158 ? -9.873 -10.007 0.452 1.00 55.43 158 ASN D N 1
ATOM 7539 C CA . ASN D 1 158 ? -8.938 -9.066 -0.142 1.00 56.26 158 ASN D CA 1
ATOM 7540 C C . ASN D 1 158 ? -8.022 -8.471 0.936 1.00 55.33 158 ASN D C 1
ATOM 7541 O O . ASN D 1 158 ? -6.816 -8.341 0.721 1.00 55.49 158 ASN D O 1
ATOM 7546 N N . THR D 1 159 ? -8.583 -8.162 2.111 1.00 54.18 159 THR D N 1
ATOM 7547 C CA . THR D 1 159 ? -7.816 -7.638 3.241 1.00 53.57 159 THR D CA 1
ATOM 7548 C C . THR D 1 159 ? -6.840 -8.703 3.744 1.00 53.39 159 THR D C 1
ATOM 7549 O O . THR D 1 159 ? -5.698 -8.379 4.091 1.00 53.63 159 THR D O 1
ATOM 7553 N N . PHE D 1 160 ? -7.283 -9.978 3.760 1.00 52.79 160 PHE D N 1
ATOM 7554 C CA . PHE D 1 160 ? -6.469 -11.097 4.190 1.00 53.11 160 PHE D CA 1
ATOM 7555 C C . PHE D 1 160 ? -5.274 -11.244 3.267 1.00 53.74 160 PHE D C 1
ATOM 7556 O O . PHE D 1 160 ? -4.158 -11.343 3.770 1.00 53.46 160 PHE D O 1
ATOM 7564 N N . GLU D 1 161 ? -5.489 -11.215 1.922 1.00 54.22 161 GLU D N 1
ATOM 7565 C CA . GLU D 1 161 ? -4.368 -11.353 0.979 1.00 54.89 161 GLU D CA 1
ATOM 7566 C C . GLU D 1 161 ? -3.404 -10.151 1.037 1.00 53.79 161 GLU D C 1
ATOM 7567 O O . GLU D 1 161 ? -2.197 -10.330 0.881 1.00 53.37 161 GLU D O 1
ATOM 7573 N N . ARG D 1 162 ? -3.923 -8.965 1.357 1.00 53.53 162 ARG D N 1
ATOM 7574 C CA . ARG D 1 162 ? -3.128 -7.749 1.542 1.00 54.03 162 ARG D CA 1
ATOM 7575 C C . ARG D 1 162 ? -2.173 -7.917 2.758 1.00 54.12 162 ARG D C 1
ATOM 7576 O O . ARG D 1 162 ? -1.026 -7.475 2.694 1.00 54.27 162 ARG D O 1
ATOM 7584 N N . ALA D 1 163 ? -2.647 -8.573 3.856 1.00 53.48 163 ALA D N 1
ATOM 7585 C CA . ALA D 1 163 ? -1.854 -8.796 5.074 1.00 52.97 163 ALA D CA 1
ATOM 7586 C C . ALA D 1 163 ? -1.117 -10.138 5.130 1.00 52.51 163 ALA D C 1
ATOM 7587 O O . ALA D 1 163 ? -0.316 -10.340 6.035 1.00 52.32 163 ALA D O 1
ATOM 7589 N N . LEU D 1 164 ? -1.378 -11.053 4.178 1.00 52.15 164 LEU D N 1
ATOM 7590 C CA . LEU D 1 164 ? -0.751 -12.375 4.139 1.00 52.20 164 LEU D CA 1
ATOM 7591 C C . LEU D 1 164 ? 0.789 -12.339 4.191 1.00 52.14 164 LEU D C 1
ATOM 7592 O O . LEU D 1 164 ? 1.348 -13.136 4.950 1.00 52.45 164 LEU D O 1
ATOM 7597 N N . PRO D 1 165 ? 1.509 -11.446 3.466 1.00 51.93 165 PRO D N 1
ATOM 7598 C CA . PRO D 1 165 ? 2.988 -11.432 3.581 1.00 51.69 165 PRO D CA 1
ATOM 7599 C C . PRO D 1 165 ? 3.491 -11.134 4.992 1.00 51.03 165 PRO D C 1
ATOM 7600 O O . PRO D 1 165 ? 4.527 -11.672 5.386 1.00 51.20 165 PRO D O 1
ATOM 7604 N N . LEU D 1 166 ? 2.727 -10.345 5.750 1.00 50.18 166 LEU D N 1
ATOM 7605 C CA . LEU D 1 166 ? 3.071 -10.009 7.159 1.00 49.92 166 LEU D CA 1
ATOM 7606 C C . LEU D 1 166 ? 2.870 -11.248 8.031 1.00 49.81 166 LEU D C 1
ATOM 7607 O O . LEU D 1 166 ? 3.787 -11.582 8.790 1.00 50.20 166 LEU D O 1
ATOM 7612 N N . PHE D 1 167 ? 1.705 -11.885 7.924 1.00 49.08 167 PHE D N 1
ATOM 7613 C CA . PHE D 1 167 ? 1.438 -13.117 8.663 1.00 48.93 167 PHE D CA 1
ATOM 7614 C C . PHE D 1 167 ? 2.545 -14.137 8.377 1.00 49.64 167 PHE D C 1
ATOM 7615 O O . PHE D 1 167 ? 2.986 -14.822 9.291 1.00 49.98 167 PHE D O 1
ATOM 7623 N N . GLN D 1 168 ? 3.022 -14.206 7.122 1.00 49.64 168 GLN D N 1
ATOM 7624 C CA . GLN D 1 168 ? 4.098 -15.118 6.707 1.00 49.98 168 GLN D CA 1
ATOM 7625 C C . GLN D 1 168 ? 5.453 -14.803 7.345 1.00 50.31 168 GLN D C 1
ATOM 7626 O O . GLN D 1 168 ? 6.296 -15.688 7.468 1.00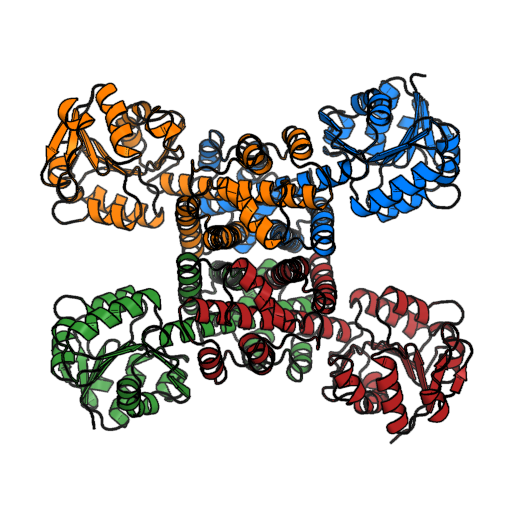 50.64 168 GLN D O 1
ATOM 7632 N N . ALA D 1 169 ? 5.645 -13.569 7.795 1.00 50.27 169 ALA D N 1
ATOM 7633 C CA . ALA D 1 169 ? 6.866 -13.171 8.484 1.00 50.45 169 ALA D CA 1
ATOM 7634 C C . ALA D 1 169 ? 6.825 -13.566 9.984 1.00 50.57 169 ALA D C 1
ATOM 7635 O O . ALA D 1 169 ? 7.874 -13.673 10.610 1.00 50.48 169 ALA D O 1
ATOM 7637 N N . MET D 1 170 ? 5.620 -13.796 10.549 1.00 50.48 170 MET D N 1
ATOM 7638 C CA . MET D 1 170 ? 5.442 -14.150 11.960 1.00 50.64 170 MET D CA 1
ATOM 7639 C C . MET D 1 170 ? 4.966 -15.596 12.202 1.00 51.15 170 MET D C 1
ATOM 7640 O O . MET D 1 170 ? 5.000 -16.057 13.341 1.00 50.99 170 MET D O 1
ATOM 7645 N N . GLY D 1 171 ? 4.509 -16.285 11.160 1.00 51.57 171 GLY D N 1
ATOM 7646 C CA . GLY D 1 171 ? 3.993 -17.637 11.306 1.00 52.99 171 GLY D CA 1
ATOM 7647 C C . GLY D 1 171 ? 4.127 -18.552 10.102 1.00 54.57 171 GLY D C 1
ATOM 7648 O O . GLY D 1 171 ? 4.728 -18.186 9.087 1.00 54.99 171 GLY D O 1
ATOM 7649 N N . LYS D 1 172 ? 3.583 -19.777 10.228 1.00 55.08 172 LYS D N 1
ATOM 7650 C CA . LYS D 1 172 ? 3.652 -20.784 9.184 1.00 56.03 172 LYS D CA 1
ATOM 7651 C C . LYS D 1 172 ? 2.270 -21.273 8.751 1.00 56.44 172 LYS D C 1
ATOM 7652 O O . LYS D 1 172 ? 1.899 -21.046 7.596 1.00 56.41 172 LYS D O 1
ATOM 7658 N N . ASN D 1 173 ? 1.503 -21.934 9.648 1.00 56.55 173 ASN D N 1
ATOM 7659 C CA . ASN D 1 173 ? 0.160 -22.411 9.289 1.00 56.87 173 ASN D CA 1
ATOM 7660 C C . ASN D 1 173 ? -0.812 -21.236 9.358 1.00 56.27 173 ASN D C 1
ATOM 7661 O O . ASN D 1 173 ? -1.414 -20.979 10.403 1.00 56.49 173 ASN D O 1
ATOM 7666 N N . ILE D 1 174 ? -0.931 -20.519 8.244 1.00 55.06 174 ILE D N 1
ATOM 7667 C CA . ILE D 1 174 ? -1.816 -19.324 8.194 1.00 54.57 174 ILE D CA 1
ATOM 7668 C C . ILE D 1 174 ? -3.061 -19.680 7.382 1.00 54.05 174 ILE D C 1
ATOM 7669 O O . ILE D 1 174 ? -2.907 -20.129 6.242 1.00 54.20 174 ILE D O 1
ATOM 7674 N N . THR D 1 175 ? -4.240 -19.499 7.967 1.00 53.19 175 THR D N 1
ATOM 7675 C CA . THR D 1 175 ? -5.494 -19.888 7.283 1.00 53.02 175 THR D CA 1
ATOM 7676 C C . THR D 1 175 ? -6.569 -18.828 7.514 1.00 53.28 175 THR D C 1
ATOM 7677 O O . THR D 1 175 ? -6.677 -18.345 8.646 1.00 53.81 175 THR D O 1
ATOM 7681 N N . ARG D 1 176 ? -7.316 -18.471 6.474 1.00 52.96 176 ARG D N 1
ATOM 7682 C CA . ARG D 1 176 ? -8.465 -17.557 6.678 1.00 53.42 176 ARG D CA 1
ATOM 7683 C C . ARG D 1 176 ? -9.691 -18.435 6.914 1.00 54.89 176 ARG D C 1
ATOM 7684 O O . ARG D 1 176 ? -10.098 -19.147 5.993 1.00 54.80 176 ARG D O 1
ATOM 7692 N N . VAL D 1 177 ? -10.214 -18.410 8.132 1.00 56.31 177 VAL D N 1
ATOM 7693 C CA . VAL D 1 177 ? -11.418 -19.216 8.467 1.00 57.89 177 VAL D CA 1
ATOM 7694 C C . VAL D 1 177 ? -12.612 -18.549 7.788 1.00 59.32 177 VAL D C 1
ATOM 7695 O O . VAL D 1 177 ? -13.615 -19.237 7.559 1.00 59.32 177 VAL D O 1
ATOM 7699 N N . GLY D 1 178 ? -12.515 -17.251 7.518 1.00 61.31 178 GLY D N 1
ATOM 7700 C CA . GLY D 1 178 ? -13.564 -16.571 6.737 1.00 60.40 178 GLY D CA 1
ATOM 7701 C C . GLY D 1 178 ? -14.609 -15.820 7.534 1.00 58.60 178 GLY D C 1
ATOM 7702 O O . GLY D 1 178 ? -15.620 -16.436 7.870 1.00 58.11 178 GLY D O 1
ATOM 7703 N N . GLY D 1 179 ? -14.417 -14.525 7.752 1.00 57.49 179 GLY D N 1
ATOM 7704 C CA . GLY D 1 179 ? -15.461 -13.734 8.427 1.00 56.78 179 GLY D CA 1
ATOM 7705 C C . GLY D 1 179 ? -15.006 -13.218 9.777 1.00 55.25 179 GLY D C 1
ATOM 7706 O O . GLY D 1 179 ? -14.442 -14.003 10.537 1.00 55.28 179 GLY D O 1
ATOM 7707 N N . ASN D 1 180 ? -15.259 -11.943 10.068 1.00 53.55 180 ASN D N 1
ATOM 7708 C CA . ASN D 1 180 ? -14.751 -11.350 11.333 1.00 52.54 180 ASN D CA 1
ATOM 7709 C C . ASN D 1 180 ? -15.343 -12.122 12.515 1.00 51.66 180 ASN D C 1
ATOM 7710 O O . ASN D 1 180 ? -16.572 -12.287 12.549 1.00 52.08 180 ASN D O 1
ATOM 7715 N N . GLY D 1 181 ? -14.487 -12.579 13.431 1.00 50.03 181 GLY D N 1
ATOM 7716 C CA . GLY D 1 181 ? -14.936 -13.401 14.570 1.00 48.98 181 GLY D CA 1
ATOM 7717 C C . GLY D 1 181 ? -14.583 -14.859 14.358 1.00 47.29 181 GLY D C 1
ATOM 7718 O O . GLY D 1 181 ? -14.387 -15.552 15.356 1.00 47.04 181 GLY D O 1
ATOM 7719 N N . ASP D 1 182 ? -14.470 -15.283 13.099 1.00 46.41 182 ASP D N 1
ATOM 7720 C CA . ASP D 1 182 ? -14.212 -16.708 12.761 1.00 46.34 182 ASP D CA 1
ATOM 7721 C C . ASP D 1 182 ? -12.762 -17.092 13.080 1.00 46.28 182 ASP D C 1
ATOM 7722 O O . ASP D 1 182 ? -12.512 -18.281 13.275 1.00 46.60 182 ASP D O 1
ATOM 7727 N N . GLY D 1 183 ? -11.852 -16.125 13.135 1.00 45.77 183 GLY D N 1
ATOM 7728 C CA . GLY D 1 183 ? -10.474 -16.428 13.556 1.00 45.87 183 GLY D CA 1
ATOM 7729 C C . GLY D 1 183 ? -10.444 -16.698 15.047 1.00 46.08 183 GLY D C 1
ATOM 7730 O O . GLY D 1 183 ? -9.806 -17.672 15.451 1.00 46.55 183 GLY D O 1
ATOM 7731 N N . GLN D 1 184 ? -11.124 -15.864 15.831 1.00 45.57 184 GLN D N 1
ATOM 7732 C CA . GLN D 1 184 ? -11.222 -16.077 17.296 1.00 45.87 184 GLN D CA 1
ATOM 7733 C C . GLN D 1 184 ? -11.990 -17.373 17.573 1.00 46.43 184 GLN D C 1
ATOM 7734 O O . GLN D 1 184 ? -11.573 -18.118 18.463 1.00 46.46 184 GLN D O 1
ATOM 7740 N N . THR D 1 185 ? -13.059 -17.625 16.820 1.00 46.44 185 THR D N 1
ATOM 7741 C CA . THR D 1 185 ? -13.879 -18.850 16.984 1.00 46.42 185 THR D CA 1
ATOM 7742 C C . THR D 1 185 ? -13.006 -20.077 16.711 1.00 48.02 185 THR D C 1
ATOM 7743 O O . THR D 1 185 ? -13.108 -21.051 17.465 1.00 49.14 185 THR D O 1
ATOM 7747 N N . ALA D 1 186 ? -12.165 -20.009 15.687 1.00 47.83 186 ALA D N 1
ATOM 7748 C CA . ALA D 1 186 ? -11.263 -21.130 15.358 1.00 47.92 186 ALA D CA 1
ATOM 7749 C C . ALA D 1 186 ? -10.259 -21.323 16.490 1.00 48.15 186 ALA D C 1
ATOM 7750 O O . ALA D 1 186 ? -9.956 -22.473 16.810 1.00 49.16 186 ALA D O 1
ATOM 7752 N N . LYS D 1 187 ? -9.777 -20.223 17.055 1.00 47.60 187 LYS D N 1
ATOM 7753 C CA . LYS D 1 187 ? -8.815 -20.300 18.179 1.00 47.56 187 LYS D CA 1
ATOM 7754 C C . LYS D 1 187 ? -9.477 -21.047 19.339 1.00 47.70 187 LYS D C 1
ATOM 7755 O O . LYS D 1 187 ? -8.836 -21.929 19.913 1.00 47.83 187 LYS D O 1
ATOM 7761 N N . VAL D 1 188 ? -10.725 -20.696 19.647 1.00 47.46 188 VAL D N 1
ATOM 7762 C CA . VAL D 1 188 ? -11.396 -21.360 20.766 1.00 47.59 188 VAL D CA 1
ATOM 7763 C C . VAL D 1 188 ? -11.583 -22.858 20.479 1.00 47.27 188 VAL D C 1
ATOM 7764 O O . VAL D 1 188 ? -11.224 -23.693 21.299 1.00 47.34 188 VAL D O 1
ATOM 7768 N N . ALA D 1 189 ? -12.054 -23.199 19.273 1.00 46.74 189 ALA D N 1
ATOM 7769 C CA . ALA D 1 189 ? -12.209 -24.582 18.832 1.00 46.07 189 ALA D CA 1
ATOM 7770 C C . ALA D 1 189 ? -10.857 -25.318 18.896 1.00 45.86 189 ALA D C 1
ATOM 7771 O O . ALA D 1 189 ? -10.814 -26.466 19.321 1.00 46.00 189 ALA D O 1
ATOM 7773 N N . ASN D 1 190 ? -9.750 -24.628 18.564 1.00 45.74 190 ASN D N 1
ATOM 7774 C CA . ASN D 1 190 ? -8.402 -25.201 18.633 1.00 46.26 190 ASN D CA 1
ATOM 7775 C C . ASN D 1 190 ? -8.084 -25.605 20.077 1.00 46.62 190 ASN D C 1
ATOM 7776 O O . ASN D 1 190 ? -7.571 -26.706 20.317 1.00 46.89 190 ASN D O 1
ATOM 7781 N N . GLN D 1 191 ? -8.410 -24.706 21.032 1.00 45.85 191 GLN D N 1
ATOM 7782 C CA . GLN D 1 191 ? -8.168 -24.892 22.455 1.00 45.32 191 GLN D CA 1
ATOM 7783 C C . GLN D 1 191 ? -9.057 -25.954 23.081 1.00 45.00 191 GLN D C 1
ATOM 7784 O O . GLN D 1 191 ? -8.620 -26.620 24.007 1.00 45.00 191 GLN D O 1
ATOM 7790 N N . ILE D 1 192 ? -10.287 -26.144 22.570 1.00 44.52 192 ILE D N 1
ATOM 7791 C CA . ILE D 1 192 ? -11.182 -27.200 23.052 1.00 44.22 192 ILE D CA 1
ATOM 7792 C C . ILE D 1 192 ? -10.536 -28.548 22.693 1.00 45.48 192 ILE D C 1
ATOM 7793 O O . ILE D 1 192 ? -10.335 -29.380 23.579 1.00 46.31 192 ILE D O 1
ATOM 7798 N N . ILE D 1 193 ? -10.114 -28.708 21.413 1.00 45.17 193 ILE D N 1
ATOM 7799 C CA . ILE D 1 193 ? -9.434 -29.902 20.944 1.00 45.34 193 ILE D CA 1
ATOM 7800 C C . ILE D 1 193 ? -8.119 -30.160 21.677 1.00 45.40 193 ILE D C 1
ATOM 7801 O O . ILE D 1 193 ? -7.898 -31.292 22.044 1.00 45.75 193 ILE D O 1
ATOM 7806 N N . VAL D 1 194 ? -7.266 -29.152 21.915 1.00 45.30 194 VAL D N 1
ATOM 7807 C CA . VAL D 1 194 ? -5.988 -29.384 22.599 1.00 45.55 194 VAL D CA 1
ATOM 7808 C C . VAL D 1 194 ? -6.221 -29.843 24.058 1.00 45.52 194 VAL D C 1
ATOM 7809 O O . VAL D 1 194 ? -5.620 -30.836 24.492 1.00 45.60 194 VAL D O 1
ATOM 7813 N N . ALA D 1 195 ? -7.172 -29.215 24.762 1.00 45.13 195 ALA D N 1
ATOM 7814 C CA . ALA D 1 195 ? -7.480 -29.641 26.132 1.00 45.32 195 ALA D CA 1
ATOM 7815 C C . ALA D 1 195 ? -8.087 -31.056 26.153 1.00 45.57 195 ALA D C 1
ATOM 7816 O O . ALA D 1 195 ? -7.656 -31.876 26.958 1.00 46.29 195 ALA D O 1
ATOM 7818 N N . LEU D 1 196 ? -9.003 -31.376 25.221 1.00 44.68 196 LEU D N 1
ATOM 7819 C CA . LEU D 1 196 ? -9.632 -32.686 25.205 1.00 43.97 196 LEU D CA 1
ATOM 7820 C C . LEU D 1 196 ? -8.742 -33.784 24.675 1.00 43.76 196 LEU D C 1
ATOM 7821 O O . LEU D 1 196 ? -8.809 -34.885 25.205 1.00 44.04 196 LEU D O 1
ATOM 7826 N N . ASN D 1 197 ? -7.860 -33.492 23.720 1.00 43.09 197 ASN D N 1
ATOM 7827 C CA . ASN D 1 197 ? -6.901 -34.494 23.245 1.00 43.00 197 ASN D CA 1
ATOM 7828 C C . ASN D 1 197 ? -5.886 -34.814 24.338 1.00 42.72 197 ASN D C 1
ATOM 7829 O O . ASN D 1 197 ? -5.444 -35.944 24.421 1.00 43.02 197 ASN D O 1
ATOM 7834 N N . ILE D 1 198 ? -5.527 -33.836 25.191 1.00 42.53 198 ILE D N 1
ATOM 7835 C CA . ILE D 1 198 ? -4.631 -34.084 26.324 1.00 42.46 198 ILE D CA 1
ATOM 7836 C C . ILE D 1 198 ? -5.342 -35.031 27.294 1.00 43.40 198 ILE D C 1
ATOM 7837 O O . ILE D 1 198 ? -4.762 -36.038 27.697 1.00 42.97 198 ILE D O 1
ATOM 7842 N N . GLN D 1 199 ? -6.616 -34.722 27.621 1.00 43.80 199 GLN D N 1
ATOM 7843 C CA . GLN D 1 199 ? -7.400 -35.534 28.531 1.00 44.25 199 GLN D CA 1
ATOM 7844 C C . GLN D 1 199 ? -7.587 -36.962 28.016 1.00 44.47 199 GLN D C 1
ATOM 7845 O O . GLN D 1 199 ? -7.421 -37.903 28.788 1.00 44.68 199 GLN D O 1
ATOM 7851 N N . ALA D 1 200 ? -7.814 -37.134 26.702 1.00 44.02 200 ALA D N 1
ATOM 7852 C CA . ALA D 1 200 ? -7.976 -38.451 26.085 1.00 43.42 200 ALA D CA 1
ATOM 7853 C C . ALA D 1 200 ? -6.711 -39.310 26.223 1.00 42.70 200 ALA D C 1
ATOM 7854 O O . ALA D 1 200 ? -6.808 -40.496 26.549 1.00 41.93 200 ALA D O 1
ATOM 7856 N N . VAL D 1 201 ? -5.527 -38.723 25.959 1.00 42.25 201 VAL D N 1
ATOM 7857 C CA . VAL D 1 201 ? -4.251 -39.430 26.088 1.00 42.24 201 VAL D CA 1
ATOM 7858 C C . VAL D 1 201 ? -4.044 -39.786 27.557 1.00 42.98 201 VAL D C 1
ATOM 7859 O O . VAL D 1 201 ? -3.701 -40.916 27.855 1.00 44.31 201 VAL D O 1
ATOM 7863 N N . ALA D 1 202 ? -4.339 -38.843 28.475 1.00 42.64 202 ALA D N 1
ATOM 7864 C CA . ALA D 1 202 ? -4.183 -39.007 29.915 1.00 42.41 202 ALA D CA 1
ATOM 7865 C C . ALA D 1 202 ? -5.070 -40.100 30.533 1.00 42.17 202 ALA D C 1
ATOM 7866 O O . ALA D 1 202 ? -4.584 -40.881 31.342 1.00 42.09 202 ALA D O 1
ATOM 7868 N N . GLU D 1 203 ? -6.363 -40.159 30.164 1.00 41.95 203 GLU D N 1
ATOM 7869 C CA . GLU D 1 203 ? -7.285 -41.189 30.674 1.00 41.17 203 GLU D CA 1
ATOM 7870 C C . GLU D 1 203 ? -6.925 -42.553 30.114 1.00 41.42 203 GLU D C 1
ATOM 7871 O O . GLU D 1 203 ? -7.032 -43.547 30.829 1.00 42.14 203 GLU D O 1
ATOM 7877 N N . ALA D 1 204 ? -6.478 -42.609 28.845 1.00 40.55 204 ALA D N 1
ATOM 7878 C CA . ALA D 1 204 ? -6.070 -43.864 28.234 1.00 39.99 204 ALA D CA 1
ATOM 7879 C C . ALA D 1 204 ? -4.768 -44.398 28.854 1.00 40.01 204 ALA D C 1
ATOM 7880 O O . ALA D 1 204 ? -4.687 -45.586 29.154 1.00 39.82 204 ALA D O 1
ATOM 7882 N N . LEU D 1 205 ? -3.751 -43.540 29.036 1.00 40.36 205 LEU D N 1
ATOM 7883 C CA . LEU D 1 205 ? -2.483 -43.976 29.628 1.00 40.92 205 LEU D CA 1
ATOM 7884 C C . LEU D 1 205 ? -2.655 -44.340 31.089 1.00 41.76 205 LEU D C 1
ATOM 7885 O O . LEU D 1 205 ? -2.009 -45.274 31.562 1.00 42.07 205 LEU D O 1
ATOM 7890 N N . LEU D 1 206 ? -3.558 -43.643 31.808 1.00 42.15 206 LEU D N 1
ATOM 7891 C CA . LEU D 1 206 ? -3.834 -43.984 33.196 1.00 42.49 206 LEU D CA 1
ATOM 7892 C C . LEU D 1 206 ? -4.471 -45.371 33.264 1.00 43.21 206 LEU D C 1
ATOM 7893 O O . LEU D 1 206 ? -4.009 -46.213 34.039 1.00 43.84 206 LEU D O 1
ATOM 7898 N N . PHE D 1 207 ? -5.462 -45.640 32.389 1.00 42.85 207 PHE D N 1
ATOM 7899 C CA . PHE D 1 207 ? -6.101 -46.951 32.280 1.00 43.27 207 PHE D CA 1
ATOM 7900 C C . PHE D 1 207 ? -5.044 -48.051 32.003 1.00 42.34 207 PHE D C 1
ATOM 7901 O O . PHE D 1 207 ? -4.985 -49.052 32.705 1.00 42.28 207 PHE D O 1
ATOM 7909 N N . ALA D 1 208 ? -4.173 -47.817 31.017 1.00 41.76 208 ALA D N 1
ATOM 7910 C CA . ALA D 1 208 ? -3.113 -48.748 30.666 1.00 41.28 208 ALA D CA 1
ATOM 7911 C C . ALA D 1 208 ? -2.170 -49.040 31.843 1.00 41.13 208 ALA D C 1
ATOM 7912 O O . ALA D 1 208 ? -2.049 -50.202 32.223 1.00 41.56 208 ALA D O 1
ATOM 7914 N N . ALA D 1 209 ? -1.570 -48.015 32.464 1.00 40.85 209 ALA D N 1
ATOM 7915 C CA . ALA D 1 209 ? -0.648 -48.222 33.573 1.00 41.55 209 ALA D CA 1
ATOM 7916 C C . ALA D 1 209 ? -1.310 -48.854 34.811 1.00 42.47 209 ALA D C 1
ATOM 7917 O O . ALA D 1 209 ? -0.710 -49.720 35.452 1.00 42.52 209 ALA D O 1
ATOM 7919 N N . ARG D 1 210 ? -2.558 -48.473 35.106 1.00 42.68 210 ARG D N 1
ATOM 7920 C CA . ARG D 1 210 ? -3.294 -49.032 36.232 1.00 42.98 210 ARG D CA 1
ATOM 7921 C C . ARG D 1 210 ? -3.484 -50.544 36.072 1.00 44.88 210 ARG D C 1
ATOM 7922 O O . ARG D 1 210 ? -3.371 -51.286 37.064 1.00 45.05 210 ARG D O 1
ATOM 7930 N N . ASN D 1 211 ? -3.682 -51.009 34.802 1.00 45.46 211 ASN D N 1
ATOM 7931 C CA . ASN D 1 211 ? -3.821 -52.427 34.429 1.00 45.61 211 ASN D CA 1
ATOM 7932 C C . ASN D 1 211 ? -2.490 -53.179 34.317 1.00 46.14 211 ASN D C 1
ATOM 7933 O O . ASN D 1 211 ? -2.487 -54.321 33.872 1.00 47.49 211 ASN D O 1
ATOM 7938 N N . GLY D 1 212 ? -1.383 -52.562 34.721 1.00 45.48 212 GLY D N 1
ATOM 7939 C CA . GLY D 1 212 ? -0.072 -53.191 34.705 1.00 45.18 212 GLY D CA 1
ATOM 7940 C C . GLY D 1 212 ? 0.721 -53.004 33.430 1.00 44.93 212 GLY D C 1
ATOM 7941 O O . GLY D 1 212 ? 1.901 -53.364 33.389 1.00 44.93 212 GLY D O 1
ATOM 7942 N N . ALA D 1 213 ? 0.102 -52.428 32.384 1.00 44.65 213 ALA D N 1
ATOM 7943 C CA . ALA D 1 213 ? 0.801 -52.212 31.120 1.00 45.24 213 ALA D CA 1
ATOM 7944 C C . ALA D 1 213 ? 1.790 -51.049 31.175 1.00 45.81 213 ALA D C 1
ATOM 7945 O O . ALA D 1 213 ? 1.632 -50.148 31.994 1.00 45.64 213 ALA D O 1
ATOM 7947 N N . ASP D 1 214 ? 2.829 -51.094 30.316 1.00 46.18 214 ASP D N 1
ATOM 7948 C CA . ASP D 1 214 ? 3.843 -50.043 30.225 1.00 46.87 214 ASP D CA 1
ATOM 7949 C C . ASP D 1 214 ? 3.259 -48.892 29.396 1.00 47.24 214 ASP D C 1
ATOM 7950 O O . ASP D 1 214 ? 2.952 -49.089 28.222 1.00 47.92 214 ASP D O 1
ATOM 7955 N N . PRO D 1 215 ? 3.124 -47.681 29.965 1.00 46.60 215 PRO D N 1
ATOM 7956 C CA . PRO D 1 215 ? 2.521 -46.576 29.197 1.00 46.31 215 PRO D CA 1
ATOM 7957 C C . PRO D 1 215 ? 3.283 -46.223 27.931 1.00 45.88 215 PRO D C 1
ATOM 7958 O O . PRO D 1 215 ? 2.650 -45.858 26.940 1.00 46.23 215 PRO D O 1
ATOM 7962 N N . ALA D 1 216 ? 4.626 -46.359 27.953 1.00 45.07 216 ALA D N 1
ATOM 7963 C CA . ALA D 1 216 ? 5.500 -46.083 26.808 1.00 45.21 216 ALA D CA 1
ATOM 7964 C C . ALA D 1 216 ? 5.251 -47.065 25.657 1.00 45.91 216 ALA D C 1
ATOM 7965 O O . ALA D 1 216 ? 5.212 -46.652 24.490 1.00 46.00 216 ALA D O 1
ATOM 7967 N N . LYS D 1 217 ? 5.051 -48.363 25.979 1.00 46.25 217 LYS D N 1
ATOM 7968 C CA . LYS D 1 217 ? 4.764 -49.353 24.945 1.00 47.15 217 LYS D CA 1
ATOM 7969 C C . LYS D 1 217 ? 3.326 -49.192 24.432 1.00 47.45 217 LYS D C 1
ATOM 7970 O O . LYS D 1 217 ? 3.084 -49.369 23.234 1.00 47.94 217 LYS D O 1
ATOM 7976 N N . VAL D 1 218 ? 2.379 -48.806 25.313 1.00 46.70 218 VAL D N 1
ATOM 7977 C CA . VAL D 1 218 ? 1.000 -48.575 24.880 1.00 46.77 218 VAL D CA 1
ATOM 7978 C C . VAL D 1 218 ? 0.963 -47.378 23.931 1.00 48.08 218 VAL D C 1
ATOM 7979 O O . VAL D 1 218 ? 0.370 -47.481 22.857 1.00 48.63 218 VAL D O 1
ATOM 7983 N N . ARG D 1 219 ? 1.669 -46.283 24.285 1.00 48.24 219 ARG D N 1
ATOM 7984 C CA . ARG D 1 219 ? 1.779 -45.094 23.441 1.00 49.46 219 ARG D CA 1
ATOM 7985 C C . ARG D 1 219 ? 2.375 -45.453 22.056 1.00 51.92 219 ARG D C 1
ATOM 7986 O O . ARG D 1 219 ? 1.827 -45.050 21.027 1.00 52.61 219 ARG D O 1
ATOM 7994 N N . GLU D 1 220 ? 3.474 -46.227 22.028 1.00 52.82 220 GLU D N 1
ATOM 7995 C CA . GLU D 1 220 ? 4.108 -46.661 20.780 1.00 54.16 220 GLU D CA 1
ATOM 7996 C C . GLU D 1 220 ? 3.110 -47.423 19.878 1.00 54.41 220 GLU D C 1
ATOM 7997 O O . GLU D 1 220 ? 2.994 -47.126 18.692 1.00 54.95 220 GLU D O 1
ATOM 8003 N N . ALA D 1 221 ? 2.391 -48.393 20.446 1.00 54.07 221 ALA D N 1
ATOM 8004 C CA . ALA D 1 221 ? 1.427 -49.170 19.687 1.00 54.19 221 ALA D CA 1
ATOM 8005 C C . ALA D 1 221 ? 0.310 -48.287 19.149 1.00 54.48 221 ALA D C 1
ATOM 8006 O O . ALA D 1 221 ? -0.032 -48.384 17.979 1.00 54.76 221 ALA D O 1
ATOM 8008 N N . LEU D 1 222 ? -0.198 -47.375 19.976 1.00 54.52 222 LEU D N 1
ATOM 8009 C CA . LEU D 1 222 ? -1.298 -46.490 19.622 1.00 54.94 222 LEU D CA 1
ATOM 8010 C C . LEU D 1 222 ? -0.947 -45.420 18.598 1.00 55.44 222 LEU D C 1
ATOM 8011 O O . LEU D 1 222 ? -1.836 -44.944 17.904 1.00 54.99 222 LEU D O 1
ATOM 8016 N N . MET D 1 223 ? 0.337 -45.051 18.487 1.00 56.25 223 MET D N 1
ATOM 8017 C CA . MET D 1 223 ? 0.774 -44.022 17.552 1.00 57.36 223 MET D CA 1
ATOM 8018 C C . MET D 1 223 ? 0.619 -44.409 16.093 1.00 58.74 223 MET D C 1
ATOM 8019 O O . MET D 1 223 ? 0.376 -43.540 15.257 1.00 59.54 223 MET D O 1
ATOM 8024 N N . GLY D 1 224 ? 0.728 -45.689 15.788 1.00 58.95 224 GLY D N 1
ATOM 8025 C CA . GLY D 1 224 ? 0.549 -46.151 14.419 1.00 59.80 224 GLY D CA 1
ATOM 8026 C C . GLY D 1 224 ? -0.890 -46.527 14.124 1.00 60.35 224 GLY D C 1
ATOM 8027 O O . GLY D 1 224 ? -1.146 -47.651 13.687 1.00 61.39 224 GLY D O 1
ATOM 8028 N N . GLY D 1 225 ? -1.832 -45.617 14.373 1.00 59.54 225 GLY D N 1
ATOM 8029 C CA . GLY D 1 225 ? -3.243 -45.930 14.152 1.00 59.33 225 GLY D CA 1
ATOM 8030 C C . GLY D 1 225 ? -4.178 -44.751 14.246 1.00 58.67 225 GLY D C 1
ATOM 8031 O O . GLY D 1 225 ? -3.734 -43.613 14.136 1.00 58.79 225 GLY D O 1
ATOM 8032 N N . PHE D 1 226 ? -5.484 -45.020 14.426 1.00 57.90 226 PHE D N 1
ATOM 8033 C CA . PHE D 1 226 ? -6.525 -43.990 14.527 1.00 57.63 226 PHE D CA 1
ATOM 8034 C C . PHE D 1 226 ? -6.394 -43.117 15.782 1.00 56.53 226 PHE D C 1
ATOM 8035 O O . PHE D 1 226 ? -6.876 -41.983 15.792 1.00 56.92 226 PHE D O 1
ATOM 8043 N N . ALA D 1 227 ? -5.744 -43.632 16.834 1.00 55.30 227 ALA D N 1
ATOM 8044 C CA . ALA D 1 227 ? -5.506 -42.847 18.041 1.00 54.46 227 ALA D CA 1
ATOM 8045 C C . ALA D 1 227 ? -4.356 -41.831 17.870 1.00 53.52 227 ALA D C 1
ATOM 8046 O O . ALA D 1 227 ? -4.149 -41.007 18.767 1.00 53.83 227 ALA D O 1
ATOM 8048 N N . SER D 1 228 ? -3.617 -41.885 16.735 1.00 51.78 228 SER D N 1
ATOM 8049 C CA . SER D 1 228 ? -2.520 -40.971 16.427 1.00 50.81 228 SER D CA 1
ATOM 8050 C C . SER D 1 228 ? -2.935 -39.499 16.385 1.00 48.87 228 SER D C 1
ATOM 8051 O O . SER D 1 228 ? -3.939 -39.134 15.761 1.00 48.64 228 SER D O 1
ATOM 8054 N N . SER D 1 229 ? -2.106 -38.655 17.016 1.00 47.19 229 SER D N 1
ATOM 8055 C CA . SER D 1 229 ? -2.276 -37.206 17.072 1.00 46.50 229 SER D CA 1
ATOM 8056 C C . SER D 1 229 ? -0.954 -36.536 17.469 1.00 46.68 229 SER D C 1
ATOM 8057 O O . SER D 1 229 ? -0.076 -37.187 18.046 1.00 46.68 229 SER D O 1
ATOM 8060 N N . ARG D 1 230 ? -0.833 -35.215 17.213 1.00 46.82 230 ARG D N 1
ATOM 8061 C CA . ARG D 1 230 ? 0.325 -34.436 17.638 1.00 47.17 230 ARG D CA 1
ATOM 8062 C C . ARG D 1 230 ? 0.410 -34.469 19.174 1.00 45.80 230 ARG D C 1
ATOM 8063 O O . ARG D 1 230 ? 1.503 -34.539 19.709 1.00 45.69 230 ARG D O 1
ATOM 8071 N N . ILE D 1 231 ? -0.743 -34.457 19.874 1.00 45.08 231 ILE D N 1
ATOM 8072 C CA . ILE D 1 231 ? -0.823 -34.537 21.336 1.00 45.57 231 ILE D CA 1
ATOM 8073 C C . ILE D 1 231 ? -0.320 -35.900 21.864 1.00 45.90 231 ILE D C 1
ATOM 8074 O O . ILE D 1 231 ? 0.441 -35.924 22.824 1.00 46.37 231 ILE D O 1
ATOM 8079 N N . LEU D 1 232 ? -0.705 -37.032 21.233 1.00 45.59 232 LEU D N 1
ATOM 8080 C CA . LEU D 1 232 ? -0.202 -38.352 21.662 1.00 45.57 232 LEU D CA 1
ATOM 8081 C C . LEU D 1 232 ? 1.325 -38.431 21.476 1.00 46.84 232 LEU D C 1
ATOM 8082 O O . LEU D 1 232 ? 2.030 -39.007 22.293 1.00 46.46 232 LEU D O 1
ATOM 8087 N N . GLU D 1 233 ? 1.826 -37.814 20.417 1.00 47.79 233 GLU D N 1
ATOM 8088 C CA . GLU D 1 233 ? 3.241 -37.813 20.110 1.00 49.17 233 GLU D CA 1
ATOM 8089 C C . GLU D 1 233 ? 4.040 -36.898 21.054 1.00 48.84 233 GLU D C 1
ATOM 8090 O O . GLU D 1 233 ? 5.066 -37.318 21.574 1.00 49.34 233 GLU D O 1
ATOM 8096 N N . VAL D 1 234 ? 3.584 -35.668 21.273 1.00 47.99 234 VAL D N 1
ATOM 8097 C CA . VAL D 1 234 ? 4.317 -34.710 22.100 1.00 47.61 234 VAL D CA 1
ATOM 8098 C C . VAL D 1 234 ? 3.928 -34.766 23.585 1.00 46.90 234 VAL D C 1
ATOM 8099 O O . VAL D 1 234 ? 4.795 -34.961 24.434 1.00 47.61 234 VAL D O 1
ATOM 8103 N N . HIS D 1 235 ? 2.650 -34.573 23.903 1.00 45.47 235 HIS D N 1
ATOM 8104 C CA . HIS D 1 235 ? 2.186 -34.563 25.283 1.00 44.70 235 HIS D CA 1
ATOM 8105 C C . HIS D 1 235 ? 2.170 -35.949 25.911 1.00 44.68 235 HIS D C 1
ATOM 8106 O O . HIS D 1 235 ? 2.446 -36.088 27.104 1.00 44.75 235 HIS D O 1
ATOM 8113 N N . GLY D 1 236 ? 1.909 -36.971 25.102 1.00 43.99 236 GLY D N 1
ATOM 8114 C CA . GLY D 1 236 ? 1.942 -38.358 25.540 1.00 43.76 236 GLY D CA 1
ATOM 8115 C C . GLY D 1 236 ? 3.312 -38.730 26.062 1.00 44.05 236 GLY D C 1
ATOM 8116 O O . GLY D 1 236 ? 3.418 -39.345 27.122 1.00 44.32 236 GLY D O 1
ATOM 8117 N N . GLU D 1 237 ? 4.367 -38.282 25.368 1.00 44.24 237 GLU D N 1
ATOM 8118 C CA . GLU D 1 237 ? 5.753 -38.524 25.763 1.00 45.43 237 GLU D CA 1
ATOM 8119 C C . GLU D 1 237 ? 6.077 -37.813 27.079 1.00 46.03 237 GLU D C 1
ATOM 8120 O O . GLU D 1 237 ? 6.653 -38.430 27.974 1.00 47.00 237 GLU D O 1
ATOM 8126 N N . ARG D 1 238 ? 5.620 -36.558 27.232 1.00 45.53 238 ARG D N 1
ATOM 8127 C CA . ARG D 1 238 ? 5.779 -35.757 28.446 1.00 45.45 238 ARG D CA 1
ATOM 8128 C C . ARG D 1 238 ? 5.146 -36.440 29.642 1.00 45.21 238 ARG D C 1
ATOM 8129 O O . ARG D 1 238 ? 5.713 -36.425 30.725 1.00 45.24 238 ARG D O 1
ATOM 8137 N N . MET D 1 239 ? 3.947 -37.009 29.450 1.00 44.81 239 MET D N 1
ATOM 8138 C CA . MET D 1 239 ? 3.186 -37.706 30.472 1.00 44.43 239 MET D CA 1
ATOM 8139 C C . MET D 1 239 ? 3.915 -38.959 30.943 1.00 45.03 239 MET D C 1
ATOM 8140 O O . MET D 1 239 ? 3.879 -39.265 32.128 1.00 44.88 239 MET D O 1
ATOM 8145 N N . VAL D 1 240 ? 4.570 -39.679 30.017 1.00 45.30 240 VAL D N 1
ATOM 8146 C CA . VAL D 1 240 ? 5.335 -40.889 30.314 1.00 46.10 240 VAL D CA 1
ATOM 8147 C C . VAL D 1 240 ? 6.673 -40.542 31.006 1.00 47.51 240 VAL D C 1
ATOM 8148 O O . VAL D 1 240 ? 7.068 -41.207 31.959 1.00 47.66 240 VAL D O 1
ATOM 8152 N N . LYS D 1 241 ? 7.353 -39.491 30.535 1.00 48.62 241 LYS D N 1
ATOM 8153 C CA . LYS D 1 241 ? 8.661 -39.064 31.048 1.00 49.93 241 LYS D CA 1
ATOM 8154 C C . LYS D 1 241 ? 8.622 -38.165 32.283 1.00 51.13 241 LYS D C 1
ATOM 8155 O O . LYS D 1 241 ? 9.656 -37.938 32.910 1.00 51.50 241 LYS D O 1
ATOM 8161 N N . GLY D 1 242 ? 7.464 -37.605 32.587 1.00 51.61 242 GLY D N 1
ATOM 8162 C CA . GLY D 1 242 ? 7.321 -36.686 33.707 1.00 52.07 242 GLY D CA 1
ATOM 8163 C C . GLY D 1 242 ? 7.893 -35.311 33.443 1.00 52.32 242 GLY D C 1
ATOM 8164 O O . GLY D 1 242 ? 8.224 -34.589 34.391 1.00 52.46 242 GLY D O 1
ATOM 8165 N N . THR D 1 243 ? 7.957 -34.937 32.161 1.00 52.12 243 THR D N 1
ATOM 8166 C CA . THR D 1 243 ? 8.516 -33.623 31.748 1.00 52.76 243 THR D CA 1
ATOM 8167 C C . THR D 1 243 ? 7.387 -32.597 31.621 1.00 53.33 243 THR D C 1
ATOM 8168 O O . THR D 1 243 ? 6.877 -32.438 30.504 1.00 53.40 243 THR D O 1
ATOM 8172 N N . PHE D 1 244 ? 7.047 -31.902 32.711 1.00 53.36 244 PHE D N 1
ATOM 8173 C CA . PHE D 1 244 ? 5.878 -30.982 32.703 1.00 54.20 244 PHE D CA 1
ATOM 8174 C C . PHE D 1 244 ? 6.276 -29.515 32.921 1.00 55.71 244 PHE D C 1
ATOM 8175 O O . PHE D 1 244 ? 5.414 -28.722 33.317 1.00 56.12 244 PHE D O 1
ATOM 8183 N N . ASP D 1 245 ? 7.524 -29.153 32.631 1.00 56.17 245 ASP D N 1
ATOM 8184 C CA . ASP D 1 245 ? 7.942 -27.731 32.743 1.00 56.68 245 ASP D CA 1
ATOM 8185 C C . ASP D 1 245 ? 7.148 -26.935 31.711 1.00 56.40 245 ASP D C 1
ATOM 8186 O O . ASP D 1 245 ? 7.077 -27.384 30.559 1.00 56.05 245 ASP D O 1
ATOM 8191 N N . PRO D 1 246 ? 6.532 -25.792 32.077 1.00 56.15 246 PRO D N 1
ATOM 8192 C CA . PRO D 1 246 ? 5.658 -25.080 31.163 1.00 55.66 246 PRO D CA 1
ATOM 8193 C C . PRO D 1 246 ? 6.270 -24.668 29.844 1.00 55.46 246 PRO D C 1
ATOM 8194 O O . PRO D 1 246 ? 7.416 -24.225 29.709 1.00 54.98 246 PRO D O 1
ATOM 8198 N N . GLY D 1 247 ? 5.486 -25.062 28.874 1.00 55.04 247 GLY D N 1
ATOM 8199 C CA . GLY D 1 247 ? 5.481 -24.703 27.486 1.00 54.59 247 GLY D CA 1
ATOM 8200 C C . GLY D 1 247 ? 4.224 -23.863 27.502 1.00 54.08 247 GLY D C 1
ATOM 8201 O O . GLY D 1 247 ? 4.313 -22.638 27.437 1.00 54.80 247 GLY D O 1
ATOM 8202 N N . PHE D 1 248 ? 3.055 -24.500 27.774 1.00 52.51 248 PHE D N 1
ATOM 8203 C CA . PHE D 1 248 ? 1.783 -23.793 27.868 1.00 51.87 248 PHE D CA 1
ATOM 8204 C C . PHE D 1 248 ? 1.171 -24.046 29.227 1.00 51.71 248 PHE D C 1
ATOM 8205 O O . PHE D 1 248 ? 0.697 -25.155 29.459 1.00 52.50 248 PHE D O 1
ATOM 8213 N N . ARG D 1 249 ? 1.098 -23.024 30.079 1.00 50.45 249 ARG D N 1
ATOM 8214 C CA . ARG D 1 249 ? 0.604 -23.184 31.472 1.00 50.25 249 ARG D CA 1
ATOM 8215 C C . ARG D 1 249 ? -0.861 -23.616 31.531 1.00 49.32 249 ARG D C 1
ATOM 8216 O O . ARG D 1 249 ? -1.629 -23.233 30.638 1.00 50.05 249 ARG D O 1
ATOM 8224 N N . ILE D 1 250 ? -1.229 -24.340 32.584 1.00 47.65 250 ILE D N 1
ATOM 8225 C CA . ILE D 1 250 ? -2.636 -24.797 32.773 1.00 46.56 250 ILE D CA 1
ATOM 8226 C C . ILE D 1 250 ? -3.530 -23.574 33.002 1.00 46.53 250 ILE D C 1
ATOM 8227 O O . ILE D 1 250 ? -4.657 -23.574 32.503 1.00 46.92 250 ILE D O 1
ATOM 8232 N N . SER D 1 251 ? -3.027 -22.568 33.710 1.00 46.06 251 SER D N 1
ATOM 8233 C CA . SER D 1 251 ? -3.791 -21.317 33.944 1.00 46.16 251 SER D CA 1
ATOM 8234 C C . SER D 1 251 ? -4.256 -20.749 32.605 1.00 45.43 251 SER D C 1
ATOM 8235 O O . SER D 1 251 ? -5.422 -20.350 32.511 1.00 45.12 251 SER D O 1
ATOM 8238 N N . LEU D 1 252 ? -3.360 -20.697 31.626 1.00 45.18 252 LEU D N 1
ATOM 8239 C CA . LEU D 1 252 ? -3.664 -20.213 30.296 1.00 45.78 252 LEU D CA 1
ATOM 8240 C C . LEU D 1 252 ? -4.784 -21.025 29.676 1.00 45.02 252 LEU D C 1
ATOM 8241 O O . LEU D 1 252 ? -5.722 -20.441 29.135 1.00 45.03 252 LEU D O 1
ATOM 8246 N N . HIS D 1 253 ? -4.748 -22.348 29.844 1.00 44.03 253 HIS D N 1
ATOM 8247 C CA . HIS D 1 253 ? -5.777 -23.223 29.219 1.00 43.26 253 HIS D CA 1
ATOM 8248 C C . HIS D 1 253 ? -7.097 -23.107 29.992 1.00 42.92 253 HIS D C 1
ATOM 8249 O O . HIS D 1 253 ? -8.165 -23.233 29.374 1.00 42.26 253 HIS D O 1
ATOM 8256 N N . GLN D 1 254 ? -7.025 -22.866 31.298 1.00 43.04 254 GLN D N 1
ATOM 8257 C CA . GLN D 1 254 ? -8.246 -22.644 32.072 1.00 43.92 254 GLN D CA 1
ATOM 8258 C C . GLN D 1 254 ? -8.976 -21.388 31.560 1.00 44.86 254 GLN D C 1
ATOM 8259 O O . GLN D 1 254 ? -10.200 -21.382 31.488 1.00 44.90 254 GLN D O 1
ATOM 8265 N N . LYS D 1 255 ? -8.211 -20.337 31.203 1.00 45.18 255 LYS D N 1
ATOM 8266 C CA . LYS D 1 255 ? -8.714 -19.077 30.664 1.00 46.18 255 LYS D CA 1
ATOM 8267 C C . LYS D 1 255 ? -9.351 -19.354 29.311 1.00 46.19 255 LYS D C 1
ATOM 8268 O O . LYS D 1 255 ? -10.485 -18.926 29.063 1.00 46.71 255 LYS D O 1
ATOM 8274 N N . ASP D 1 256 ? -8.651 -20.111 28.453 1.00 45.30 256 ASP D N 1
ATOM 8275 C CA . ASP D 1 256 ? -9.176 -20.495 27.149 1.00 45.47 256 ASP D CA 1
ATOM 8276 C C . ASP D 1 256 ? -10.457 -21.328 27.261 1.00 45.84 256 ASP D C 1
ATOM 8277 O O . ASP D 1 256 ? -11.429 -21.032 26.563 1.00 46.69 256 ASP D O 1
ATOM 8282 N N . LEU D 1 257 ? -10.487 -22.332 28.148 1.00 45.19 257 LEU D N 1
ATOM 8283 C CA . LEU D 1 257 ? -11.696 -23.133 28.330 1.00 45.29 257 LEU D CA 1
ATOM 8284 C C . LEU D 1 257 ? -12.832 -22.316 28.947 1.00 45.21 257 LEU D C 1
ATOM 8285 O O . LEU D 1 257 ? -13.998 -22.622 28.704 1.00 45.38 257 LEU D O 1
ATOM 8290 N N . ASN D 1 258 ? -12.505 -21.285 29.743 1.00 44.77 258 ASN D N 1
ATOM 8291 C CA . ASN D 1 258 ? -13.524 -20.418 30.315 1.00 44.90 258 ASN D CA 1
ATOM 8292 C C . ASN D 1 258 ? -14.222 -19.644 29.191 1.00 45.37 258 ASN D C 1
ATOM 8293 O O . ASN D 1 258 ? -15.441 -19.501 29.214 1.00 45.46 258 ASN D O 1
ATOM 8298 N N . LEU D 1 259 ? -13.466 -19.202 28.182 1.00 45.43 259 LEU D N 1
ATOM 8299 C CA . LEU D 1 259 ? -14.043 -18.527 27.035 1.00 46.61 259 LEU D CA 1
ATOM 8300 C C . LEU D 1 259 ? -15.000 -19.468 26.280 1.00 46.90 259 LEU D C 1
ATOM 8301 O O . LEU D 1 259 ? -16.145 -19.083 26.022 1.00 47.53 259 LEU D O 1
ATOM 8306 N N . ALA D 1 260 ? -14.574 -20.724 25.998 1.00 45.96 260 ALA D N 1
ATOM 8307 C CA . ALA D 1 260 ? -15.458 -21.688 25.335 1.00 45.65 260 ALA D CA 1
ATOM 8308 C C . ALA D 1 260 ? -16.717 -21.951 26.166 1.00 44.98 260 ALA D C 1
ATOM 8309 O O . ALA D 1 260 ? -17.823 -21.983 25.618 1.00 44.50 260 ALA D O 1
ATOM 8311 N N . LEU D 1 261 ? -16.553 -22.103 27.490 1.00 44.40 261 LEU D N 1
ATOM 8312 C CA . LEU D 1 261 ? -17.687 -22.409 28.336 1.00 44.41 261 LEU D CA 1
ATOM 8313 C C . LEU D 1 261 ? -18.635 -21.222 28.462 1.00 44.67 261 LEU D C 1
ATOM 8314 O O . LEU D 1 261 ? -19.849 -21.440 28.522 1.00 45.34 261 LEU D O 1
ATOM 8319 N N . ALA D 1 262 ? -18.116 -19.978 28.373 1.00 43.92 262 ALA D N 1
ATOM 8320 C CA . ALA D 1 262 ? -18.959 -18.789 28.365 1.00 43.77 262 ALA D CA 1
ATOM 8321 C C . ALA D 1 262 ? -19.815 -18.789 27.103 1.00 43.35 262 ALA D C 1
ATOM 8322 O O . ALA D 1 262 ? -21.020 -18.548 27.190 1.00 43.77 262 ALA D O 1
ATOM 8324 N N . GLY D 1 263 ? -19.202 -19.103 25.963 1.00 42.63 263 GLY D N 1
ATOM 8325 C CA . GLY D 1 263 ? -19.902 -19.201 24.695 1.00 43.59 263 GLY D CA 1
ATOM 8326 C C . GLY D 1 263 ? -20.940 -20.302 24.683 1.00 44.68 263 GLY D C 1
ATOM 8327 O O . GLY D 1 263 ? -22.038 -20.103 24.169 1.00 45.04 263 GLY D O 1
ATOM 8328 N N . ALA D 1 264 ? -20.630 -21.465 25.289 1.00 44.99 264 ALA D N 1
ATOM 8329 C CA . ALA D 1 264 ? -21.576 -22.567 25.356 1.00 46.09 264 ALA D CA 1
ATOM 8330 C C . ALA D 1 264 ? -22.833 -22.152 26.140 1.00 46.94 264 ALA D C 1
ATOM 8331 O O . ALA D 1 264 ? -23.957 -22.421 25.718 1.00 47.21 264 ALA D O 1
ATOM 8333 N N . ARG D 1 265 ? -22.633 -21.409 27.221 1.00 47.26 265 ARG D N 1
ATOM 8334 C CA . ARG D 1 265 ? -23.770 -20.953 28.059 1.00 49.30 265 ARG D CA 1
ATOM 8335 C C . ARG D 1 265 ? -24.584 -19.893 27.313 1.00 50.34 265 ARG D C 1
ATOM 8336 O O . ARG D 1 265 ? -25.813 -19.897 27.437 1.00 51.29 265 ARG D O 1
ATOM 8344 N N . GLU D 1 266 ? -23.916 -19.025 26.570 1.00 49.74 266 GLU D N 1
ATOM 8345 C CA . GLU D 1 266 ? -24.607 -17.963 25.866 1.00 50.68 266 GLU D CA 1
ATOM 8346 C C . GLU D 1 266 ? -25.379 -18.495 24.660 1.00 50.32 266 GLU D C 1
ATOM 8347 O O . GLU D 1 266 ? -26.518 -18.084 24.426 1.00 50.55 266 GLU D O 1
ATOM 8353 N N . LEU D 1 267 ? -24.766 -19.436 23.918 1.00 49.40 267 LEU D N 1
ATOM 8354 C CA . LEU D 1 267 ? -25.312 -20.009 22.695 1.00 48.86 267 LEU D CA 1
ATOM 8355 C C . LEU D 1 267 ? -26.052 -21.342 22.851 1.00 48.41 267 LEU D C 1
ATOM 8356 O O . LEU D 1 267 ? -26.349 -21.979 21.843 1.00 48.08 267 LEU D O 1
ATOM 8361 N N . ASN D 1 268 ? -26.361 -21.750 24.089 1.00 48.06 268 ASN D N 1
ATOM 8362 C CA . ASN D 1 268 ? -27.088 -22.990 24.394 1.00 48.45 268 ASN D CA 1
ATOM 8363 C C . ASN D 1 268 ? -26.457 -24.262 23.800 1.00 47.70 268 ASN D C 1
ATOM 8364 O O . ASN D 1 268 ? -27.071 -24.924 22.954 1.00 47.92 268 ASN D O 1
ATOM 8369 N N . LEU D 1 269 ? -25.222 -24.586 24.222 1.00 46.71 269 LEU D N 1
ATOM 8370 C CA . LEU D 1 269 ? -24.529 -25.812 23.804 1.00 45.91 269 LEU D CA 1
ATOM 8371 C C . LEU D 1 269 ? -24.243 -26.670 25.040 1.00 45.03 269 LEU D C 1
ATOM 8372 O O . LEU D 1 269 ? -23.858 -26.147 26.094 1.00 44.96 269 LEU D O 1
ATOM 8377 N N . ASN D 1 270 ? -24.453 -27.979 24.922 1.00 43.89 270 ASN D N 1
ATOM 8378 C CA . ASN D 1 270 ? -24.165 -28.933 25.975 1.00 43.80 270 ASN D CA 1
ATOM 8379 C C . ASN D 1 270 ? -22.858 -29.581 25.527 1.00 44.13 270 ASN D C 1
ATOM 8380 O O . ASN D 1 270 ? -22.849 -30.338 24.564 1.00 44.22 270 ASN D O 1
ATOM 8385 N N . LEU D 1 271 ? -21.749 -29.197 26.153 1.00 44.07 271 LEU D N 1
ATOM 8386 C CA . LEU D 1 271 ? -20.395 -29.632 25.815 1.00 43.69 271 LEU D CA 1
ATOM 8387 C C . LEU D 1 271 ? -19.876 -30.271 27.086 1.00 44.15 271 LEU D C 1
ATOM 8388 O O . LEU D 1 271 ? -19.254 -29.585 27.903 1.00 44.15 271 LEU D O 1
ATOM 8393 N N . PRO D 1 272 ? -20.184 -31.576 27.316 1.00 44.41 272 PRO D N 1
ATOM 8394 C CA . PRO D 1 272 ? -19.802 -32.206 28.587 1.00 44.26 272 PRO D CA 1
ATOM 8395 C C . PRO D 1 272 ? -18.318 -32.425 28.818 1.00 43.98 272 PRO D C 1
ATOM 8396 O O . PRO D 1 272 ? -17.866 -32.338 29.958 1.00 43.88 272 PRO D O 1
ATOM 8400 N N . ASN D 1 273 ? -17.584 -32.757 27.773 1.00 43.95 273 ASN D N 1
ATOM 8401 C CA . ASN D 1 273 ? -16.161 -33.013 27.927 1.00 44.80 273 ASN D CA 1
ATOM 8402 C C . ASN D 1 273 ? -15.403 -31.742 28.142 1.00 44.94 273 ASN D C 1
ATOM 8403 O O . ASN D 1 273 ? -14.521 -31.736 28.983 1.00 45.47 273 ASN D O 1
ATOM 8408 N N . THR D 1 274 ? -15.778 -30.643 27.469 1.00 44.85 274 THR D N 1
ATOM 8409 C CA . THR D 1 274 ? -15.132 -29.350 27.702 1.00 45.21 274 THR D CA 1
ATOM 8410 C C . THR D 1 274 ? -15.448 -28.879 29.137 1.00 45.10 274 THR D C 1
ATOM 8411 O O . THR D 1 274 ? -14.565 -28.343 29.821 1.00 44.93 274 THR D O 1
ATOM 8415 N N . ALA D 1 275 ? -16.704 -29.112 29.594 1.00 44.55 275 ALA D N 1
ATOM 8416 C CA . ALA D 1 275 ? -17.133 -28.745 30.932 1.00 45.11 275 ALA D CA 1
ATOM 8417 C C . ALA D 1 275 ? -16.335 -29.518 31.980 1.00 45.87 275 ALA D C 1
ATOM 8418 O O . ALA D 1 275 ? -15.920 -28.937 32.989 1.00 46.91 275 ALA D O 1
ATOM 8420 N N . ASN D 1 276 ? -16.092 -30.813 31.728 1.00 45.10 276 ASN D N 1
ATOM 8421 C CA . ASN D 1 276 ? -15.342 -31.664 32.632 1.00 45.38 276 ASN D CA 1
ATOM 8422 C C . ASN D 1 276 ? -13.857 -31.357 32.694 1.00 43.77 276 ASN D C 1
ATOM 8423 O O . ASN D 1 276 ? -13.301 -31.312 33.778 1.00 43.34 276 ASN D O 1
ATOM 8428 N N . ALA D 1 277 ? -13.214 -31.165 31.554 1.00 43.35 277 ALA D N 1
ATOM 8429 C CA . ALA D 1 277 ? -11.789 -30.837 31.484 1.00 43.80 277 ALA D CA 1
ATOM 8430 C C . ALA D 1 277 ? -11.432 -29.583 32.323 1.00 44.01 277 ALA D C 1
ATOM 8431 O O . ALA D 1 277 ? -10.337 -29.517 32.895 1.00 44.66 277 ALA D O 1
ATOM 8433 N N . GLN D 1 278 ? -12.374 -28.627 32.446 1.00 42.98 278 GLN D N 1
ATOM 8434 C CA . GLN D 1 278 ? -12.168 -27.421 33.256 1.00 42.33 278 GLN D CA 1
ATOM 8435 C C . GLN D 1 278 ? -12.156 -27.776 34.741 1.00 42.27 278 GLN D C 1
ATOM 8436 O O . GLN D 1 278 ? -11.327 -27.270 35.494 1.00 42.72 278 GLN D O 1
ATOM 8442 N N . GLN D 1 279 ? -13.032 -28.702 35.156 1.00 41.55 279 GLN D N 1
ATOM 8443 C CA . GLN D 1 279 ? -13.071 -29.198 36.525 1.00 40.56 279 GLN D CA 1
ATOM 8444 C C . GLN D 1 279 ? -11.799 -29.999 36.848 1.00 39.75 279 GLN D C 1
ATOM 8445 O O . GLN D 1 279 ? -11.291 -29.886 37.951 1.00 39.92 279 GLN D O 1
ATOM 8451 N N . VAL D 1 280 ? -11.238 -30.717 35.881 1.00 39.48 280 VAL D N 1
ATOM 8452 C CA . VAL D 1 280 ? -9.998 -31.486 36.071 1.00 40.30 280 VAL D CA 1
ATOM 8453 C C . VAL D 1 280 ? -8.791 -30.523 36.121 1.00 41.23 280 VAL D C 1
ATOM 8454 O O . VAL D 1 280 ? -7.887 -30.691 36.953 1.00 41.13 280 VAL D O 1
ATOM 8458 N N . PHE D 1 281 ? -8.823 -29.442 35.320 1.00 42.01 281 PHE D N 1
ATOM 8459 C CA . PHE D 1 281 ? -7.798 -28.397 35.400 1.00 42.70 281 PHE D CA 1
ATOM 8460 C C . PHE D 1 281 ? -7.831 -27.771 36.815 1.00 43.14 281 PHE D C 1
ATOM 8461 O O . PHE D 1 281 ? -6.761 -27.545 37.403 1.00 43.50 281 PHE D O 1
ATOM 8469 N N . SER D 1 282 ? -9.052 -27.589 37.396 1.00 42.72 282 SER D N 1
ATOM 8470 C CA . SER D 1 282 ? -9.206 -27.065 38.766 1.00 43.32 282 SER D CA 1
ATOM 8471 C C . SER D 1 282 ? -8.561 -28.018 39.791 1.00 43.11 282 SER D C 1
ATOM 8472 O O . SER D 1 282 ? -7.959 -27.557 40.763 1.00 43.66 282 SER D O 1
ATOM 8475 N N . THR D 1 283 ? -8.625 -29.322 39.556 1.00 42.27 283 THR D N 1
ATOM 8476 C CA . THR D 1 283 ? -7.934 -30.271 40.470 1.00 42.11 283 THR D CA 1
ATOM 8477 C C . THR D 1 283 ? -6.425 -30.011 40.404 1.00 41.89 283 THR D C 1
ATOM 8478 O O . THR D 1 283 ? -5.813 -29.865 41.462 1.00 41.74 283 THR D O 1
ATOM 8482 N N . CYS D 1 284 ? -5.872 -29.937 39.199 1.00 41.79 284 CYS D N 1
ATOM 8483 C CA . CYS D 1 284 ? -4.410 -29.756 39.011 1.00 42.37 284 CYS D CA 1
ATOM 8484 C C . CYS D 1 284 ? -3.942 -28.488 39.730 1.00 43.70 284 CYS D C 1
ATOM 8485 O O . CYS D 1 284 ? -2.892 -28.532 40.374 1.00 43.54 284 CYS D O 1
ATOM 8488 N N . ALA D 1 285 ? -4.716 -27.410 39.624 1.00 44.64 285 ALA D N 1
ATOM 8489 C CA . ALA D 1 285 ? -4.374 -26.140 40.295 1.00 45.59 285 ALA D CA 1
ATOM 8490 C C . ALA D 1 285 ? -4.429 -26.342 41.808 1.00 46.89 285 ALA D C 1
ATOM 8491 O O . ALA D 1 285 ? -3.533 -25.845 42.498 1.00 47.37 285 ALA D O 1
ATOM 8493 N N . ALA D 1 286 ? -5.439 -27.065 42.282 1.00 46.67 286 ALA D N 1
ATOM 8494 C CA . ALA D 1 286 ? -5.586 -27.315 43.720 1.00 46.43 286 ALA D CA 1
ATOM 8495 C C . ALA D 1 286 ? -4.396 -28.053 44.310 1.00 47.15 286 ALA D C 1
ATOM 8496 O O . ALA D 1 286 ? -4.105 -27.879 45.489 1.00 47.17 286 ALA D O 1
ATOM 8498 N N . ILE D 1 287 ? -3.718 -28.900 43.504 1.00 47.55 287 ILE D N 1
ATOM 8499 C CA . ILE D 1 287 ? -2.529 -29.641 43.955 1.00 47.62 287 ILE D CA 1
ATOM 8500 C C . ILE D 1 287 ? -1.214 -28.921 43.549 1.00 48.04 287 ILE D C 1
ATOM 8501 O O . ILE D 1 287 ? -0.172 -29.569 43.451 1.00 48.23 287 ILE D O 1
ATOM 8506 N N . GLY D 1 288 ? -1.288 -27.602 43.338 1.00 47.92 288 GLY D N 1
ATOM 8507 C CA . GLY D 1 288 ? -0.161 -26.733 43.018 1.00 48.29 288 GLY D CA 1
ATOM 8508 C C . GLY D 1 288 ? 0.301 -26.681 41.575 1.00 48.79 288 GLY D C 1
ATOM 8509 O O . GLY D 1 288 ? 1.434 -26.270 41.310 1.00 49.24 288 GLY D O 1
ATOM 8510 N N . GLY D 1 289 ? -0.581 -27.014 40.637 1.00 48.24 289 GLY D N 1
ATOM 8511 C CA . GLY D 1 289 ? -0.225 -27.054 39.222 1.00 47.72 289 GLY D CA 1
ATOM 8512 C C . GLY D 1 289 ? -0.697 -26.002 38.232 1.00 47.34 289 GLY D C 1
ATOM 8513 O O . GLY D 1 289 ? -0.759 -26.296 37.037 1.00 47.15 289 GLY D O 1
ATOM 8514 N N . SER D 1 290 ? -0.954 -24.756 38.669 1.00 47.01 290 SER D N 1
ATOM 8515 C CA . SER D 1 290 ? -1.368 -23.697 37.734 1.00 47.24 290 SER D CA 1
ATOM 8516 C C . SER D 1 290 ? -0.263 -23.356 36.721 1.00 46.77 290 SER D C 1
ATOM 8517 O O . SER D 1 290 ? -0.551 -22.936 35.603 1.00 45.69 290 SER D O 1
ATOM 8520 N N . ASN D 1 291 ? 0.986 -23.593 37.102 1.00 47.02 291 ASN D N 1
ATOM 8521 C CA . ASN D 1 291 ? 2.114 -23.190 36.227 1.00 47.48 291 ASN D CA 1
ATOM 8522 C C . ASN D 1 291 ? 2.784 -24.426 35.626 1.00 47.73 291 ASN D C 1
ATOM 8523 O O . ASN D 1 291 ? 3.955 -24.330 35.249 1.00 48.53 291 ASN D O 1
ATOM 8528 N N . TRP D 1 292 ? 2.056 -25.534 35.536 1.00 47.04 292 TRP D N 1
ATOM 8529 C CA . TRP D 1 292 ? 2.595 -26.741 34.865 1.00 46.93 292 TRP D CA 1
ATOM 8530 C C . TRP D 1 292 ? 2.195 -26.709 33.393 1.00 47.19 292 TRP D C 1
ATOM 8531 O O . TRP D 1 292 ? 1.230 -26.000 33.061 1.00 47.20 292 TRP D O 1
ATOM 8542 N N . ASP D 1 293 ? 2.905 -27.460 32.557 1.00 47.13 293 ASP D N 1
ATOM 8543 C CA . ASP D 1 293 ? 2.469 -27.592 31.148 1.00 47.45 293 ASP D CA 1
ATOM 8544 C C . ASP D 1 293 ? 1.122 -28.313 31.174 1.00 47.90 293 ASP D C 1
ATOM 8545 O O . ASP D 1 293 ? 0.927 -29.137 32.074 1.00 47.94 293 ASP D O 1
ATOM 8550 N N . HIS D 1 294 ? 0.235 -28.012 30.228 1.00 47.72 294 HIS D N 1
ATOM 8551 C CA . HIS D 1 294 ? -1.129 -28.612 30.205 1.00 47.50 294 HIS D CA 1
ATOM 8552 C C . HIS D 1 294 ? -1.041 -30.143 30.110 1.00 47.70 294 HIS D C 1
ATOM 8553 O O . HIS D 1 294 ? -2.030 -30.810 30.449 1.00 48.31 294 HIS D O 1
ATOM 8560 N N . SER D 1 295 ? 0.102 -30.679 29.679 1.00 46.55 295 SER D N 1
ATOM 8561 C CA . SER D 1 295 ? 0.309 -32.149 29.643 1.00 45.58 295 SER D CA 1
ATOM 8562 C C . SER D 1 295 ? 0.120 -32.731 31.047 1.00 44.90 295 SER D C 1
ATOM 8563 O O . SER D 1 295 ? -0.270 -33.896 31.142 1.00 45.82 295 SER D O 1
ATOM 8566 N N . ALA D 1 296 ? 0.397 -31.944 32.084 1.00 42.87 296 ALA D N 1
ATOM 8567 C CA . ALA D 1 296 ? 0.306 -32.408 33.485 1.00 41.54 296 ALA D CA 1
ATOM 8568 C C . ALA D 1 296 ? -1.150 -32.558 33.920 1.00 40.42 296 ALA D C 1
ATOM 8569 O O . ALA D 1 296 ? -1.380 -32.674 35.122 1.00 40.10 296 ALA D O 1
ATOM 8571 N N . LEU D 1 297 ? -2.089 -32.526 32.980 1.00 40.11 297 LEU D N 1
ATOM 8572 C CA . LEU D 1 297 ? -3.497 -32.828 33.335 1.00 40.78 297 LEU D CA 1
ATOM 8573 C C . LEU D 1 297 ? -3.513 -34.254 33.892 1.00 41.53 297 LEU D C 1
ATOM 8574 O O . LEU D 1 297 ? -4.307 -34.520 34.799 1.00 42.31 297 LEU D O 1
ATOM 8579 N N . ILE D 1 298 ? -2.627 -35.116 33.390 1.00 40.97 298 ILE D N 1
ATOM 8580 C CA . ILE D 1 298 ? -2.528 -36.525 33.863 1.00 41.39 298 ILE D CA 1
ATOM 8581 C C . ILE D 1 298 ? -2.323 -36.542 35.376 1.00 42.11 298 ILE D C 1
ATOM 8582 O O . ILE D 1 298 ? -2.866 -37.437 36.018 1.00 42.50 298 ILE D O 1
ATOM 8587 N N . LYS D 1 299 ? -1.582 -35.574 35.905 1.00 41.91 299 LYS D N 1
ATOM 8588 C CA . LYS D 1 299 ? -1.289 -35.518 37.359 1.00 41.34 299 LYS D CA 1
ATOM 8589 C C . LYS D 1 299 ? -2.589 -35.328 38.146 1.00 41.58 299 LYS D C 1
ATOM 8590 O O . LYS D 1 299 ? -2.679 -35.840 39.266 1.00 41.78 299 LYS D O 1
ATOM 8596 N N . GLY D 1 300 ? -3.553 -34.619 37.570 1.00 41.25 300 GLY D N 1
ATOM 8597 C CA . GLY D 1 300 ? -4.848 -34.429 38.240 1.00 41.34 300 GLY D CA 1
ATOM 8598 C C . GLY D 1 300 ? -5.624 -35.723 38.263 1.00 41.26 300 GLY D C 1
ATOM 8599 O O . GLY D 1 300 ? -6.195 -36.047 39.303 1.00 41.31 300 GLY D O 1
ATOM 8600 N N . LEU D 1 301 ? -5.635 -36.426 37.135 1.00 40.78 301 LEU D N 1
ATOM 8601 C CA . LEU D 1 301 ? -6.342 -37.724 37.047 1.00 40.37 301 LEU D CA 1
ATOM 8602 C C . LEU D 1 301 ? -5.595 -38.720 37.928 1.00 40.04 301 LEU D C 1
ATOM 8603 O O . LEU D 1 301 ? -6.258 -39.519 38.588 1.00 40.59 301 LEU D O 1
ATOM 8608 N N . GLU D 1 302 ? -4.270 -38.634 37.947 1.00 39.01 302 GLU D N 1
ATOM 8609 C CA . GLU D 1 302 ? -3.454 -39.473 38.821 1.00 38.46 302 GLU D CA 1
ATOM 8610 C C . GLU D 1 302 ? -3.814 -39.231 40.285 1.00 38.88 302 GLU D C 1
ATOM 8611 O O . GLU D 1 302 ? -3.851 -40.166 41.061 1.00 39.76 302 GLU D O 1
ATOM 8617 N N . HIS D 1 303 ? -4.107 -37.997 40.658 1.00 39.03 303 HIS D N 1
ATOM 8618 C CA . HIS D 1 303 ? -4.545 -37.635 42.007 1.00 39.30 303 HIS D CA 1
ATOM 8619 C C . HIS D 1 303 ? -5.948 -38.225 42.259 1.00 39.76 303 HIS D C 1
ATOM 8620 O O . HIS D 1 303 ? -6.224 -38.745 43.344 1.00 40.16 303 HIS D O 1
ATOM 8627 N N . MET D 1 304 ? -6.813 -38.178 41.237 1.00 39.40 304 MET D N 1
ATOM 8628 C CA . MET D 1 304 ? -8.158 -38.711 41.287 1.00 39.90 304 MET D CA 1
ATOM 8629 C C . MET D 1 304 ? -8.178 -40.227 41.386 1.00 41.02 304 MET D C 1
ATOM 8630 O O . MET D 1 304 ? -9.096 -40.786 41.979 1.00 41.56 304 MET D O 1
ATOM 8635 N N . ALA D 1 305 ? -7.160 -40.900 40.822 1.00 41.14 305 ALA D N 1
ATOM 8636 C CA . ALA D 1 305 ? -7.009 -42.351 40.895 1.00 41.69 305 ALA D CA 1
ATOM 8637 C C . ALA D 1 305 ? -6.046 -42.776 42.027 1.00 42.59 305 ALA D C 1
ATOM 8638 O O . ALA D 1 305 ? -5.847 -43.965 42.221 1.00 42.15 305 ALA D O 1
ATOM 8640 N N . ASN D 1 306 ? -5.394 -41.808 42.722 1.00 43.70 306 ASN D N 1
ATOM 8641 C CA . ASN D 1 306 ? -4.382 -42.033 43.763 1.00 44.89 306 ASN D CA 1
ATOM 8642 C C . ASN D 1 306 ? -3.297 -43.015 43.226 1.00 44.65 306 ASN D C 1
ATOM 8643 O O . ASN D 1 306 ? -2.853 -43.929 43.910 1.00 45.46 306 ASN D O 1
ATOM 8648 N N . PHE D 1 307 ? -2.937 -42.845 41.953 1.00 43.70 307 PHE D N 1
ATOM 8649 C CA . PHE D 1 307 ? -2.003 -43.724 41.280 1.00 43.30 307 PHE D CA 1
ATOM 8650 C C . PHE D 1 307 ? -1.334 -42.969 40.124 1.00 43.73 307 PHE D C 1
ATOM 8651 O O . PHE D 1 307 ? -2.012 -42.463 39.222 1.00 43.68 307 PHE D O 1
ATOM 8659 N N . SER D 1 308 ? -0.005 -42.963 40.119 1.00 43.79 308 SER D N 1
ATOM 8660 C CA . SER D 1 308 ? 0.774 -42.297 39.092 1.00 44.65 308 SER D CA 1
ATOM 8661 C C . SER D 1 308 ? 1.198 -43.300 38.005 1.00 46.01 308 SER D C 1
ATOM 8662 O O . SER D 1 308 ? 1.535 -44.441 38.330 1.00 45.97 308 SER D O 1
ATOM 8665 N N . ILE D 1 309 ? 1.201 -42.875 36.717 1.00 46.58 309 ILE D N 1
ATOM 8666 C CA . ILE D 1 309 ? 1.657 -43.705 35.605 1.00 47.72 309 ILE D CA 1
ATOM 8667 C C . ILE D 1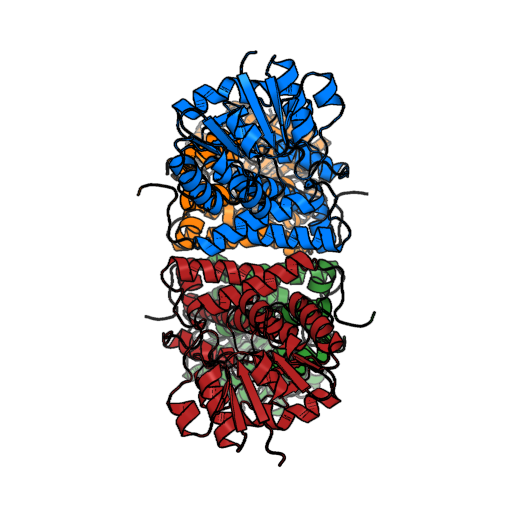 309 ? 3.219 -43.774 35.532 1.00 49.97 309 ILE D C 1
ATOM 8668 O O . ILE D 1 309 ? 3.759 -44.523 34.714 1.00 50.34 309 ILE D O 1
ATOM 8673 N N . ARG D 1 310 ? 3.928 -43.040 36.406 1.00 51.46 310 ARG D N 1
ATOM 8674 C CA . ARG D 1 310 ? 5.385 -43.030 36.511 1.00 54.00 310 ARG D CA 1
ATOM 8675 C C . ARG D 1 310 ? 5.842 -43.511 37.910 1.00 58.48 310 ARG D C 1
ATOM 8676 O O . ARG D 1 310 ? 5.039 -43.563 38.849 1.00 58.93 310 ARG D O 1
ATOM 8684 N N . ASP D 1 311 ? 7.144 -43.811 38.064 1.00 61.57 311 ASP D N 1
ATOM 8685 C CA . ASP D 1 311 ? 7.699 -44.192 39.367 1.00 65.19 311 ASP D CA 1
ATOM 8686 C C . ASP D 1 311 ? 7.898 -42.918 40.220 1.00 68.80 311 ASP D C 1
ATOM 8687 O O . ASP D 1 311 ? 8.107 -41.834 39.658 1.00 69.46 311 ASP D O 1
#

B-factor: mean 58.78, std 13.36, range [30.0, 112.91]

Radius of gyration: 33.72 Å; Cα contacts (8 Å, |Δi|>4): 2854; chains: 4; bounding box: 71×93×69 Å

Organism: Pseudomonas aeruginosa (strain ATCC 15692 / DSM 22644 / CIP 104116 / JCM 14847 / LMG 12228 / 1C / PRS 101 / PAO1) (NCBI:txid208964)

Solvent-accessible surface area: 40042 Å² total; per-residue (Å²): 193,141,13,77,0,0,2,11,21,37,42,125,35,1,60,9,0,0,52,11,0,25,168,50,37,14,33,1,10,3,15,59,63,148,94,93,20,32,82,89,0,76,161,64,48,8,88,41,40,56,20,0,39,64,0,0,97,77,0,65,7,0,0,0,33,24,116,63,28,82,87,0,91,59,9,0,50,84,156,37,0,0,17,102,8,14,9,111,112,37,0,0,0,0,1,2,31,1,30,7,59,29,0,78,39,14,0,109,105,0,76,91,47,38,2,59,0,0,0,0,0,9,30,38,30,73,124,6,0,126,65,28,80,0,18,0,4,0,0,1,50,74,96,1,18,105,57,0,42,70,3,0,110,20,0,6,162,35,27,39,72,4,10,36,20,0,15,0,0,0,0,14,4,0,6,10,0,0,6,0,1,0,0,0,0,1,0,0,0,0,0,0,0,14,73,8,56,4,63,15,41,86,0,30,92,6,4,56,54,21,80,0,30,9,98,0,0,85,35,3,0,64,62,0,30,128,31,72,17,130,75,69,46,115,0,26,80,0,14,101,17,0,53,37,0,29,56,10,0,76,99,28,35,0,1,0,7,0,0,4,9,0,6,11,0,0,2,0,0,11,18,43,62,0,47,84,51,4,15,0,0,0,0,56,0,0,14,41,3,5,92,64,49,12,61,196,172,22,91,0,0,2,9,25,33,39,126,40,1,61,2,0,0,44,11,0,24,162,45,45,16,61,2,6,2,18,57,52,131,116,93,30,31,84,68,0,71,167,69,40,12,101,50,37,63,12,0,43,52,0,0,104,75,0,50,9,0,0,0,37,25,99,44,23,83,74,0,83,69,6,1,53,56,180,55,0,0,17,104,7,10,11,107,114,37,0,0,0,1,1,2,15,0,23,4,71,26,0,84,31,13,2,125,103,0,74,91,47,46,2,47,0,0,0,0,0,7,32,27,28,82,125,2,0,96,69,32,67,0,14,0,4,0,0,0,46,74,95,3,27,97,63,0,60,70,5,0,103,17,0,3,164,47,36,18,65,1,9,36,30,0,14,0,0,0,0,15,4,0,5,10,0,0,4,0,1,1,0,0,0,0,0,0,0,0,0,0,0,12,69,8,58,6,73,12,28,80,0,33,82,3,1,62,46,18,82,0,29,5,102,0,0,73,32,3,0,72,63,0,25,130,34,75,18,131,62,64,50,95,0,42,83,0,10,41,5,0,52,17,0,30,37,6,1,77,93,38,37,0,3,0,5,1,0,2,2,0,8,11,1,0,1,0,0,11,19,42,60,0,38,85,53,2,16,0,0,0,0,54,0,0,9,45,2,4,91,65,34,10,30,158,154,211,12,90,0,0,1,16,24,32,41,114,39,0,58,12,0,0,51,12,0,28,156,56,52,21,55,1,12,2,23,66,89,166,98,88,14,26,74,74,0,75,155,66,53,8,90,47,39,55,15,5,55,61,0,0,90,81,0,57,7,0,0,0,31,18,92,41,22,84,72,0,78,70,20,1,52,67,143,30,0,0,15,87,8,20,8,106,107,38,0,0,0,0,1,2,14,0,22,5,69,23,0,84,31,15,3,123,102,0,92,89,40,38,2,53,0,0,0,0,0,10,27,44,23,70,121,10,0,123,67,28,63,0,19,1,7,0,0,0,41,78,91,0,17,102,63,0,39,76,5,0,108,22,0,5,136,60,34,28,63,0,5,37,26,0,14,0,1,0,0,11,3,0,11,10,0,0,4,0,2,1,0,0,0,0,0,0,0,0,0,2,0,12,72,14,57,6,68,11,30,74,0,41,93,2,1,63,36,10,77,0,21,9,95,0,0,75,38,0,0,77,58,0,19,127,33,78,19,128,64,55,49,93,0,45,80,0,13,44,2,0,54,16,0,33,43,6,1,84,94,40,34,0,3,0,6,0,0,1,5,0,5,11,1,0,2,0,0,10,19,42,60,0,40,85,55,1,6,0,0,0,0,64,0,0,11,48,0,4,86,72,25,12,51,153,178,186,100,107,2,94,0,0,1,10,20,42,43,123,39,1,56,11,0,0,58,12,0,24,157,46,34,17,52,0,14,2,17,56,58,146,92,92,18,27,83,60,0,76,156,68,48,7,88,43,38,60,20,0,58,66,0,0,101,75,0,44,1,0,0,1,29,10,96,49,44,88,76,0,87,69,10,0,44,79,170,50,0,0,16,85,8,15,12,100,118,42,0,0,0,1,0,0,31,3,26,6,94,29,0,80,34,15,2,131,104,0,65,89,46,41,1,45,0,0,0,0,0,9,24,46,31,78,115,4,0,124,65,29,78,0,14,0,4,0,0,4,48,82,90,1,28,122,86,0,53,34,2,0,108,18,0,7,168,36,29,12,54,2,20,28,32,0,10,0,1,0,0,23,5,0,10,11,0,0,6,0,2,1,0,0,0,1,0,0,0,0,0,0,0,11,75,11,63,4,58,15,43,73,0,36,104,14,2,68,35,19,70,0,27,9,92,0,0,81,42,4,0,66,66,0,26,132,34,80,18,134,68,68,51,111,0,41,80,0,10,94,23,0,64,48,0,33,53,16,1,76,133,34,35,0,1,0,10,1,0,3,6,0,7,10,0,0,1,0,0,11,19,42,62,0,42,86,59,1,14,0,0,0,0,62,0,0,9,40,2,4,86,67,50,15,46,197

Nearest PDB structures (foldseek):
  1vpd-assembly1_A  TM=8.791E-01  e=3.446E-34  Salmonella enterica subsp. enterica serovar Typhimurium
  3pdu-assembly1_A  TM=8.938E-01  e=1.225E-28  Geobacter sulfurreducens
  3doj-assembly1_A  TM=8.698E-01  e=6.359E-28  Arabidopsis thaliana
  3pef-assembly2_G  TM=8.646E-01  e=5.363E-28  Geobacter metallireducens
  2uyy-assembly1_D  TM=8.774E-01  e=1.578E-27  Homo sapiens

Secondary structure (DSSP, 8-state):
---EEEEE--STTHHHHHHHHHHTTPEEEEE-SSSPPPHHHHHTT-EEESSHHHHHHH-SEEEE--SSHHHHHHHHHSTT-STTT--TT-EEEE-S---HHHHHHHHHHHHHTT-EEEE--EESHHHHHHTT-EEEEEES-HHHHHHHHHHHHHHEEEEEEEESTTHHHHHHHHHHHHHHHHHHHHHHHHHHHHHTT--HHHHHHHHTTSTT-BHHHHHHHHHHHHT---SSSBHHHHHHHHHHHHHHHHHHT---HHHHHHHHHHHHHHHTT-TTSBGGGHHHHHHHHTT--S--/--EEEEE--STTHHHHHHHHHTTTPEEEEE-SSSPPPHHHHTTTEEEESSHHHHHHH-SEEEE--SSHHHHHHHHHSTTSHHHH--TT-EEEE-S---HHHHHHHHHHHHTTT-EEEE--B---HHHHTTT-EEEEEES-HHHHHHHHHHHHTTEEEEEEEESTTHHHHHHHHHHHHHHHHHHHHHHHHHHHHHTT--HHHHHHHHTTTTT-BHHIIIIIHHHHHT----SSBHHHHHHHHHHHHHHHHHHT---HHHHHHHHHHHHHHHTT-TTSBGGGHHHHHHHHHT--SS--/--EEEEE--STTHHHHHHHHHHTTPEEEEE-SSS---HHHHTTTPEEESSHHHHHHH-SEEEE--SSHHHHHHHHHSTT-SGGG--TT-EEEE-S---HHHHHHHHHHHHHTT-EEEE--EES-HHHHHHT-EEEEEES-HHHHHHHHHHHHHHEEEEEEEESTTHHHHHHHHHHHHHHHHHHHHHHHHHHHHHTT--HHHHHHHHTTSTT-BHHHHTHHHHHHHT---SSSBHHHHHHHHHHHHHHHHHHT---HHHHHHHHHHHHHHHTT-TTSBGGGHHHHHHHHHT--SS--/----EEEEE--STTHHHHHHHHHHTTPEEEEE-SSSPPPHHHHHTT-EEESSHHHHHHH-SEEEE--SSHHHHHHHHHSTT-HHHH--TT-EEEE-S---HHHHHHHHHHHHHTT-EEEE--EESHHHHHHHT-EEEEEBS-HHHHHHHHHHHHHHEEEEEE-SSTTHHHHHHHHHHHHHHHHHHHHHHHHHHHHHTT--HHHHHHHHHSSTT-BHHHHHHHHHHHHT----SSBHHHHHHHHHHHHHHHHHTT---HHHHHHHHHHHHHHHTT-TTSBGGGHHHHHHHHHT--S--

Sequence (1185 aa):
HMAKIGFIGTGIMGKPMAQNLQKAGHSLFLSTHHDAAPADLLEAGAIALANPKEVAQEAEFIIVMVPDTPQVEDVLFRKDGIAEGAGPNKVVIDMSSISPTATKGFAEKIKATGAQYLDAPVSGGEVGAKAATLSIMVGGCPNTFERALPLFQAMGKNITRVGGNGDGQTAKVANQIIVALNIQAVAEALLFAARNGADPAKVREALMGGFASSRILEVHGERMVKGTFDPGFRISLHQKDLNLALAGARELNLNLPNTANAQQVFSTCAAIGGSNWDHSALIKGLEHMANFSIRDMAKIGFIGTGIMGKPMAQNLQKAGHSLFLSTHHDAAPADLLEAGAIALANPKEVAQEAEFIIVMVPDTPQVEDVLFRKDGIAEGAGPNKVVIDMSSISPTATKGFAEKIKATGAQYLDAPVSGGEVGAKAATLSIMVGGCPNTFERALPLFQAMGKNITRVGGNGDGQTAKVANQIIVALNIQAVAEALLFAARNGADPAKVREALMGGFASSRILEVHGERMVKGTFDPGFRISLHQKDLNLALAGARELNLNLPNTANAQQVFSTCAAIGGSNWDHSALIKGLEHMANFSIRDEMAKIGFIGTGIMGKPMAQNLQKAGHSLFLSTHHDAAPADLLEAGAIALANPKEVAQEAEFIIVMVPDTPQVEDVLFRKDGIAEGAGPNKVVIDMSSISPTATKGFAEKIKATGAQYLDAPVSGGEVGAKAATLSIMVGGCPNTFERALPLFQAMGKNITRVGGNGDGQTAKVANQIIVALNIQAVAEALLFAARNGADPAKVREALMGGFASSRILEVHGERMVKGTFDPGFRISLHQKDLNLALAGARELNLNLPNTANAQQVFSTCAAIGGSNWDHSALIKGLEHMANFSIRDEQHMAKIGFIGTGIMGKPMAQNLQKAGHSLFLSTHHDAAPADLLEAGAIALANPKEVAQEAEFIIVMVPDTPQVEDVLFRKDGIAEGAGPNKVVIDMSSISPTATKGFAEKIKATGAQYLDAPVSGGEVGAKAATLSIMVGGCPNTFERALPLFQAMGKNITRVGGNGDGQTAKVANQIIVALNIQAVAEALLFAARNGADPAKVREALMGGFASSRILEVHGERMVKGTFDPGFRISLHQKDLNLALAGARELNLNLPNTANAQQVFSTCAAIGGSNWDHSALIKGLEHMANFSIRD

InterPro domains:
  IPR006115 6-phosphogluconate dehydrogenase, NADP-binding [PF03446] (3-162)
  IPR006398 2-hydroxy-3-oxopropionate reductase [TIGR01505] (3-291)
  IPR008927 6-phosphogluconate dehydrogenase-like, C-terminal domain superfamily [SSF48179] (164-291)
  IPR013328 6-phosphogluconate dehydrogenase, domain 2 [G3DSA:1.10.1040.10] (163-291)
  IPR015815 3-hydroxyisobutyrate dehydrogenase-related [PIRSF000103] (1-286)
  IPR029154 3-hydroxyisobutyrate dehydrogenase-like, NAD-binding domain [PF14833] (165-283)
  IPR036291 NAD(P)-binding domain superfamily [SSF51735] (2-162)